Protein 9A6C (pdb70)

Structure (mmCIF, N/CA/C/O backbone):
data_9A6C
#
_entry.id   9A6C
#
loop_
_entity.id
_entity.type
_entity.pdbx_description
1 POLYMER YYDD_BACSU
2 POLYMER YYDB_BACSU
#
loop_
_atom_site.group_PDB
_atom_site.id
_atom_site.type_symbol
_atom_site.label_atom_id
_atom_site.label_alt_id
_atom_site.label_comp_id
_atom_site.label_asym_id
_atom_site.label_entity_id
_atom_site.label_seq_id
_atom_site.pdbx_PDB_ins_code
_atom_site.Cartn_x
_atom_site.Cartn_y
_atom_site.Cartn_z
_atom_site.occupancy
_atom_site.B_iso_or_equiv
_atom_site.auth_seq_id
_atom_site.auth_comp_id
_atom_site.auth_asym_id
_atom_site.auth_atom_id
_atom_site.pdbx_PDB_model_num
ATOM 1 N N . MET A 1 1 ? -21.008 34.514 33.927 1.000 0.430 1 MET A N 1
ATOM 2 C CA . MET A 1 1 ? -20.496 35.291 32.776 1.000 0.430 1 MET A CA 1
ATOM 3 C C . MET A 1 1 ? -19.030 34.930 32.631 1.000 0.430 1 MET A C 1
ATOM 4 O O . MET A 1 1 ? -18.307 35.147 33.589 1.000 0.430 1 MET A O 1
ATOM 20 N N . ILE A 1 2 ? -18.641 34.300 31.517 1.000 0.530 2 ILE A N 1
ATOM 21 C CA . ILE A 1 2 ? -17.329 33.646 31.346 1.000 0.530 2 ILE A CA 1
ATOM 22 C C . ILE A 1 2 ? -16.354 34.622 30.653 1.000 0.530 2 ILE A C 1
ATOM 23 O O . ILE A 1 2 ? -16.096 34.486 29.461 1.000 0.530 2 ILE A O 1
ATOM 39 N N . VAL A 1 3 ? -15.904 35.685 31.339 1.000 0.660 3 VAL A N 1
ATOM 40 C CA . VAL A 1 3 ? -15.173 36.810 30.702 1.000 0.660 3 VAL A CA 1
ATOM 41 C C . VAL A 1 3 ? -14.026 37.314 31.585 1.000 0.660 3 VAL A C 1
ATOM 42 O O . VAL A 1 3 ? -14.172 37.381 32.804 1.000 0.660 3 VAL A O 1
ATOM 55 N N . MET A 1 4 ? -12.899 37.681 30.961 1.000 0.830 4 MET A N 1
ATOM 56 C CA . MET A 1 4 ? -11.861 38.507 31.587 1.000 0.830 4 MET A CA 1
ATOM 57 C C . MET A 1 4 ? -12.152 39.986 31.305 1.000 0.830 4 MET A C 1
ATOM 58 O O . MET A 1 4 ? -12.224 40.379 30.142 1.000 0.830 4 MET A O 1
ATOM 72 N N . ILE A 1 5 ? -12.283 40.797 32.356 1.000 0.920 5 ILE A N 1
ATOM 73 C CA . ILE A 1 5 ? -12.511 42.249 32.272 1.000 0.920 5 ILE A CA 1
ATOM 74 C C . ILE A 1 5 ? -11.332 42.975 32.917 1.000 0.920 5 ILE A C 1
ATOM 75 O O . ILE A 1 5 ? -11.025 42.739 34.082 1.000 0.920 5 ILE A O 1
ATOM 91 N N . ILE A 1 6 ? -10.689 43.892 32.198 1.000 0.950 6 ILE A N 1
ATOM 92 C CA . ILE A 1 6 ? -9.631 44.759 32.727 1.000 0.950 6 ILE A CA 1
ATOM 93 C C . ILE A 1 6 ? -10.273 45.969 33.414 1.000 0.950 6 ILE A C 1
ATOM 94 O O . ILE A 1 6 ? -10.910 46.785 32.754 1.000 0.950 6 ILE A O 1
ATOM 110 N N . LYS A 1 7 ? -10.089 46.121 34.728 1.000 0.940 7 LYS A N 1
ATOM 111 C CA . LYS A 1 7 ? -10.687 47.222 35.501 1.000 0.940 7 LYS A CA 1
ATOM 112 C C . LYS A 1 7 ? -9.737 48.384 35.744 1.000 0.940 7 LYS A C 1
ATOM 113 O O . LYS A 1 7 ? -10.136 49.539 35.614 1.000 0.940 7 LYS A O 1
ATOM 132 N N . ASN A 1 8 ? -8.490 48.094 36.115 1.000 0.950 8 ASN A N 1
ATOM 133 C CA . ASN A 1 8 ? -7.530 49.131 36.486 1.000 0.950 8 ASN A CA 1
ATOM 134 C C . ASN A 1 8 ? -6.121 48.766 36.014 1.000 0.950 8 ASN A C 1
ATOM 135 O O . ASN A 1 8 ? -5.730 47.598 36.058 1.000 0.950 8 ASN A O 1
ATOM 146 N N . LEU A 1 9 ? -5.343 49.781 35.647 1.000 0.960 9 LEU A N 1
ATOM 147 C CA . LEU A 1 9 ? -3.892 49.701 35.497 1.000 0.960 9 LEU A CA 1
ATOM 148 C C . LEU A 1 9 ? -3.235 50.573 36.570 1.000 0.960 9 LEU A C 1
ATOM 149 O O . LEU A 1 9 ? -3.497 51.774 36.633 1.000 0.960 9 LEU A O 1
ATOM 165 N N . PHE A 1 10 ? -2.371 49.971 37.387 1.000 0.940 10 PHE A N 1
ATOM 166 C CA . PHE A 1 10 ? -1.589 50.662 38.408 1.000 0.940 10 PHE A CA 1
ATOM 167 C C . PHE A 1 10 ? -0.108 50.686 38.043 1.000 0.940 10 PHE A C 1
ATOM 168 O O . PHE A 1 10 ? 0.474 49.671 37.647 1.000 0.940 10 PHE A O 1
ATOM 185 N N . VAL A 1 11 ? 0.505 51.850 38.231 1.000 0.920 11 VAL A N 1
ATOM 186 C CA . VAL A 1 11 ? 1.955 52.025 38.280 1.000 0.920 11 VAL A CA 1
ATOM 187 C C . VAL A 1 11 ? 2.341 52.190 39.742 1.000 0.920 11 VAL A C 1
ATOM 188 O O . VAL A 1 11 ? 1.871 53.118 40.404 1.000 0.920 11 VAL A O 1
ATOM 201 N N . CYS A 1 12 ? 3.207 51.313 40.234 1.000 0.900 12 CYS A N 1
ATOM 202 C CA . CYS A 1 12 ? 3.558 51.224 41.646 1.000 0.900 12 CYS A CA 1
ATOM 203 C C . CYS A 1 12 ? 5.076 51.240 41.858 1.000 0.900 12 CYS A C 1
ATOM 204 O O . CYS A 1 12 ? 5.865 50.923 40.961 1.000 0.900 12 CYS A O 1
ATOM 212 N N . ASN A 1 13 ? 5.470 51.570 43.084 1.000 0.830 13 ASN A N 1
ATOM 213 C CA . ASN A 1 13 ? 6.792 51.296 43.639 1.000 0.830 13 ASN A CA 1
ATOM 214 C C . ASN A 1 13 ? 6.629 50.557 44.982 1.000 0.830 13 ASN A C 1
ATOM 215 O O . ASN A 1 13 ? 5.523 50.187 45.373 1.000 0.830 13 ASN A O 1
ATOM 226 N N . SER A 1 14 ? 7.725 50.355 45.707 1.000 0.730 14 SER A N 1
ATOM 227 C CA . SER A 1 14 ? 7.724 49.667 47.004 1.000 0.730 14 SER A CA 1
ATOM 228 C C . SER A 1 14 ? 7.024 50.414 48.156 1.000 0.730 14 SER A C 1
ATOM 229 O O . SER A 1 14 ? 7.033 49.908 49.272 1.000 0.730 14 SER A O 1
ATOM 237 N N . GLN A 1 15 ? 6.459 51.606 47.938 1.000 0.750 15 GLN A N 1
ATOM 238 C CA . GLN A 1 15 ? 5.865 52.452 48.985 1.000 0.750 15 GLN A CA 1
ATOM 239 C C . GLN A 1 15 ? 4.432 52.911 48.663 1.000 0.750 15 GLN A C 1
ATOM 240 O O . GLN A 1 15 ? 3.633 53.067 49.583 1.000 0.750 15 GLN A O 1
ATOM 254 N N . GLU A 1 16 ? 4.099 53.133 47.388 1.000 0.800 16 GLU A N 1
ATOM 255 C CA . GL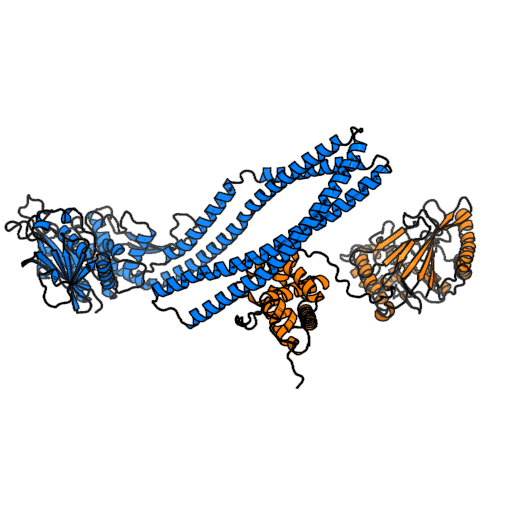U A 1 16 ? 2.859 53.793 46.970 1.000 0.800 16 GLU A CA 1
ATOM 256 C C . GLU A 1 16 ? 2.448 53.505 45.508 1.000 0.800 16 GLU A C 1
ATOM 257 O O . GLU A 1 16 ? 3.195 52.944 44.695 1.000 0.800 16 GLU A O 1
ATOM 269 N N . ILE A 1 17 ? 1.232 53.943 45.159 1.000 0.860 17 ILE A N 1
ATOM 270 C CA . ILE A 1 17 ? 0.719 54.002 43.785 1.000 0.860 17 ILE A CA 1
ATOM 271 C C . ILE A 1 17 ? 1.121 55.346 43.179 1.000 0.860 17 ILE A C 1
ATOM 272 O O . ILE A 1 17 ? 0.612 56.390 43.572 1.000 0.860 17 ILE A O 1
ATOM 288 N N . LEU A 1 18 ? 1.984 55.318 42.170 1.000 0.870 18 LEU A N 1
ATOM 289 C CA . LEU A 1 18 ? 2.383 56.514 41.428 1.000 0.870 18 LEU A CA 1
ATOM 290 C C . LEU A 1 18 ? 1.273 56.971 40.474 1.000 0.870 18 LEU A C 1
ATOM 291 O O . LEU A 1 18 ? 1.042 58.170 40.306 1.000 0.870 18 LEU A O 1
ATOM 307 N N . LYS A 1 19 ? 0.584 56.007 39.844 1.000 0.920 19 LYS A N 1
ATOM 308 C CA . LYS A 1 19 ? -0.569 56.245 38.967 1.000 0.920 19 LYS A CA 1
ATOM 309 C C . LYS A 1 19 ? -1.596 55.129 39.036 1.000 0.920 19 LYS A C 1
ATOM 310 O O . LYS A 1 19 ? -1.245 53.954 39.073 1.000 0.920 19 LYS A O 1
ATOM 329 N N . GLU A 1 20 ? -2.859 55.522 38.950 1.000 0.920 20 GLU A N 1
ATOM 330 C CA . GLU A 1 20 ? -4.002 54.639 38.745 1.000 0.920 20 GLU A CA 1
ATOM 331 C C . GLU A 1 20 ? -4.784 55.117 37.515 1.000 0.920 20 GLU A C 1
ATOM 332 O O . GLU A 1 20 ? -5.097 56.301 37.394 1.000 0.920 20 GLU A O 1
ATOM 344 N N . TYR A 1 21 ? -5.127 54.191 36.622 1.000 0.960 21 TYR A N 1
ATOM 345 C CA . TYR A 1 21 ? -6.034 54.416 35.498 1.000 0.960 21 TYR A CA 1
ATOM 346 C C . TYR A 1 21 ? -7.184 53.415 35.596 1.000 0.960 21 TYR A C 1
ATOM 347 O O . TYR A 1 21 ? -6.948 52.206 35.584 1.000 0.960 21 TYR A O 1
ATOM 365 N N . LYS A 1 22 ? -8.420 53.906 35.713 1.000 0.960 22 LYS A N 1
ATOM 366 C CA . LYS A 1 22 ? -9.637 53.083 35.748 1.000 0.960 22 LYS A CA 1
ATOM 367 C C . LYS A 1 22 ? -10.220 52.970 34.349 1.000 0.960 22 LYS A C 1
ATOM 368 O O . LYS A 1 22 ? -10.255 53.952 33.618 1.000 0.960 22 LYS A O 1
ATOM 387 N N . PHE A 1 23 ? -10.698 51.788 34.000 1.000 0.970 23 PHE A N 1
ATOM 388 C CA . PHE A 1 23 ? -11.244 51.499 32.683 1.000 0.970 23 PHE A CA 1
ATOM 389 C C . PHE A 1 23 ? -12.732 51.171 32.756 1.000 0.970 23 PHE A C 1
ATOM 390 O O . PHE A 1 23 ? -13.241 50.682 33.767 1.000 0.970 23 PHE A O 1
ATOM 407 N N . ASN A 1 24 ? -13.426 51.419 31.651 1.000 0.960 24 ASN A N 1
ATOM 408 C CA . ASN A 1 24 ? -14.810 51.030 31.446 1.000 0.960 24 ASN A CA 1
ATOM 409 C C . ASN A 1 24 ? -14.888 49.507 31.324 1.000 0.960 24 ASN A C 1
ATOM 410 O O . ASN A 1 24 ? -14.281 48.914 30.428 1.000 0.960 24 ASN A O 1
ATOM 421 N N . ALA A 1 25 ? -15.656 48.876 32.216 1.000 0.930 25 ALA A N 1
ATOM 422 C CA . ALA A 1 25 ? -15.845 47.423 32.242 1.000 0.930 25 ALA A CA 1
ATOM 423 C C . ALA A 1 25 ? -16.527 46.879 30.972 1.000 0.930 25 ALA A C 1
ATOM 424 O O . ALA A 1 25 ? -16.310 45.728 30.603 1.000 0.930 25 ALA A O 1
ATOM 431 N N . VAL A 1 26 ? -17.328 47.712 30.302 1.000 0.950 26 VAL A N 1
ATOM 432 C CA . VAL A 1 26 ? -17.943 47.449 28.998 1.000 0.950 26 VAL A CA 1
ATOM 433 C C . VAL A 1 26 ? -17.853 48.729 28.171 1.000 0.950 26 VAL A C 1
ATOM 434 O O . VAL A 1 26 ? -18.149 49.804 28.692 1.000 0.950 26 VAL A O 1
ATOM 447 N N . GLY A 1 27 ? -17.468 48.620 26.899 1.000 0.960 27 GLY A N 1
ATOM 448 C CA . GLY A 1 27 ? -17.438 49.750 25.968 1.000 0.960 27 GLY A CA 1
ATOM 449 C C . GLY A 1 27 ? -16.042 50.158 25.504 1.000 0.960 27 GLY A C 1
ATOM 450 O O . GLY A 1 27 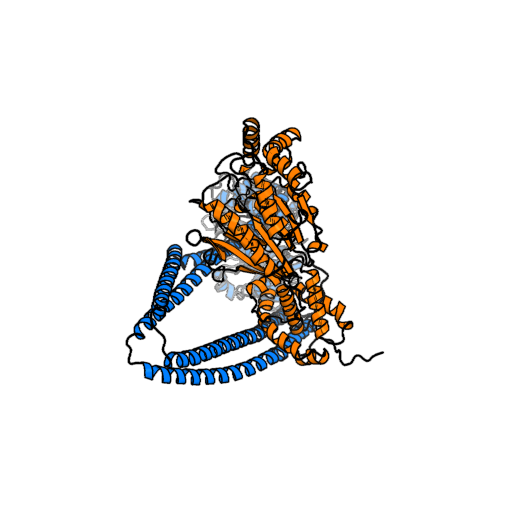? -15.076 49.389 25.567 1.000 0.960 27 GLY A O 1
ATOM 454 N N . VAL A 1 28 ? -15.951 51.383 24.986 1.000 0.980 28 VAL A N 1
ATOM 455 C CA . VAL A 1 28 ? -14.706 51.943 24.453 1.000 0.980 28 VAL A CA 1
ATOM 456 C C . VAL A 1 28 ? -13.917 52.635 25.562 1.000 0.980 28 VAL A C 1
ATOM 457 O O . VAL A 1 28 ? -14.455 53.367 26.394 1.000 0.980 28 VAL A O 1
ATOM 470 N N . ASN A 1 29 ? -12.612 52.398 25.537 1.000 0.980 29 ASN A N 1
ATOM 471 C CA . ASN A 1 29 ? -11.615 52.922 26.451 1.000 0.980 29 ASN A CA 1
ATOM 472 C C . ASN A 1 29 ? -10.578 53.738 25.654 1.000 0.980 29 ASN A C 1
ATOM 473 O O . ASN A 1 29 ? -9.659 53.174 25.057 1.000 0.980 29 ASN A O 1
ATOM 484 N N . ILE A 1 30 ? -10.725 55.067 25.625 1.000 0.970 30 ILE A N 1
ATOM 485 C CA . ILE A 1 30 ? -9.857 55.995 24.877 1.000 0.970 30 ILE A CA 1
ATOM 486 C C . ILE A 1 30 ? -8.734 56.522 25.779 1.000 0.970 30 ILE A C 1
ATOM 487 O O . ILE A 1 30 ? -8.990 57.140 26.816 1.000 0.970 30 ILE A O 1
ATOM 503 N N . ILE A 1 31 ? -7.484 56.327 25.353 1.000 0.960 31 ILE A N 1
ATOM 504 C CA . ILE A 1 31 ? -6.288 56.909 25.978 1.000 0.960 31 ILE A CA 1
ATOM 505 C C . ILE A 1 31 ? -5.878 58.128 25.151 1.000 0.960 31 ILE A C 1
ATOM 506 O O . ILE A 1 31 ? -5.309 58.001 24.061 1.000 0.960 31 ILE A O 1
ATOM 522 N N . LEU A 1 32 ? -6.185 59.311 25.675 1.000 0.920 32 LEU A N 1
ATOM 523 C CA . LEU A 1 32 ? -6.002 60.579 24.987 1.000 0.920 32 LEU A CA 1
ATOM 524 C C . LEU A 1 32 ? -4.618 61.170 25.275 1.000 0.920 32 LEU A C 1
ATOM 525 O O . LEU A 1 32 ? -4.213 61.306 26.429 1.000 0.920 32 LEU A O 1
ATOM 541 N N . GLY A 1 33 ? -3.902 61.551 24.219 1.000 0.890 33 GLY A N 1
ATOM 542 C CA . GLY A 1 33 ? -2.670 62.335 24.312 1.000 0.890 33 GLY A CA 1
ATOM 543 C C . GLY A 1 33 ? -2.933 63.815 24.048 1.000 0.890 33 GLY A C 1
ATOM 544 O O . GLY A 1 33 ? -3.534 64.147 23.026 1.000 0.890 33 GLY A O 1
ATOM 548 N N . GLU A 1 34 ? -2.460 64.699 24.923 1.000 0.810 34 GLU A N 1
ATOM 549 C CA . GLU A 1 34 ? -2.593 66.156 24.766 1.000 0.810 34 GLU A CA 1
ATOM 550 C C . GLU A 1 34 ? -1.233 66.864 24.572 1.000 0.810 34 GLU A C 1
ATOM 551 O O . GLU A 1 34 ? -0.184 66.351 24.974 1.000 0.810 34 GLU A O 1
ATOM 563 N N . LYS A 1 35 ? -1.262 68.048 23.931 1.000 0.650 35 LYS A N 1
ATOM 564 C CA . LYS A 1 35 ? -0.110 68.946 23.695 1.000 0.650 35 LYS A CA 1
ATOM 565 C C . LYS A 1 35 ? 0.085 69.944 24.847 1.000 0.650 35 LYS A C 1
ATOM 566 O O . LYS A 1 35 ? -0.857 70.221 25.584 1.000 0.650 35 LYS A O 1
ATOM 585 N N . ARG A 1 36 ? 1.292 70.524 24.945 1.000 0.550 36 ARG A N 1
ATOM 586 C CA . ARG A 1 36 ? 1.579 71.721 25.767 1.000 0.550 36 ARG A CA 1
ATOM 587 C C . ARG A 1 36 ? 1.168 73.018 25.061 1.000 0.550 36 ARG A C 1
ATOM 588 O O . ARG A 1 36 ? 0.282 73.717 25.533 1.000 0.550 36 ARG A O 1
ATOM 609 N N . GLU A 1 37 ? 1.815 73.308 23.933 1.000 0.500 37 GLU A N 1
ATOM 610 C CA . GLU A 1 37 ? 1.587 74.464 23.050 1.000 0.500 37 GLU A CA 1
ATOM 611 C C . GLU A 1 37 ? 1.453 73.975 21.592 1.000 0.500 37 GLU A C 1
ATOM 612 O O . GLU A 1 37 ? 1.868 72.856 21.268 1.000 0.500 37 GLU A O 1
ATOM 624 N N . ASP A 1 38 ? 0.887 74.791 20.692 1.000 0.460 38 ASP A N 1
ATOM 625 C CA . ASP A 1 38 ? 0.596 74.394 19.300 1.000 0.460 38 ASP A CA 1
ATOM 626 C C . ASP A 1 38 ? 1.837 73.930 18.518 1.000 0.460 38 ASP A C 1
ATOM 627 O O . ASP A 1 38 ? 1.757 72.974 17.733 1.000 0.460 38 ASP A O 1
ATOM 636 N N . HIS A 1 39 ? 2.983 74.575 18.770 1.000 0.480 39 HIS A N 1
ATOM 637 C CA . HIS A 1 39 ? 4.258 74.330 18.093 1.000 0.480 39 HIS A CA 1
ATOM 638 C C . HIS A 1 39 ? 5.039 73.097 18.609 1.000 0.480 39 HIS A C 1
ATOM 639 O O . HIS A 1 39 ? 6.110 72.825 18.071 1.000 0.480 39 HIS A O 1
ATOM 653 N N . GLU A 1 40 ? 4.554 72.343 19.613 1.000 0.480 40 GLU A N 1
ATOM 654 C CA . GLU A 1 40 ? 5.256 71.168 20.176 1.000 0.480 40 GLU A CA 1
ATOM 655 C C . GLU A 1 40 ? 4.765 69.810 19.627 1.000 0.480 40 GLU A C 1
ATOM 656 O O . GLU A 1 40 ? 3.602 69.613 19.250 1.000 0.480 40 GLU A O 1
ATOM 668 N N . GLU A 1 41 ? 5.668 68.825 19.640 1.000 0.480 41 GLU A N 1
ATOM 669 C CA . GLU A 1 41 ? 5.352 67.439 19.291 1.000 0.480 41 GLU A CA 1
ATOM 670 C C . GLU A 1 41 ? 4.566 66.730 20.408 1.000 0.480 41 GLU A C 1
ATOM 671 O O . GLU A 1 41 ? 5.043 66.558 21.531 1.000 0.480 41 GLU A O 1
ATOM 683 N N . THR A 1 42 ? 3.385 66.206 20.075 1.000 0.520 42 THR A N 1
ATOM 684 C CA . THR A 1 42 ? 2.540 65.385 20.967 1.000 0.520 42 THR A CA 1
ATOM 685 C C . THR A 1 42 ? 3.129 63.993 21.269 1.000 0.520 42 THR A C 1
ATOM 686 O O . THR A 1 42 ? 2.654 63.274 22.156 1.000 0.520 42 THR A O 1
ATOM 697 N N . ASN A 1 43 ? 4.156 63.569 20.527 1.000 0.570 43 ASN A N 1
ATOM 698 C CA . ASN A 1 43 ? 4.768 62.244 20.640 1.000 0.570 43 ASN A CA 1
ATOM 699 C C . ASN A 1 43 ? 5.514 62.090 21.972 1.000 0.570 43 ASN A C 1
ATOM 700 O O . ASN A 1 43 ? 6.189 63.003 22.418 1.000 0.570 43 ASN A O 1
ATOM 711 N N . GLY A 1 44 ? 5.423 60.941 22.646 1.000 0.720 44 GLY A N 1
ATOM 712 C CA . GLY A 1 44 ? 6.176 60.690 23.889 1.000 0.720 44 GLY A CA 1
ATOM 713 C C . GLY A 1 44 ? 5.496 61.102 25.208 1.000 0.720 44 GLY A C 1
ATOM 714 O O . GLY A 1 44 ? 6.188 61.315 26.203 1.000 0.720 44 GLY A O 1
ATOM 718 N N . VAL A 1 45 ? 4.158 61.200 25.244 1.000 0.800 45 VAL A N 1
ATOM 719 C CA . VAL A 1 45 ? 3.362 61.319 26.496 1.000 0.800 45 VAL A CA 1
ATOM 720 C C . VAL A 1 45 ? 3.176 59.984 27.243 1.000 0.800 45 VAL A C 1
ATOM 721 O O . VAL A 1 45 ? 2.874 59.975 28.435 1.000 0.800 45 VAL A O 1
ATOM 734 N N . GLY A 1 46 ? 3.378 58.848 26.562 1.000 0.880 46 GLY A N 1
ATOM 735 C CA . GLY A 1 46 ? 3.286 57.503 27.148 1.000 0.880 46 GLY A CA 1
ATOM 736 C C . GLY A 1 46 ? 2.088 56.651 26.707 1.000 0.880 46 GLY A C 1
ATOM 737 O O . GLY A 1 46 ? 1.861 55.620 27.327 1.000 0.880 46 GLY A O 1
ATOM 741 N N . LYS A 1 47 ? 1.347 57.026 25.646 1.000 0.900 47 LYS A N 1
ATOM 742 C CA . LYS A 1 47 ? 0.233 56.217 25.094 1.000 0.900 47 LYS A CA 1
ATOM 743 C C . LYS A 1 47 ? 0.681 54.806 24.684 1.000 0.900 47 LYS A C 1
ATOM 744 O O . LYS A 1 47 ? 0.251 53.838 25.295 1.000 0.900 47 LYS A O 1
ATOM 763 N N . SER A 1 48 ? 1.611 54.684 23.735 1.000 0.900 48 SER A N 1
ATOM 764 C CA . SER A 1 48 ? 2.127 53.378 23.292 1.000 0.900 48 SER A CA 1
ATOM 765 C C . SER A 1 48 ? 2.859 52.618 24.400 1.000 0.900 48 SER A C 1
ATOM 766 O O . SER A 1 48 ? 2.776 51.397 24.481 1.000 0.900 48 SER A O 1
ATOM 774 N N . THR A 1 49 ? 3.511 53.332 25.326 1.000 0.910 49 THR A N 1
ATOM 775 C CA . THR A 1 49 ? 4.111 52.734 26.532 1.000 0.910 49 THR A CA 1
ATOM 776 C C . THR A 1 49 ? 3.057 52.061 27.409 1.000 0.910 49 THR A C 1
ATOM 777 O O . THR A 1 49 ? 3.267 50.938 27.863 1.000 0.910 49 THR A O 1
ATOM 788 N N . MET A 1 50 ? 1.905 52.710 27.609 1.000 0.940 50 MET A N 1
ATOM 789 C CA . MET A 1 50 ? 0.774 52.129 28.331 1.000 0.940 50 MET A CA 1
ATOM 790 C C . MET A 1 50 ? 0.325 50.818 27.675 1.000 0.940 50 MET A C 1
ATOM 791 O O . MET A 1 50 ? 0.151 49.815 28.369 1.000 0.940 50 MET A O 1
ATOM 805 N N . ILE A 1 51 ? 0.218 50.789 26.341 1.000 0.940 51 ILE A N 1
ATOM 806 C CA . ILE A 1 51 ? -0.163 49.583 25.592 1.000 0.940 51 ILE A CA 1
ATOM 807 C C . ILE A 1 51 ? 0.897 48.473 25.690 1.000 0.940 51 ILE A C 1
ATOM 808 O O . ILE A 1 51 ? 0.553 47.309 25.918 1.000 0.940 51 ILE A O 1
ATOM 824 N N . GLU A 1 52 ? 2.189 48.789 25.581 1.000 0.920 52 GLU A N 1
ATOM 825 C CA . GLU A 1 52 ? 3.270 47.809 25.768 1.000 0.920 52 GLU A CA 1
ATOM 826 C C . GLU A 1 52 ? 3.293 47.224 27.188 1.000 0.920 52 GLU A C 1
ATOM 827 O O . GLU A 1 52 ? 3.530 46.023 27.363 1.000 0.920 52 GLU A O 1
ATOM 839 N N . CYS A 1 53 ? 2.994 48.042 28.201 1.000 0.940 53 CYS A N 1
ATOM 840 C CA . CYS A 1 53 ? 2.864 47.612 29.589 1.000 0.940 53 CYS A CA 1
ATOM 841 C C . CYS A 1 53 ? 1.682 46.657 29.791 1.000 0.940 53 CYS A C 1
ATOM 842 O O . CYS A 1 53 ? 1.866 45.602 30.401 1.000 0.940 53 CYS A O 1
ATOM 850 N N . ILE A 1 54 ? 0.503 46.959 29.231 1.000 0.960 54 ILE A N 1
ATOM 851 C CA . ILE A 1 54 ? -0.629 46.014 29.214 1.000 0.960 54 ILE A CA 1
ATOM 852 C C . ILE A 1 54 ? -0.202 44.718 28.521 1.000 0.960 54 ILE A C 1
ATOM 853 O O . ILE A 1 54 ? -0.402 43.634 29.060 1.000 0.960 54 ILE A O 1
ATOM 869 N N . SER A 1 55 ? 0.479 44.805 27.376 1.000 0.940 55 SER A N 1
ATOM 870 C CA . SER A 1 55 ? 1.018 43.625 26.690 1.000 0.940 55 SER A CA 1
ATOM 871 C C . SER A 1 55 ? 1.984 42.805 27.557 1.000 0.940 55 SER A C 1
ATOM 872 O O . SER A 1 55 ? 1.942 41.574 27.525 1.000 0.940 55 SER A O 1
ATOM 880 N N . PHE A 1 56 ? 2.863 43.441 28.335 1.000 0.940 56 PHE A N 1
ATOM 881 C CA . PHE A 1 56 ? 3.787 42.773 29.262 1.000 0.940 56 PHE A CA 1
ATOM 882 C C . PHE A 1 56 ? 3.047 42.079 30.407 1.000 0.940 56 PHE A C 1
ATOM 883 O O . PHE A 1 56 ? 3.351 40.922 30.723 1.000 0.940 56 PHE A O 1
ATOM 900 N N . LEU A 1 57 ? 2.038 42.749 30.968 1.000 0.960 57 LEU A N 1
ATOM 901 C CA . LEU A 1 57 ? 1.109 42.182 31.947 1.000 0.960 57 LEU A CA 1
ATOM 902 C C . LEU A 1 57 ? 0.338 40.995 31.356 1.000 0.960 57 LEU A C 1
ATOM 903 O O . LEU A 1 57 ? 0.183 39.983 32.021 1.000 0.960 57 LEU A O 1
ATOM 919 N N . LEU A 1 58 ? 0.010 41.022 30.064 1.000 0.940 58 LEU A N 1
ATOM 920 C CA . LEU A 1 58 ? -0.564 39.899 29.310 1.000 0.940 58 LEU A CA 1
ATOM 921 C C . LEU A 1 58 ? 0.501 38.904 28.788 1.000 0.940 58 LEU A C 1
ATOM 922 O O . LEU A 1 58 ? 0.322 38.178 27.807 1.000 0.940 58 LEU A O 1
ATOM 938 N N . GLY A 1 59 ? 1.671 38.865 29.427 1.000 0.910 59 GLY A N 1
ATOM 939 C CA . GLY A 1 59 ? 2.693 37.846 29.202 1.000 0.910 59 GLY A CA 1
ATOM 940 C C . GLY A 1 59 ? 3.636 38.087 28.019 1.000 0.910 59 GLY A C 1
ATOM 941 O O . GLY A 1 59 ? 4.376 37.166 27.659 1.000 0.910 59 GLY A O 1
ATOM 945 N N . LYS A 1 60 ? 3.646 39.262 27.370 1.000 0.910 60 LYS A N 1
ATOM 946 C CA . LYS A 1 60 ? 4.669 39.593 26.350 1.000 0.910 60 LYS A CA 1
ATOM 947 C C . LYS A 1 60 ? 6.040 39.703 27.028 1.000 0.910 60 LYS A C 1
ATOM 948 O O . LYS A 1 60 ? 6.134 39.878 28.243 1.000 0.910 60 LYS A O 1
ATOM 967 N N . THR A 1 61 ? 7.115 39.548 26.263 1.000 0.890 61 THR A N 1
ATOM 968 C CA . THR A 1 61 ? 8.452 39.944 26.724 1.000 0.890 61 THR A CA 1
ATOM 969 C C . THR A 1 61 ? 8.588 41.444 26.498 1.000 0.890 61 THR A C 1
ATOM 970 O O . THR A 1 61 ? 8.320 41.913 25.394 1.000 0.890 61 THR A O 1
ATOM 981 N N . ILE A 1 62 ? 8.959 42.191 27.535 1.000 0.870 62 ILE A N 1
ATOM 982 C CA . ILE A 1 62 ? 9.217 43.627 27.413 1.000 0.870 62 ILE A CA 1
ATOM 983 C C . ILE A 1 62 ? 10.609 43.850 26.806 1.000 0.870 62 ILE A C 1
ATOM 984 O O . ILE A 1 62 ? 11.502 43.022 26.990 1.000 0.870 62 ILE A O 1
ATOM 1000 N N . SER A 1 63 ? 10.795 44.937 26.059 1.000 0.840 63 SER A N 1
ATOM 1001 C CA . SER A 1 63 ? 12.080 45.244 25.426 1.000 0.840 63 SER A CA 1
ATOM 1002 C C . SER A 1 63 ? 13.156 45.632 26.441 1.000 0.840 63 SER A C 1
ATOM 1003 O O . SER A 1 63 ? 12.850 46.209 27.487 1.000 0.840 63 SER A O 1
ATOM 1011 N N . ASN A 1 64 ? 14.426 45.439 26.064 1.000 0.840 64 ASN A N 1
ATOM 1012 C CA . ASN A 1 64 ? 15.576 45.822 26.893 1.000 0.840 64 ASN A CA 1
ATOM 1013 C C . ASN A 1 64 ? 15.582 47.307 27.259 1.000 0.840 64 ASN A C 1
ATOM 1014 O O . ASN A 1 64 ? 16.034 47.654 28.341 1.000 0.840 64 ASN A O 1
ATOM 1025 N N . PHE A 1 65 ? 14.996 48.152 26.404 1.000 0.850 65 PHE A N 1
ATOM 1026 C CA . PHE A 1 65 ? 14.788 49.571 26.679 1.000 0.850 65 PHE A CA 1
ATOM 1027 C C . PHE A 1 65 ? 14.184 49.842 28.073 1.000 0.850 65 PHE A C 1
ATOM 1028 O O . PHE A 1 65 ? 14.584 50.804 28.716 1.000 0.850 65 PHE A O 1
ATOM 1045 N N . TYR A 1 66 ? 13.292 48.976 28.580 1.000 0.880 66 TYR A N 1
ATOM 1046 C CA . TYR A 1 66 ? 12.721 49.112 29.927 1.000 0.880 66 TYR A CA 1
ATOM 1047 C C . TYR A 1 66 ? 13.564 48.444 31.016 1.000 0.880 66 TYR A C 1
ATOM 1048 O O . TYR A 1 66 ? 13.641 48.948 32.131 1.000 0.880 66 TYR A O 1
ATOM 1066 N N . THR A 1 67 ? 14.188 47.302 30.721 1.000 0.830 67 THR A N 1
ATOM 1067 C CA . THR A 1 67 ? 14.948 46.527 31.718 1.000 0.830 67 THR A CA 1
ATOM 1068 C C . THR A 1 67 ? 16.367 47.053 31.938 1.000 0.830 67 THR A C 1
ATOM 1069 O O . THR A 1 67 ? 17.043 46.552 32.827 1.000 0.830 67 THR A O 1
ATOM 1080 N N . THR A 1 68 ? 16.837 48.013 31.130 1.000 0.860 68 THR A N 1
ATOM 1081 C CA . THR A 1 68 ? 18.123 48.718 31.305 1.000 0.860 68 THR A CA 1
ATOM 1082 C C . THR A 1 68 ? 17.952 50.193 31.676 1.000 0.860 68 THR A C 1
ATOM 1083 O O . THR A 1 68 ? 18.940 50.919 31.732 1.000 0.860 68 THR A O 1
ATOM 1094 N N . ASN A 1 69 ? 16.721 50.671 31.882 1.000 0.870 69 ASN A N 1
ATOM 1095 C CA . ASN A 1 69 ? 16.484 52.072 32.215 1.000 0.870 69 ASN A CA 1
ATOM 1096 C C . ASN A 1 69 ? 16.786 52.329 33.696 1.000 0.870 69 ASN A C 1
ATOM 1097 O O . ASN A 1 69 ? 16.089 51.819 34.575 1.000 0.870 69 ASN A O 1
ATOM 1108 N N . GLU A 1 70 ? 17.802 53.148 33.967 1.000 0.870 70 GLU A N 1
ATOM 1109 C CA . GLU A 1 70 ? 18.260 53.422 35.332 1.000 0.870 70 GLU A CA 1
ATOM 1110 C C . GLU A 1 70 ? 17.151 54.003 36.214 1.000 0.870 70 GLU A C 1
ATOM 1111 O O . GLU A 1 70 ? 17.022 53.604 37.366 1.000 0.870 70 GLU A O 1
ATOM 1123 N N . ILE A 1 71 ? 16.291 54.879 35.688 1.000 0.860 71 ILE A N 1
ATOM 1124 C CA . ILE A 1 71 ? 15.227 55.512 36.478 1.000 0.860 71 ILE A CA 1
ATOM 1125 C C . ILE A 1 71 ? 14.161 54.481 36.882 1.000 0.860 71 ILE A C 1
ATOM 1126 O O . ILE A 1 71 ? 13.757 54.460 38.046 1.000 0.860 71 ILE A O 1
ATOM 1142 N N . LEU A 1 72 ? 13.726 53.608 35.961 1.000 0.860 72 LEU A N 1
ATOM 1143 C CA . LEU A 1 72 ? 12.740 52.553 36.251 1.000 0.860 72 LEU A CA 1
ATOM 1144 C C . LEU A 1 72 ? 13.267 51.536 37.268 1.000 0.860 72 LEU A C 1
ATOM 1145 O O . LEU A 1 72 ? 12.545 51.163 38.196 1.000 0.860 72 LEU A O 1
ATOM 1161 N N . LEU A 1 73 ? 14.522 51.113 37.099 1.000 0.870 73 LEU A N 1
ATOM 1162 C CA . LEU A 1 73 ? 15.162 50.134 37.974 1.000 0.870 73 LEU A CA 1
ATOM 1163 C C . LEU A 1 73 ? 15.403 50.704 39.369 1.000 0.870 73 LEU A C 1
ATOM 1164 O O . LEU A 1 73 ? 15.053 50.068 40.365 1.000 0.870 73 LEU A O 1
ATOM 1180 N N . ASN A 1 74 ? 15.961 51.915 39.435 1.000 0.860 74 ASN A N 1
ATOM 1181 C CA . ASN A 1 74 ? 16.300 52.566 40.696 1.000 0.860 74 ASN A CA 1
ATOM 1182 C C . ASN A 1 74 ? 15.045 52.908 41.506 1.000 0.860 74 ASN A C 1
ATOM 1183 O O . ASN A 1 74 ? 15.060 52.796 42.727 1.000 0.860 74 ASN A O 1
ATOM 1194 N N . LYS A 1 75 ? 13.933 53.269 40.850 1.000 0.850 75 LYS A N 1
ATOM 1195 C CA . LYS A 1 75 ? 12.640 53.494 41.519 1.000 0.850 75 LYS A CA 1
ATOM 1196 C C . LYS A 1 75 ? 11.901 52.203 41.909 1.000 0.850 75 LYS A C 1
ATOM 1197 O O . LYS A 1 75 ? 10.787 52.301 42.418 1.000 0.850 75 LYS A O 1
ATOM 1216 N N . ASN A 1 76 ? 12.485 51.019 41.682 1.000 0.840 76 ASN A N 1
ATOM 1217 C CA . ASN A 1 76 ? 11.861 49.712 41.934 1.000 0.840 76 ASN A CA 1
ATOM 1218 C C . ASN A 1 76 ? 10.429 49.625 41.355 1.000 0.840 76 ASN A C 1
ATOM 1219 O O . ASN A 1 76 ? 9.498 49.153 42.011 1.000 0.840 76 ASN A O 1
ATOM 1230 N N . VAL A 1 77 ? 10.237 50.116 40.120 1.000 0.890 77 VAL A N 1
ATOM 1231 C CA . VAL A 1 77 ? 8.903 50.214 39.507 1.000 0.890 77 VAL A CA 1
ATOM 1232 C C . VAL A 1 77 ? 8.380 48.834 39.130 1.000 0.890 77 VAL A C 1
ATOM 1233 O O . VAL A 1 77 ? 9.038 48.039 38.448 1.000 0.890 77 VAL A O 1
ATOM 1246 N N . PHE A 1 78 ? 7.133 48.582 39.507 1.000 0.900 78 PHE A N 1
ATOM 1247 C CA . PHE A 1 78 ? 6.349 47.469 39.002 1.000 0.900 78 PHE A CA 1
ATOM 1248 C C . PHE A 1 78 ? 4.961 47.955 38.599 1.000 0.900 78 PHE A C 1
ATOM 1249 O O . PHE A 1 78 ? 4.470 48.985 39.060 1.000 0.900 78 PHE A O 1
ATOM 1266 N N . ILE A 1 79 ? 4.342 47.216 37.690 1.000 0.940 79 ILE A N 1
ATOM 1267 C CA . ILE A 1 79 ? 3.019 47.534 37.163 1.000 0.940 79 ILE A CA 1
ATOM 1268 C C . ILE A 1 79 ? 2.047 46.425 37.510 1.000 0.940 79 ILE A C 1
ATOM 1269 O O . ILE A 1 79 ? 2.438 45.257 37.610 1.000 0.940 79 ILE A O 1
ATOM 1285 N N . VAL A 1 80 ? 0.783 46.801 37.663 1.000 0.940 80 VAL A N 1
ATOM 1286 C CA . VAL A 1 80 ? -0.282 45.896 38.079 1.000 0.940 80 VAL A CA 1
ATOM 1287 C C . VAL A 1 80 ? -1.514 46.099 37.215 1.000 0.940 80 VAL A C 1
ATOM 1288 O O . VAL A 1 80 ? -1.963 47.223 37.010 1.000 0.940 80 VAL A O 1
ATOM 1301 N N . LEU A 1 81 ? -2.090 44.996 36.755 1.000 0.950 81 LEU A N 1
ATOM 1302 C CA . LEU A 1 81 ? -3.396 44.950 36.125 1.000 0.950 81 LEU A CA 1
ATOM 1303 C C . LEU A 1 81 ? -4.402 44.341 37.093 1.000 0.950 81 LEU A C 1
ATOM 1304 O O . LEU A 1 81 ? -4.223 43.204 37.527 1.000 0.950 81 LEU A O 1
ATOM 1320 N N . ASN A 1 82 ? -5.466 45.074 37.399 1.000 0.930 82 ASN A N 1
ATOM 1321 C CA . ASN A 1 82 ? -6.632 44.514 38.068 1.000 0.930 82 ASN A CA 1
ATOM 1322 C C . ASN A 1 82 ? -7.587 43.958 37.021 1.000 0.930 82 ASN A C 1
ATOM 1323 O O . ASN A 1 82 ? -8.093 44.718 36.187 1.000 0.930 82 ASN A O 1
ATOM 1334 N N . VAL A 1 83 ? -7.833 42.654 37.079 1.000 0.930 83 VAL A N 1
ATOM 1335 C CA . VAL A 1 83 ? -8.781 41.975 36.204 1.000 0.930 83 VAL A CA 1
ATOM 1336 C C . VAL A 1 83 ? -9.861 41.285 37.024 1.000 0.930 83 VAL A C 1
ATOM 1337 O O . VAL A 1 83 ? -9.621 40.789 38.120 1.000 0.930 83 VAL A O 1
ATOM 1350 N N . GLU A 1 84 ? -11.067 41.236 36.483 1.000 0.900 84 GLU A N 1
ATOM 1351 C CA . GLU A 1 84 ? -12.114 40.350 36.972 1.000 0.900 84 GLU A CA 1
ATOM 1352 C C . GLU A 1 84 ? -12.183 39.132 36.059 1.000 0.900 84 GLU A C 1
ATOM 1353 O O . GLU A 1 84 ? -12.214 39.268 34.837 1.000 0.900 84 GLU A O 1
ATOM 1365 N N . ILE A 1 85 ? -12.189 37.949 36.656 1.000 0.850 85 ILE A N 1
ATOM 1366 C CA . ILE A 1 85 ? -12.272 36.666 35.973 1.000 0.850 85 ILE A CA 1
ATOM 1367 C C . ILE A 1 85 ? -13.406 35.891 36.642 1.000 0.850 85 ILE A C 1
ATOM 1368 O O . ILE A 1 85 ? -13.322 35.562 37.823 1.000 0.850 85 ILE A O 1
ATOM 1384 N N . ASP A 1 86 ? -14.483 35.624 35.903 1.000 0.770 86 ASP A N 1
ATOM 1385 C CA . ASP A 1 86 ? -15.659 34.880 36.392 1.000 0.770 86 ASP A CA 1
ATOM 1386 C C . ASP A 1 86 ? -16.286 35.468 37.677 1.000 0.770 86 ASP A C 1
ATOM 1387 O O . ASP A 1 86 ? -16.741 34.739 38.557 1.000 0.770 86 ASP A O 1
ATOM 1396 N N . GLY A 1 87 ? -16.305 36.800 37.795 1.000 0.790 87 GLY A N 1
ATOM 1397 C CA . GLY A 1 87 ? -16.806 37.517 38.974 1.000 0.790 87 GLY A CA 1
ATOM 1398 C C . GLY A 1 87 ? -15.772 37.713 40.086 1.000 0.790 87 GLY A C 1
ATOM 1399 O O . GLY A 1 87 ? -16.003 38.511 40.991 1.000 0.790 87 GLY A O 1
ATOM 1403 N N . ASN A 1 88 ? -14.622 37.036 40.017 1.000 0.840 88 ASN A N 1
ATOM 1404 C CA . ASN A 1 88 ? -13.568 37.132 41.021 1.000 0.840 88 ASN A CA 1
ATOM 1405 C C . ASN A 1 88 ? -12.478 38.105 40.599 1.000 0.840 88 ASN A C 1
ATOM 1406 O O . ASN A 1 88 ? -12.026 38.115 39.454 1.000 0.840 88 ASN A O 1
ATOM 1417 N N . GLN A 1 89 ? -12.010 38.893 41.554 1.000 0.890 89 GLN A N 1
ATOM 1418 C CA . GLN A 1 89 ? -10.951 39.853 41.314 1.000 0.890 89 GLN A CA 1
ATOM 1419 C C . GLN A 1 89 ? -9.576 39.183 41.414 1.000 0.890 89 GLN A C 1
ATOM 1420 O O . GLN A 1 89 ? -9.293 38.456 42.366 1.000 0.890 89 GLN A O 1
ATOM 1434 N N . VAL A 1 90 ? -8.725 39.425 40.417 1.000 0.910 90 VAL A N 1
ATOM 1435 C CA . VAL A 1 90 ? -7.354 38.917 40.342 1.000 0.910 90 VAL A CA 1
ATOM 1436 C C . VAL A 1 90 ? -6.440 40.054 39.922 1.000 0.910 90 VAL A C 1
ATOM 1437 O O . VAL A 1 90 ? -6.664 40.710 38.905 1.000 0.910 90 VAL A O 1
ATOM 1450 N N . PHE A 1 91 ? -5.362 40.259 40.670 1.000 0.940 91 PHE A N 1
ATOM 1451 C CA . PHE A 1 91 ? -4.324 41.188 40.260 1.000 0.940 91 PHE A CA 1
ATOM 1452 C C . PHE A 1 91 ? -3.167 40.443 39.606 1.000 0.940 91 PHE A C 1
ATOM 1453 O O . PHE A 1 91 ? -2.669 39.434 40.111 1.000 0.940 91 PHE A O 1
ATOM 1470 N N . LEU A 1 92 ? -2.719 40.969 38.474 1.000 0.950 92 LEU A N 1
ATOM 1471 C CA . LEU A 1 92 ? -1.583 40.481 37.710 1.000 0.950 92 LEU A CA 1
ATOM 1472 C C . LEU A 1 92 ? -0.485 41.530 37.797 1.000 0.950 92 LEU A C 1
ATOM 1473 O O . LEU A 1 92 ? -0.722 42.670 37.421 1.000 0.950 92 LEU A O 1
ATOM 1489 N N . ALA A 1 93 ? 0.712 41.172 38.245 1.000 0.950 93 ALA A N 1
ATOM 1490 C CA . ALA A 1 93 ? 1.818 42.117 38.340 1.000 0.950 93 ALA A CA 1
ATOM 1491 C C . ALA A 1 93 ? 3.075 41.606 37.635 1.000 0.950 93 ALA A C 1
ATOM 1492 O O . ALA A 1 93 ? 3.354 40.402 37.554 1.000 0.950 93 ALA A O 1
ATOM 1499 N N . ARG A 1 94 ? 3.852 42.551 37.110 1.000 0.940 94 ARG A N 1
ATOM 1500 C CA . ARG A 1 94 ? 5.171 42.314 36.521 1.000 0.940 94 ARG A CA 1
ATOM 1501 C C . ARG A 1 94 ? 6.108 43.448 36.929 1.000 0.940 94 ARG A C 1
ATOM 1502 O O . ARG A 1 94 ? 5.699 44.603 36.996 1.000 0.940 94 ARG A O 1
ATOM 1523 N N . SER A 1 95 ? 7.373 43.120 37.164 1.000 0.910 95 SER A N 1
ATOM 1524 C CA . SER A 1 95 ? 8.416 44.078 37.545 1.000 0.910 95 SER A CA 1
ATOM 1525 C C . SER A 1 95 ? 9.480 44.168 36.452 1.000 0.910 95 SER A C 1
ATOM 1526 O O . SER A 1 95 ? 9.846 43.153 35.851 1.000 0.910 95 SER A O 1
ATOM 1534 N N . PHE A 1 96 ? 9.993 45.374 36.204 1.000 0.910 96 PHE A N 1
ATOM 1535 C CA . PHE A 1 96 ? 11.075 45.600 35.240 1.000 0.910 96 PHE A CA 1
ATOM 1536 C C . PHE A 1 96 ? 12.422 45.068 35.741 1.000 0.910 96 PHE A C 1
ATOM 1537 O O . PHE A 1 96 ? 13.201 44.551 34.944 1.000 0.910 96 PHE A O 1
ATOM 1554 N N . ASN A 1 97 ? 12.655 45.104 37.058 1.000 0.860 97 ASN A N 1
ATOM 1555 C CA . ASN A 1 97 ? 13.843 44.544 37.707 1.000 0.860 97 ASN A CA 1
ATOM 1556 C C . ASN A 1 97 ? 13.870 43.004 37.620 1.000 0.860 97 ASN A C 1
ATOM 1557 O O . ASN A 1 97 ? 14.931 42.391 37.712 1.000 0.860 97 ASN A O 1
ATOM 1568 N N . SER A 1 98 ? 12.714 42.350 37.436 1.000 0.840 98 SER A N 1
ATOM 1569 C CA . SER A 1 98 ? 12.600 40.882 37.432 1.000 0.840 98 SER A CA 1
ATOM 1570 C C . SER A 1 98 ? 11.708 40.330 36.303 1.000 0.840 98 SER A C 1
ATOM 1571 O O . SER A 1 98 ? 10.742 39.598 36.536 1.000 0.840 98 SER A O 1
ATOM 1579 N N . PRO A 1 99 ? 12.074 40.559 35.030 1.000 0.860 99 PRO A N 1
ATOM 1580 C CA . PRO A 1 99 ? 11.187 40.318 33.890 1.000 0.860 99 PRO A CA 1
ATOM 1581 C C . PRO A 1 99 ? 10.895 38.831 33.634 1.000 0.860 99 PRO A C 1
ATOM 1582 O O . PRO A 1 99 ? 9.911 38.498 32.968 1.000 0.860 99 PRO A O 1
ATOM 1593 N N . LYS A 1 100 ? 11.731 37.923 34.160 1.000 0.870 100 LYS A N 1
ATOM 1594 C CA . LYS A 1 100 ? 11.583 36.461 34.039 1.000 0.870 100 LYS A CA 1
ATOM 1595 C C . LYS A 1 100 ? 10.523 35.860 34.982 1.000 0.870 100 LYS A C 1
ATOM 1596 O O . LYS A 1 100 ? 10.289 34.654 34.916 1.000 0.870 100 LYS A O 1
ATOM 1615 N N . HIS A 1 101 ? 9.877 36.670 35.823 1.000 0.910 101 HIS A N 1
ATOM 1616 C CA . HIS A 1 101 ? 8.836 36.233 36.756 1.000 0.910 101 HIS A CA 1
ATOM 1617 C C . HIS A 1 101 ? 7.524 36.986 36.539 1.000 0.910 101 HIS A C 1
ATOM 1618 O O . HIS A 1 101 ? 7.500 38.084 35.977 1.000 0.910 101 HIS A O 1
ATOM 1632 N N . GLY A 1 102 ? 6.438 36.368 36.992 1.000 0.930 102 GLY A N 1
ATOM 1633 C CA . GLY A 1 102 ? 5.133 36.994 37.138 1.000 0.930 102 GLY A CA 1
ATOM 1634 C C . GLY A 1 102 ? 4.608 36.821 38.553 1.000 0.930 102 GLY A C 1
ATOM 1635 O O . GLY A 1 102 ? 5.027 35.913 39.274 1.000 0.930 102 GLY A O 1
ATOM 1639 N N . TYR A 1 103 ? 3.708 37.712 38.935 1.000 0.930 103 TYR A N 1
ATOM 1640 C CA . TYR A 1 103 ? 3.129 37.759 40.266 1.000 0.930 103 TYR A CA 1
ATOM 1641 C C . TYR A 1 103 ? 1.612 37.791 40.131 1.000 0.930 103 TYR A C 1
ATOM 1642 O O . TYR A 1 103 ? 1.074 38.508 39.285 1.000 0.930 103 TYR A O 1
ATOM 1660 N N . THR A 1 104 ? 0.932 36.999 40.948 1.000 0.930 104 THR A N 1
ATOM 1661 C CA . THR A 1 104 ? -0.532 36.949 40.996 1.000 0.930 104 THR A CA 1
ATOM 1662 C C . THR A 1 104 ? -1.001 37.110 42.429 1.000 0.930 104 THR A C 1
ATOM 1663 O O . THR A 1 104 ? -0.431 36.485 43.328 1.000 0.930 104 THR A O 1
ATOM 1674 N N . LEU A 1 105 ? -2.056 37.891 42.624 1.000 0.900 105 LEU A N 1
ATOM 1675 C CA . LEU A 1 105 ? -2.704 38.064 43.917 1.000 0.900 105 LEU A CA 1
ATOM 1676 C C . LEU A 1 105 ? -4.202 37.796 43.771 1.000 0.900 105 LEU A C 1
ATOM 1677 O O . LEU A 1 105 ? -4.874 38.403 42.935 1.000 0.900 105 LEU A O 1
ATOM 1693 N N . HIS A 1 106 ? -4.690 36.860 44.582 1.000 0.840 106 HIS A N 1
ATOM 1694 C CA . HIS A 1 106 ? -6.097 36.483 44.680 1.000 0.840 106 HIS A CA 1
ATOM 1695 C C . HIS A 1 106 ? -6.637 37.019 46.001 1.000 0.840 106 HIS A C 1
ATOM 1696 O O . HIS A 1 106 ? -6.775 36.271 46.965 1.000 0.840 106 HIS A O 1
ATOM 1710 N N . ASP A 1 107 ? -6.853 38.329 46.048 1.000 0.700 107 ASP A N 1
ATOM 1711 C CA . ASP A 1 107 ? -7.293 39.025 47.251 1.000 0.700 107 ASP A CA 1
ATOM 1712 C C . ASP A 1 107 ? -8.139 40.259 46.898 1.000 0.700 107 ASP A C 1
ATOM 1713 O O . ASP A 1 107 ? -8.195 40.683 45.741 1.000 0.700 107 ASP A O 1
ATOM 1722 N N . THR A 1 108 ? -8.811 40.839 47.891 1.000 0.680 108 THR A N 1
ATOM 1723 C CA . THR A 1 108 ? -9.723 41.985 47.720 1.000 0.680 108 THR A CA 1
ATOM 1724 C C . THR A 1 108 ? -9.018 43.340 47.717 1.000 0.680 108 THR A C 1
ATOM 1725 O O . THR A 1 108 ? -9.459 44.249 47.013 1.000 0.680 108 THR A O 1
ATOM 1736 N N . SER A 1 109 ? -7.914 43.489 48.454 1.000 0.750 109 SER A N 1
ATOM 1737 C CA . SER A 1 109 ? -7.118 44.722 48.510 1.000 0.750 109 SER A CA 1
ATOM 1738 C C . SER A 1 109 ? -5.723 44.525 47.917 1.000 0.750 109 SER A C 1
ATOM 1739 O O . SER A 1 109 ? -5.056 43.537 48.200 1.000 0.750 109 SER A O 1
ATOM 1747 N N . LEU A 1 110 ? -5.260 45.489 47.119 1.000 0.730 110 LEU A N 1
ATOM 1748 C CA . LEU A 1 110 ? -3.908 45.505 46.558 1.000 0.730 110 LEU A CA 1
ATOM 1749 C C . LEU A 1 110 ? -2.860 45.726 47.668 1.000 0.730 110 LEU A C 1
ATOM 1750 O O . LEU A 1 110 ? -2.937 46.735 48.367 1.000 0.730 110 LEU A O 1
ATOM 1766 N N . THR A 1 111 ? -1.859 44.847 47.792 1.000 0.720 111 THR A N 1
ATOM 1767 C CA . THR A 1 111 ? -0.699 45.045 48.687 1.000 0.720 111 THR A CA 1
ATOM 1768 C C . THR A 1 111 ? 0.552 45.460 47.901 1.000 0.720 111 THR A C 1
ATOM 1769 O O . THR A 1 111 ? 0.819 44.941 46.815 1.000 0.720 111 THR A O 1
ATOM 1780 N N . PHE A 1 112 ? 1.335 46.412 48.432 1.000 0.710 112 PHE A N 1
ATOM 1781 C CA . PHE A 1 112 ? 2.553 46.931 47.776 1.000 0.710 112 PHE A CA 1
ATOM 1782 C C . PHE A 1 112 ? 3.786 46.045 47.977 1.000 0.710 112 PHE A C 1
ATOM 1783 O O . PHE A 1 112 ? 4.799 46.232 47.300 1.000 0.710 112 PHE A O 1
ATOM 1800 N N . ASN A 1 113 ? 3.710 45.076 48.895 1.000 0.730 113 ASN A N 1
ATOM 1801 C CA . ASN A 1 113 ? 4.794 44.148 49.153 1.000 0.730 113 ASN A CA 1
ATOM 1802 C C . ASN A 1 113 ? 4.700 42.954 48.205 1.000 0.730 113 ASN A C 1
ATOM 1803 O O . ASN A 1 113 ? 3.967 42.001 48.455 1.000 0.730 113 ASN A O 1
ATOM 1814 N N . LEU A 1 114 ? 5.488 42.991 47.130 1.000 0.770 114 LEU A N 1
ATOM 1815 C CA . LEU A 1 114 ? 5.594 41.880 46.181 1.000 0.770 114 LEU A CA 1
ATOM 1816 C C . LEU A 1 114 ? 5.988 40.544 46.835 1.000 0.770 114 LEU A C 1
ATOM 1817 O O . LEU A 1 114 ? 5.789 39.504 46.211 1.000 0.770 114 LEU A O 1
ATOM 1833 N N . GLU A 1 115 ? 6.535 40.538 48.053 1.000 0.730 115 GLU A N 1
ATOM 1834 C CA . GLU A 1 115 ? 6.813 39.305 48.801 1.000 0.730 115 GLU A CA 1
ATOM 1835 C C . GLU A 1 115 ? 5.541 38.577 49.263 1.000 0.730 115 GLU A C 1
ATOM 1836 O O . GLU A 1 115 ? 5.562 37.358 49.411 1.000 0.730 115 GLU A O 1
ATOM 1848 N N . GLU A 1 116 ? 4.420 39.283 49.424 1.000 0.800 116 GLU A N 1
ATOM 1849 C CA . GLU A 1 116 ? 3.117 38.696 49.775 1.000 0.800 116 GLU A CA 1
ATOM 1850 C C . GLU A 1 116 ? 2.397 38.094 48.557 1.000 0.800 116 GLU A C 1
ATOM 1851 O O . GLU A 1 116 ? 1.373 37.423 48.684 1.000 0.800 116 GLU A O 1
ATOM 1863 N N . TRP A 1 117 ? 2.925 38.314 47.350 1.000 0.850 117 TRP A N 1
ATOM 1864 C CA . TRP A 1 117 ? 2.327 37.827 46.116 1.000 0.850 117 TRP A CA 1
ATOM 1865 C C . TRP A 1 117 ? 2.807 36.421 45.801 1.000 0.850 117 TRP A C 1
ATOM 1866 O O . TRP A 1 117 ? 3.965 36.047 46.005 1.000 0.850 117 TRP A O 1
ATOM 1887 N N . LYS A 1 118 ? 1.942 35.646 45.151 1.000 0.900 118 LYS A N 1
ATOM 1888 C CA . LYS A 1 118 ? 2.369 34.371 44.591 1.000 0.900 118 LYS A CA 1
ATOM 1889 C C . LYS A 1 118 ? 3.280 34.627 43.386 1.000 0.900 118 LYS A C 1
ATOM 1890 O O . LYS A 1 118 ? 2.812 34.943 42.290 1.000 0.900 118 LYS A O 1
ATOM 1909 N N . LYS A 1 119 ? 4.590 34.476 43.587 1.000 0.900 119 LYS A N 1
ATOM 1910 C CA . LYS A 1 119 ? 5.619 34.560 42.542 1.000 0.900 119 LYS A CA 1
ATOM 1911 C C . LYS A 1 119 ? 5.681 33.266 41.732 1.000 0.900 119 LYS A C 1
ATOM 1912 O O . LYS A 1 119 ? 5.804 32.179 42.289 1.000 0.900 119 LYS A O 1
ATOM 1931 N N . VAL A 1 120 ? 5.664 33.383 40.407 1.000 0.900 120 VAL A N 1
ATOM 1932 C CA . VAL A 1 120 ? 5.733 32.251 39.471 1.000 0.900 120 VAL A CA 1
ATOM 1933 C C . VAL A 1 120 ? 6.717 32.513 38.328 1.000 0.900 120 VAL A C 1
ATOM 1934 O O . VAL A 1 120 ? 7.029 33.658 37.988 1.000 0.900 120 VAL A O 1
ATOM 1947 N N . SER A 1 121 ? 7.220 31.441 37.708 1.000 0.900 121 SER A N 1
ATOM 1948 C CA . SER A 1 121 ? 8.061 31.553 36.512 1.000 0.900 121 SER A CA 1
ATOM 1949 C C . SER A 1 121 ? 7.254 32.076 35.319 1.000 0.900 121 SER A C 1
ATOM 1950 O O . SER A 1 121 ? 6.039 31.884 35.227 1.000 0.900 121 SER A O 1
ATOM 1958 N N . ILE A 1 122 ? 7.925 32.717 34.358 1.000 0.900 122 ILE A N 1
ATOM 1959 C CA . ILE A 1 122 ? 7.248 33.281 33.182 1.000 0.900 122 ILE A CA 1
ATOM 1960 C C . ILE A 1 122 ? 6.471 32.244 32.355 1.000 0.900 122 ILE A C 1
ATOM 1961 O O . ILE A 1 122 ? 5.446 32.583 31.768 1.000 0.900 122 ILE A O 1
ATOM 1977 N N . SER A 1 123 ? 6.921 30.986 32.298 1.000 0.890 123 SER A N 1
ATOM 1978 C CA . SER A 1 123 ? 6.192 29.922 31.597 1.000 0.890 123 SER A CA 1
ATOM 1979 C C . SER A 1 123 ? 4.872 29.590 32.299 1.000 0.890 123 SER A C 1
ATOM 1980 O O . SER A 1 123 ? 3.852 29.451 31.625 1.000 0.890 123 SER A O 1
ATOM 1988 N N . VAL A 1 124 ? 4.867 29.540 33.637 1.000 0.900 124 VAL A N 1
ATOM 1989 C CA . VAL A 1 124 ? 3.663 29.311 34.456 1.000 0.900 124 VAL A CA 1
ATOM 1990 C C . VAL A 1 124 ? 2.709 30.504 34.364 1.000 0.900 124 VAL A C 1
ATOM 1991 O O . VAL A 1 124 ? 1.515 30.310 34.157 1.000 0.900 124 VAL A O 1
ATOM 2004 N N . TYR A 1 125 ? 3.229 31.733 34.416 1.000 0.920 125 TYR A N 1
ATOM 2005 C CA . TYR A 1 125 ? 2.429 32.953 34.267 1.000 0.920 125 TYR A CA 1
ATOM 2006 C C . TYR A 1 125 ? 1.745 33.041 32.894 1.000 0.920 125 TYR A C 1
ATOM 2007 O O . TYR A 1 125 ? 0.554 33.320 32.805 1.000 0.920 125 TYR A O 1
ATOM 2025 N N . LYS A 1 126 ? 2.474 32.742 31.809 1.000 0.900 126 LYS A N 1
ATOM 2026 C CA . LYS A 1 126 ? 1.913 32.731 30.447 1.000 0.900 126 LYS A CA 1
ATOM 2027 C C . LYS A 1 126 ? 0.798 31.698 30.290 1.000 0.900 126 LYS A C 1
ATOM 2028 O O . LYS A 1 126 ? -0.238 32.035 29.729 1.000 0.900 126 LYS A O 1
ATOM 2047 N N . LYS A 1 127 ? 0.994 30.476 30.804 1.000 0.870 127 LYS A N 1
ATOM 2048 C CA . LYS A 1 127 ? -0.040 29.429 30.790 1.000 0.870 127 LYS A CA 1
ATOM 2049 C C . LYS A 1 127 ? -1.285 29.843 31.577 1.000 0.870 127 LYS A C 1
ATOM 2050 O O . LYS A 1 127 ? -2.389 29.563 31.126 1.000 0.870 127 LYS A O 1
ATOM 2069 N N . PHE A 1 128 ? -1.114 30.525 32.714 1.000 0.880 128 PHE A N 1
ATOM 2070 C CA . PHE A 1 128 ? -2.233 31.063 33.491 1.000 0.880 128 PHE A CA 1
ATOM 2071 C C . PHE A 1 128 ? -3.056 32.066 32.670 1.000 0.880 128 PHE A C 1
ATOM 2072 O O . PHE A 1 128 ? -4.261 31.903 32.537 1.000 0.880 128 PHE A O 1
ATOM 2089 N N . ILE A 1 129 ? -2.409 33.045 32.036 1.000 0.890 129 ILE A N 1
ATOM 2090 C CA . ILE A 1 129 ? -3.114 34.049 31.222 1.000 0.890 129 ILE A CA 1
ATOM 2091 C C . ILE A 1 129 ? -3.806 33.421 30.015 1.000 0.890 129 ILE A C 1
ATOM 2092 O O . ILE A 1 129 ? -4.966 33.718 29.745 1.000 0.890 129 ILE A O 1
ATOM 2108 N N . GLU A 1 130 ? -3.105 32.548 29.294 1.000 0.880 130 GLU A N 1
ATOM 2109 C CA . GLU A 1 130 ? -3.661 31.858 28.131 1.000 0.880 130 GLU A CA 1
ATOM 2110 C C . GLU A 1 130 ? -4.924 31.079 28.495 1.000 0.880 130 GLU A C 1
ATOM 2111 O O . GLU A 1 130 ? -5.940 31.202 27.813 1.000 0.880 130 GLU A O 1
ATOM 2123 N N . LYS A 1 131 ? -4.885 30.354 29.617 1.000 0.830 131 LYS A N 1
ATOM 2124 C CA . LYS A 1 131 ? -6.036 29.618 30.130 1.000 0.830 131 LYS A CA 1
ATOM 2125 C C . LYS A 1 131 ? -7.213 30.539 30.440 1.000 0.830 131 LYS A C 1
ATOM 2126 O O . LYS A 1 131 ? -8.339 30.199 30.100 1.000 0.830 131 LYS A O 1
ATOM 2145 N N . GLU A 1 132 ? -6.971 31.685 31.067 1.000 0.830 132 GLU A N 1
ATOM 2146 C CA . GLU A 1 132 ? -8.060 32.575 31.470 1.000 0.830 132 GLU A CA 1
ATOM 2147 C C . GLU A 1 132 ? -8.656 33.390 30.315 1.000 0.830 132 GLU A C 1
ATOM 2148 O O . GLU A 1 132 ? -9.842 33.712 30.363 1.000 0.830 132 GLU A O 1
ATOM 2160 N N . ILE A 1 133 ? -7.884 33.682 29.260 1.000 0.840 133 ILE A N 1
ATOM 2161 C CA . ILE A 1 133 ? -8.377 34.395 28.068 1.000 0.840 133 ILE A CA 1
ATOM 2162 C C . ILE A 1 133 ? -9.034 33.443 27.055 1.000 0.840 133 ILE A C 1
ATOM 2163 O O . ILE A 1 133 ? -10.098 33.768 26.530 1.000 0.840 133 ILE A O 1
ATOM 2179 N N . LEU A 1 134 ? -8.419 32.283 26.772 1.000 0.820 134 LEU A N 1
ATOM 2180 C CA . LEU A 1 134 ? -8.918 31.305 25.786 1.000 0.820 134 LEU A CA 1
ATOM 2181 C C . LEU A 1 134 ? -9.864 30.248 26.392 1.000 0.820 134 LEU A C 1
ATOM 2182 O O . LEU A 1 134 ? -10.433 29.444 25.663 1.000 0.820 134 LEU A O 1
ATOM 2198 N N . LYS A 1 135 ? -10.012 30.203 27.726 1.000 0.740 135 LYS A N 1
ATOM 2199 C CA . LYS A 1 135 ? -10.922 29.310 28.480 1.000 0.740 135 LYS A CA 1
ATOM 2200 C C . LYS A 1 135 ? -10.831 27.814 28.124 1.000 0.740 135 LYS A C 1
ATOM 2201 O O . LYS A 1 135 ? -11.791 27.067 28.277 1.000 0.740 135 LYS A O 1
ATOM 2220 N N . GLY A 1 136 ? -9.642 27.348 27.738 1.000 0.600 136 GLY A N 1
ATOM 2221 C CA . GLY A 1 136 ? -9.367 25.927 27.503 1.000 0.600 136 GLY A CA 1
ATOM 2222 C C . GLY A 1 136 ? -9.956 25.360 26.209 1.000 0.600 136 GLY A C 1
ATOM 2223 O O . GLY A 1 136 ? -10.028 24.136 26.085 1.000 0.600 136 GLY A O 1
ATOM 2227 N N . GLU A 1 137 ? -10.359 26.213 25.258 1.000 0.560 137 GLU A N 1
ATOM 2228 C CA . GLU A 1 137 ? -10.660 25.777 23.892 1.000 0.560 137 GLU A CA 1
ATOM 2229 C C . GLU A 1 137 ? -9.476 24.948 23.371 1.000 0.560 137 GLU A C 1
ATOM 2230 O O . GLU A 1 137 ? -8.335 25.409 23.340 1.000 0.560 137 GLU A O 1
ATOM 2242 N N . LYS A 1 138 ? -9.738 23.677 23.039 1.000 0.510 138 LYS A N 1
ATOM 2243 C CA . LYS A 1 138 ? -8.724 22.650 22.729 1.000 0.510 138 LYS A CA 1
ATOM 2244 C C . LYS A 1 138 ? -8.059 22.837 21.364 1.000 0.510 138 LYS A C 1
ATOM 2245 O O . LYS A 1 138 ? -7.599 21.873 20.753 1.000 0.510 138 LYS A O 1
ATOM 2264 N N . GLU A 1 139 ? -8.015 24.055 20.857 1.000 0.610 139 GLU A N 1
ATOM 2265 C CA . GLU A 1 139 ? -7.334 24.312 19.607 1.000 0.610 139 GLU A CA 1
ATOM 2266 C C . GLU A 1 139 ? -5.829 24.443 19.837 1.000 0.610 139 GLU A C 1
ATOM 2267 O O . GLU A 1 139 ? -5.373 24.996 20.833 1.000 0.610 139 GLU A O 1
ATOM 2279 N N . ASP A 1 140 ? -5.042 23.950 18.878 1.000 0.720 140 ASP A N 1
ATOM 2280 C CA . ASP A 1 140 ? -3.586 24.136 18.771 1.000 0.720 140 ASP A CA 1
ATOM 2281 C C . ASP A 1 140 ? -3.230 25.633 18.518 1.000 0.720 140 ASP A C 1
ATOM 2282 O O . ASP A 1 140 ? -2.558 25.989 17.538 1.000 0.720 140 ASP A O 1
ATOM 2291 N N . ILE A 1 141 ? -3.762 26.548 19.328 1.000 0.830 141 ILE A N 1
ATOM 2292 C CA . ILE A 1 141 ? -3.669 28.003 19.224 1.000 0.830 141 ILE A CA 1
ATOM 2293 C C . ILE A 1 141 ? -3.275 28.551 20.589 1.000 0.830 141 ILE A C 1
ATOM 2294 O O . ILE A 1 141 ? -3.894 28.277 21.607 1.000 0.830 141 ILE A O 1
ATOM 2310 N N . THR A 1 142 ? -2.219 29.357 20.596 1.000 0.850 142 THR A N 1
ATOM 2311 C CA . THR A 1 142 ? -1.695 29.973 21.815 1.000 0.850 142 THR A CA 1
ATOM 2312 C C . THR A 1 142 ? -2.039 31.455 21.850 1.000 0.850 142 THR A C 1
ATOM 2313 O O . THR A 1 142 ? -2.009 32.140 20.819 1.000 0.850 142 THR A O 1
ATOM 2324 N N . PHE A 1 143 ? -2.272 32.000 23.046 1.000 0.890 143 PHE A N 1
ATOM 2325 C CA . PHE A 1 143 ? -2.494 33.434 23.237 1.000 0.890 143 PHE A CA 1
ATOM 2326 C C . PHE A 1 143 ? -1.261 34.225 22.791 1.000 0.890 143 PHE A C 1
ATOM 2327 O O . PHE A 1 143 ? -1.374 35.288 22.190 1.000 0.890 143 PHE A O 1
ATOM 2344 N N . ALA A 1 144 ? -0.064 33.659 22.974 1.000 0.870 144 ALA A N 1
ATOM 2345 C CA . ALA A 1 144 ? 1.173 34.246 22.468 1.000 0.870 144 ALA A CA 1
ATOM 2346 C C . ALA A 1 144 ? 1.159 34.469 20.943 1.000 0.870 144 ALA A C 1
ATOM 2347 O O . ALA A 1 144 ? 1.759 35.438 20.476 1.000 0.870 144 ALA A O 1
ATOM 2354 N N . ALA A 1 145 ? 0.488 33.602 20.177 1.000 0.880 145 ALA A N 1
ATOM 2355 C CA . ALA A 1 145 ? 0.360 33.739 18.731 1.000 0.880 145 ALA A CA 1
ATOM 2356 C C . ALA A 1 145 ? -0.736 34.740 18.326 1.000 0.880 145 ALA A C 1
ATOM 2357 O O . ALA A 1 145 ? -0.526 35.487 17.367 1.000 0.880 145 ALA A O 1
ATOM 2364 N N . LEU A 1 146 ? -1.857 34.774 19.056 1.000 0.900 146 LEU A N 1
ATOM 2365 C CA . LEU A 1 146 ? -2.993 35.672 18.804 1.000 0.900 146 LEU A CA 1
ATOM 2366 C C . LEU A 1 146 ? -2.753 37.112 19.255 1.000 0.900 146 LEU A C 1
ATOM 2367 O O . LEU A 1 146 ? -3.299 38.034 18.661 1.000 0.900 146 LEU A O 1
ATOM 2383 N N . ARG A 1 147 ? -1.936 37.318 20.292 1.000 0.900 147 ARG A N 1
ATOM 2384 C CA . ARG A 1 147 ? -1.775 38.612 20.968 1.000 0.900 147 ARG A CA 1
ATOM 2385 C C . ARG A 1 147 ? -1.456 39.774 20.027 1.000 0.900 147 ARG A C 1
ATOM 2386 O O . ARG A 1 147 ? -1.917 40.868 20.296 1.000 0.900 147 ARG A O 1
ATOM 2407 N N . GLU A 1 148 ? -0.716 39.556 18.940 1.000 0.890 148 GLU A N 1
ATOM 2408 C CA . GLU A 1 148 ? -0.422 40.623 17.960 1.000 0.890 148 GLU A CA 1
ATOM 2409 C C . GLU A 1 148 ? -1.617 40.988 17.063 1.000 0.890 148 GLU A C 1
ATOM 2410 O O . GLU A 1 148 ? -1.675 42.106 16.568 1.000 0.890 148 GLU A O 1
ATOM 2422 N N . TYR A 1 149 ? -2.584 40.084 16.870 1.000 0.920 149 TYR A N 1
ATOM 2423 C CA . TYR A 1 149 ? -3.853 40.401 16.201 1.000 0.920 149 TYR A CA 1
ATOM 2424 C C . TYR A 1 149 ? -4.856 41.081 17.149 1.000 0.920 149 TYR A C 1
ATO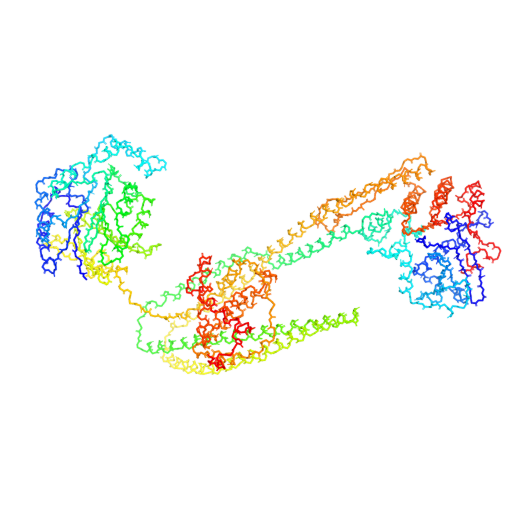M 2425 O O . TYR A 1 149 ? -5.731 41.806 16.696 1.000 0.920 149 TYR A O 1
ATOM 2443 N N . ILE A 1 150 ? -4.724 40.857 18.461 1.000 0.940 150 ILE A N 1
ATOM 2444 C CA . ILE A 1 150 ? -5.588 41.440 19.504 1.000 0.940 150 ILE A CA 1
ATOM 2445 C C . ILE A 1 150 ? -5.068 42.805 19.971 1.000 0.940 150 ILE A C 1
ATOM 2446 O O . ILE A 1 150 ? -5.841 43.680 20.346 1.000 0.940 150 ILE A O 1
ATOM 2462 N N . ILE A 1 151 ? -3.746 42.963 19.997 1.000 0.950 151 ILE A N 1
ATOM 2463 C CA . ILE A 1 151 ? -3.041 44.159 20.445 1.000 0.950 151 ILE A CA 1
ATOM 2464 C C . ILE A 1 151 ? -2.106 44.583 19.314 1.000 0.950 151 ILE A C 1
ATOM 2465 O O . ILE A 1 151 ? -0.943 44.169 19.279 1.000 0.950 151 ILE A O 1
ATOM 2481 N N . ARG A 1 152 ? -2.634 45.376 18.375 1.000 0.920 152 ARG A N 1
ATOM 2482 C CA . ARG A 1 152 ? -1.876 45.862 17.214 1.000 0.920 152 ARG A CA 1
ATOM 2483 C C . ARG A 1 152 ? -1.090 47.117 17.573 1.000 0.920 152 ARG A C 1
ATOM 2484 O O . ARG A 1 152 ? -1.647 48.068 18.122 1.000 0.920 152 ARG A O 1
ATOM 2505 N N . ASP A 1 153 ? 0.197 47.102 17.238 1.000 0.870 153 ASP A N 1
ATOM 2506 C CA . ASP A 1 153 ? 1.089 48.252 17.386 1.000 0.870 153 ASP A CA 1
ATOM 2507 C C . ASP A 1 153 ? 1.085 49.169 16.151 1.000 0.870 153 ASP A C 1
ATOM 2508 O O . ASP A 1 153 ? 0.913 48.708 15.023 1.000 0.870 153 ASP A O 1
ATOM 2517 N N . GLU A 1 154 ? 1.347 50.464 16.360 1.000 0.810 154 GLU A N 1
ATOM 2518 C CA . GLU A 1 154 ? 1.348 51.495 15.306 1.000 0.810 154 GLU A CA 1
ATOM 2519 C C . GLU A 1 154 ? 2.386 51.229 14.200 1.000 0.810 154 GLU A C 1
ATOM 2520 O O . GLU A 1 154 ? 2.162 51.563 13.040 1.000 0.810 154 GLU A O 1
ATOM 2532 N N . LYS A 1 155 ? 3.528 50.608 14.533 1.000 0.790 155 LYS A N 1
ATOM 2533 C CA . LYS A 1 155 ? 4.662 50.466 13.602 1.000 0.790 155 LYS A CA 1
ATOM 2534 C C . LYS A 1 155 ? 4.438 49.390 12.557 1.000 0.790 155 LYS A C 1
ATOM 2535 O O . LYS A 1 155 ? 4.892 49.514 11.422 1.000 0.790 155 LYS A O 1
ATOM 2554 N N . THR A 1 156 ? 3.838 48.285 12.972 1.000 0.810 156 THR A N 1
ATOM 2555 C CA . THR A 1 156 ? 3.791 47.073 12.156 1.000 0.810 156 THR A CA 1
ATOM 2556 C C . THR A 1 156 ? 2.412 46.443 12.097 1.000 0.810 156 THR A C 1
ATOM 2557 O O . THR A 1 156 ? 2.145 45.681 11.168 1.000 0.810 156 THR A O 1
ATOM 2568 N N . GLY A 1 157 ? 1.519 46.792 13.023 1.000 0.840 157 GLY A N 1
ATOM 2569 C CA . GLY A 1 157 ? 0.197 46.200 13.145 1.000 0.840 157 GLY A CA 1
ATOM 2570 C C . GLY A 1 157 ? -0.773 46.580 12.030 1.000 0.840 157 GLY A C 1
ATOM 2571 O O . GLY A 1 157 ? -1.731 45.847 11.835 1.000 0.840 157 GLY A O 1
ATOM 2575 N N . PHE A 1 158 ? -0.549 47.659 11.275 1.000 0.870 158 PHE A N 1
ATOM 2576 C CA . PHE A 1 158 ? -1.554 48.215 10.351 1.000 0.870 158 PHE A CA 1
ATOM 2577 C C . PHE A 1 158 ? -1.099 48.329 8.887 1.000 0.870 158 PHE A C 1
ATOM 2578 O O . PHE A 1 158 ? -1.682 49.079 8.113 1.000 0.870 158 PHE A O 1
ATOM 2595 N N . ASN A 1 159 ? -0.077 47.575 8.477 1.000 0.850 159 ASN A N 1
ATOM 2596 C CA . ASN A 1 159 ? 0.345 47.550 7.068 1.000 0.850 159 ASN A CA 1
ATOM 2597 C C . ASN A 1 159 ? -0.586 46.704 6.186 1.000 0.850 159 ASN A C 1
ATOM 2598 O O . ASN A 1 159 ? -0.726 46.968 4.996 1.000 0.850 159 ASN A O 1
ATOM 2609 N N . ASP A 1 160 ? -1.199 45.673 6.766 1.000 0.870 160 ASP A N 1
ATOM 2610 C CA . ASP A 1 160 ? -2.119 44.768 6.085 1.000 0.870 160 ASP A CA 1
ATOM 2611 C C . ASP A 1 160 ? -3.002 44.056 7.130 1.000 0.870 160 ASP A C 1
ATOM 2612 O O . ASP A 1 160 ? -2.713 44.060 8.335 1.000 0.870 160 ASP A O 1
ATOM 2621 N N . ILE A 1 161 ? -4.078 43.409 6.680 1.000 0.880 161 ILE A N 1
ATOM 2622 C CA . ILE A 1 161 ? -4.904 42.539 7.526 1.000 0.880 161 ILE A CA 1
ATOM 2623 C C . ILE A 1 161 ? -4.071 41.385 8.105 1.000 0.880 161 ILE A C 1
ATOM 2624 O O . ILE A 1 161 ? -4.254 41.014 9.269 1.000 0.880 161 ILE A O 1
ATOM 2640 N N . VAL A 1 162 ? -3.118 40.870 7.319 1.000 0.880 162 VAL A N 1
ATOM 2641 C CA . VAL A 1 162 ? -2.176 39.813 7.693 1.000 0.880 162 VAL A CA 1
ATOM 2642 C C . VAL A 1 162 ? -0.888 40.413 8.272 1.000 0.880 162 VAL A C 1
ATOM 2643 O O . VAL A 1 162 ? -0.319 41.346 7.717 1.000 0.880 162 VAL A O 1
ATOM 2656 N N . LEU A 1 163 ? -0.370 39.843 9.366 1.000 0.830 163 LEU A N 1
ATOM 2657 C CA . LEU A 1 163 ? 0.864 40.335 9.996 1.000 0.830 163 LEU A CA 1
ATOM 2658 C C . LEU A 1 163 ? 2.141 39.792 9.325 1.000 0.830 163 LEU A C 1
ATOM 2659 O O . LEU A 1 163 ? 2.190 38.597 9.021 1.000 0.830 163 LEU A O 1
ATOM 2675 N N . PRO A 1 164 ? 3.201 40.609 9.150 1.000 0.720 164 PRO A N 1
ATOM 2676 C CA . PRO A 1 164 ? 4.426 40.217 8.445 1.000 0.720 164 PRO A CA 1
ATOM 2677 C C . PRO A 1 164 ? 5.251 39.155 9.197 1.000 0.720 164 PRO A C 1
ATOM 2678 O O . PRO A 1 164 ? 5.002 38.850 10.362 1.000 0.720 164 PRO A O 1
ATOM 2689 N N . ASN A 1 165 ? 6.275 38.599 8.533 1.000 0.690 165 ASN A N 1
ATOM 2690 C CA . ASN A 1 165 ? 7.255 37.651 9.102 1.000 0.690 165 ASN A CA 1
ATOM 2691 C C . ASN A 1 165 ? 6.666 36.346 9.670 1.000 0.690 165 ASN A C 1
ATOM 2692 O O . ASN A 1 165 ? 7.280 35.681 10.508 1.000 0.690 165 ASN A O 1
ATOM 2703 N N . ARG A 1 166 ? 5.476 35.949 9.215 1.000 0.730 166 ARG A N 1
ATOM 2704 C CA . ARG A 1 166 ? 4.824 34.695 9.609 1.000 0.730 166 ARG A CA 1
ATOM 2705 C C . ARG A 1 166 ? 4.515 33.853 8.372 1.000 0.730 166 ARG A C 1
ATOM 2706 O O . ARG A 1 166 ? 4.246 34.379 7.300 1.000 0.730 166 ARG A O 1
ATOM 2727 N N . GLY A 1 167 ? 4.565 32.528 8.522 1.000 0.820 167 GLY A N 1
ATOM 2728 C CA . GLY A 1 167 ? 4.185 31.605 7.451 1.000 0.820 167 GLY A CA 1
ATOM 2729 C C . GLY A 1 167 ? 2.674 31.618 7.206 1.000 0.820 167 GLY A C 1
ATOM 2730 O O . GLY A 1 167 ? 1.902 31.640 8.169 1.000 0.820 167 GLY A O 1
ATOM 2734 N N . GLY A 1 168 ? 2.265 31.535 5.935 1.000 0.850 168 GLY A N 1
ATOM 2735 C CA . GLY A 1 168 ? 0.859 31.637 5.512 1.000 0.850 168 GLY A CA 1
ATOM 2736 C C . GLY A 1 168 ? -0.089 30.708 6.270 1.000 0.850 168 GLY A C 1
ATOM 2737 O O . GLY A 1 168 ? -1.106 31.161 6.785 1.000 0.850 168 GLY A O 1
ATOM 2741 N N . LEU A 1 169 ? 0.303 29.443 6.448 1.000 0.880 169 LEU A N 1
ATOM 2742 C CA . LEU A 1 169 ? -0.467 28.449 7.206 1.000 0.880 169 LEU A CA 1
ATOM 2743 C C . LEU A 1 169 ? -0.846 28.955 8.610 1.000 0.880 169 LEU A C 1
ATOM 2744 O O . LEU A 1 169 ? -1.972 28.787 9.063 1.000 0.880 169 LEU A O 1
ATOM 2760 N N . LYS A 1 170 ? 0.095 29.598 9.314 1.000 0.870 170 LYS A N 1
ATOM 2761 C CA . LYS A 1 170 ? -0.125 30.075 10.686 1.000 0.870 170 LYS A CA 1
ATOM 2762 C C . LYS A 1 170 ? -0.972 31.348 10.722 1.000 0.870 170 LYS A C 1
ATOM 2763 O O . LYS A 1 170 ? -1.746 31.518 11.654 1.000 0.870 170 LYS A O 1
ATOM 2782 N N . GLN A 1 171 ? -0.814 32.247 9.752 1.000 0.900 171 GLN A N 1
ATOM 2783 C CA . GLN A 1 171 ? -1.572 33.501 9.684 1.000 0.900 171 GLN A CA 1
ATOM 2784 C C . GLN A 1 171 ? -3.067 33.244 9.501 1.000 0.900 171 GLN A C 1
ATOM 2785 O O . GLN A 1 171 ? -3.859 33.667 10.338 1.000 0.900 171 GLN A O 1
ATOM 2799 N N . TYR A 1 172 ? -3.430 32.497 8.457 1.000 0.920 172 TYR A N 1
ATOM 2800 C CA . TYR A 1 172 ? -4.827 32.185 8.161 1.000 0.920 172 TYR A CA 1
ATOM 2801 C C . TYR A 1 172 ? -5.462 31.334 9.257 1.000 0.920 172 TYR A C 1
ATOM 2802 O O . TYR A 1 172 ? -6.596 31.599 9.632 1.000 0.920 172 TYR A O 1
ATOM 2820 N N . LYS A 1 173 ? -4.709 30.410 9.871 1.000 0.910 173 LYS A N 1
ATOM 2821 C CA . LYS A 1 173 ? -5.181 29.681 11.055 1.000 0.910 173 LYS A CA 1
ATOM 2822 C C . LYS A 1 173 ? -5.640 30.620 12.179 1.000 0.910 173 LYS A C 1
ATOM 2823 O O . LYS A 1 173 ? -6.717 30.434 12.733 1.000 0.910 173 LYS A O 1
ATOM 2842 N N . LEU A 1 174 ? -4.813 31.610 12.527 1.000 0.920 174 LEU A N 1
ATOM 2843 C CA . LEU A 1 174 ? -5.123 32.567 13.595 1.000 0.920 174 LEU A CA 1
ATOM 2844 C C . LEU A 1 174 ? -6.302 33.472 13.223 1.000 0.920 174 LEU A C 1
ATOM 2845 O O . LEU A 1 174 ? -7.137 33.743 14.075 1.000 0.920 174 LEU A O 1
ATOM 2861 N N . LEU A 1 175 ? -6.388 33.919 11.968 1.000 0.950 175 LEU A N 1
ATOM 2862 C CA . LEU A 1 175 ? -7.510 34.736 11.503 1.000 0.950 175 LEU A CA 1
ATOM 2863 C C . LEU A 1 175 ? -8.826 33.947 11.502 1.000 0.950 175 LEU A C 1
ATOM 2864 O O . LEU A 1 175 ? -9.810 34.435 12.046 1.000 0.950 175 LEU A O 1
ATOM 2880 N N . ASN A 1 176 ? -8.836 32.721 10.972 1.000 0.940 176 ASN A N 1
ATOM 2881 C CA . ASN A 1 176 ? -10.021 31.856 10.979 1.000 0.940 176 ASN A CA 1
ATOM 2882 C C . ASN A 1 176 ? -10.531 31.636 12.401 1.000 0.940 176 ASN A C 1
ATOM 2883 O O . ASN A 1 176 ? -11.725 31.774 12.641 1.000 0.940 176 ASN A O 1
ATOM 2894 N N . TYR A 1 177 ? -9.620 31.407 13.352 1.000 0.930 177 TYR A N 1
ATOM 2895 C CA . TYR A 1 177 ? -9.978 31.336 14.763 1.000 0.930 177 TYR A CA 1
ATOM 2896 C C . TYR A 1 177 ? -10.698 32.600 15.228 1.000 0.930 177 TYR A C 1
ATOM 2897 O O . TYR A 1 177 ? -11.787 32.509 15.785 1.000 0.930 177 TYR A O 1
ATOM 2915 N N . LEU A 1 178 ? -10.138 33.790 14.980 1.000 0.940 178 LEU A N 1
ATOM 2916 C CA . LEU A 1 178 ? -10.766 35.055 15.378 1.000 0.940 178 LEU A CA 1
ATOM 2917 C C . LEU A 1 178 ? -12.174 35.202 14.784 1.000 0.940 178 LEU A C 1
ATOM 2918 O O . LEU A 1 178 ? -13.091 35.577 15.512 1.000 0.940 178 LEU A O 1
ATOM 2934 N N . PHE A 1 179 ? -12.364 34.802 13.523 1.000 0.960 179 PHE A N 1
ATOM 2935 C CA . PHE A 1 179 ? -13.661 34.768 12.836 1.000 0.960 179 PHE A CA 1
ATOM 2936 C C . PHE A 1 179 ? -14.569 33.581 13.217 1.000 0.960 179 PHE A C 1
ATOM 2937 O O . PHE A 1 179 ? -15.663 33.467 12.676 1.000 0.960 179 PHE A O 1
ATOM 2954 N N . THR A 1 180 ? -14.182 32.735 14.178 1.000 0.920 180 THR A N 1
ATOM 2955 C CA . THR A 1 180 ? -14.963 31.559 14.625 1.000 0.920 180 THR A CA 1
ATOM 2956 C C . THR A 1 180 ? -15.208 30.552 13.487 1.000 0.920 180 THR A C 1
ATOM 2957 O O . THR A 1 180 ? -16.275 29.952 13.368 1.000 0.920 180 THR A O 1
ATOM 2968 N N . LEU A 1 181 ? -14.204 30.393 12.621 1.000 0.940 181 LEU A N 1
ATOM 2969 C CA . LEU A 1 181 ? -14.182 29.481 11.477 1.000 0.940 181 LEU A CA 1
ATOM 2970 C C . LEU A 1 181 ? -13.187 28.327 11.705 1.000 0.940 181 LEU A C 1
ATOM 2971 O O . LEU A 1 181 ? -12.261 28.479 12.506 1.000 0.940 181 LEU A O 1
ATOM 2987 N N . PRO A 1 182 ? -13.315 27.204 10.968 1.000 0.910 182 PRO A N 1
ATOM 2988 C CA . PRO A 1 182 ? -12.426 26.049 11.107 1.000 0.910 182 PRO A CA 1
ATOM 2989 C C . PRO A 1 182 ? -10.932 26.387 10.960 1.000 0.910 182 PRO A C 1
ATOM 2990 O O . PRO A 1 182 ? -10.522 27.146 10.073 1.000 0.910 182 PRO A O 1
ATOM 3001 N N . THR A 1 183 ? -10.090 25.784 11.810 1.000 0.910 183 THR A N 1
ATOM 3002 C CA . THR A 1 183 ? -8.653 26.124 11.914 1.000 0.910 183 THR A CA 1
ATOM 3003 C C . THR A 1 183 ? -7.705 24.965 11.584 1.000 0.910 183 THR A C 1
ATOM 3004 O O . THR A 1 183 ? -6.493 25.166 11.434 1.000 0.910 183 THR A O 1
ATOM 3015 N N . HIS A 1 184 ? -8.225 23.744 11.446 1.000 0.880 184 HIS A N 1
ATOM 3016 C CA . HIS A 1 184 ? -7.452 22.510 11.246 1.000 0.880 184 HIS A CA 1
ATOM 3017 C C . HIS A 1 184 ? -7.287 22.082 9.784 1.000 0.880 184 HIS A C 1
ATOM 3018 O O . HIS A 1 184 ? -6.337 21.361 9.479 1.000 0.880 184 HIS A O 1
ATOM 3032 N N . THR A 1 185 ? -8.158 22.533 8.881 1.000 0.910 185 THR A N 1
ATOM 3033 C CA . THR A 1 185 ? -8.302 22.022 7.503 1.000 0.910 185 THR A CA 1
ATOM 3034 C C . THR A 1 185 ? -6.987 22.012 6.704 1.000 0.910 185 THR A C 1
ATOM 3035 O O . THR A 1 185 ? -6.510 20.946 6.312 1.000 0.910 185 THR A O 1
ATOM 3046 N N . GLU A 1 186 ? -6.334 23.170 6.526 1.000 0.890 186 GLU A N 1
ATOM 3047 C CA . GLU A 1 186 ? -5.067 23.290 5.775 1.000 0.890 186 GLU A CA 1
ATOM 3048 C C . GLU A 1 186 ? -3.922 22.509 6.449 1.000 0.890 186 GLU A C 1
ATOM 3049 O O . GLU A 1 186 ? -3.140 21.831 5.779 1.000 0.890 186 GLU A O 1
ATOM 3061 N N . LYS A 1 187 ? -3.819 22.577 7.788 1.000 0.870 187 LYS A N 1
ATOM 3062 C CA . LYS A 1 187 ? -2.753 21.900 8.551 1.000 0.870 187 LYS A CA 1
ATOM 3063 C C . LYS A 1 187 ? -2.833 20.389 8.352 1.000 0.870 187 LYS A C 1
ATOM 3064 O O . LYS A 1 187 ? -1.803 19.758 8.132 1.000 0.870 187 LYS A O 1
ATOM 3083 N N . ASN A 1 188 ? -4.036 19.828 8.410 1.000 0.850 188 ASN A N 1
ATOM 3084 C CA . ASN A 1 188 ? -4.242 18.391 8.295 1.000 0.850 188 ASN A CA 1
ATOM 3085 C C . ASN A 1 188 ? -3.930 17.894 6.878 1.000 0.850 188 ASN A C 1
ATOM 3086 O O . ASN A 1 188 ? -3.206 16.912 6.735 1.000 0.850 188 ASN A O 1
ATOM 3097 N N . ILE A 1 189 ? -4.355 18.612 5.832 1.000 0.890 189 ILE A N 1
ATOM 3098 C CA . ILE A 1 189 ? -3.997 18.273 4.441 1.000 0.890 189 ILE A CA 1
ATOM 3099 C C . ILE A 1 189 ? -2.480 18.364 4.220 1.000 0.890 189 ILE A C 1
ATOM 3100 O O . ILE A 1 189 ? -1.890 17.518 3.540 1.000 0.890 189 ILE A O 1
ATOM 3116 N N . LYS A 1 190 ? -1.814 19.353 4.830 1.000 0.900 190 LYS A N 1
ATOM 3117 C CA . LYS A 1 190 ? -0.358 19.497 4.729 1.000 0.900 190 LYS A CA 1
ATOM 3118 C C . LYS A 1 190 ? 0.397 18.269 5.251 1.000 0.900 190 LYS A C 1
ATOM 3119 O O . LYS A 1 190 ? 1.381 17.880 4.630 1.000 0.900 190 LYS A O 1
ATOM 3138 N N . VAL A 1 191 ? -0.071 17.625 6.324 1.000 0.850 191 VAL A N 1
ATOM 3139 C CA . VAL A 1 191 ? 0.573 16.410 6.864 1.000 0.850 191 VAL A CA 1
ATOM 3140 C C . VAL A 1 191 ? 0.673 15.308 5.804 1.000 0.850 191 VAL A C 1
ATOM 3141 O O . VAL A 1 191 ? 1.713 14.659 5.697 1.000 0.850 191 VAL A O 1
ATOM 3154 N N . PHE A 1 192 ? -0.369 15.108 4.993 1.000 0.840 192 PHE A N 1
ATOM 3155 C CA . PHE A 1 192 ? -0.342 14.124 3.905 1.000 0.840 192 PHE A CA 1
ATOM 3156 C C . PHE A 1 192 ? 0.638 14.520 2.797 1.000 0.840 192 PHE A C 1
ATOM 3157 O O . PHE A 1 192 ? 1.413 13.692 2.322 1.000 0.840 192 PHE A O 1
ATOM 3174 N N . ARG A 1 193 ? 0.663 15.801 2.422 1.000 0.850 193 ARG A N 1
ATOM 3175 C CA . ARG A 1 193 ? 1.589 16.310 1.402 1.000 0.850 193 ARG A CA 1
ATOM 3176 C C . ARG A 1 193 ? 3.056 16.212 1.810 1.000 0.850 193 ARG A C 1
ATOM 3177 O O . ARG A 1 193 ? 3.875 15.828 0.981 1.000 0.850 193 ARG A O 1
ATOM 3198 N N . ASP A 1 194 ? 3.384 16.522 3.063 1.000 0.860 194 ASP A N 1
ATOM 3199 C CA . ASP A 1 194 ? 4.760 16.435 3.566 1.000 0.860 194 ASP A CA 1
ATOM 3200 C C . ASP A 1 194 ? 5.270 14.973 3.496 1.000 0.860 194 ASP A C 1
ATOM 3201 O O . ASP A 1 194 ? 6.439 14.737 3.179 1.000 0.860 194 ASP A O 1
ATOM 3210 N N . LYS A 1 195 ? 4.387 13.973 3.689 1.000 0.820 195 LYS A N 1
ATOM 3211 C CA . LYS A 1 195 ? 4.709 12.547 3.464 1.000 0.820 195 LYS A CA 1
ATOM 3212 C C . LYS A 1 195 ? 5.014 12.249 1.989 1.000 0.820 195 LYS A C 1
ATOM 3213 O O . LYS A 1 195 ? 6.027 11.615 1.704 1.000 0.820 195 LYS A O 1
ATOM 3232 N N . ILE A 1 196 ? 4.190 12.738 1.057 1.000 0.830 196 ILE A N 1
ATOM 3233 C CA . ILE A 1 196 ? 4.414 12.580 -0.394 1.000 0.830 196 ILE A CA 1
ATOM 3234 C C . ILE A 1 196 ? 5.735 13.236 -0.829 1.000 0.830 196 ILE A C 1
ATOM 3235 O O . ILE A 1 196 ? 6.455 12.689 -1.666 1.000 0.830 196 ILE A O 1
ATOM 3251 N N . GLU A 1 197 ? 6.087 14.402 -0.278 1.000 0.820 197 GLU A N 1
ATOM 3252 C CA . GLU A 1 197 ? 7.342 15.089 -0.617 1.000 0.820 197 GLU A CA 1
ATOM 3253 C C . GLU A 1 197 ? 8.567 14.272 -0.183 1.000 0.820 197 GLU A C 1
ATOM 3254 O O . GLU A 1 197 ? 9.528 14.152 -0.947 1.000 0.820 197 GLU A O 1
ATOM 3266 N N . LYS A 1 198 ? 8.508 13.646 0.999 1.000 0.800 198 LYS A N 1
ATOM 3267 C CA . LYS A 1 198 ? 9.566 12.749 1.474 1.000 0.800 198 LYS A CA 1
ATOM 3268 C C . LYS A 1 198 ? 9.754 11.553 0.530 1.000 0.800 198 LYS A C 1
ATOM 3269 O O . LYS A 1 198 ? 10.880 11.293 0.116 1.000 0.800 198 LYS A O 1
ATOM 3288 N N . LEU A 1 199 ? 8.668 10.912 0.099 1.000 0.800 199 LEU A N 1
ATOM 3289 C CA . LEU A 1 199 ? 8.722 9.789 -0.850 1.000 0.800 199 LEU A CA 1
ATOM 3290 C C . LEU A 1 199 ? 9.302 10.200 -2.217 1.000 0.800 199 LEU A C 1
ATOM 3291 O O . LEU A 1 199 ? 10.142 9.503 -2.777 1.000 0.800 199 LEU A O 1
ATOM 3307 N N . ASN A 1 200 ? 8.947 11.382 -2.730 1.000 0.800 200 ASN A N 1
ATOM 3308 C CA . ASN A 1 200 ? 9.540 11.902 -3.969 1.000 0.800 200 ASN A CA 1
ATOM 3309 C C . ASN A 1 200 ? 11.044 12.194 -3.843 1.000 0.800 200 ASN A C 1
ATOM 3310 O O . ASN A 1 200 ? 11.780 12.102 -4.827 1.000 0.800 200 ASN A O 1
ATOM 3321 N N . SER A 1 201 ? 11.515 12.565 -2.649 1.000 0.780 201 SER A N 1
ATOM 3322 C CA . SER A 1 201 ? 12.948 12.758 -2.411 1.000 0.780 201 SER A CA 1
ATOM 3323 C C . SER A 1 201 ? 13.725 11.438 -2.455 1.000 0.780 201 SER A C 1
ATOM 3324 O O . SER A 1 201 ? 14.830 11.407 -2.995 1.000 0.780 201 SER A O 1
ATOM 3332 N N . GLU A 1 202 ? 13.122 10.347 -1.975 1.000 0.730 202 GLU A N 1
ATOM 3333 C CA . GLU A 1 202 ? 13.696 8.999 -2.051 1.000 0.730 202 GLU A CA 1
ATOM 3334 C C . GLU A 1 202 ? 13.799 8.524 -3.508 1.000 0.730 202 GLU A C 1
ATOM 3335 O O . GLU A 1 202 ? 14.851 8.035 -3.917 1.000 0.730 202 GLU A O 1
ATOM 3347 N N . ILE A 1 203 ? 12.773 8.778 -4.330 1.000 0.760 203 ILE A N 1
ATOM 3348 C CA . ILE A 1 203 ? 12.809 8.474 -5.773 1.000 0.760 203 ILE A CA 1
ATOM 3349 C C . ILE A 1 203 ? 13.981 9.185 -6.470 1.000 0.760 203 ILE A C 1
ATOM 3350 O O . ILE A 1 203 ? 14.718 8.555 -7.227 1.000 0.760 203 ILE A O 1
ATOM 3366 N N . LYS A 1 204 ? 14.204 10.477 -6.193 1.000 0.720 204 LYS A N 1
ATOM 3367 C CA . LYS A 1 204 ? 15.309 11.237 -6.809 1.000 0.720 204 LYS A CA 1
ATOM 3368 C C . LYS A 1 204 ? 16.694 10.703 -6.447 1.000 0.720 204 LYS A C 1
ATOM 3369 O O . LYS A 1 204 ? 17.604 10.768 -7.272 1.000 0.720 204 LYS A O 1
ATOM 3388 N N . LEU A 1 205 ? 16.874 10.200 -5.225 1.000 0.640 205 LEU A N 1
ATOM 3389 C CA . LEU A 1 205 ? 18.132 9.579 -4.805 1.000 0.640 205 LEU A CA 1
ATOM 3390 C C . LEU A 1 205 ? 18.430 8.339 -5.654 1.000 0.640 205 LEU A C 1
ATOM 3391 O O . LEU A 1 205 ? 19.530 8.240 -6.196 1.000 0.640 205 LEU A O 1
ATOM 3407 N N . ILE A 1 206 ? 17.434 7.467 -5.837 1.000 0.650 206 ILE A N 1
ATOM 3408 C CA . ILE A 1 206 ? 17.553 6.250 -6.655 1.000 0.650 206 ILE A CA 1
ATOM 3409 C C . ILE A 1 206 ? 17.919 6.602 -8.107 1.000 0.650 206 ILE A C 1
ATOM 3410 O O . ILE A 1 206 ? 18.821 5.997 -8.683 1.000 0.650 206 ILE A O 1
ATOM 3426 N N . GLU A 1 207 ? 17.287 7.628 -8.683 1.000 0.670 207 GLU A N 1
ATOM 3427 C CA . GLU A 1 207 ? 17.579 8.081 -10.053 1.000 0.670 207 GLU A CA 1
ATOM 3428 C C . GLU A 1 207 ? 19.005 8.625 -10.222 1.000 0.670 207 GLU A C 1
ATOM 3429 O O . GLU A 1 207 ? 19.631 8.399 -11.254 1.000 0.670 207 GLU A O 1
ATOM 3441 N N . SER A 1 208 ? 19.544 9.324 -9.219 1.000 0.600 208 SER A N 1
ATOM 3442 C CA . SER A 1 208 ? 20.885 9.921 -9.307 1.000 0.600 208 SER A CA 1
ATOM 3443 C C . SER A 1 208 ? 22.026 8.901 -9.275 1.000 0.600 208 SER A C 1
ATOM 3444 O O . SER A 1 208 ? 23.095 9.154 -9.830 1.000 0.600 208 SER A O 1
ATOM 3452 N N . MET A 1 209 ? 21.808 7.756 -8.622 1.000 0.530 209 MET A N 1
ATOM 3453 C CA . MET A 1 209 ? 22.835 6.725 -8.465 1.000 0.530 209 MET A CA 1
ATOM 3454 C C . MET A 1 209 ? 23.022 5.879 -9.731 1.000 0.530 209 MET A C 1
ATOM 3455 O O . MET A 1 209 ? 24.113 5.361 -9.954 1.000 0.530 209 MET A O 1
ATOM 3469 N N . ASN A 1 210 ? 21.995 5.763 -10.578 1.000 0.540 210 ASN A N 1
ATOM 3470 C CA . ASN A 1 210 ? 21.951 4.800 -11.681 1.000 0.540 210 ASN A CA 1
ATOM 3471 C C . ASN A 1 210 ? 21.702 5.484 -13.037 1.000 0.540 210 ASN A C 1
ATOM 3472 O O . ASN A 1 210 ? 20.677 5.270 -13.682 1.000 0.540 210 ASN A O 1
ATOM 3483 N N . ILE A 1 211 ? 22.664 6.309 -13.473 1.000 0.530 211 ILE A N 1
ATOM 3484 C CA . ILE A 1 211 ? 22.534 7.187 -14.653 1.000 0.530 211 ILE A CA 1
ATOM 3485 C C . ILE A 1 211 ? 22.237 6.411 -15.953 1.000 0.530 211 ILE A C 1
ATOM 3486 O O . ILE A 1 211 ? 21.403 6.861 -16.732 1.000 0.530 211 ILE A O 1
ATOM 3502 N N . ASN A 1 212 ? 22.852 5.243 -16.180 1.000 0.620 212 ASN A N 1
ATOM 3503 C CA . ASN A 1 212 ? 22.717 4.496 -17.441 1.000 0.620 212 ASN A CA 1
ATOM 3504 C C . ASN A 1 212 ? 22.153 3.081 -17.245 1.000 0.620 212 ASN A C 1
ATOM 3505 O O . ASN A 1 212 ? 22.851 2.083 -17.413 1.000 0.620 212 ASN A O 1
ATOM 3516 N N . ILE A 1 213 ? 20.855 2.991 -16.930 1.000 0.630 213 ILE A N 1
ATOM 3517 C CA . ILE A 1 213 ? 20.142 1.703 -16.837 1.000 0.630 213 ILE A CA 1
ATOM 3518 C C . ILE A 1 213 ? 20.180 0.922 -18.161 1.000 0.630 213 ILE A C 1
ATOM 3519 O O . ILE A 1 213 ? 20.256 -0.302 -18.148 1.000 0.630 213 ILE A O 1
ATOM 3535 N N . GLY A 1 214 ? 20.133 1.627 -19.298 1.000 0.670 214 GLY A N 1
ATOM 3536 C CA . GLY A 1 214 ? 20.203 1.014 -20.625 1.000 0.670 214 GLY A CA 1
ATOM 3537 C C . GLY A 1 214 ? 21.522 0.274 -20.822 1.000 0.670 214 GLY A C 1
ATOM 3538 O O . GLY A 1 214 ? 21.511 -0.916 -21.115 1.000 0.670 214 GLY A O 1
ATOM 3542 N N . ASP A 1 215 ? 22.643 0.945 -20.555 1.000 0.760 215 ASP A N 1
ATOM 3543 C CA . ASP A 1 215 ? 23.977 0.344 -20.664 1.000 0.760 215 ASP A CA 1
ATOM 3544 C C . ASP A 1 215 ? 24.161 -0.826 -19.695 1.000 0.760 215 ASP A C 1
ATOM 3545 O O . ASP A 1 215 ? 24.813 -1.802 -20.044 1.000 0.760 215 ASP A O 1
ATOM 3554 N N . LEU A 1 216 ? 23.584 -0.757 -18.487 1.000 0.740 216 LEU A N 1
ATOM 3555 C CA . LEU A 1 216 ? 23.634 -1.872 -17.536 1.000 0.740 216 LEU A CA 1
ATOM 3556 C C . LEU A 1 216 ? 22.902 -3.107 -18.066 1.000 0.740 216 LEU A C 1
ATOM 3557 O O . LEU A 1 216 ? 23.424 -4.207 -17.923 1.000 0.740 216 LEU A O 1
ATOM 3573 N N . LYS A 1 217 ? 21.737 -2.930 -18.701 1.000 0.760 217 LYS A N 1
ATOM 3574 C CA . LYS A 1 217 ? 21.013 -4.039 -19.339 1.000 0.760 217 LYS A CA 1
ATOM 3575 C C . LYS A 1 217 ? 21.774 -4.605 -20.541 1.000 0.760 217 LYS A C 1
ATOM 3576 O O . LYS A 1 217 ? 21.871 -5.814 -20.672 1.000 0.760 217 LYS A O 1
ATOM 3595 N N . VAL A 1 218 ? 22.392 -3.753 -21.363 1.000 0.820 218 VAL A N 1
ATOM 3596 C CA . VAL A 1 218 ? 23.255 -4.209 -22.471 1.000 0.820 218 VAL A CA 1
ATOM 3597 C C . VAL A 1 218 ? 24.474 -4.969 -21.945 1.000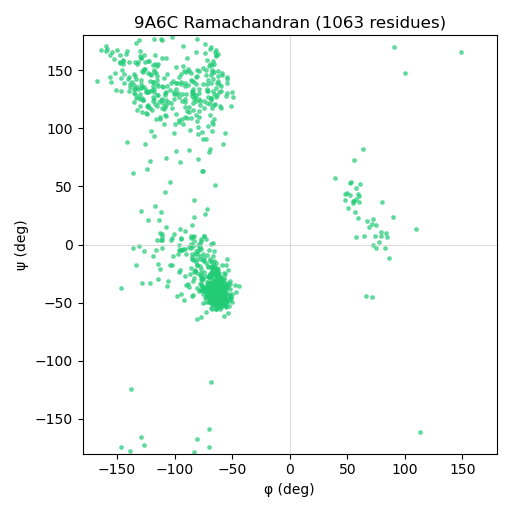 0.820 218 VAL A C 1
ATOM 3598 O O . VAL A 1 218 ? 24.831 -6.014 -22.478 1.000 0.820 218 VAL A O 1
ATOM 3611 N N . LYS A 1 219 ? 25.095 -4.478 -20.869 1.000 0.820 219 LYS A N 1
ATOM 3612 C CA . LYS A 1 219 ? 26.251 -5.130 -20.253 1.000 0.820 219 LYS A CA 1
ATOM 3613 C C . LYS A 1 219 ? 25.880 -6.472 -19.621 1.000 0.820 219 LYS A C 1
ATOM 3614 O O . LYS A 1 219 ? 26.689 -7.391 -19.660 1.000 0.820 219 LYS A O 1
ATOM 3633 N N . GLU A 1 220 ? 24.678 -6.596 -19.056 1.000 0.800 220 GLU A N 1
ATOM 3634 C CA . GLU A 1 220 ? 24.146 -7.887 -18.607 1.000 0.800 220 GLU A CA 1
ATOM 3635 C C . GLU A 1 220 ? 24.118 -8.895 -19.767 1.000 0.800 220 GLU A C 1
ATOM 3636 O O . GLU A 1 220 ? 24.676 -9.984 -19.634 1.000 0.800 220 GLU A O 1
ATOM 3648 N N . ASP A 1 221 ? 23.565 -8.502 -20.919 1.000 0.830 221 ASP A N 1
ATOM 3649 C CA . ASP A 1 221 ? 23.489 -9.354 -22.113 1.000 0.830 221 ASP A CA 1
ATOM 3650 C C . ASP A 1 221 ? 24.879 -9.710 -22.686 1.000 0.830 221 ASP A C 1
ATOM 3651 O O . ASP A 1 221 ? 25.129 -10.861 -23.051 1.000 0.830 221 ASP A O 1
ATOM 3660 N N . GLU A 1 222 ? 25.822 -8.761 -22.748 1.000 0.890 222 GLU A N 1
ATOM 3661 C CA . GLU A 1 222 ? 27.204 -9.016 -23.198 1.000 0.890 222 GLU A CA 1
ATOM 3662 C C . GLU A 1 222 ? 27.925 -10.020 -22.295 1.000 0.890 222 GLU A C 1
ATOM 3663 O O . GLU A 1 222 ? 28.568 -10.955 -22.778 1.000 0.890 222 GLU A O 1
ATOM 3675 N N . LEU A 1 223 ? 27.786 -9.851 -20.978 1.000 0.850 223 LEU A N 1
ATOM 3676 C CA . LEU A 1 223 ? 28.415 -10.735 -20.002 1.000 0.850 223 LEU A CA 1
ATOM 3677 C C . LEU A 1 223 ? 27.866 -12.157 -20.100 1.000 0.850 223 LEU A C 1
ATOM 3678 O O . LEU A 1 223 ? 28.638 -13.111 -20.023 1.000 0.850 223 LEU A O 1
ATOM 3694 N N . ILE A 1 224 ? 26.559 -12.307 -20.312 1.000 0.840 224 ILE A N 1
ATOM 3695 C CA . ILE A 1 224 ? 25.937 -13.617 -20.526 1.000 0.840 224 ILE A CA 1
ATOM 3696 C C . ILE A 1 224 ? 26.543 -14.310 -21.757 1.000 0.840 224 ILE A C 1
ATOM 3697 O O . ILE A 1 224 ? 26.922 -15.479 -21.669 1.000 0.840 224 ILE A O 1
ATOM 3713 N N . ASN A 1 225 ? 26.712 -13.589 -22.868 1.000 0.840 225 ASN A N 1
ATOM 3714 C CA . ASN A 1 225 ? 27.272 -14.151 -24.101 1.000 0.840 225 ASN A CA 1
ATOM 3715 C C . ASN A 1 225 ? 28.744 -14.575 -23.962 1.000 0.840 225 ASN A C 1
ATOM 3716 O O . ASN A 1 225 ? 29.108 -15.672 -24.383 1.000 0.840 225 ASN A O 1
ATOM 3727 N N . GLU A 1 226 ? 29.599 -13.757 -23.341 1.000 0.870 226 GLU A N 1
ATOM 3728 C CA . GLU A 1 226 ? 31.008 -14.131 -23.132 1.000 0.870 226 GLU A CA 1
ATOM 3729 C C . GLU A 1 226 ? 31.131 -15.396 -22.269 1.000 0.870 226 GLU A C 1
ATOM 3730 O O . GLU A 1 226 ? 31.947 -16.279 -22.545 1.000 0.870 226 GLU A O 1
ATOM 3742 N N . ILE A 1 227 ? 30.287 -15.514 -21.238 1.000 0.820 227 ILE A N 1
ATOM 3743 C CA . ILE A 1 227 ? 30.238 -16.706 -20.385 1.000 0.820 227 ILE A CA 1
ATOM 3744 C C . ILE A 1 227 ? 29.831 -17.945 -21.201 1.000 0.820 227 ILE A C 1
ATOM 3745 O O . ILE A 1 227 ? 30.404 -19.024 -21.005 1.000 0.820 227 ILE A O 1
ATOM 3761 N N . GLU A 1 228 ? 28.889 -17.818 -22.138 1.000 0.750 228 GLU A N 1
ATOM 3762 C CA . GLU A 1 228 ? 28.514 -18.912 -23.043 1.000 0.750 228 GLU A CA 1
ATOM 3763 C C . GLU A 1 228 ? 29.643 -19.324 -23.994 1.000 0.750 228 GLU A C 1
ATOM 3764 O O . GLU A 1 228 ? 29.852 -20.521 -24.229 1.000 0.750 228 GLU A O 1
ATOM 3776 N N . ASP A 1 229 ? 30.403 -18.364 -24.511 1.000 0.800 229 ASP A N 1
ATOM 3777 C CA . ASP A 1 229 ? 31.533 -18.647 -25.391 1.000 0.800 229 ASP A CA 1
ATOM 3778 C C . ASP A 1 229 ? 32.620 -19.447 -24.660 1.000 0.800 229 ASP A C 1
ATOM 3779 O O . ASP A 1 229 ? 33.110 -20.459 -25.180 1.000 0.800 229 ASP A O 1
ATOM 3788 N N . TYR A 1 230 ? 32.928 -19.089 -23.410 1.000 0.770 230 TYR A N 1
ATOM 3789 C CA . TYR A 1 230 ? 33.858 -19.862 -22.584 1.000 0.770 230 TYR A CA 1
ATOM 3790 C C . TYR A 1 230 ? 33.371 -21.289 -22.329 1.000 0.770 230 TYR A C 1
ATOM 3791 O O . TYR A 1 230 ? 34.153 -22.243 -22.429 1.000 0.770 230 TYR A O 1
ATOM 3809 N N . ASN A 1 231 ? 32.071 -21.463 -22.087 1.000 0.630 231 ASN A N 1
ATOM 3810 C CA . ASN A 1 231 ? 31.477 -22.788 -21.928 1.000 0.630 231 ASN A CA 1
ATOM 3811 C C . ASN A 1 231 ? 31.672 -23.666 -23.179 1.000 0.630 231 ASN A C 1
ATOM 3812 O O . ASN A 1 231 ? 31.962 -24.862 -23.056 1.000 0.630 231 ASN A O 1
ATOM 3823 N N . ARG A 1 232 ? 31.590 -23.093 -24.386 1.000 0.640 232 ARG A N 1
ATOM 3824 C CA . ARG A 1 232 ? 31.785 -23.826 -25.651 1.000 0.640 232 ARG A CA 1
ATOM 3825 C C . ARG A 1 232 ? 33.214 -24.341 -25.830 1.000 0.640 232 ARG A C 1
ATOM 3826 O O . ARG A 1 232 ? 33.407 -25.499 -26.215 1.000 0.640 232 ARG A O 1
ATOM 3847 N N . VAL A 1 233 ? 34.207 -23.508 -25.519 1.000 0.690 233 VAL A N 1
ATOM 3848 C CA . VAL A 1 233 ? 35.638 -23.841 -25.662 1.000 0.690 233 VAL A CA 1
ATOM 3849 C C . VAL A 1 233 ? 36.045 -24.982 -24.726 1.000 0.690 233 VAL A C 1
ATOM 3850 O O . VAL A 1 233 ? 36.737 -25.925 -25.128 1.000 0.690 233 VAL A O 1
ATOM 3863 N N . ILE A 1 234 ? 35.568 -24.941 -23.481 1.000 0.620 234 ILE A N 1
ATOM 3864 C CA . ILE A 1 234 ? 35.856 -25.980 -22.483 1.000 0.620 234 ILE A CA 1
ATOM 3865 C C . ILE A 1 234 ? 35.290 -27.333 -22.929 1.000 0.620 234 ILE A C 1
ATOM 3866 O O . ILE A 1 234 ? 35.912 -28.379 -22.719 1.000 0.620 234 ILE A O 1
ATOM 3882 N N . TYR A 1 235 ? 34.115 -27.323 -23.557 1.000 0.540 235 TYR A N 1
ATOM 3883 C CA . TYR A 1 235 ? 33.425 -28.544 -23.945 1.000 0.540 235 TYR A CA 1
ATOM 3884 C C . TYR A 1 235 ? 34.121 -29.287 -25.097 1.000 0.540 235 TYR A C 1
ATOM 3885 O O . TYR A 1 235 ? 34.389 -30.482 -24.976 1.000 0.540 235 TYR A O 1
ATOM 3903 N N . GLN A 1 236 ? 34.473 -28.597 -26.189 1.000 0.560 236 GLN A N 1
ATOM 3904 C CA . GLN A 1 236 ? 35.068 -29.224 -27.385 1.000 0.560 236 GLN A CA 1
ATOM 3905 C C . GLN A 1 236 ? 36.413 -29.905 -27.110 1.000 0.560 236 GLN A C 1
ATOM 3906 O O . GLN A 1 236 ? 36.730 -30.948 -27.681 1.000 0.560 236 GLN A O 1
ATOM 3920 N N . THR A 1 237 ? 37.193 -29.340 -26.195 1.000 0.530 237 THR A N 1
ATOM 3921 C CA . THR A 1 237 ? 38.532 -29.837 -25.874 1.000 0.530 237 THR A CA 1
ATOM 3922 C C . THR A 1 237 ? 38.495 -31.199 -25.159 1.000 0.530 237 THR A C 1
ATOM 3923 O O . THR A 1 237 ? 39.417 -32.003 -25.304 1.000 0.530 237 THR A O 1
ATOM 3934 N N . LYS A 1 238 ? 37.416 -31.513 -24.420 1.000 0.480 238 LYS A N 1
ATOM 3935 C CA . LYS A 1 238 ? 37.297 -32.764 -23.644 1.000 0.480 238 LYS A CA 1
ATOM 3936 C C . LYS A 1 238 ? 37.130 -34.029 -24.495 1.000 0.480 238 LYS A C 1
ATOM 3937 O O . LYS A 1 238 ? 37.495 -35.107 -24.038 1.000 0.480 238 LYS A O 1
ATOM 3956 N N . THR A 1 239 ? 36.559 -33.945 -25.694 1.000 0.410 239 THR A N 1
ATOM 3957 C CA . THR A 1 239 ? 36.037 -35.127 -26.410 1.000 0.410 239 THR A CA 1
ATOM 3958 C C . THR A 1 239 ? 37.081 -35.895 -27.239 1.000 0.410 239 THR A C 1
ATOM 3959 O O . THR A 1 239 ? 36.795 -37.001 -27.687 1.000 0.410 239 THR A O 1
ATOM 3970 N N . ALA A 1 240 ? 38.279 -35.348 -27.471 1.000 0.390 240 ALA A N 1
ATOM 3971 C CA . ALA A 1 240 ? 39.187 -35.848 -28.513 1.000 0.390 240 ALA A CA 1
ATOM 3972 C C . ALA A 1 240 ? 40.216 -36.946 -28.115 1.000 0.390 240 ALA A C 1
ATOM 3973 O O . ALA A 1 240 ? 40.626 -37.700 -28.995 1.000 0.390 240 ALA A O 1
ATOM 3980 N N . ASN A 1 241 ? 40.678 -37.074 -26.855 1.000 0.410 241 ASN A N 1
ATOM 3981 C CA . ASN A 1 241 ? 41.856 -37.912 -26.498 1.000 0.410 241 ASN A CA 1
ATOM 3982 C C . ASN A 1 241 ? 41.530 -39.208 -25.694 1.000 0.410 241 ASN A C 1
ATOM 3983 O O . ASN A 1 241 ? 40.776 -39.169 -24.726 1.000 0.410 241 ASN A O 1
ATOM 3994 N N . LYS A 1 242 ? 42.142 -40.363 -26.058 1.000 0.370 242 LYS A N 1
ATOM 3995 C CA . LYS A 1 242 ? 42.011 -41.696 -25.396 1.000 0.370 242 LYS A CA 1
ATOM 3996 C C . LYS A 1 242 ? 42.589 -41.703 -23.958 1.000 0.370 242 LYS A C 1
ATOM 3997 O O . LYS A 1 242 ? 43.783 -41.486 -23.783 1.000 0.370 242 LYS A O 1
ATOM 4016 N N . TYR A 1 243 ? 41.758 -42.007 -22.954 1.000 0.390 243 TYR A N 1
ATOM 4017 C CA . TYR A 1 243 ? 42.084 -42.087 -21.511 1.000 0.390 243 TYR A CA 1
ATOM 4018 C C . TYR A 1 243 ? 42.869 -43.379 -21.128 1.000 0.390 243 TYR A C 1
ATOM 4019 O O . TYR A 1 243 ? 42.518 -44.455 -21.605 1.000 0.390 243 TYR A O 1
ATOM 4037 N N . ASN A 1 244 ? 43.898 -43.301 -20.259 1.000 0.430 244 ASN A N 1
ATOM 4038 C CA . ASN A 1 244 ? 44.807 -44.411 -19.859 1.000 0.430 244 ASN A CA 1
ATOM 4039 C C . ASN A 1 244 ? 44.633 -44.842 -18.369 1.000 0.430 244 ASN A C 1
ATOM 4040 O O . ASN A 1 244 ? 43.866 -44.245 -17.626 1.000 0.430 244 ASN A O 1
ATOM 4051 N N . ASN A 1 245 ? 45.347 -45.876 -17.889 1.000 0.450 245 ASN A N 1
ATOM 4052 C CA . ASN A 1 245 ? 45.144 -46.482 -16.547 1.000 0.450 245 ASN A CA 1
ATOM 4053 C C . ASN A 1 245 ? 45.415 -45.563 -15.335 1.000 0.450 245 ASN A C 1
ATOM 4054 O O . ASN A 1 245 ? 44.578 -45.494 -14.434 1.000 0.450 245 ASN A O 1
ATOM 4065 N N . ASP A 1 246 ? 46.541 -44.832 -15.306 1.000 0.490 246 ASP A N 1
ATOM 4066 C CA . ASP A 1 246 ? 46.825 -43.844 -14.240 1.000 0.490 246 ASP A CA 1
ATOM 4067 C C . ASP A 1 246 ? 45.733 -42.759 -14.163 1.000 0.490 246 ASP A C 1
ATOM 4068 O O . ASP A 1 246 ? 45.556 -42.100 -13.137 1.000 0.490 246 ASP A O 1
ATOM 4077 N N . THR A 1 247 ? 44.933 -42.626 -15.228 1.000 0.500 247 THR A N 1
ATOM 4078 C CA . THR A 1 247 ? 43.789 -41.723 -15.304 1.000 0.500 247 THR A CA 1
ATOM 4079 C C . THR A 1 247 ? 42.574 -42.222 -14.515 1.000 0.500 247 THR A C 1
ATOM 4080 O O . THR A 1 247 ? 41.844 -41.398 -13.968 1.000 0.500 247 THR A O 1
ATOM 4091 N N . ASN A 1 248 ? 42.375 -43.535 -14.356 1.000 0.520 248 ASN A N 1
ATOM 4092 C CA . ASN A 1 248 ? 41.273 -44.064 -13.543 1.000 0.520 248 ASN A CA 1
ATOM 4093 C C . ASN A 1 248 ? 41.484 -43.799 -12.053 1.000 0.520 248 ASN A C 1
ATOM 4094 O O . ASN A 1 248 ? 40.562 -43.332 -11.388 1.000 0.520 248 ASN A O 1
ATOM 4105 N N . ARG A 1 249 ? 42.699 -44.020 -11.535 1.000 0.600 249 ARG A N 1
ATOM 4106 C CA . ARG A 1 249 ? 43.008 -43.787 -10.112 1.000 0.600 249 ARG A CA 1
ATOM 4107 C C . ARG A 1 249 ? 42.868 -42.305 -9.751 1.000 0.600 249 ARG A C 1
ATOM 4108 O O . ARG A 1 249 ? 42.288 -41.965 -8.725 1.000 0.600 249 ARG A O 1
ATOM 4129 N N . TYR A 1 250 ? 43.314 -41.419 -10.645 1.000 0.610 250 TYR A N 1
ATOM 4130 C CA . TYR A 1 250 ? 43.058 -39.982 -10.535 1.000 0.610 250 TYR A CA 1
ATOM 4131 C C . TYR A 1 250 ? 41.551 -39.669 -10.546 1.000 0.610 250 TYR A C 1
ATOM 4132 O O . TYR A 1 250 ? 41.091 -38.825 -9.777 1.000 0.610 250 TYR A O 1
ATOM 4150 N N . SER A 1 251 ? 40.770 -40.372 -11.376 1.000 0.570 251 SER A N 1
ATOM 4151 C CA . SER A 1 251 ? 39.313 -40.199 -11.431 1.000 0.570 251 SER A CA 1
ATOM 4152 C C . SER A 1 251 ? 38.598 -40.655 -10.149 1.000 0.570 251 SER A C 1
ATOM 4153 O O . SER A 1 251 ? 37.707 -39.947 -9.681 1.000 0.570 251 SER A O 1
ATOM 4161 N N . GLU A 1 252 ? 39.015 -41.769 -9.535 1.000 0.630 252 GLU A N 1
ATOM 4162 C CA . GLU A 1 252 ? 38.420 -42.287 -8.293 1.000 0.630 252 GLU A CA 1
ATOM 4163 C C . GLU A 1 252 ? 38.638 -41.318 -7.129 1.000 0.630 252 GLU A C 1
ATOM 4164 O O . GLU A 1 252 ? 37.673 -40.886 -6.496 1.000 0.630 252 GLU A O 1
ATOM 4176 N N . ILE A 1 253 ? 39.889 -40.895 -6.906 1.000 0.700 253 ILE A N 1
ATOM 4177 C CA . ILE A 1 253 ? 40.231 -39.952 -5.828 1.000 0.700 253 ILE A CA 1
ATOM 4178 C C . ILE A 1 253 ? 39.466 -38.632 -6.018 1.000 0.700 253 ILE A C 1
ATOM 4179 O O . ILE A 1 253 ? 38.984 -38.042 -5.051 1.000 0.700 253 ILE A O 1
ATOM 4195 N N . LYS A 1 254 ? 39.282 -38.176 -7.266 1.000 0.630 254 LYS A N 1
ATOM 4196 C CA . LYS A 1 254 ? 38.513 -36.960 -7.573 1.000 0.630 254 LYS A CA 1
ATOM 4197 C C . LYS A 1 254 ? 37.016 -37.117 -7.285 1.000 0.630 254 LYS A C 1
ATOM 4198 O O . LYS A 1 254 ? 36.401 -36.182 -6.774 1.000 0.630 254 LYS A O 1
ATOM 4217 N N . SER A 1 255 ? 36.430 -38.279 -7.580 1.000 0.660 255 SER A N 1
ATOM 4218 C CA . SER A 1 255 ? 35.024 -38.555 -7.261 1.000 0.660 255 SER A CA 1
ATOM 4219 C C . SER A 1 255 ? 34.773 -38.608 -5.751 1.000 0.660 255 SER A C 1
ATOM 4220 O O . SER A 1 255 ? 33.736 -38.122 -5.300 1.000 0.660 255 SER A O 1
ATOM 4228 N N . GLU A 1 256 ? 35.691 -39.182 -4.967 1.000 0.760 256 GLU A N 1
ATOM 4229 C CA . GLU A 1 256 ? 35.612 -39.147 -3.500 1.000 0.760 256 GLU A CA 1
ATOM 4230 C C . GLU A 1 256 ? 35.786 -37.723 -2.949 1.000 0.760 256 GLU A C 1
ATOM 4231 O O . GLU A 1 256 ? 34.995 -37.303 -2.103 1.000 0.760 256 GLU A O 1
ATOM 4243 N N . LEU A 1 257 ? 36.759 -36.949 -3.461 1.000 0.750 257 LEU A N 1
ATOM 4244 C CA . LEU A 1 257 ? 36.965 -35.547 -3.066 1.000 0.750 257 LEU A CA 1
ATOM 4245 C C . LEU A 1 257 ? 35.687 -34.718 -3.293 1.000 0.750 257 LEU A C 1
ATOM 4246 O O . LEU A 1 257 ? 35.302 -33.937 -2.422 1.000 0.750 257 LEU A O 1
ATOM 4262 N N . ASN A 1 258 ? 34.997 -34.951 -4.417 1.000 0.660 258 ASN A N 1
ATOM 4263 C CA . ASN A 1 258 ? 33.735 -34.283 -4.741 1.000 0.660 258 ASN A CA 1
ATOM 4264 C C . ASN A 1 258 ? 32.611 -34.624 -3.752 1.000 0.660 258 ASN A C 1
ATOM 4265 O O . ASN A 1 258 ? 31.919 -33.718 -3.293 1.000 0.660 258 ASN A O 1
ATOM 4276 N N . LYS A 1 259 ? 32.434 -35.900 -3.380 1.000 0.750 259 LYS A N 1
ATOM 4277 C CA . LYS A 1 259 ? 31.422 -36.286 -2.378 1.000 0.750 259 LYS A CA 1
ATOM 4278 C C . LYS A 1 259 ? 31.669 -35.606 -1.029 1.000 0.750 259 LYS A C 1
ATOM 4279 O O . LYS A 1 259 ? 30.745 -35.020 -0.472 1.000 0.750 259 LYS A O 1
ATOM 4298 N N . ILE A 1 260 ? 32.916 -35.613 -0.545 1.000 0.790 260 ILE A N 1
ATOM 4299 C CA . ILE A 1 260 ? 33.274 -34.975 0.735 1.000 0.790 260 ILE A CA 1
ATOM 4300 C C . ILE A 1 260 ? 33.028 -33.464 0.697 1.000 0.790 260 ILE A C 1
ATOM 4301 O O . ILE A 1 260 ? 32.593 -32.887 1.691 1.000 0.790 260 ILE A O 1
ATOM 4317 N N . GLN A 1 261 ? 33.288 -32.800 -0.430 1.000 0.740 261 GLN A N 1
ATOM 4318 C CA . GLN A 1 261 ? 33.000 -31.371 -0.555 1.000 0.740 261 GLN A CA 1
ATOM 4319 C C . GLN A 1 261 ? 31.506 -31.060 -0.500 1.000 0.740 261 GLN A C 1
ATOM 4320 O O . GLN A 1 261 ? 31.134 -30.096 0.169 1.000 0.740 261 GLN A O 1
ATOM 4334 N N . ASN A 1 262 ? 30.666 -31.873 -1.144 1.000 0.700 262 ASN A N 1
ATOM 4335 C CA . ASN A 1 262 ? 29.216 -31.713 -1.049 1.000 0.700 262 ASN A CA 1
ATOM 4336 C C . ASN A 1 262 ? 28.733 -31.874 0.398 1.000 0.700 262 ASN A C 1
ATOM 4337 O O . ASN A 1 262 ? 27.992 -31.025 0.882 1.000 0.700 262 ASN A O 1
ATOM 4348 N N . GLU A 1 263 ? 29.218 -32.888 1.122 1.000 0.780 263 GLU A N 1
ATOM 4349 C CA . GLU A 1 263 ? 28.885 -33.074 2.543 1.000 0.780 263 GLU A CA 1
ATOM 4350 C C . GLU A 1 263 ? 29.345 -31.901 3.424 1.000 0.780 263 GLU A C 1
ATOM 4351 O O . GLU A 1 263 ? 28.625 -31.501 4.341 1.000 0.780 263 GLU A O 1
ATOM 4363 N N . ILE A 1 264 ? 30.533 -31.331 3.167 1.000 0.800 264 ILE A N 1
ATOM 4364 C CA . ILE A 1 264 ? 31.013 -30.133 3.879 1.000 0.800 264 ILE A CA 1
ATOM 4365 C C . ILE A 1 264 ? 30.050 -28.966 3.642 1.000 0.800 264 ILE A C 1
ATOM 4366 O O . ILE A 1 264 ? 29.640 -28.318 4.602 1.000 0.800 264 ILE A O 1
ATOM 4382 N N . PHE A 1 265 ? 29.650 -28.736 2.389 1.000 0.740 265 PHE A N 1
ATOM 4383 C CA . PHE A 1 265 ? 28.737 -27.651 2.033 1.000 0.740 265 PHE A CA 1
ATOM 4384 C C . PHE A 1 265 ? 27.365 -27.811 2.705 1.000 0.740 265 PHE A C 1
ATOM 4385 O O . PHE A 1 265 ? 26.799 -26.844 3.217 1.000 0.740 265 PHE A O 1
ATOM 4402 N N . GLU A 1 266 ? 26.847 -29.039 2.763 1.000 0.730 266 GLU A N 1
ATOM 4403 C CA . GLU A 1 266 ? 25.574 -29.342 3.420 1.000 0.730 266 GLU A CA 1
ATOM 4404 C C . GLU A 1 266 ? 25.610 -29.084 4.927 1.000 0.730 266 GLU A C 1
ATOM 4405 O O . GLU A 1 266 ? 24.750 -28.386 5.466 1.000 0.730 266 GLU A O 1
ATOM 4417 N N . ASN A 1 267 ? 26.644 -29.573 5.610 1.000 0.800 267 ASN A N 1
ATOM 4418 C CA . ASN A 1 267 ? 26.800 -29.368 7.049 1.000 0.800 267 ASN A CA 1
ATOM 4419 C C . ASN A 1 267 ? 27.032 -27.889 7.411 1.000 0.800 267 ASN A C 1
ATOM 4420 O O . ASN A 1 267 ? 26.577 -27.422 8.459 1.000 0.800 267 ASN A O 1
ATOM 4431 N N . GLU A 1 268 ? 27.705 -27.125 6.546 1.000 0.790 268 GLU A N 1
ATOM 4432 C CA . GLU A 1 268 ? 27.852 -25.674 6.704 1.000 0.790 268 GLU A CA 1
ATOM 4433 C C . GLU A 1 268 ? 26.518 -24.935 6.537 1.000 0.790 268 GLU A C 1
ATOM 4434 O O . GLU A 1 268 ? 26.246 -23.987 7.283 1.000 0.790 268 GLU A O 1
ATOM 4446 N N . HIS A 1 269 ? 25.669 -25.375 5.602 1.000 0.740 269 HIS A N 1
ATOM 4447 C CA . HIS A 1 269 ? 24.333 -24.815 5.412 1.000 0.740 269 HIS A CA 1
ATOM 4448 C C . HIS A 1 269 ? 23.453 -25.030 6.649 1.000 0.740 269 HIS A C 1
ATOM 4449 O O . HIS A 1 269 ? 22.911 -24.066 7.190 1.000 0.740 269 HIS A O 1
ATOM 4463 N N . ILE A 1 270 ? 23.379 -26.264 7.153 1.000 0.800 270 ILE A N 1
ATOM 4464 C CA . ILE A 1 270 ? 22.588 -26.599 8.347 1.000 0.800 270 ILE A CA 1
ATOM 4465 C C . ILE A 1 270 ? 23.055 -25.771 9.554 1.000 0.800 270 ILE A C 1
ATOM 4466 O O . ILE A 1 270 ? 22.239 -25.161 10.247 1.000 0.800 270 ILE A O 1
ATOM 4482 N N . CYS A 1 271 ? 24.376 -25.664 9.764 1.000 0.830 271 CYS A N 1
ATOM 4483 C CA . CYS A 1 271 ? 24.943 -24.810 10.814 1.000 0.830 271 CYS A CA 1
ATOM 4484 C C . CYS A 1 271 ? 24.434 -23.361 10.741 1.000 0.830 271 CYS A C 1
ATOM 4485 O O . CYS A 1 271 ? 24.108 -22.773 11.774 1.000 0.830 271 CYS A O 1
ATOM 4493 N N . LYS A 1 272 ? 24.347 -22.775 9.538 1.000 0.790 272 LYS A N 1
ATOM 4494 C CA . LYS A 1 272 ? 23.829 -21.408 9.359 1.000 0.790 272 LYS A CA 1
ATOM 4495 C C . LYS A 1 272 ? 22.345 -21.297 9.704 1.000 0.790 272 LYS A C 1
ATOM 4496 O O . LYS A 1 272 ? 21.959 -20.311 10.328 1.000 0.790 272 LYS A O 1
ATOM 4515 N N . GLN A 1 273 ? 21.528 -22.281 9.332 1.000 0.800 273 GLN A N 1
ATOM 4516 C CA . GLN A 1 273 ? 20.093 -22.256 9.637 1.000 0.800 273 GLN A CA 1
ATOM 4517 C C . GLN A 1 273 ? 19.834 -22.379 11.145 1.000 0.800 273 GLN A C 1
ATOM 4518 O O . GLN A 1 273 ? 19.042 -21.626 11.707 1.000 0.800 273 GLN A O 1
ATOM 4532 N N . TYR A 1 274 ? 20.581 -23.232 11.850 1.000 0.840 274 TYR A N 1
ATOM 4533 C CA . TYR A 1 274 ? 20.496 -23.305 13.312 1.000 0.840 274 TYR A CA 1
ATOM 4534 C C . TYR A 1 274 ? 20.946 -22.016 13.998 1.000 0.840 274 TYR A C 1
ATOM 4535 O O . TYR A 1 274 ? 20.326 -21.598 14.976 1.000 0.840 274 TYR A O 1
ATOM 4553 N N . GLN A 1 275 ? 21.977 -21.351 13.471 1.000 0.850 275 GLN A N 1
ATOM 4554 C CA . GLN A 1 275 ? 22.377 -20.044 13.983 1.000 0.850 275 GLN A CA 1
ATOM 4555 C C . GLN A 1 275 ? 21.273 -18.995 13.771 1.000 0.850 275 GLN A C 1
ATOM 4556 O O . GLN A 1 275 ? 20.978 -18.247 14.701 1.000 0.850 275 GLN A O 1
ATOM 4570 N N . ARG A 1 276 ? 20.588 -18.998 12.615 1.000 0.810 276 ARG A N 1
ATOM 4571 C CA . ARG A 1 276 ? 19.418 -18.131 12.373 1.000 0.810 276 ARG A CA 1
ATOM 4572 C C . ARG A 1 276 ? 18.307 -18.348 13.397 1.000 0.810 276 ARG A C 1
ATOM 4573 O O . ARG A 1 276 ? 17.825 -17.372 13.962 1.000 0.810 276 ARG A O 1
ATOM 4594 N N . ASN A 1 277 ? 17.958 -19.600 13.695 1.000 0.810 277 ASN A N 1
ATOM 4595 C CA . ASN A 1 277 ? 16.931 -19.908 14.696 1.000 0.810 277 ASN A CA 1
ATOM 4596 C C . ASN A 1 277 ? 17.285 -19.332 16.083 1.000 0.810 277 ASN A C 1
ATOM 4597 O O . ASN A 1 277 ? 16.414 -18.821 16.787 1.000 0.810 277 ASN A O 1
ATOM 4608 N N . ILE A 1 278 ? 18.566 -19.369 16.470 1.000 0.840 278 ILE A N 1
ATOM 4609 C CA . ILE A 1 278 ? 19.053 -18.753 17.716 1.000 0.840 278 ILE A CA 1
ATOM 4610 C C . ILE A 1 278 ? 18.948 -17.223 17.650 1.000 0.840 278 ILE A C 1
ATOM 4611 O O . ILE A 1 278 ? 18.527 -16.580 18.615 1.000 0.840 278 ILE A O 1
ATOM 4627 N N . ASP A 1 279 ? 19.343 -16.625 16.530 1.000 0.850 279 ASP A N 1
ATOM 4628 C CA . ASP A 1 279 ? 19.364 -15.173 16.359 1.000 0.850 279 ASP A CA 1
ATOM 4629 C C . ASP A 1 279 ? 17.953 -14.576 16.368 1.000 0.850 279 ASP A C 1
ATOM 4630 O O . ASP A 1 279 ? 17.726 -13.528 16.978 1.000 0.850 279 ASP A O 1
ATOM 4639 N N . ASP A 1 280 ? 16.989 -15.255 15.749 1.000 0.810 280 ASP A N 1
ATOM 4640 C CA . ASP A 1 280 ? 15.595 -14.817 15.717 1.000 0.810 280 ASP A CA 1
ATOM 4641 C C . ASP A 1 280 ? 14.954 -14.853 17.111 1.000 0.810 280 ASP A C 1
ATOM 4642 O O . ASP A 1 280 ? 14.260 -13.908 17.495 1.000 0.810 280 ASP A O 1
ATOM 4651 N N . LEU A 1 281 ? 15.277 -15.856 17.935 1.000 0.780 281 LEU A N 1
ATOM 4652 C CA . LEU A 1 281 ? 14.884 -15.863 19.348 1.000 0.780 281 LEU A CA 1
ATOM 4653 C C . LEU A 1 281 ? 15.463 -14.665 20.117 1.000 0.780 281 LEU A C 1
ATOM 4654 O O . LEU A 1 281 ? 14.738 -13.977 20.840 1.000 0.780 281 LEU A O 1
ATOM 4670 N N . ASN A 1 282 ? 16.757 -14.376 19.942 1.000 0.800 282 ASN A N 1
ATOM 4671 C CA . ASN A 1 282 ? 17.399 -13.236 20.605 1.000 0.800 282 ASN A CA 1
ATOM 4672 C C . ASN A 1 282 ? 16.770 -11.899 20.177 1.000 0.800 282 ASN A C 1
ATOM 4673 O O . ASN A 1 282 ? 16.606 -10.999 21.007 1.000 0.800 282 ASN A O 1
ATOM 4684 N N . LYS A 1 283 ? 16.357 -11.764 18.908 1.000 0.780 283 LYS A N 1
ATOM 4685 C CA . LYS A 1 283 ? 15.630 -10.577 18.428 1.000 0.780 283 LYS A CA 1
ATOM 4686 C C . LYS A 1 283 ? 14.284 -10.410 19.125 1.000 0.780 283 LYS A C 1
ATOM 4687 O O . LYS A 1 283 ? 13.971 -9.288 19.520 1.000 0.780 283 LYS A O 1
ATOM 4706 N N . LYS A 1 284 ? 13.508 -11.488 19.307 1.000 0.750 284 LYS A N 1
ATOM 4707 C CA . LYS A 1 284 ? 12.219 -11.429 20.022 1.000 0.750 284 LYS A CA 1
ATOM 4708 C C . LYS A 1 284 ? 12.411 -10.926 21.462 1.000 0.750 284 LYS A C 1
ATOM 4709 O O . LYS A 1 284 ? 11.752 -9.966 21.857 1.000 0.750 284 LYS A O 1
ATOM 4728 N N . VAL A 1 285 ? 13.395 -11.457 22.198 1.000 0.760 285 VAL A N 1
ATOM 4729 C CA . VAL A 1 285 ? 13.759 -10.952 23.543 1.000 0.760 285 VAL A CA 1
ATOM 4730 C C . VAL A 1 285 ? 14.167 -9.478 23.510 1.000 0.760 285 VAL A C 1
ATOM 4731 O O . VAL A 1 285 ? 13.765 -8.702 24.375 1.000 0.760 285 VAL A O 1
ATOM 4744 N N . THR A 1 286 ? 14.948 -9.067 22.510 1.000 0.730 286 THR A N 1
ATOM 4745 C CA . THR A 1 286 ? 15.390 -7.669 22.386 1.000 0.730 286 THR A CA 1
ATOM 4746 C C . THR A 1 286 ? 14.216 -6.720 22.142 1.000 0.730 286 THR A C 1
ATOM 4747 O O . THR A 1 286 ? 14.107 -5.717 22.840 1.000 0.730 286 THR A O 1
ATOM 4758 N N . LYS A 1 287 ? 13.290 -7.060 21.231 1.000 0.670 287 LYS A N 1
ATOM 4759 C CA . LYS A 1 287 ? 12.056 -6.286 20.997 1.000 0.670 287 LYS A CA 1
ATOM 4760 C C . LYS A 1 287 ? 11.206 -6.153 22.262 1.000 0.670 287 LYS A C 1
ATOM 4761 O O . LYS A 1 287 ? 10.648 -5.092 22.509 1.000 0.670 287 LYS A O 1
ATOM 4780 N N . ILE A 1 288 ? 11.119 -7.207 23.074 1.000 0.660 288 ILE A N 1
ATOM 4781 C CA . ILE A 1 288 ? 10.373 -7.162 24.340 1.000 0.660 288 ILE A CA 1
ATOM 4782 C C . ILE A 1 288 ? 11.068 -6.243 25.344 1.000 0.660 288 ILE A C 1
ATOM 4783 O O . ILE A 1 288 ? 10.409 -5.422 25.965 1.000 0.660 288 ILE A O 1
ATOM 4799 N N . LYS A 1 289 ? 12.400 -6.282 25.440 1.000 0.640 289 LYS A N 1
ATOM 4800 C CA . LYS A 1 289 ? 13.156 -5.326 26.266 1.000 0.640 289 LYS A CA 1
ATOM 4801 C C . LYS A 1 289 ? 13.035 -3.882 25.784 1.000 0.640 289 LYS A C 1
ATOM 4802 O O . LYS A 1 289 ? 13.161 -2.962 26.576 1.000 0.640 289 LYS A O 1
ATOM 4821 N N . GLU A 1 290 ? 12.774 -3.633 24.507 1.000 0.590 290 GLU A N 1
ATOM 4822 C CA . GLU A 1 290 ? 12.468 -2.267 24.070 1.000 0.590 290 GLU A CA 1
ATOM 4823 C C . GLU A 1 290 ? 11.128 -1.769 24.637 1.000 0.590 290 GLU A C 1
ATOM 4824 O O . GLU A 1 290 ? 10.983 -0.565 24.863 1.000 0.590 290 GLU A O 1
ATOM 4836 N N . LEU A 1 291 ? 10.188 -2.671 24.950 1.000 0.570 291 LEU A N 1
ATOM 4837 C CA . LEU A 1 291 ? 8.923 -2.331 25.611 1.000 0.570 291 LEU A CA 1
ATOM 4838 C C . LEU A 1 291 ? 9.107 -1.935 27.087 1.000 0.570 291 LEU A C 1
ATOM 4839 O O . LEU A 1 291 ? 8.255 -1.223 27.610 1.000 0.570 291 LEU A O 1
ATOM 4855 N N . GLU A 1 292 ? 10.225 -2.271 27.741 1.000 0.560 292 GLU A N 1
ATOM 4856 C CA . GLU A 1 292 ? 10.570 -1.746 29.081 1.000 0.560 292 GLU A CA 1
ATOM 4857 C C . GLU A 1 292 ? 10.624 -0.206 29.082 1.000 0.560 292 GLU A C 1
ATOM 4858 O O . GLU A 1 292 ? 10.271 0.444 30.067 1.000 0.560 292 GLU A O 1
ATOM 4870 N N . ASN A 1 293 ? 10.992 0.413 27.951 1.000 0.550 293 ASN A N 1
ATOM 4871 C CA . ASN A 1 293 ? 10.964 1.872 27.829 1.000 0.550 293 ASN A CA 1
ATOM 4872 C C . ASN A 1 293 ? 9.539 2.440 27.881 1.000 0.550 293 ASN A C 1
ATOM 4873 O O . ASN A 1 293 ? 9.375 3.612 28.215 1.000 0.550 293 ASN A O 1
ATOM 4884 N N . ILE A 1 294 ? 8.516 1.636 27.576 1.000 0.530 294 ILE A N 1
ATOM 4885 C CA . ILE A 1 294 ? 7.112 2.048 27.670 1.000 0.530 294 ILE A CA 1
ATOM 4886 C C . ILE A 1 294 ? 6.650 2.066 29.130 1.000 0.530 294 ILE A C 1
ATOM 4887 O O . ILE A 1 294 ? 5.899 2.970 29.484 1.000 0.530 294 ILE A O 1
ATOM 4903 N N . GLU A 1 295 ? 7.117 1.145 29.983 1.000 0.580 295 GLU A N 1
ATOM 4904 C CA . GLU A 1 295 ? 6.749 1.106 31.411 1.000 0.580 295 GLU A CA 1
ATOM 4905 C C . GLU A 1 295 ? 7.181 2.394 32.120 1.000 0.580 295 GLU A C 1
ATOM 4906 O O . GLU A 1 295 ? 6.339 3.123 32.647 1.000 0.580 295 GLU A O 1
ATOM 4918 N N . LYS A 1 296 ? 8.472 2.741 32.032 1.000 0.560 296 LYS A N 1
ATOM 4919 C CA . LYS A 1 296 ? 8.994 4.007 32.577 1.000 0.560 296 LYS A CA 1
ATOM 4920 C C . LYS A 1 296 ? 8.260 5.217 32.023 1.000 0.560 296 LYS A C 1
ATOM 4921 O O . LYS A 1 296 ? 7.926 6.132 32.764 1.000 0.560 296 LYS A O 1
ATOM 4940 N N . PHE A 1 297 ? 7.992 5.215 30.720 1.000 0.500 297 PHE A N 1
ATOM 4941 C CA . PHE A 1 297 ? 7.297 6.320 30.075 1.000 0.500 297 PHE A CA 1
ATOM 4942 C C . PHE A 1 297 ? 5.869 6.491 30.605 1.000 0.500 297 PHE A C 1
ATOM 4943 O O . PHE A 1 297 ? 5.409 7.614 30.808 1.000 0.500 297 PHE A O 1
ATOM 4960 N N . TYR A 1 298 ? 5.167 5.387 30.855 1.000 0.510 298 TYR A N 1
ATOM 4961 C CA . TYR A 1 298 ? 3.837 5.420 31.446 1.000 0.510 298 TYR A CA 1
ATOM 4962 C C . TYR A 1 298 ? 3.868 5.864 32.910 1.000 0.510 298 TYR A C 1
ATOM 4963 O O . TYR A 1 298 ? 3.041 6.693 33.291 1.000 0.510 298 TYR A O 1
ATOM 4981 N N . GLU A 1 299 ? 4.805 5.354 33.718 1.000 0.540 299 GLU A N 1
ATOM 4982 C CA . GLU A 1 299 ? 4.992 5.799 35.105 1.000 0.540 299 GLU A CA 1
ATOM 4983 C C . GLU A 1 299 ? 5.292 7.302 35.164 1.000 0.540 299 GLU A C 1
ATOM 4984 O O . GLU A 1 299 ? 4.663 8.016 35.942 1.000 0.540 299 GLU A O 1
ATOM 4996 N N . ASP A 1 300 ? 6.155 7.811 34.284 1.000 0.500 300 ASP A N 1
ATOM 4997 C CA . ASP A 1 300 ? 6.514 9.231 34.233 1.000 0.500 300 ASP A CA 1
ATOM 4998 C C . ASP A 1 300 ? 5.324 10.140 33.853 1.000 0.500 300 ASP A C 1
ATOM 4999 O O . ASP A 1 300 ? 5.258 11.291 34.296 1.000 0.500 300 ASP A O 1
ATOM 5008 N N . ILE A 1 301 ? 4.378 9.655 33.034 1.000 0.430 301 ILE A N 1
ATOM 5009 C CA . ILE A 1 301 ? 3.223 10.445 32.563 1.000 0.430 301 ILE A CA 1
ATOM 5010 C C . ILE A 1 301 ? 2.000 10.301 33.474 1.000 0.430 301 ILE A C 1
ATOM 5011 O O . ILE A 1 301 ? 1.351 11.299 33.796 1.000 0.430 301 ILE A O 1
ATOM 5027 N N . VAL A 1 302 ? 1.641 9.072 33.844 1.000 0.460 302 VAL A N 1
ATOM 5028 C CA . VAL A 1 302 ? 0.374 8.747 34.525 1.000 0.460 302 VAL A CA 1
ATOM 5029 C C . VAL A 1 302 ? 0.582 8.524 36.026 1.000 0.460 302 VAL A C 1
ATOM 5030 O O . VAL A 1 302 ? -0.372 8.610 36.798 1.000 0.460 302 VAL A O 1
ATOM 5043 N N . GLY A 1 303 ? 1.819 8.278 36.470 1.000 0.500 303 GLY A N 1
ATOM 5044 C CA . GLY A 1 303 ? 2.160 8.038 37.875 1.000 0.500 303 GLY A CA 1
ATOM 5045 C C . GLY A 1 303 ? 1.714 6.677 38.422 1.000 0.500 303 GLY A C 1
ATOM 5046 O O . GLY A 1 303 ? 1.939 6.399 39.596 1.000 0.500 303 GLY A O 1
ATOM 5050 N N . PHE A 1 304 ? 1.067 5.840 37.607 1.000 0.550 304 PHE A N 1
ATOM 5051 C CA . PHE A 1 304 ? 0.618 4.497 37.970 1.000 0.550 304 PHE A CA 1
ATOM 5052 C C . PHE A 1 304 ? 0.588 3.597 36.728 1.000 0.550 304 PHE A C 1
ATOM 5053 O O . PHE A 1 304 ? 0.042 3.989 35.693 1.000 0.550 304 PHE A O 1
ATOM 5070 N N . PHE A 1 305 ? 1.146 2.390 36.837 1.000 0.550 305 PHE A N 1
ATOM 5071 C CA . PHE A 1 305 ? 1.104 1.357 35.803 1.000 0.550 305 PHE A CA 1
ATOM 5072 C C . PHE A 1 305 ? 0.162 0.226 36.253 1.000 0.550 305 PHE A C 1
ATOM 5073 O O . PHE A 1 305 ? 0.303 -0.235 37.383 1.000 0.550 305 PHE A O 1
ATOM 5090 N N . PRO A 1 306 ? -0.819 -0.217 35.441 1.000 0.630 306 PRO A N 1
ATOM 5091 C CA . PRO A 1 306 ? -1.785 -1.226 35.874 1.000 0.630 306 PRO A CA 1
ATOM 5092 C C . PRO A 1 306 ? -1.124 -2.570 36.204 1.000 0.630 306 PRO A C 1
ATOM 5093 O O . PRO A 1 306 ? -0.419 -3.149 35.377 1.000 0.630 306 PRO A O 1
ATOM 5104 N N . GLU A 1 307 ? -1.427 -3.108 37.383 1.000 0.610 307 GLU A N 1
ATOM 5105 C CA . GLU A 1 307 ? -0.742 -4.296 37.907 1.000 0.610 307 GLU A CA 1
ATOM 5106 C C . GLU A 1 307 ? -0.996 -5.572 37.085 1.000 0.610 307 GLU A C 1
ATOM 5107 O O . GLU A 1 307 ? -0.090 -6.385 36.910 1.000 0.610 307 GLU A O 1
ATOM 5119 N N . GLU A 1 308 ? -2.188 -5.723 36.494 1.000 0.620 308 GLU A N 1
ATOM 5120 C CA . GLU A 1 308 ? -2.493 -6.822 35.559 1.000 0.620 308 GLU A CA 1
ATOM 5121 C C . GLU A 1 308 ? -1.610 -6.777 34.309 1.000 0.620 308 GLU A C 1
ATOM 5122 O O . GLU A 1 308 ? -1.125 -7.806 33.841 1.000 0.620 308 GLU A O 1
ATOM 5134 N N . VAL A 1 309 ? -1.355 -5.577 33.784 1.000 0.620 309 VAL A N 1
ATOM 5135 C CA . VAL A 1 309 ? -0.514 -5.391 32.596 1.000 0.620 309 VAL A CA 1
ATOM 5136 C C . VAL A 1 309 ? 0.933 -5.723 32.929 1.000 0.620 309 VAL A C 1
ATOM 5137 O O . VAL A 1 309 ? 1.600 -6.417 32.163 1.000 0.620 309 VAL A O 1
ATOM 5150 N N . LYS A 1 310 ? 1.398 -5.291 34.102 1.000 0.650 310 LYS A N 1
ATOM 5151 C CA . LYS A 1 310 ? 2.730 -5.610 34.617 1.000 0.650 310 LYS A CA 1
ATOM 5152 C C . LYS A 1 310 ? 2.930 -7.114 34.805 1.000 0.650 310 LYS A C 1
ATOM 5153 O O . LYS A 1 310 ? 3.950 -7.656 34.387 1.000 0.650 310 LYS A O 1
ATOM 5172 N N . GLN A 1 311 ? 1.947 -7.807 35.386 1.000 0.710 311 GLN A N 1
ATOM 5173 C CA . GLN A 1 311 ? 1.992 -9.265 35.528 1.000 0.710 311 GLN A CA 1
ATOM 5174 C C . GLN A 1 311 ? 2.050 -9.971 34.174 1.000 0.710 311 GLN A C 1
ATOM 5175 O O . GLN A 1 311 ? 2.862 -10.877 33.999 1.000 0.710 311 GLN A O 1
ATOM 5189 N N . ASN A 1 312 ? 1.219 -9.553 33.217 1.000 0.660 312 ASN A N 1
ATOM 5190 C CA . ASN A 1 312 ? 1.176 -10.176 31.898 1.000 0.660 312 ASN A CA 1
ATOM 5191 C C . ASN A 1 312 ? 2.484 -9.946 31.122 1.000 0.660 312 ASN A C 1
ATOM 5192 O O . ASN A 1 312 ? 3.021 -10.862 30.507 1.000 0.660 312 ASN A O 1
ATOM 5203 N N . TYR A 1 313 ? 3.057 -8.747 31.232 1.000 0.680 313 TYR A N 1
ATOM 5204 C CA . TYR A 1 313 ? 4.368 -8.433 30.670 1.000 0.680 313 TYR A CA 1
ATOM 5205 C C . TYR A 1 313 ? 5.477 -9.322 31.247 1.000 0.680 313 TYR A C 1
ATOM 5206 O O . TYR A 1 313 ? 6.215 -9.950 30.487 1.000 0.680 313 TYR A O 1
ATOM 5224 N N . ASN A 1 314 ? 5.555 -9.434 32.578 1.000 0.730 314 ASN A N 1
ATOM 5225 C CA . ASN A 1 314 ? 6.554 -10.275 33.238 1.000 0.730 314 ASN A CA 1
ATOM 5226 C C . ASN A 1 314 ? 6.449 -11.737 32.782 1.000 0.730 314 ASN A C 1
ATOM 5227 O O . ASN A 1 314 ? 7.473 -12.360 32.510 1.000 0.730 314 ASN A O 1
ATOM 5238 N N . LYS A 1 315 ? 5.224 -12.259 32.617 1.000 0.760 315 LYS A N 1
ATOM 5239 C CA . LYS A 1 315 ? 4.992 -13.609 32.079 1.000 0.760 315 LYS A CA 1
ATOM 5240 C C . LYS A 1 315 ? 5.543 -13.776 30.666 1.000 0.760 315 LYS A C 1
ATOM 5241 O O . LYS A 1 315 ? 6.230 -14.755 30.385 1.000 0.760 315 LYS A O 1
ATOM 5260 N N . VAL A 1 316 ? 5.272 -12.817 29.781 1.000 0.730 316 VAL A N 1
ATOM 5261 C CA . VAL A 1 316 ? 5.783 -12.846 28.404 1.000 0.730 316 VAL A CA 1
ATOM 5262 C C . VAL A 1 316 ? 7.314 -12.787 28.402 1.000 0.730 316 VAL A C 1
ATOM 5263 O O . VAL A 1 316 ? 7.964 -13.559 27.700 1.000 0.730 316 VAL A O 1
ATOM 5276 N N . GLN A 1 317 ? 7.916 -11.926 29.222 1.000 0.740 317 GLN A N 1
ATOM 5277 C CA . GLN A 1 317 ? 9.371 -11.810 29.316 1.000 0.740 317 GLN A CA 1
ATOM 5278 C C . GLN A 1 317 ? 10.026 -13.092 29.863 1.000 0.740 317 GLN A C 1
ATOM 5279 O O . GLN A 1 317 ? 11.011 -13.560 29.287 1.000 0.740 317 GLN A O 1
ATOM 5293 N N . GLU A 1 318 ? 9.478 -13.691 30.926 1.000 0.770 318 GLU A N 1
ATOM 5294 C CA . GLU A 1 318 ? 9.932 -14.988 31.449 1.000 0.770 318 GLU A CA 1
ATOM 5295 C C . GLU A 1 318 ? 9.831 -16.088 30.390 1.000 0.770 318 GLU A C 1
ATOM 5296 O O . GLU A 1 318 ? 10.792 -16.833 30.192 1.000 0.770 318 GLU A O 1
ATOM 5308 N N . PHE A 1 319 ? 8.716 -16.147 29.656 1.000 0.810 319 PHE A N 1
ATOM 5309 C CA . PHE A 1 319 ? 8.515 -17.130 28.594 1.000 0.810 319 PHE A CA 1
ATOM 5310 C C . PHE A 1 319 ? 9.587 -17.024 27.502 1.000 0.810 319 PHE A C 1
ATOM 5311 O O . PHE A 1 319 ? 10.209 -18.021 27.136 1.000 0.810 319 PHE A O 1
ATOM 5328 N N . TYR A 1 320 ? 9.868 -15.819 27.006 1.000 0.750 320 TYR A N 1
ATOM 5329 C CA . TYR A 1 320 ? 10.868 -15.642 25.952 1.000 0.750 320 TYR A CA 1
ATOM 5330 C C . TYR A 1 320 ? 12.309 -15.849 26.433 1.000 0.750 320 TYR A C 1
ATOM 5331 O O . TYR A 1 320 ? 13.135 -16.374 25.681 1.000 0.750 320 TYR A O 1
ATOM 5349 N N . ASN A 1 321 ? 12.616 -15.509 27.686 1.000 0.790 321 ASN A N 1
ATOM 5350 C CA . ASN A 1 321 ? 13.904 -15.854 28.288 1.000 0.790 321 ASN A CA 1
ATOM 5351 C C . ASN A 1 321 ? 14.076 -17.378 28.384 1.000 0.790 321 ASN A C 1
ATOM 5352 O O . ASN A 1 321 ? 15.117 -17.902 27.982 1.000 0.790 321 ASN A O 1
ATOM 5363 N N . PHE A 1 322 ? 13.035 -18.097 28.815 1.000 0.790 322 PHE A N 1
ATOM 5364 C CA . PHE A 1 322 ? 13.013 -19.560 28.805 1.000 0.790 322 PHE A CA 1
ATOM 5365 C C . PHE A 1 322 ? 13.202 -20.126 27.390 1.000 0.790 322 PHE A C 1
ATOM 5366 O O . PHE A 1 322 ? 13.958 -21.082 27.205 1.000 0.790 322 PHE A O 1
ATOM 5383 N N . MET A 1 323 ? 12.559 -19.537 26.377 1.000 0.790 323 MET A N 1
ATOM 5384 C CA . MET A 1 323 ? 12.713 -19.966 24.985 1.000 0.790 323 MET A CA 1
ATOM 5385 C C . MET A 1 323 ? 14.168 -19.836 24.516 1.000 0.790 323 MET A C 1
ATOM 5386 O O . MET A 1 323 ? 14.701 -20.788 23.948 1.000 0.790 323 MET A O 1
ATOM 5400 N N . VAL A 1 324 ? 14.850 -18.721 24.804 1.000 0.810 324 VAL A N 1
ATOM 5401 C CA . VAL A 1 324 ? 16.278 -18.553 24.471 1.000 0.810 324 VAL A CA 1
ATOM 5402 C C . VAL A 1 324 ? 17.163 -19.548 25.223 1.000 0.810 324 VAL A C 1
ATOM 5403 O O . VAL A 1 324 ? 18.035 -20.154 24.604 1.000 0.810 324 VAL A O 1
ATOM 5416 N N . GLU A 1 325 ? 16.960 -19.759 26.526 1.000 0.810 325 GLU A N 1
ATOM 5417 C CA . GLU A 1 325 ? 17.767 -20.724 27.286 1.000 0.810 325 GLU A CA 1
ATOM 5418 C C . GLU A 1 325 ? 17.541 -22.158 26.798 1.000 0.810 325 GLU A C 1
ATOM 5419 O O . GLU A 1 325 ? 18.494 -22.874 26.501 1.000 0.810 325 GLU A O 1
ATOM 5431 N N . SER A 1 326 ? 16.282 -22.570 26.650 1.000 0.820 326 SER A N 1
ATOM 5432 C CA . SER A 1 326 ? 15.919 -23.935 26.280 1.000 0.820 326 SER A CA 1
ATOM 5433 C C . SER A 1 326 ? 16.214 -24.237 24.807 1.000 0.820 326 SER A C 1
ATOM 5434 O O . SER A 1 326 ? 16.975 -25.157 24.502 1.000 0.820 326 SER A O 1
ATOM 5442 N N . ARG A 1 327 ? 15.638 -23.471 23.871 1.000 0.830 327 ARG A N 1
ATOM 5443 C CA . ARG A 1 327 ? 15.786 -23.716 22.424 1.000 0.830 327 ARG A CA 1
ATOM 5444 C C . ARG A 1 327 ? 17.134 -23.227 21.908 1.000 0.830 327 ARG A C 1
ATOM 5445 O O . ARG A 1 327 ? 17.725 -23.862 21.037 1.000 0.830 327 ARG A O 1
ATOM 5466 N N . GLY A 1 328 ? 17.664 -22.142 22.471 1.000 0.810 328 GLY A N 1
ATOM 5467 C CA . GLY A 1 328 ? 19.006 -21.681 22.128 1.000 0.810 328 GLY A CA 1
ATOM 5468 C C . GLY A 1 328 ? 20.084 -22.680 22.551 1.000 0.810 328 GLY A C 1
ATOM 5469 O O . GLY A 1 328 ? 21.014 -22.921 21.782 1.000 0.810 328 GLY A O 1
ATOM 5473 N N . SER A 1 329 ? 19.943 -23.319 23.722 1.000 0.810 329 SER A N 1
ATOM 5474 C CA . SER A 1 329 ? 20.798 -24.452 24.115 1.000 0.810 329 SER A CA 1
ATOM 5475 C C . SER A 1 329 ? 20.657 -25.617 23.141 1.000 0.810 329 SER A C 1
ATOM 5476 O O . SER A 1 329 ? 21.666 -26.149 22.681 1.000 0.810 329 SER A O 1
ATOM 5484 N N . TYR A 1 330 ? 19.418 -25.975 22.788 1.000 0.820 330 TYR A N 1
ATOM 5485 C CA . TYR A 1 330 ? 19.135 -27.080 21.874 1.000 0.820 330 TYR A CA 1
ATOM 5486 C C . TYR A 1 330 ? 19.903 -26.950 20.549 1.000 0.820 330 TYR A C 1
ATOM 5487 O O . TYR A 1 330 ? 20.638 -27.859 20.161 1.000 0.820 330 TYR A O 1
ATOM 5505 N N . PHE A 1 331 ? 19.802 -25.801 19.874 1.000 0.840 331 PHE A N 1
ATOM 5506 C CA . PHE A 1 331 ? 20.501 -25.583 18.605 1.000 0.840 331 PHE A CA 1
ATOM 5507 C C . PHE A 1 331 ? 22.020 -25.432 18.766 1.000 0.840 331 PHE A C 1
ATOM 5508 O O . PHE A 1 331 ? 22.766 -25.918 17.914 1.000 0.840 331 PHE A O 1
ATOM 5525 N N . LYS A 1 332 ? 22.508 -24.830 19.861 1.000 0.860 332 LYS A N 1
ATOM 5526 C CA . LYS A 1 332 ? 23.956 -24.734 20.131 1.000 0.860 332 LYS A CA 1
ATOM 5527 C C . LYS A 1 332 ? 24.611 -26.106 20.232 1.000 0.860 332 LYS A C 1
ATOM 5528 O O . LYS A 1 332 ? 25.647 -26.328 19.606 1.000 0.860 332 LYS A O 1
ATOM 5547 N N . ASP A 1 333 ? 23.998 -27.037 20.956 1.000 0.830 333 ASP A N 1
ATOM 5548 C CA . ASP A 1 333 ? 24.534 -28.392 21.098 1.000 0.830 333 ASP A CA 1
ATOM 5549 C C . ASP A 1 333 ? 24.589 -29.130 19.753 1.000 0.830 333 ASP A C 1
ATOM 5550 O O . ASP A 1 333 ? 25.542 -29.869 19.475 1.000 0.830 333 ASP A O 1
ATOM 5559 N N . LYS A 1 334 ? 23.600 -28.900 18.878 1.000 0.840 334 LYS A N 1
ATOM 5560 C CA . LYS A 1 334 ? 23.590 -29.442 17.510 1.000 0.840 334 LYS A CA 1
ATOM 5561 C C . LYS A 1 334 ? 24.713 -28.840 16.662 1.000 0.840 334 LYS A C 1
ATOM 5562 O O . LYS A 1 334 ? 25.453 -29.594 16.033 1.000 0.840 334 LYS A O 1
ATOM 5581 N N . ILE A 1 335 ? 24.907 -27.519 16.702 1.000 0.870 335 ILE A N 1
ATOM 5582 C CA . ILE A 1 335 ? 26.002 -26.832 15.993 1.000 0.870 335 ILE A CA 1
ATOM 5583 C C . ILE A 1 335 ? 27.367 -27.383 16.428 1.000 0.870 335 ILE A C 1
ATOM 5584 O O . ILE A 1 335 ? 28.206 -27.665 15.577 1.000 0.870 335 ILE A O 1
ATOM 5600 N N . VAL A 1 336 ? 27.592 -27.599 17.731 1.000 0.870 336 VAL A N 1
ATOM 5601 C CA . VAL A 1 336 ? 28.864 -28.147 18.240 1.000 0.870 336 VAL A CA 1
ATOM 5602 C C . VAL A 1 336 ? 29.139 -29.550 17.683 1.000 0.870 336 VAL A C 1
ATOM 5603 O O . VAL A 1 336 ? 30.273 -29.837 17.287 1.000 0.870 336 VAL A O 1
ATOM 5616 N N . LYS A 1 337 ? 28.119 -30.419 17.597 1.000 0.850 337 LYS A N 1
ATOM 5617 C CA . LYS A 1 337 ? 28.256 -31.752 16.979 1.000 0.850 337 LYS A CA 1
ATOM 5618 C C . LYS A 1 337 ? 28.590 -31.658 15.489 1.000 0.850 337 LYS A C 1
ATOM 5619 O O . LYS A 1 337 ? 29.544 -32.295 15.049 1.000 0.850 337 LYS A O 1
ATOM 5638 N N . ILE A 1 338 ? 27.881 -30.810 14.744 1.000 0.850 338 ILE A N 1
ATOM 5639 C CA . ILE A 1 338 ? 28.106 -30.631 13.301 1.000 0.850 338 ILE A CA 1
ATOM 5640 C C . ILE A 1 338 ? 29.500 -30.049 13.029 1.000 0.850 338 ILE A C 1
ATOM 5641 O O . ILE A 1 338 ? 30.214 -30.518 12.146 1.000 0.850 338 ILE A O 1
ATOM 5657 N N . GLN A 1 339 ? 29.956 -29.081 13.825 1.000 0.860 339 GLN A N 1
ATOM 5658 C CA . GLN A 1 339 ? 31.308 -28.528 13.707 1.000 0.860 339 GLN A CA 1
ATOM 5659 C C . GLN A 1 339 ? 32.400 -29.571 13.970 1.000 0.860 339 GLN A C 1
ATOM 5660 O O . GLN A 1 339 ? 33.461 -29.539 13.337 1.000 0.860 339 GLN A O 1
ATOM 5674 N N . ALA A 1 340 ? 32.163 -30.505 14.895 1.000 0.860 340 ALA A N 1
ATOM 5675 C CA . ALA A 1 340 ? 33.086 -31.607 15.136 1.000 0.860 340 ALA A CA 1
ATOM 5676 C C . ALA A 1 340 ? 33.186 -32.541 13.917 1.000 0.860 340 ALA A C 1
ATOM 5677 O O . ALA A 1 340 ? 34.286 -32.987 13.577 1.000 0.860 340 ALA A O 1
ATOM 5684 N N . ASP A 1 341 ? 32.078 -32.798 13.225 1.000 0.850 341 ASP A N 1
ATOM 5685 C CA . ASP A 1 341 ? 32.075 -33.611 12.007 1.000 0.850 341 ASP A CA 1
ATOM 5686 C C . ASP A 1 341 ? 32.689 -32.867 10.815 1.000 0.850 341 ASP A C 1
ATOM 5687 O O . ASP A 1 341 ? 33.529 -33.435 10.112 1.000 0.850 341 ASP A O 1
ATOM 5696 N N . LEU A 1 342 ? 32.426 -31.564 10.675 1.000 0.860 342 LEU A N 1
ATOM 5697 C CA . LEU A 1 342 ? 33.097 -30.697 9.700 1.000 0.860 342 LEU A CA 1
ATOM 5698 C C . LEU A 1 342 ? 34.630 -30.720 9.845 1.000 0.860 342 LEU A C 1
ATOM 5699 O O . LEU A 1 342 ? 35.338 -30.698 8.837 1.000 0.860 342 LEU A O 1
ATOM 5715 N N . LYS A 1 343 ? 35.186 -30.826 11.064 1.000 0.860 343 LYS A N 1
ATOM 5716 C CA . LYS A 1 343 ? 36.642 -31.011 11.263 1.000 0.860 343 LYS A CA 1
ATOM 5717 C C . LYS A 1 343 ? 37.141 -32.354 10.724 1.000 0.860 343 LYS A C 1
ATOM 5718 O O . LYS A 1 343 ? 38.179 -32.385 10.066 1.000 0.860 343 LYS A O 1
ATOM 5737 N N . LYS A 1 344 ? 36.415 -33.453 10.972 1.000 0.870 344 LYS A N 1
ATOM 5738 C CA . LYS A 1 344 ? 36.772 -34.784 10.440 1.000 0.870 344 LYS A CA 1
ATOM 5739 C C . LYS A 1 344 ? 36.724 -34.795 8.911 1.000 0.870 344 LYS A C 1
ATOM 5740 O O . LYS A 1 344 ? 37.638 -35.325 8.279 1.000 0.870 344 LYS A O 1
ATOM 5759 N N . LEU A 1 345 ? 35.686 -34.189 8.328 1.000 0.840 345 LEU A N 1
ATOM 5760 C CA . LEU A 1 345 ? 35.515 -34.080 6.879 1.000 0.840 345 LEU A CA 1
ATOM 5761 C C . LEU A 1 345 ? 36.633 -33.253 6.239 1.000 0.840 345 LEU A C 1
ATOM 5762 O O . LEU A 1 345 ? 37.213 -33.675 5.240 1.000 0.840 345 LEU A O 1
ATOM 5778 N N . ASN A 1 346 ? 37.020 -32.137 6.860 1.000 0.840 346 ASN A N 1
ATOM 5779 C CA . ASN A 1 346 ? 38.139 -31.328 6.381 1.000 0.840 346 ASN A CA 1
ATOM 5780 C C . ASN A 1 346 ? 39.496 -32.060 6.440 1.000 0.840 346 ASN A C 1
ATOM 5781 O O . ASN A 1 346 ? 40.290 -31.911 5.514 1.000 0.840 346 ASN A O 1
ATOM 5792 N N . ILE A 1 347 ? 39.760 -32.902 7.451 1.000 0.870 347 ILE A N 1
ATOM 5793 C CA . ILE A 1 347 ? 40.985 -33.732 7.494 1.000 0.870 347 ILE A CA 1
ATOM 5794 C C . ILE A 1 347 ? 40.997 -34.746 6.343 1.000 0.870 347 ILE A C 1
ATOM 5795 O O . ILE A 1 347 ? 42.009 -34.890 5.656 1.000 0.870 347 ILE A O 1
ATOM 5811 N N . LYS A 1 348 ? 39.867 -35.424 6.090 1.000 0.840 348 LYS A N 1
ATOM 5812 C CA . LYS A 1 348 ? 39.753 -36.340 4.943 1.000 0.840 348 LYS A CA 1
ATOM 5813 C C . LYS A 1 348 ? 39.993 -35.614 3.616 1.000 0.840 348 LYS A C 1
ATOM 5814 O O . LYS A 1 348 ? 40.711 -36.133 2.765 1.000 0.840 348 LYS A O 1
ATOM 5833 N N . LYS A 1 349 ? 39.458 -34.397 3.460 1.000 0.820 349 LYS A N 1
ATOM 5834 C CA . LYS A 1 349 ? 39.694 -33.552 2.281 1.000 0.820 349 LYS A CA 1
ATOM 5835 C C . LYS A 1 349 ? 41.186 -33.277 2.065 1.000 0.820 349 LYS A C 1
ATOM 5836 O O . LYS A 1 349 ? 41.647 -33.359 0.929 1.000 0.820 349 LYS A O 1
ATOM 5855 N N . GLN A 1 350 ? 41.950 -32.996 3.120 1.000 0.810 350 GLN A N 1
ATOM 5856 C CA . GLN A 1 350 ? 43.387 -32.729 3.008 1.000 0.810 350 GLN A CA 1
ATOM 5857 C C . GLN A 1 350 ? 44.170 -33.973 2.554 1.000 0.810 350 GLN A C 1
ATOM 5858 O O . GLN A 1 350 ? 44.927 -33.888 1.589 1.000 0.810 350 GLN A O 1
ATOM 5872 N N . GLY A 1 351 ? 43.891 -35.144 3.140 1.000 0.810 351 GLY A N 1
ATOM 5873 C CA . GLY A 1 351 ? 44.511 -36.407 2.719 1.000 0.810 351 GLY A CA 1
ATOM 5874 C C . GLY A 1 351 ? 44.200 -36.788 1.265 1.000 0.810 351 GLY A C 1
ATOM 5875 O O . GLY A 1 351 ? 45.097 -37.208 0.536 1.000 0.810 351 GLY A O 1
ATOM 5879 N N . LEU A 1 352 ? 42.955 -36.588 0.807 1.000 0.760 352 LEU A N 1
ATOM 5880 C CA . LEU A 1 352 ? 42.587 -36.815 -0.600 1.000 0.760 352 LEU A CA 1
ATOM 5881 C C . LEU A 1 352 ? 43.253 -35.802 -1.545 1.000 0.760 352 LEU A C 1
ATOM 5882 O O . LEU A 1 352 ? 43.688 -36.175 -2.632 1.000 0.760 352 LEU A O 1
ATOM 5898 N N . THR A 1 353 ? 43.378 -34.537 -1.130 1.000 0.750 353 THR A N 1
ATOM 5899 C CA . THR A 1 353 ? 44.044 -33.489 -1.927 1.000 0.750 353 THR A CA 1
ATOM 5900 C C . THR A 1 353 ? 45.534 -33.806 -2.123 1.000 0.750 353 THR A C 1
ATOM 5901 O O . THR A 1 353 ? 46.044 -33.706 -3.238 1.000 0.750 353 THR A O 1
ATOM 5912 N N . GLU A 1 354 ? 46.218 -34.281 -1.080 1.000 0.750 354 GLU A N 1
ATOM 5913 C CA . GLU A 1 354 ? 47.633 -34.684 -1.140 1.000 0.750 354 GLU A CA 1
ATOM 5914 C C . GLU A 1 354 ? 47.868 -35.898 -2.051 1.000 0.750 354 GLU A C 1
ATOM 5915 O O . GLU A 1 354 ? 48.807 -35.922 -2.854 1.000 0.750 354 GLU A O 1
ATOM 5927 N N . GLN A 1 355 ? 46.991 -36.905 -1.986 1.000 0.740 355 GLN A N 1
ATOM 5928 C CA . GLN A 1 355 ? 47.069 -38.053 -2.895 1.000 0.740 355 GLN A CA 1
ATOM 5929 C C . GLN A 1 355 ? 46.917 -37.622 -4.362 1.000 0.740 355 GLN A C 1
ATOM 5930 O O . GLN A 1 355 ? 47.593 -38.159 -5.249 1.000 0.740 355 GLN A O 1
ATOM 5944 N N . LEU A 1 356 ? 46.098 -36.601 -4.615 1.000 0.670 356 LEU A N 1
ATOM 5945 C CA . LEU A 1 356 ? 45.859 -36.052 -5.946 1.000 0.670 356 LEU A CA 1
ATOM 5946 C C . LEU A 1 356 ? 47.092 -35.316 -6.494 1.000 0.670 356 LEU A C 1
ATOM 5947 O O . LEU A 1 356 ? 47.461 -35.510 -7.653 1.000 0.670 356 LEU A O 1
ATOM 5963 N N . GLU A 1 357 ? 47.789 -34.545 -5.657 1.000 0.620 357 GLU A N 1
ATOM 5964 C CA . GLU A 1 357 ? 49.053 -33.897 -6.035 1.000 0.620 357 GLU A CA 1
ATOM 5965 C C . GLU A 1 357 ? 50.175 -34.902 -6.315 1.000 0.620 357 GLU A C 1
ATOM 5966 O O . GLU A 1 357 ? 50.936 -34.738 -7.278 1.000 0.620 357 GLU A O 1
ATOM 5978 N N . SER A 1 358 ? 50.269 -35.961 -5.503 1.000 0.640 358 SER A N 1
ATOM 5979 C CA . SER A 1 358 ? 51.271 -37.016 -5.700 1.000 0.640 358 SER A CA 1
ATOM 5980 C C . SER A 1 358 ? 51.090 -37.717 -7.050 1.000 0.640 358 SER A C 1
ATOM 5981 O O . SER A 1 358 ? 52.064 -37.963 -7.761 1.000 0.640 358 SER A O 1
ATOM 5989 N N . SER A 1 359 ? 49.834 -37.925 -7.450 1.000 0.580 359 SER A N 1
ATOM 5990 C CA . SER A 1 359 ? 49.478 -38.510 -8.741 1.000 0.580 359 SER A CA 1
ATOM 5991 C C . SER A 1 359 ? 49.732 -37.528 -9.896 1.000 0.580 359 SER A C 1
ATOM 5992 O O . SER A 1 359 ? 50.195 -37.925 -10.962 1.000 0.580 359 SER A O 1
ATOM 6000 N N . ALA A 1 360 ? 49.502 -36.225 -9.689 1.000 0.560 360 ALA A N 1
ATOM 6001 C CA . ALA A 1 360 ? 49.666 -35.200 -10.723 1.000 0.560 360 ALA A CA 1
ATOM 6002 C C . ALA A 1 360 ? 51.132 -34.904 -11.088 1.000 0.560 360 ALA A C 1
ATOM 6003 O O . ALA A 1 360 ? 51.437 -34.674 -12.258 1.000 0.560 360 ALA A O 1
ATOM 6010 N N . ARG A 1 361 ? 52.071 -34.921 -10.130 1.000 0.540 361 ARG A N 1
ATOM 6011 C CA . ARG A 1 361 ? 53.503 -34.701 -10.440 1.000 0.540 361 ARG A CA 1
ATOM 6012 C C . ARG A 1 361 ? 54.059 -35.724 -11.413 1.000 0.540 361 ARG A C 1
ATOM 6013 O O . ARG A 1 361 ? 54.874 -35.368 -12.259 1.000 0.540 361 ARG A O 1
ATOM 6034 N N . ILE A 1 362 ? 53.605 -36.965 -11.291 1.000 0.500 362 ILE A N 1
ATOM 6035 C CA . ILE A 1 362 ? 54.015 -38.064 -12.164 1.000 0.500 362 ILE A CA 1
ATOM 6036 C C . ILE A 1 362 ? 53.590 -37.780 -13.621 1.000 0.500 362 ILE A C 1
ATOM 6037 O O . ILE A 1 362 ? 54.252 -38.227 -14.551 1.000 0.500 362 ILE A O 1
ATOM 6053 N N . LEU A 1 363 ? 52.561 -36.949 -13.832 1.000 0.460 363 LEU A N 1
ATOM 6054 C CA . LEU A 1 363 ? 51.990 -36.598 -15.139 1.000 0.460 363 LEU A CA 1
ATOM 6055 C C . LEU A 1 363 ? 52.524 -35.285 -15.778 1.000 0.460 363 LEU A C 1
ATOM 6056 O O . LEU A 1 363 ? 52.150 -34.982 -16.909 1.000 0.460 363 LEU A O 1
ATOM 6072 N N . LYS A 1 364 ? 53.378 -34.484 -15.113 1.000 0.450 364 LYS A N 1
ATOM 6073 C CA . LYS A 1 364 ? 53.727 -33.086 -15.499 1.000 0.450 364 LYS A CA 1
ATOM 6074 C C . LYS A 1 364 ? 54.632 -32.895 -16.737 1.000 0.450 364 LYS A C 1
ATOM 6075 O O . LYS A 1 364 ? 55.033 -31.772 -17.021 1.000 0.450 364 LYS A O 1
ATOM 6094 N N . SER A 1 365 ? 54.997 -33.940 -17.473 1.000 0.380 365 SER A N 1
ATOM 6095 C CA . SER A 1 365 ? 55.794 -33.789 -18.703 1.000 0.380 365 SER A CA 1
ATOM 6096 C C . SER A 1 365 ? 54.990 -33.294 -19.921 1.000 0.380 365 SER A C 1
ATOM 6097 O O . SER A 1 365 ? 55.592 -33.053 -20.963 1.000 0.380 365 SER A O 1
ATOM 6105 N N . ASN A 1 366 ? 53.661 -33.120 -19.823 1.000 0.360 366 ASN A N 1
ATOM 6106 C CA . ASN A 1 366 ? 52.799 -32.742 -20.956 1.000 0.360 366 ASN A CA 1
ATOM 6107 C C . ASN A 1 366 ? 52.284 -31.277 -20.880 1.000 0.360 366 ASN A C 1
ATOM 6108 O O . ASN A 1 366 ? 51.531 -30.950 -19.968 1.000 0.360 366 ASN A O 1
ATOM 6119 N N . ASN A 1 367 ? 52.608 -30.437 -21.888 1.000 0.420 367 ASN A N 1
ATOM 6120 C CA . ASN A 1 367 ? 52.276 -28.990 -22.064 1.000 0.420 367 ASN A CA 1
ATOM 6121 C C . ASN A 1 367 ? 50.781 -28.595 -21.988 1.000 0.420 367 ASN A C 1
ATOM 6122 O O . ASN A 1 367 ? 50.445 -27.420 -21.976 1.000 0.420 367 ASN A O 1
ATOM 6133 N N . PHE A 1 368 ? 49.870 -29.559 -22.032 1.000 0.460 368 PHE A N 1
ATOM 6134 C CA . PHE A 1 368 ? 48.482 -29.343 -22.458 1.000 0.460 368 PHE A CA 1
ATOM 6135 C C . PHE A 1 368 ? 47.551 -28.769 -21.370 1.000 0.460 368 PHE A C 1
ATOM 6136 O O . PHE A 1 368 ? 46.438 -28.347 -21.656 1.000 0.460 368 PHE A O 1
ATOM 6153 N N . ILE A 1 369 ? 47.958 -28.811 -20.100 1.000 0.460 369 ILE A N 1
ATOM 6154 C CA . ILE A 1 369 ? 47.069 -28.544 -18.953 1.000 0.460 369 ILE A CA 1
ATOM 6155 C C . ILE A 1 369 ? 46.979 -27.051 -18.602 1.000 0.460 369 ILE A C 1
ATOM 6156 O O . ILE A 1 369 ? 45.976 -26.616 -18.038 1.000 0.460 369 ILE A O 1
ATOM 6172 N N . GLU A 1 370 ? 48.003 -26.267 -18.932 1.000 0.470 370 GLU A N 1
ATOM 6173 C CA . GLU A 1 370 ? 48.066 -24.841 -18.588 1.000 0.470 370 GLU A CA 1
ATOM 6174 C C . GLU A 1 370 ? 46.975 -24.026 -19.295 1.000 0.470 370 GLU A C 1
ATOM 6175 O O . GLU A 1 370 ? 46.280 -23.242 -18.647 1.000 0.470 370 GLU A O 1
ATOM 6187 N N . ASP A 1 371 ? 46.752 -24.286 -20.584 1.000 0.560 371 ASP A N 1
ATOM 6188 C CA . ASP A 1 371 ? 45.837 -23.497 -21.416 1.000 0.560 371 ASP A CA 1
ATOM 6189 C C . ASP A 1 371 ? 44.382 -23.508 -20.901 1.000 0.560 371 ASP A C 1
ATOM 6190 O O . ASP A 1 371 ? 43.720 -22.470 -20.874 1.000 0.560 371 ASP A O 1
ATOM 6199 N N . ILE A 1 372 ? 43.869 -24.655 -20.432 1.000 0.560 372 ILE A N 1
ATOM 6200 C CA . ILE A 1 372 ? 42.473 -24.773 -19.953 1.000 0.560 372 ILE A CA 1
ATOM 6201 C C . ILE A 1 372 ? 42.245 -23.981 -18.661 1.000 0.560 372 ILE A C 1
ATOM 6202 O O . ILE A 1 372 ? 41.161 -23.434 -18.447 1.000 0.560 372 ILE A O 1
ATOM 6218 N N . SER A 1 373 ? 43.251 -23.911 -17.789 1.000 0.530 373 SER A N 1
ATOM 6219 C CA . SER A 1 373 ? 43.104 -23.237 -16.499 1.000 0.530 373 SER A CA 1
ATOM 6220 C C . SER A 1 373 ? 42.886 -21.731 -16.673 1.000 0.530 373 SER A C 1
ATOM 6221 O O . SER A 1 373 ? 42.079 -21.155 -15.947 1.000 0.530 373 SER A O 1
ATOM 6229 N N . ILE A 1 374 ? 43.541 -21.122 -17.670 1.000 0.630 374 ILE A N 1
ATOM 6230 C CA . ILE A 1 374 ? 43.421 -19.692 -17.994 1.000 0.630 374 ILE A CA 1
ATOM 6231 C C . ILE A 1 374 ? 41.985 -19.346 -18.426 1.000 0.630 374 ILE A C 1
ATOM 6232 O O . ILE A 1 374 ? 41.408 -18.371 -17.947 1.000 0.630 374 ILE A O 1
ATOM 6248 N N . VAL A 1 375 ? 41.366 -20.172 -19.278 1.000 0.640 375 VAL A N 1
ATOM 6249 C CA . VAL A 1 375 ? 39.986 -19.950 -19.757 1.000 0.640 375 VAL A CA 1
ATOM 6250 C C . VAL A 1 375 ? 38.970 -20.019 -18.612 1.000 0.640 375 VAL A C 1
ATOM 6251 O O . VAL A 1 375 ? 38.075 -19.180 -18.520 1.000 0.640 375 VAL A O 1
ATOM 6264 N N . MET A 1 376 ? 39.121 -20.992 -17.708 1.000 0.580 376 MET A N 1
ATOM 6265 C CA . MET A 1 376 ? 38.226 -21.138 -16.552 1.000 0.580 376 MET A CA 1
ATOM 6266 C C . MET A 1 376 ? 38.343 -19.970 -15.554 1.000 0.580 376 MET A C 1
ATOM 6267 O O . MET A 1 376 ? 37.407 -19.715 -14.795 1.000 0.580 376 MET A O 1
ATOM 6281 N N . GLU A 1 377 ? 39.480 -19.269 -15.524 1.000 0.600 377 GLU A N 1
ATOM 6282 C CA . GLU A 1 377 ? 39.703 -18.113 -14.651 1.000 0.600 377 GLU A CA 1
ATOM 6283 C C . GLU A 1 377 ? 39.039 -16.835 -15.200 1.000 0.600 377 GLU A C 1
ATOM 6284 O O . GLU A 1 377 ? 38.384 -16.114 -14.442 1.000 0.600 377 GLU A O 1
ATOM 6296 N N . GLU A 1 378 ? 39.099 -16.605 -16.518 1.000 0.750 378 GLU A N 1
ATOM 6297 C CA . GLU A 1 378 ? 38.395 -15.490 -17.176 1.000 0.750 378 GLU A CA 1
ATOM 6298 C C . GLU A 1 378 ? 36.872 -15.641 -17.104 1.000 0.750 378 GLU A C 1
ATOM 6299 O O . GLU A 1 378 ? 36.179 -14.683 -16.758 1.000 0.750 378 GLU A O 1
ATOM 6311 N N . GLN A 1 379 ? 36.349 -16.854 -17.301 1.000 0.720 379 GLN A N 1
ATOM 6312 C CA . GLN A 1 379 ? 34.922 -17.134 -17.117 1.000 0.720 379 GLN A CA 1
ATOM 6313 C C . GLN A 1 379 ? 34.426 -16.682 -15.735 1.000 0.720 379 GLN A C 1
ATOM 6314 O O . GLN A 1 379 ? 33.398 -16.017 -15.609 1.000 0.720 379 GLN A O 1
ATOM 6328 N N . ARG A 1 380 ? 35.186 -16.999 -14.684 1.000 0.590 380 ARG A N 1
ATOM 6329 C CA . ARG A 1 380 ? 34.789 -16.691 -13.308 1.000 0.590 380 ARG A CA 1
ATOM 6330 C C . ARG A 1 380 ? 34.790 -15.188 -13.024 1.000 0.590 380 ARG A C 1
ATOM 6331 O O . ARG A 1 380 ? 33.940 -14.707 -12.278 1.000 0.590 380 ARG A O 1
ATOM 6352 N N . ARG A 1 381 ? 35.718 -14.426 -13.621 1.000 0.730 381 ARG A N 1
ATOM 6353 C CA . ARG A 1 381 ? 35.697 -12.953 -13.531 1.000 0.730 381 ARG A CA 1
ATOM 6354 C C . ARG A 1 381 ? 34.394 -12.379 -14.081 1.000 0.730 381 ARG A C 1
ATOM 6355 O O . ARG A 1 381 ? 33.865 -11.445 -13.483 1.000 0.730 381 ARG A O 1
ATOM 6376 N N . LYS A 1 382 ? 33.865 -12.950 -15.165 1.000 0.780 382 LYS A N 1
ATOM 6377 C CA . LYS A 1 382 ? 32.623 -12.490 -15.801 1.000 0.780 382 LYS A CA 1
ATOM 6378 C C . LYS A 1 382 ? 31.378 -12.811 -14.986 1.000 0.780 382 LYS A C 1
ATOM 6379 O O . LYS A 1 382 ? 30.509 -11.956 -14.864 1.000 0.780 382 LYS A O 1
ATOM 6398 N N . GLU A 1 383 ? 31.317 -13.980 -14.352 1.000 0.750 383 GLU A N 1
ATOM 6399 C CA . GLU A 1 383 ? 30.217 -14.320 -13.436 1.000 0.750 383 GLU A CA 1
ATOM 6400 C C . GLU A 1 383 ? 30.143 -13.368 -12.230 1.000 0.750 383 GLU A C 1
ATOM 6401 O O . GLU A 1 383 ? 29.052 -12.955 -11.832 1.000 0.750 383 GLU A O 1
ATOM 6413 N N . ILE A 1 384 ? 31.297 -12.974 -11.670 1.000 0.730 384 ILE A N 1
ATOM 6414 C CA . ILE A 1 384 ? 31.356 -11.974 -10.591 1.000 0.730 384 ILE A CA 1
ATOM 6415 C C . ILE A 1 384 ? 30.857 -10.615 -11.095 1.000 0.730 384 ILE A C 1
ATOM 6416 O O . ILE A 1 384 ? 30.028 -9.985 -10.439 1.000 0.730 384 ILE A O 1
ATOM 6432 N N . GLU A 1 385 ? 31.332 -10.177 -12.264 1.000 0.780 385 GLU A N 1
ATOM 6433 C CA . GLU A 1 385 ? 30.918 -8.905 -12.866 1.000 0.780 385 GLU A CA 1
ATOM 6434 C C . GLU A 1 385 ? 29.400 -8.874 -13.147 1.000 0.780 385 GLU A C 1
ATOM 6435 O O . GLU A 1 385 ? 28.742 -7.866 -12.889 1.000 0.780 385 GLU A O 1
ATOM 6447 N N . LEU A 1 386 ? 28.810 -9.996 -13.576 1.000 0.780 386 LEU A N 1
ATOM 6448 C CA . LEU A 1 386 ? 27.369 -10.142 -13.809 1.000 0.780 386 LEU A CA 1
ATOM 6449 C C . LEU A 1 386 ? 26.543 -10.016 -12.517 1.000 0.780 386 LEU A C 1
ATOM 6450 O O . LEU A 1 386 ? 25.511 -9.339 -12.498 1.000 0.780 386 LEU A O 1
ATOM 6466 N N . ALA A 1 387 ? 26.993 -10.643 -11.426 1.000 0.630 387 ALA A N 1
ATOM 6467 C CA . ALA A 1 387 ? 26.315 -10.554 -10.134 1.000 0.630 387 ALA A CA 1
ATOM 6468 C C . ALA A 1 387 ? 26.245 -9.102 -9.625 1.000 0.630 387 ALA A C 1
ATOM 6469 O O . ALA A 1 387 ? 25.202 -8.674 -9.123 1.000 0.630 387 ALA A O 1
ATOM 6476 N N . GLU A 1 388 ? 27.318 -8.322 -9.813 1.000 0.670 388 GLU A N 1
ATOM 6477 C CA . GLU A 1 388 ? 27.325 -6.891 -9.489 1.000 0.670 388 GLU A CA 1
ATOM 6478 C C . GLU A 1 388 ? 26.323 -6.089 -10.336 1.000 0.670 388 GLU A C 1
ATOM 6479 O O . GLU A 1 388 ? 25.653 -5.200 -9.804 1.000 0.670 388 GLU A O 1
ATOM 6491 N N . VAL A 1 389 ? 26.182 -6.400 -11.632 1.000 0.780 389 VAL A N 1
ATOM 6492 C CA . VAL A 1 389 ? 25.223 -5.728 -12.532 1.000 0.780 389 VAL A CA 1
ATOM 6493 C C . VAL A 1 389 ? 23.775 -5.988 -12.099 1.000 0.780 389 VAL A C 1
ATOM 6494 O O . VAL A 1 389 ? 23.000 -5.039 -11.961 1.000 0.780 389 VAL A O 1
ATOM 6507 N N . ARG A 1 390 ? 23.412 -7.241 -11.794 1.000 0.680 390 ARG A N 1
ATOM 6508 C CA . ARG A 1 390 ? 22.051 -7.599 -11.346 1.000 0.680 390 ARG A CA 1
ATOM 6509 C C . ARG A 1 390 ? 21.659 -6.946 -10.028 1.000 0.680 390 ARG A C 1
ATOM 6510 O O . ARG A 1 390 ? 20.517 -6.509 -9.879 1.000 0.680 390 ARG A O 1
ATOM 6531 N N . LEU A 1 391 ? 22.604 -6.833 -9.092 1.000 0.610 391 LEU A N 1
ATOM 6532 C CA . LEU A 1 391 ? 22.355 -6.169 -7.812 1.000 0.610 391 LEU A CA 1
ATOM 6533 C C . LEU A 1 391 ? 21.915 -4.709 -8.024 1.000 0.610 391 LEU A C 1
ATOM 6534 O O . LEU A 1 391 ? 20.962 -4.244 -7.400 1.000 0.610 391 LEU A O 1
ATOM 6550 N N . ARG A 1 392 ? 22.553 -4.006 -8.971 1.000 0.650 392 ARG A N 1
ATOM 6551 C CA . ARG A 1 392 ? 22.227 -2.609 -9.305 1.000 0.650 392 ARG A CA 1
ATOM 6552 C C . ARG A 1 392 ? 20.883 -2.453 -10.011 1.000 0.650 392 ARG A C 1
ATOM 6553 O O . ARG A 1 392 ? 20.209 -1.448 -9.787 1.000 0.650 392 ARG A O 1
ATOM 6574 N N . ILE A 1 393 ? 20.495 -3.419 -10.847 1.000 0.720 393 ILE A N 1
ATOM 6575 C CA . ILE A 1 393 ? 19.181 -3.428 -11.507 1.000 0.720 393 ILE A CA 1
ATOM 6576 C C . ILE A 1 393 ? 18.069 -3.594 -10.460 1.000 0.720 393 ILE A C 1
ATOM 6577 O O . ILE A 1 393 ? 17.124 -2.810 -10.452 1.000 0.720 393 ILE A O 1
ATOM 6593 N N . SER A 1 394 ? 18.218 -4.529 -9.516 1.000 0.620 394 SER A N 1
ATOM 6594 C CA . SER A 1 394 ? 17.218 -4.768 -8.462 1.000 0.620 394 SER A CA 1
ATOM 6595 C C . SER A 1 394 ? 16.976 -3.546 -7.568 1.000 0.620 394 SER A C 1
ATOM 6596 O O . SER A 1 394 ? 15.834 -3.222 -7.234 1.000 0.620 394 SER A O 1
ATOM 6604 N N . ASP A 1 395 ? 18.036 -2.819 -7.208 1.000 0.620 395 ASP A N 1
ATOM 6605 C CA . ASP A 1 395 ? 17.903 -1.590 -6.424 1.000 0.620 395 ASP A CA 1
ATOM 6606 C C . ASP A 1 395 ? 17.091 -0.501 -7.150 1.000 0.620 395 ASP A C 1
ATOM 6607 O O . ASP A 1 395 ? 16.432 0.309 -6.493 1.000 0.620 395 ASP A O 1
ATOM 6616 N N . TYR A 1 396 ? 17.083 -0.497 -8.487 1.000 0.660 396 TYR A N 1
ATOM 6617 C CA . TYR A 1 396 ? 16.306 0.452 -9.287 1.000 0.660 396 TYR A CA 1
ATOM 6618 C C . TYR A 1 396 ? 14.796 0.160 -9.256 1.000 0.660 396 TYR A C 1
ATOM 6619 O O . TYR A 1 396 ? 13.990 1.089 -9.147 1.000 0.660 396 TYR A O 1
ATOM 6637 N N . ASP A 1 397 ? 14.394 -1.114 -9.268 1.000 0.640 397 ASP A N 1
ATOM 6638 C CA . ASP A 1 397 ? 12.978 -1.520 -9.305 1.000 0.640 397 ASP A CA 1
ATOM 6639 C C . ASP A 1 397 ? 12.205 -1.178 -8.014 1.000 0.640 397 ASP A C 1
ATOM 6640 O O . ASP A 1 397 ? 10.980 -1.018 -8.040 1.000 0.640 397 ASP A O 1
ATOM 6649 N N . LYS A 1 398 ? 12.910 -0.926 -6.897 1.000 0.620 398 LYS A N 1
ATOM 6650 C CA . LYS A 1 398 ? 12.326 -0.412 -5.636 1.000 0.620 398 LYS A CA 1
ATOM 6651 C C . LYS A 1 398 ? 11.506 0.873 -5.822 1.000 0.620 398 LYS A C 1
ATOM 6652 O O . LYS A 1 398 ? 10.640 1.171 -4.999 1.000 0.620 398 LYS A O 1
ATOM 6671 N N . LYS A 1 399 ? 11.744 1.630 -6.898 1.000 0.730 399 LYS A N 1
ATOM 6672 C CA . LYS A 1 399 ? 11.020 2.862 -7.243 1.000 0.730 399 LYS A CA 1
ATOM 6673 C C . LYS A 1 399 ? 9.511 2.646 -7.446 1.000 0.730 399 LYS A C 1
ATOM 6674 O O . LYS A 1 399 ? 8.734 3.523 -7.071 1.000 0.730 399 LYS A O 1
ATOM 6693 N N . ASN A 1 400 ? 9.083 1.497 -7.974 1.000 0.670 400 ASN A N 1
ATOM 6694 C CA . ASN A 1 400 ? 7.663 1.239 -8.256 1.000 0.670 400 ASN A CA 1
ATOM 6695 C C . ASN A 1 400 ? 6.819 1.175 -6.973 1.000 0.670 400 ASN A C 1
ATOM 6696 O O . ASN A 1 400 ? 5.801 1.853 -6.875 1.000 0.670 400 ASN A O 1
ATOM 6707 N N . HIS A 1 401 ? 7.316 0.505 -5.931 1.000 0.670 401 HIS A N 1
ATOM 6708 C CA . HIS A 1 401 ? 6.640 0.464 -4.629 1.000 0.670 401 HIS A CA 1
ATOM 6709 C C . HIS A 1 401 ? 6.469 1.842 -3.976 1.000 0.670 401 HIS A C 1
ATOM 6710 O O . HIS A 1 401 ? 5.538 2.060 -3.198 1.000 0.670 401 HIS A O 1
ATOM 6724 N N . ILE A 1 402 ? 7.377 2.783 -4.249 1.000 0.770 402 ILE A N 1
ATOM 6725 C CA . ILE A 1 402 ? 7.260 4.145 -3.719 1.000 0.770 402 ILE A CA 1
ATOM 6726 C C . ILE A 1 402 ? 6.122 4.896 -4.425 1.000 0.770 402 ILE A C 1
ATOM 6727 O O . ILE A 1 402 ? 5.412 5.666 -3.773 1.000 0.770 402 ILE A O 1
ATOM 6743 N N . PHE A 1 403 ? 5.899 4.654 -5.720 1.000 0.740 403 PHE A N 1
ATOM 6744 C CA . PHE A 1 403 ? 4.782 5.260 -6.448 1.000 0.740 403 PHE A CA 1
ATOM 6745 C C . PHE A 1 403 ? 3.418 4.801 -5.940 1.000 0.740 403 PHE A C 1
ATOM 6746 O O . PHE A 1 403 ? 2.529 5.639 -5.784 1.000 0.740 403 PHE A O 1
ATOM 6763 N N . ASP A 1 404 ? 3.266 3.523 -5.603 1.000 0.760 404 ASP A N 1
ATOM 6764 C CA . ASP A 1 404 ? 1.999 3.001 -5.080 1.000 0.760 404 ASP A CA 1
ATOM 6765 C C . ASP A 1 404 ? 1.597 3.710 -3.778 1.000 0.760 404 ASP A C 1
ATOM 6766 O O . ASP A 1 404 ? 0.485 4.229 -3.654 1.000 0.760 404 ASP A O 1
ATOM 6775 N N . LYS A 1 405 ? 2.552 3.879 -2.851 1.000 0.710 405 LYS A N 1
ATOM 6776 C CA . LYS A 1 405 ? 2.337 4.642 -1.607 1.000 0.710 405 LYS A CA 1
ATOM 6777 C C . LYS A 1 405 ? 1.969 6.107 -1.858 1.000 0.710 405 LYS A C 1
ATOM 6778 O O . LYS A 1 405 ? 1.217 6.697 -1.081 1.000 0.710 405 LYS A O 1
ATOM 6797 N N . ILE A 1 406 ? 2.509 6.729 -2.909 1.000 0.790 406 ILE A N 1
ATOM 6798 C CA . ILE A 1 406 ? 2.152 8.108 -3.276 1.000 0.790 406 ILE A CA 1
ATOM 6799 C C . ILE A 1 406 ? 0.692 8.177 -3.747 1.000 0.790 406 ILE A C 1
ATOM 6800 O O . ILE A 1 406 ? -0.021 9.096 -3.335 1.000 0.790 406 ILE A O 1
ATOM 6816 N N . ASN A 1 407 ? 0.234 7.210 -4.546 1.000 0.760 407 ASN A N 1
ATOM 6817 C CA . ASN A 1 407 ? -1.141 7.164 -5.051 1.000 0.760 407 ASN A CA 1
ATOM 6818 C C . ASN A 1 407 ? -2.167 6.976 -3.920 1.000 0.760 407 ASN A C 1
ATOM 6819 O O . ASN A 1 407 ? -3.178 7.682 -3.887 1.000 0.760 407 ASN A O 1
ATOM 6830 N N . GLU A 1 408 ? -1.888 6.102 -2.948 1.000 0.750 408 GLU A N 1
ATOM 6831 C CA . GLU A 1 408 ? -2.736 5.937 -1.756 1.000 0.750 408 GLU A CA 1
ATOM 6832 C C . GLU A 1 408 ? -2.900 7.255 -0.982 1.000 0.750 408 GLU A C 1
ATOM 6833 O O . GLU A 1 408 ? -4.014 7.671 -0.652 1.000 0.750 408 GLU A O 1
ATOM 6845 N N . LEU A 1 409 ? -1.794 7.970 -0.744 1.000 0.790 409 LEU A N 1
ATOM 6846 C CA . LEU A 1 409 ? -1.820 9.256 -0.042 1.000 0.790 409 LEU A CA 1
ATOM 6847 C C . LEU A 1 409 ? -2.588 10.336 -0.822 1.000 0.790 409 LEU A C 1
ATOM 6848 O O . LEU A 1 409 ? -3.236 11.184 -0.207 1.000 0.790 409 LEU A O 1
ATOM 6864 N N . GLN A 1 410 ? -2.544 10.321 -2.158 1.000 0.810 410 GLN A N 1
ATOM 6865 C CA . GLN A 1 410 ? -3.338 11.235 -2.989 1.000 0.810 410 GLN A CA 1
ATOM 6866 C C . GLN A 1 410 ? -4.841 10.958 -2.882 1.000 0.810 410 GLN A C 1
ATOM 6867 O O . GLN A 1 410 ? -5.632 11.905 -2.835 1.000 0.810 410 GLN A O 1
ATOM 6881 N N . HIS A 1 411 ? -5.234 9.687 -2.795 1.000 0.760 411 HIS A N 1
ATOM 6882 C CA . HIS A 1 411 ? -6.625 9.297 -2.575 1.000 0.760 411 HIS A CA 1
ATOM 6883 C C . HIS A 1 411 ? -7.152 9.772 -1.219 1.000 0.760 411 HIS A C 1
ATOM 6884 O O . HIS A 1 411 ? -8.247 10.336 -1.142 1.000 0.760 411 HIS A O 1
ATOM 6898 N N . GLU A 1 412 ? -6.356 9.623 -0.159 1.000 0.740 412 GLU A N 1
ATOM 6899 C CA . GLU A 1 412 ? -6.732 10.133 1.162 1.000 0.740 412 GLU A CA 1
ATOM 6900 C C . GLU A 1 412 ? -6.854 11.665 1.185 1.000 0.740 412 GLU A C 1
ATOM 6901 O O . GLU A 1 412 ? -7.796 12.201 1.769 1.000 0.740 412 GLU A O 1
ATOM 6913 N N . ILE A 1 413 ? -5.990 12.397 0.468 1.000 0.830 413 ILE A N 1
ATOM 6914 C CA . ILE A 1 413 ? -6.123 13.859 0.329 1.000 0.830 413 ILE A CA 1
ATOM 6915 C C . ILE A 1 413 ? -7.461 14.242 -0.317 1.000 0.830 413 ILE A C 1
ATOM 6916 O O . ILE A 1 413 ? -8.128 15.148 0.184 1.000 0.830 413 ILE A O 1
ATOM 6932 N N . LEU A 1 414 ? -7.866 13.571 -1.402 1.000 0.800 414 LEU A N 1
ATOM 6933 C CA . LEU A 1 414 ? -9.147 13.818 -2.079 1.000 0.800 414 LEU A CA 1
ATOM 6934 C C . LEU A 1 414 ? -10.329 13.656 -1.118 1.000 0.800 414 LEU A C 1
ATOM 6935 O O . LEU A 1 414 ? -11.193 14.533 -1.036 1.000 0.800 414 LEU A O 1
ATOM 6951 N N . ARG A 1 415 ? -10.329 12.559 -0.357 1.000 0.780 415 ARG A N 1
ATOM 6952 C CA . ARG A 1 415 ? -11.383 12.238 0.606 1.000 0.780 415 ARG A CA 1
ATOM 6953 C C . ARG A 1 415 ? -11.467 13.276 1.726 1.000 0.780 415 ARG A C 1
ATOM 6954 O O . ARG A 1 415 ? -12.529 13.856 1.949 1.000 0.780 415 ARG A O 1
ATOM 6975 N N . VAL A 1 416 ? -10.351 13.533 2.410 1.000 0.810 416 VAL A N 1
ATOM 6976 C CA . VAL A 1 416 ? -10.287 14.464 3.549 1.000 0.810 416 VAL A CA 1
ATOM 6977 C C . VAL A 1 416 ? -10.631 15.896 3.121 1.000 0.810 416 VAL A C 1
ATOM 6978 O O . VAL A 1 416 ? -11.339 16.604 3.836 1.000 0.810 416 VAL A O 1
ATOM 6991 N N . ASN A 1 417 ? -10.186 16.322 1.936 1.000 0.840 417 ASN A N 1
ATOM 6992 C CA . ASN A 1 417 ? -10.495 17.646 1.399 1.000 0.840 417 ASN A CA 1
ATOM 6993 C C . ASN A 1 417 ? -11.998 17.826 1.116 1.000 0.840 417 ASN A C 1
ATOM 6994 O O . ASN A 1 417 ? -12.550 18.871 1.449 1.000 0.840 417 ASN A O 1
ATOM 7005 N N . SER A 1 418 ? -12.678 16.803 0.580 1.000 0.800 418 SER A N 1
ATOM 7006 C CA . SER A 1 418 ? -14.136 16.851 0.387 1.000 0.800 418 SER A CA 1
ATOM 7007 C C . SER A 1 418 ? -14.880 17.013 1.715 1.000 0.800 418 SER A C 1
ATOM 7008 O O . SER A 1 418 ? -15.757 17.863 1.822 1.000 0.800 418 SER A O 1
ATOM 7016 N N . MET A 1 419 ? -14.485 16.265 2.752 1.000 0.830 419 MET A N 1
ATOM 7017 C CA . MET A 1 419 ? -15.107 16.373 4.079 1.000 0.830 419 MET A CA 1
ATOM 7018 C C . MET A 1 419 ? -14.963 17.778 4.679 1.000 0.830 419 MET A C 1
ATOM 7019 O O . MET A 1 419 ? -15.910 18.310 5.252 1.000 0.830 419 MET A O 1
ATOM 7033 N N . TYR A 1 420 ? -13.793 18.404 4.539 1.000 0.880 420 TYR A N 1
ATOM 7034 C CA . TYR A 1 420 ? -13.563 19.763 5.038 1.000 0.880 420 TYR A CA 1
ATOM 7035 C C . TYR A 1 420 ? -14.247 20.847 4.211 1.000 0.880 420 TYR A C 1
ATOM 7036 O O . TYR A 1 420 ? -14.573 21.909 4.744 1.000 0.880 420 TYR A O 1
ATOM 7054 N N . TYR A 1 421 ? -14.472 20.596 2.923 1.000 0.850 421 TYR A N 1
ATOM 7055 C CA . TYR A 1 421 ? -15.293 21.476 2.107 1.000 0.850 421 TYR A CA 1
ATOM 7056 C C . TYR A 1 421 ? -16.742 21.494 2.614 1.000 0.850 421 TYR A C 1
ATOM 7057 O O . TYR A 1 421 ? -17.293 22.573 2.833 1.000 0.850 421 TYR A O 1
ATOM 7075 N N . ASP A 1 422 ? -17.318 20.324 2.898 1.000 0.860 422 ASP A N 1
ATOM 7076 C CA . ASP A 1 422 ? -18.664 20.208 3.473 1.000 0.860 422 ASP A CA 1
ATOM 7077 C C . ASP A 1 422 ? -18.741 20.830 4.877 1.000 0.860 422 ASP A C 1
ATOM 7078 O O . ASP A 1 422 ? -19.705 21.532 5.197 1.000 0.860 422 ASP A O 1
ATOM 7087 N N . GLU A 1 423 ? -17.692 20.650 5.692 1.000 0.860 423 GLU A N 1
ATOM 7088 C CA . GLU A 1 423 ? -17.556 21.326 6.985 1.000 0.860 423 GLU A CA 1
ATOM 7089 C C . GLU A 1 423 ? -17.662 22.843 6.804 1.000 0.860 423 GLU A C 1
ATOM 7090 O O . GLU A 1 423 ? -18.527 23.453 7.421 1.000 0.860 423 GLU A O 1
ATOM 7102 N N . PHE A 1 424 ? -16.877 23.464 5.918 1.000 0.920 424 PHE A N 1
ATOM 7103 C CA . PHE A 1 424 ? -16.929 24.912 5.683 1.000 0.920 424 PHE A CA 1
ATOM 7104 C C . PHE A 1 424 ? -18.307 25.402 5.206 1.000 0.920 424 PHE A C 1
ATOM 7105 O O . PHE A 1 424 ? -18.769 26.453 5.656 1.000 0.920 424 PHE A O 1
ATOM 7122 N N . GLN A 1 425 ? -18.999 24.642 4.350 1.000 0.870 425 GLN A N 1
ATOM 7123 C CA . GLN A 1 425 ? -20.344 25.007 3.882 1.000 0.870 425 GLN A CA 1
ATOM 7124 C C . GLN A 1 425 ? -21.356 25.113 5.034 1.000 0.870 425 GLN A C 1
ATOM 7125 O O . GLN A 1 425 ? -22.245 25.973 5.010 1.000 0.870 425 GLN A O 1
ATOM 7139 N N . SER A 1 426 ? -21.187 24.309 6.089 1.000 0.880 426 SER A N 1
ATOM 7140 C CA . SER A 1 426 ? -22.034 24.392 7.286 1.000 0.880 426 SER A CA 1
ATOM 7141 C C . SER A 1 426 ? -21.898 25.723 8.047 1.000 0.880 426 SER A C 1
ATOM 7142 O O . SER A 1 426 ? -22.834 26.136 8.729 1.000 0.880 426 SER A O 1
ATOM 7150 N N . TYR A 1 427 ? -20.794 26.457 7.857 1.000 0.930 427 TYR A N 1
ATOM 7151 C CA . TYR A 1 427 ? -20.547 27.777 8.459 1.000 0.930 427 TYR A CA 1
ATOM 7152 C C . TYR A 1 427 ? -21.141 28.943 7.643 1.000 0.930 427 TYR A C 1
ATOM 7153 O O . TYR A 1 427 ? -20.914 30.110 7.974 1.000 0.930 427 TYR A O 1
ATOM 7171 N N . SER A 1 428 ? -21.928 28.673 6.594 1.000 0.910 428 SER A N 1
ATOM 7172 C CA . SER A 1 428 ? -22.538 29.698 5.725 1.000 0.910 428 SER A CA 1
ATOM 7173 C C . SER A 1 428 ? -23.354 30.755 6.483 1.000 0.910 428 SER A C 1
ATOM 7174 O O . SER A 1 428 ? -23.294 31.937 6.135 1.000 0.910 428 SER A O 1
ATOM 7182 N N . ALA A 1 429 ? -24.057 30.367 7.553 1.000 0.920 429 ALA A N 1
ATOM 7183 C CA . ALA A 1 429 ? -24.791 31.299 8.409 1.000 0.920 429 ALA A CA 1
ATOM 7184 C C . ALA A 1 429 ? -23.860 32.313 9.110 1.000 0.920 429 ALA A C 1
ATOM 7185 O O . ALA A 1 429 ? -24.125 33.514 9.059 1.000 0.920 429 ALA A O 1
ATOM 7192 N N . ILE A 1 430 ? -22.733 31.852 9.671 1.000 0.940 430 ILE A N 1
ATOM 7193 C CA . ILE A 1 430 ? -21.722 32.685 10.353 1.000 0.940 430 ILE A CA 1
ATOM 7194 C C . ILE A 1 430 ? -21.059 33.641 9.362 1.000 0.940 430 ILE A C 1
ATOM 7195 O O . ILE A 1 430 ? -20.984 34.845 9.604 1.000 0.940 430 ILE A O 1
ATOM 7211 N N . VAL A 1 431 ? -20.635 33.128 8.202 1.000 0.960 431 VAL A N 1
ATOM 7212 C CA . VAL A 1 431 ? -20.065 33.953 7.124 1.000 0.960 431 VAL A CA 1
ATOM 7213 C C . VAL A 1 431 ? -21.055 35.032 6.694 1.000 0.960 431 VAL A C 1
ATOM 7214 O O . VAL A 1 431 ? -20.679 36.194 6.518 1.000 0.960 431 VAL A O 1
ATOM 7227 N N . SER A 1 432 ? -22.332 34.669 6.550 1.000 0.960 432 SER A N 1
ATOM 7228 C CA . SER A 1 432 ? -23.376 35.630 6.213 1.000 0.960 432 SER A CA 1
ATOM 7229 C C . SER A 1 432 ? -23.551 36.702 7.292 1.000 0.960 432 SER A C 1
ATOM 7230 O O . SER A 1 432 ? -23.807 37.854 6.942 1.000 0.960 432 SER A O 1
ATOM 7238 N N . GLU A 1 433 ? -23.445 36.361 8.573 1.000 0.960 433 GLU A N 1
ATOM 7239 C CA . GLU A 1 433 ? -23.555 37.314 9.681 1.000 0.960 433 GLU A CA 1
ATOM 7240 C C . GLU A 1 433 ? -22.338 38.251 9.757 1.000 0.960 433 GLU A C 1
ATOM 7241 O O . GLU A 1 433 ? -22.505 39.470 9.824 1.000 0.960 433 GLU A O 1
ATOM 7253 N N . LEU A 1 434 ? -21.120 37.717 9.615 1.000 0.970 434 LEU A N 1
ATOM 7254 C CA . LEU A 1 434 ? -19.872 38.489 9.541 1.000 0.970 434 LEU A CA 1
ATOM 7255 C C . LEU A 1 434 ? -19.895 39.521 8.407 1.000 0.970 434 LEU A C 1
ATOM 7256 O O . LEU A 1 434 ? -19.502 40.673 8.596 1.000 0.970 434 LEU A O 1
ATOM 7272 N N . LYS A 1 435 ? -20.416 39.137 7.237 1.000 0.970 435 LYS A N 1
ATOM 7273 C CA . LYS A 1 435 ? -20.594 40.043 6.091 1.000 0.970 435 LYS A CA 1
ATOM 7274 C C . LYS A 1 435 ? -21.566 41.188 6.386 1.000 0.970 435 LYS A C 1
ATOM 7275 O O . LYS A 1 435 ? -21.329 42.315 5.946 1.000 0.970 435 LYS A O 1
ATOM 7294 N N . LYS A 1 436 ? -22.654 40.924 7.121 1.000 0.960 436 LYS A N 1
ATOM 7295 C CA . LYS A 1 436 ? -23.605 41.962 7.557 1.000 0.960 436 LYS A CA 1
ATOM 7296 C C . LYS A 1 436 ? -22.968 42.896 8.585 1.000 0.960 436 LYS A C 1
ATOM 7297 O O . LYS A 1 436 ? -23.120 44.106 8.451 1.000 0.960 436 LYS A O 1
ATOM 7316 N N . LEU A 1 437 ? -22.223 42.352 9.553 1.000 0.970 437 LEU A N 1
ATOM 7317 C CA . LEU A 1 437 ? -21.499 43.143 10.555 1.000 0.970 437 LEU A CA 1
ATOM 7318 C C . LEU A 1 437 ? -20.478 44.083 9.903 1.000 0.970 437 LEU A C 1
ATOM 7319 O O . LEU A 1 437 ? -20.487 45.277 10.188 1.000 0.970 437 LEU A O 1
ATOM 7335 N N . PHE A 1 438 ? -19.668 43.587 8.967 1.000 0.980 438 PHE A N 1
ATOM 7336 C CA . PHE A 1 438 ? -18.695 44.407 8.240 1.000 0.980 438 PHE A CA 1
ATOM 7337 C C . PHE A 1 438 ? -19.360 45.524 7.427 1.000 0.980 438 PHE A C 1
ATOM 7338 O O . PHE A 1 438 ? -18.929 46.674 7.479 1.000 0.980 438 PHE A O 1
ATOM 7355 N N . ASN A 1 439 ? -20.438 45.205 6.700 1.000 0.970 439 ASN A N 1
ATOM 7356 C CA . ASN A 1 439 ? -21.163 46.205 5.917 1.000 0.970 439 ASN A CA 1
ATOM 7357 C C . ASN A 1 439 ? -21.860 47.250 6.789 1.000 0.970 439 ASN A C 1
ATOM 7358 O O . ASN A 1 439 ? -21.892 48.409 6.400 1.000 0.970 439 ASN A O 1
ATOM 7369 N N . ASN A 1 440 ? -22.363 46.870 7.964 1.000 0.970 440 ASN A N 1
ATOM 7370 C CA . ASN A 1 440 ? -22.912 47.827 8.923 1.000 0.970 440 ASN A CA 1
ATOM 7371 C C . ASN A 1 440 ? -21.823 48.801 9.398 1.000 0.970 440 ASN A C 1
ATOM 7372 O O . ASN A 1 440 ? -21.990 50.014 9.323 1.000 0.970 440 ASN A O 1
ATOM 7383 N N . LEU A 1 441 ? -20.656 48.278 9.784 1.000 0.970 441 LEU A N 1
ATOM 7384 C CA . LEU A 1 441 ? -19.519 49.124 10.152 1.000 0.970 441 LEU A CA 1
ATOM 7385 C C . LEU A 1 441 ? -19.074 50.037 8.999 1.000 0.970 441 LEU A C 1
ATOM 7386 O O . LEU A 1 441 ? -18.723 51.194 9.233 1.000 0.970 441 LEU A O 1
ATOM 7402 N N . MET A 1 442 ? -19.115 49.548 7.761 1.000 0.950 442 MET A N 1
ATOM 7403 C CA . MET A 1 442 ? -18.817 50.341 6.568 1.000 0.950 442 MET A CA 1
ATOM 7404 C C . MET A 1 442 ? -19.845 51.451 6.297 1.000 0.950 442 MET A C 1
ATOM 7405 O O . MET A 1 442 ? -19.439 52.572 5.985 1.000 0.950 442 MET A O 1
ATOM 7419 N N . ASP A 1 443 ? -21.140 51.183 6.472 1.000 0.960 443 ASP A N 1
ATOM 7420 C CA . ASP A 1 443 ? -22.219 52.163 6.300 1.000 0.960 443 ASP A CA 1
ATOM 7421 C C . ASP A 1 443 ? -22.134 53.270 7.359 1.000 0.960 443 ASP A C 1
ATOM 7422 O O . ASP A 1 443 ? -22.086 54.459 7.046 1.000 0.960 443 ASP A O 1
ATOM 7431 N N . VAL A 1 444 ? -21.946 52.875 8.619 1.000 0.950 444 VAL A N 1
ATOM 7432 C CA . VAL A 1 444 ? -21.759 53.807 9.736 1.000 0.950 444 VAL A CA 1
ATOM 7433 C C . VAL A 1 444 ? -20.527 54.696 9.541 1.000 0.950 444 VAL A C 1
ATOM 7434 O O . VAL A 1 444 ? -20.555 55.874 9.888 1.000 0.950 444 VAL A O 1
ATOM 7447 N N . THR A 1 445 ? -19.432 54.153 9.003 1.000 0.930 445 THR A N 1
ATOM 7448 C CA . THR A 1 445 ? -18.165 54.895 8.894 1.000 0.930 445 THR A CA 1
ATOM 7449 C C . THR A 1 445 ? -18.110 55.787 7.656 1.000 0.930 445 THR A C 1
ATOM 7450 O O . THR A 1 445 ? -17.642 56.918 7.743 1.000 0.930 445 THR A O 1
ATOM 7461 N N . TYR A 1 446 ? -18.548 55.289 6.497 1.000 0.920 446 TYR A N 1
ATOM 7462 C CA . TYR A 1 446 ? -18.366 55.964 5.207 1.000 0.920 446 TYR A CA 1
ATOM 7463 C C . TYR A 1 446 ? -19.638 56.069 4.363 1.000 0.920 446 TYR A C 1
ATOM 7464 O O . TYR A 1 446 ? -19.567 56.636 3.273 1.000 0.920 446 TYR A O 1
ATOM 7482 N N . ASN A 1 447 ? -20.771 55.536 4.830 1.000 0.930 447 ASN A N 1
ATOM 7483 C CA . ASN A 1 447 ? -22.016 55.422 4.065 1.000 0.930 447 ASN A CA 1
ATOM 7484 C C . ASN A 1 447 ? -21.783 54.738 2.705 1.000 0.930 447 ASN A C 1
ATOM 7485 O O . ASN A 1 447 ? -22.193 55.207 1.641 1.000 0.930 447 ASN A O 1
ATOM 7496 N N . GLN A 1 448 ? -20.977 53.677 2.739 1.000 0.940 448 GLN A N 1
ATOM 7497 C CA . GLN A 1 448 ? -20.501 52.948 1.576 1.000 0.940 448 GLN A CA 1
ATOM 7498 C C . GLN A 1 448 ? -20.515 51.464 1.877 1.000 0.940 448 GLN A C 1
ATOM 7499 O O . GLN A 1 448 ? -20.377 51.034 3.018 1.000 0.940 448 GLN A O 1
ATOM 7513 N N . HIS A 1 449 ? -20.578 50.677 0.816 1.000 0.910 449 HIS A N 1
ATOM 7514 C CA . HIS A 1 449 ? -20.356 49.252 0.931 1.000 0.910 449 HIS A CA 1
ATOM 7515 C C . HIS A 1 449 ? -18.874 48.918 0.839 1.000 0.910 449 HIS A C 1
ATOM 7516 O O . HIS A 1 449 ? -18.126 49.499 0.049 1.000 0.910 449 HIS A O 1
ATOM 7530 N N . GLY A 1 450 ? -18.469 47.947 1.650 1.000 0.920 450 GLY A N 1
ATOM 7531 C CA . GLY A 1 450 ? -17.186 47.280 1.520 1.000 0.920 450 GLY A CA 1
ATOM 7532 C C . GLY A 1 450 ? -17.370 45.832 1.074 1.000 0.920 450 GLY A C 1
ATOM 7533 O O . GLY A 1 450 ? -18.484 45.321 0.952 1.000 0.920 450 GLY A O 1
ATOM 7537 N N . PHE A 1 451 ? -16.254 45.157 0.848 1.000 0.940 451 PHE A N 1
ATOM 7538 C CA . PHE A 1 451 ? -16.216 43.751 0.487 1.000 0.940 451 PHE A CA 1
ATOM 7539 C C . PHE A 1 451 ? -15.460 42.977 1.562 1.000 0.940 451 PHE A C 1
ATOM 7540 O O . PHE A 1 451 ? -14.307 43.288 1.853 1.000 0.940 451 PHE A O 1
ATOM 7557 N N . LEU A 1 452 ? -16.123 41.977 2.135 1.000 0.960 452 LEU A N 1
ATOM 7558 C CA . LEU A 1 452 ? -15.532 40.970 3.006 1.000 0.960 452 LEU A CA 1
ATOM 7559 C C . LEU A 1 452 ? -16.042 39.606 2.542 1.000 0.960 452 LEU A C 1
ATOM 7560 O O . LEU A 1 452 ? -17.253 39.403 2.442 1.000 0.960 452 LEU A O 1
ATOM 7576 N N . ASP A 1 453 ? -15.139 38.676 2.259 1.000 0.950 453 ASP A N 1
ATOM 7577 C CA . ASP A 1 453 ? -15.496 37.332 1.822 1.000 0.950 453 ASP A CA 1
ATOM 7578 C C . ASP A 1 453 ? -14.528 36.276 2.347 1.000 0.950 453 ASP A C 1
ATOM 7579 O O . ASP A 1 453 ? -13.370 36.564 2.659 1.000 0.950 453 ASP A O 1
ATOM 7588 N N . PHE A 1 454 ? -15.033 35.050 2.435 1.000 0.960 454 PHE A N 1
ATOM 7589 C CA . PHE A 1 454 ? -14.318 33.886 2.930 1.000 0.960 454 PHE A CA 1
ATOM 7590 C C . PHE A 1 454 ? -14.437 32.774 1.890 1.000 0.960 454 PHE A C 1
ATOM 7591 O O . PHE A 1 454 ? -15.548 32.390 1.530 1.000 0.960 454 PHE A O 1
ATOM 7608 N N . GLU A 1 455 ? -13.309 32.245 1.420 1.000 0.940 455 GLU A N 1
ATOM 7609 C CA . GLU A 1 455 ? -13.269 31.245 0.348 1.000 0.940 455 GLU A CA 1
ATOM 7610 C C . GLU A 1 455 ? -12.404 30.050 0.756 1.000 0.940 455 GLU A C 1
ATOM 7611 O O . GLU A 1 455 ? -11.230 30.209 1.088 1.000 0.940 455 GLU A O 1
ATOM 7623 N N . TYR A 1 456 ? -12.958 28.840 0.698 1.000 0.940 456 TYR A N 1
ATOM 7624 C CA . TYR A 1 456 ? -12.194 27.609 0.888 1.000 0.940 456 TYR A CA 1
ATOM 7625 C C . TYR A 1 456 ? -11.410 27.257 -0.386 1.000 0.940 456 TYR A C 1
ATOM 7626 O O . TYR A 1 456 ? -12.004 27.015 -1.437 1.000 0.940 456 TYR A O 1
ATOM 7644 N N . ASP A 1 457 ? -10.076 27.185 -0.307 1.000 0.930 457 ASP A N 1
ATOM 7645 C CA . ASP A 1 457 ? -9.235 26.778 -1.439 1.000 0.930 457 ASP A CA 1
ATOM 7646 C C . ASP A 1 457 ? -9.366 25.275 -1.709 1.000 0.930 457 ASP A C 1
ATOM 7647 O O . ASP A 1 457 ? -8.625 24.452 -1.165 1.000 0.930 457 ASP A O 1
ATOM 7656 N N . ASN A 1 458 ? -10.312 24.933 -2.581 1.000 0.850 458 ASN A N 1
ATOM 7657 C CA . ASN A 1 458 ? -10.652 23.554 -2.922 1.000 0.850 458 ASN A CA 1
ATOM 7658 C C . ASN A 1 458 ? -9.745 22.938 -4.010 1.000 0.850 458 ASN A C 1
ATOM 7659 O O . ASN A 1 458 ? -10.018 21.852 -4.518 1.000 0.850 458 ASN A O 1
ATOM 7670 N N . ARG A 1 459 ? -8.675 23.629 -4.435 1.000 0.800 459 ARG A N 1
ATOM 7671 C CA . ARG A 1 459 ? -7.789 23.135 -5.502 1.000 0.800 459 ARG A CA 1
ATOM 7672 C C . ARG A 1 459 ? -6.749 22.181 -4.941 1.000 0.800 459 ARG A C 1
ATOM 7673 O O . ARG A 1 459 ? -5.931 22.569 -4.109 1.000 0.800 459 ARG A O 1
ATOM 7694 N N . ILE A 1 460 ? -6.724 20.960 -5.460 1.000 0.770 460 ILE A N 1
ATOM 7695 C CA . ILE A 1 460 ? -5.748 19.942 -5.072 1.000 0.770 460 ILE A CA 1
ATOM 7696 C C . ILE A 1 460 ? -4.466 20.124 -5.883 1.000 0.770 460 ILE A C 1
ATOM 7697 O O . ILE A 1 460 ? -4.485 20.203 -7.110 1.000 0.770 460 ILE A O 1
ATOM 7713 N N . SER A 1 461 ? -3.331 20.204 -5.191 1.000 0.720 461 SER A N 1
ATOM 7714 C CA . SER A 1 461 ? -2.015 20.297 -5.819 1.000 0.720 461 SER A CA 1
ATOM 7715 C C . SER A 1 461 ? -0.926 19.784 -4.886 1.000 0.720 461 SER A C 1
ATOM 7716 O O . SER A 1 461 ? -0.903 20.116 -3.698 1.000 0.720 461 SER A O 1
ATOM 7724 N N . ASN A 1 462 ? 0.025 19.052 -5.466 1.000 0.650 462 ASN A N 1
ATOM 7725 C CA . ASN A 1 462 ? 1.222 18.560 -4.784 1.000 0.650 462 ASN A CA 1
ATOM 7726 C C . ASN A 1 462 ? 2.372 19.581 -4.775 1.000 0.650 462 ASN A C 1
ATOM 7727 O O . ASN A 1 462 ? 3.446 19.297 -4.248 1.000 0.650 462 ASN A O 1
ATOM 7738 N N . ALA A 1 463 ? 2.184 20.772 -5.353 1.000 0.670 463 ALA A N 1
ATOM 7739 C CA . ALA A 1 463 ? 3.227 21.791 -5.388 1.000 0.670 463 ALA A CA 1
ATOM 7740 C C . ALA A 1 463 ? 3.617 22.244 -3.971 1.000 0.670 463 ALA A C 1
ATOM 7741 O O . ALA A 1 463 ? 2.768 22.394 -3.093 1.000 0.670 463 ALA A O 1
ATOM 7748 N N . LYS A 1 464 ? 4.903 22.551 -3.755 1.000 0.670 464 LYS A N 1
ATOM 7749 C CA . LYS A 1 464 ? 5.450 22.937 -2.439 1.000 0.670 464 LYS A CA 1
ATOM 7750 C C . LYS A 1 464 ? 4.716 24.128 -1.802 1.000 0.670 464 LYS A C 1
ATOM 7751 O O . LYS A 1 464 ? 4.513 24.159 -0.592 1.000 0.670 464 LYS A O 1
ATOM 7770 N N . GLN A 1 465 ? 4.247 25.068 -2.627 1.000 0.740 465 GLN A N 1
ATOM 7771 C CA . GLN A 1 465 ? 3.501 26.262 -2.205 1.000 0.740 465 GLN A CA 1
ATOM 7772 C C . GLN A 1 465 ? 1.968 26.105 -2.261 1.000 0.740 465 GLN A C 1
ATOM 7773 O O . GLN A 1 465 ? 1.256 27.102 -2.188 1.000 0.740 465 GLN A O 1
ATOM 7787 N N . SER A 1 466 ? 1.442 24.882 -2.401 1.000 0.830 466 SER A N 1
ATOM 7788 C CA . SER A 1 466 ? -0.008 24.653 -2.447 1.000 0.830 466 SER A CA 1
ATOM 7789 C C . SER A 1 466 ? -0.693 25.085 -1.137 1.000 0.830 466 SER A C 1
ATOM 7790 O O . SER A 1 466 ? -0.155 24.877 -0.044 1.000 0.830 466 SER A O 1
ATOM 7798 N N . THR A 1 467 ? -1.875 25.693 -1.263 1.000 0.890 467 THR A N 1
ATOM 7799 C CA . THR A 1 467 ? -2.708 26.230 -0.172 1.000 0.890 467 THR A CA 1
ATOM 7800 C C . THR A 1 467 ? -4.031 25.478 -0.011 1.000 0.890 467 THR A C 1
ATOM 7801 O O . THR A 1 467 ? -4.975 26.027 0.549 1.000 0.890 467 THR A O 1
ATOM 7812 N N . THR A 1 468 ? -4.115 24.240 -0.510 1.000 0.900 468 THR A N 1
ATOM 7813 C CA . THR A 1 468 ? -5.314 23.393 -0.417 1.000 0.900 468 THR A CA 1
ATOM 7814 C C . THR A 1 468 ? -5.848 23.318 1.014 1.000 0.900 468 THR A C 1
ATOM 7815 O O . THR A 1 468 ? -5.094 23.071 1.957 1.000 0.900 468 THR A O 1
ATOM 7826 N N . GLY A 1 469 ? -7.150 23.540 1.170 1.000 0.920 469 GLY A N 1
ATOM 7827 C CA . GLY A 1 469 ? -7.836 23.546 2.457 1.000 0.920 469 GLY A CA 1
ATOM 7828 C C . GLY A 1 469 ? -7.757 24.851 3.245 1.000 0.920 469 GLY A C 1
ATOM 7829 O O . GLY A 1 469 ? -8.374 24.948 4.307 1.000 0.920 469 GLY A O 1
ATOM 7833 N N . ARG A 1 470 ? -7.027 25.867 2.764 1.000 0.930 470 ARG A N 1
ATOM 7834 C CA . ARG A 1 470 ? -7.004 27.196 3.389 1.000 0.930 470 ARG A CA 1
ATOM 7835 C C . ARG A 1 470 ? -8.335 27.902 3.173 1.000 0.930 470 ARG A C 1
ATOM 7836 O O . ARG A 1 470 ? -8.733 28.118 2.033 1.000 0.930 470 ARG A O 1
ATOM 7857 N N . ILE A 1 471 ? -8.944 28.377 4.253 1.000 0.960 471 ILE A N 1
ATOM 7858 C CA . ILE A 1 471 ? -10.004 29.386 4.168 1.000 0.960 471 ILE A CA 1
ATOM 7859 C C . ILE A 1 471 ? -9.318 30.748 4.003 1.000 0.960 471 ILE A C 1
ATOM 7860 O O . ILE A 1 471 ? -8.666 31.239 4.925 1.000 0.960 471 ILE A O 1
ATOM 7876 N N . LYS A 1 472 ? -9.375 31.310 2.796 1.000 0.940 472 LYS A N 1
ATOM 7877 C CA . LYS A 1 472 ? -8.853 32.635 2.454 1.000 0.940 472 LYS A CA 1
ATOM 7878 C C . LYS A 1 472 ? -9.846 33.700 2.880 1.000 0.940 472 LYS A C 1
ATOM 7879 O O . LYS A 1 472 ? -11.049 33.466 2.868 1.000 0.940 472 LYS A O 1
ATOM 7898 N N . ILE A 1 473 ? -9.322 34.872 3.208 1.000 0.960 473 ILE A N 1
ATOM 7899 C CA . ILE A 1 473 ? -10.106 36.027 3.624 1.000 0.960 473 ILE A CA 1
ATOM 7900 C C . ILE A 1 473 ? -9.766 37.159 2.672 1.000 0.960 473 ILE A C 1
ATOM 7901 O O . ILE A 1 473 ? -8.615 37.593 2.601 1.000 0.960 473 ILE A O 1
ATOM 7917 N N . SER A 1 474 ? -10.773 37.622 1.947 1.000 0.940 474 SER A N 1
ATOM 7918 C CA . SER A 1 474 ? -10.664 38.748 1.031 1.000 0.940 474 SER A CA 1
ATOM 7919 C C . SER A 1 474 ? -11.380 39.934 1.656 1.000 0.940 474 SER A C 1
ATOM 7920 O O . SER A 1 474 ? -12.550 39.836 2.008 1.000 0.940 474 SER A O 1
ATOM 7928 N N . CYS A 1 475 ? -10.682 41.054 1.816 1.000 0.950 475 CYS A N 1
ATOM 7929 C CA . CYS A 1 475 ? -11.244 42.280 2.373 1.000 0.950 475 CYS A CA 1
ATOM 7930 C C . CYS A 1 475 ? -10.795 43.469 1.522 1.000 0.950 475 CYS A C 1
ATOM 7931 O O . CYS A 1 475 ? -9.598 43.615 1.265 1.000 0.950 475 CYS A O 1
ATOM 7939 N N . SER A 1 476 ? -11.724 44.330 1.111 1.000 0.940 476 SER A N 1
ATOM 7940 C CA . SER A 1 476 ? -11.428 45.580 0.401 1.000 0.940 476 SER A CA 1
ATOM 7941 C C . SER A 1 476 ? -12.494 46.637 0.665 1.000 0.940 476 SER A C 1
ATOM 7942 O O . SER A 1 476 ? -13.674 46.315 0.806 1.000 0.940 476 SER A O 1
ATOM 7950 N N . ILE A 1 477 ? -12.088 47.905 0.681 1.000 0.930 477 ILE A N 1
ATOM 7951 C CA . ILE A 1 477 ? -12.990 49.057 0.827 1.000 0.930 477 ILE A CA 1
ATOM 7952 C C . ILE A 1 477 ? -12.714 50.097 -0.275 1.000 0.930 477 ILE A C 1
ATOM 7953 O O . ILE A 1 477 ? -11.623 50.085 -0.853 1.000 0.930 477 ILE A O 1
ATOM 7969 N N . PRO A 1 478 ? -13.651 51.017 -0.568 1.000 0.910 478 PRO A N 1
ATOM 7970 C CA . PRO A 1 478 ? -13.405 52.108 -1.511 1.000 0.910 478 PRO A CA 1
ATOM 7971 C C . PRO A 1 478 ? -12.226 53.008 -1.096 1.000 0.910 478 PRO A C 1
ATOM 7972 O O . PRO A 1 478 ? -12.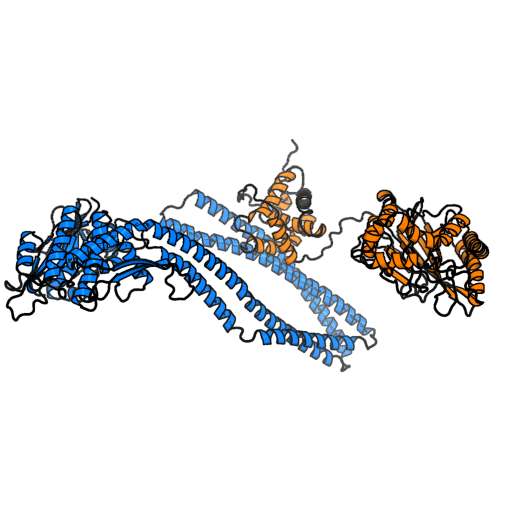001 53.247 0.092 1.000 0.910 478 PRO A O 1
ATOM 7983 N N . ASP A 1 479 ? -11.491 53.521 -2.089 1.000 0.860 479 ASP A N 1
ATOM 7984 C CA . ASP A 1 479 ? -10.352 54.443 -1.932 1.000 0.860 479 ASP A CA 1
ATOM 7985 C C . ASP A 1 479 ? -9.196 53.933 -1.036 1.000 0.860 479 ASP A C 1
ATOM 7986 O O . ASP A 1 479 ? -8.441 54.723 -0.462 1.000 0.860 479 ASP A O 1
ATOM 7995 N N . GLU A 1 480 ? -8.989 52.610 -0.946 1.000 0.820 480 GLU A N 1
ATOM 7996 C CA . GLU A 1 480 ? -7.995 51.991 -0.042 1.000 0.820 480 GLU A CA 1
ATOM 7997 C C . GLU A 1 480 ? -6.514 52.296 -0.350 1.000 0.820 480 GLU A C 1
ATOM 7998 O O . GLU A 1 480 ? -5.643 51.942 0.440 1.000 0.820 480 GLU A O 1
ATOM 8010 N N . ARG A 1 481 ? -6.197 52.994 -1.454 1.000 0.790 481 ARG A N 1
ATOM 8011 C CA . ARG A 1 481 ? -4.829 53.491 -1.724 1.000 0.790 481 ARG A CA 1
ATOM 8012 C C . ARG A 1 481 ? -4.392 54.586 -0.741 1.000 0.790 481 ARG A C 1
ATOM 8013 O O . ARG A 1 481 ? -3.199 54.830 -0.585 1.000 0.790 481 ARG A O 1
ATOM 8034 N N . SER A 1 482 ? -5.347 55.261 -0.102 1.000 0.810 482 SER A N 1
ATOM 8035 C CA . SER A 1 482 ? -5.096 56.230 0.967 1.000 0.810 482 SER A CA 1
ATOM 8036 C C . SER A 1 482 ? -4.638 55.518 2.245 1.000 0.810 482 SER A C 1
ATOM 8037 O O . SER A 1 482 ? -5.293 54.580 2.695 1.000 0.810 482 SER A O 1
ATOM 8045 N N . HIS A 1 483 ? -3.562 55.995 2.887 1.000 0.810 483 HIS A N 1
ATOM 8046 C CA . HIS A 1 483 ? -3.117 55.471 4.190 1.000 0.810 483 HIS A CA 1
ATOM 8047 C C . HIS A 1 483 ? -4.217 55.564 5.262 1.000 0.810 483 HIS A C 1
ATOM 8048 O O . HIS A 1 483 ? -4.433 54.609 6.005 1.000 0.810 483 HIS A O 1
ATOM 8062 N N . GLY A 1 484 ? -4.954 56.683 5.313 1.000 0.850 484 GLY A N 1
ATOM 8063 C CA . GLY A 1 484 ? -6.059 56.864 6.259 1.000 0.850 484 GLY A CA 1
ATOM 8064 C C . GLY A 1 484 ? -7.205 55.869 6.042 1.000 0.850 484 GLY A C 1
ATOM 8065 O O . GLY A 1 484 ? -7.767 55.361 7.009 1.000 0.850 484 GLY A O 1
ATOM 8069 N N . ARG A 1 485 ? -7.518 55.527 4.783 1.000 0.870 485 ARG A N 1
ATOM 8070 C CA . ARG A 1 485 ? -8.517 54.495 4.442 1.000 0.870 485 ARG A CA 1
ATOM 8071 C C . ARG A 1 485 ? -7.990 53.085 4.729 1.000 0.870 485 ARG A C 1
ATOM 8072 O O . ARG A 1 485 ? -8.727 52.280 5.288 1.000 0.870 485 ARG A O 1
ATOM 8093 N N . LEU A 1 486 ? -6.722 52.792 4.430 1.000 0.890 486 LEU A N 1
ATOM 8094 C CA . LEU A 1 486 ? -6.093 51.501 4.735 1.000 0.890 486 LEU A CA 1
ATOM 8095 C C . LEU A 1 486 ? -6.109 51.197 6.241 1.000 0.890 486 LEU A C 1
ATOM 8096 O O . LEU A 1 486 ? -6.501 50.106 6.646 1.000 0.890 486 LEU A O 1
ATOM 8112 N N . HIS A 1 487 ? -5.762 52.175 7.081 1.000 0.910 487 HIS A N 1
ATOM 8113 C CA . HIS A 1 487 ? -5.860 52.027 8.535 1.000 0.910 487 HIS A CA 1
ATOM 8114 C C . HIS A 1 487 ? -7.301 51.743 8.971 1.000 0.910 487 HIS A C 1
ATOM 8115 O O . HIS A 1 487 ? -7.546 50.833 9.763 1.000 0.910 487 HIS A O 1
ATOM 8129 N N . MET A 1 488 ? -8.272 52.472 8.411 1.000 0.920 488 MET A N 1
ATOM 8130 C CA . MET A 1 488 ? -9.675 52.264 8.754 1.000 0.920 488 MET A CA 1
ATOM 8131 C C . MET A 1 488 ? -10.208 50.903 8.284 1.000 0.920 488 MET A C 1
ATOM 8132 O O . MET A 1 488 ? -10.972 50.279 9.013 1.000 0.920 488 MET A O 1
ATOM 8146 N N . LYS A 1 489 ? -9.759 50.392 7.128 1.000 0.940 489 LYS A N 1
ATOM 8147 C CA . LYS A 1 489 ? -10.047 49.023 6.664 1.000 0.940 489 LYS A CA 1
ATOM 8148 C C . LYS A 1 489 ? -9.640 47.999 7.714 1.000 0.940 489 LYS A C 1
ATOM 8149 O O . LYS A 1 489 ? -10.431 47.122 8.040 1.000 0.940 489 LYS A O 1
ATOM 8168 N N . ILE A 1 490 ? -8.422 48.117 8.242 1.000 0.940 490 ILE A N 1
ATOM 8169 C CA . ILE A 1 490 ? -7.895 47.182 9.242 1.000 0.940 490 ILE A CA 1
ATOM 8170 C C . ILE A 1 490 ? -8.654 47.327 10.566 1.000 0.940 490 ILE A C 1
ATOM 8171 O O . ILE A 1 490 ? -9.017 46.316 11.165 1.000 0.940 490 ILE A O 1
ATOM 8187 N N . ASN A 1 491 ? -8.986 48.556 10.979 1.000 0.950 491 ASN A N 1
ATOM 8188 C CA . ASN A 1 491 ? -9.819 48.792 12.160 1.000 0.950 491 ASN A CA 1
ATOM 8189 C C . ASN A 1 491 ? -11.192 48.118 12.029 1.000 0.950 491 ASN A C 1
ATOM 8190 O O . ASN A 1 491 ? -11.577 47.347 12.903 1.000 0.950 491 ASN A O 1
ATOM 8201 N N . ILE A 1 492 ? -11.914 48.369 10.932 1.000 0.970 492 ILE A N 1
ATOM 8202 C CA . ILE A 1 492 ? -13.239 47.784 10.665 1.000 0.970 492 ILE A CA 1
ATOM 8203 C C . ILE A 1 492 ? -13.151 46.259 10.570 1.000 0.970 492 ILE A C 1
ATOM 8204 O O . ILE A 1 492 ? -14.003 45.548 11.106 1.000 0.970 492 ILE A O 1
ATOM 8220 N N . PHE A 1 493 ? -12.110 45.752 9.913 1.000 0.980 493 PHE A N 1
ATOM 8221 C CA . PHE A 1 493 ? -11.852 44.324 9.804 1.000 0.980 493 PHE A CA 1
ATOM 8222 C C . PHE A 1 493 ? -11.723 43.666 11.181 1.000 0.980 493 PHE A C 1
ATOM 8223 O O . PHE A 1 493 ? -12.412 42.682 11.456 1.000 0.980 493 PHE A O 1
ATOM 8240 N N . ASP A 1 494 ? -10.900 44.232 12.067 1.000 0.970 494 ASP A N 1
ATOM 8241 C CA . ASP A 1 494 ? -10.727 43.690 13.413 1.000 0.970 494 ASP A CA 1
ATOM 8242 C C . ASP A 1 494 ? -11.988 43.848 14.271 1.000 0.970 494 ASP A C 1
ATOM 8243 O O . ASP A 1 494 ? -12.387 42.932 14.989 1.000 0.970 494 ASP A O 1
ATOM 8252 N N . LEU A 1 495 ? -12.658 44.996 14.163 1.000 0.980 495 LEU A N 1
ATOM 8253 C CA . LEU A 1 495 ? -13.913 45.255 14.862 1.000 0.980 495 LEU A CA 1
ATOM 8254 C C . LEU A 1 495 ? -15.025 44.283 14.439 1.000 0.980 495 LEU A C 1
ATOM 8255 O O . LEU A 1 495 ? -15.901 43.996 15.248 1.000 0.980 495 LEU A O 1
ATOM 8271 N N . THR A 1 496 ? -14.982 43.729 13.223 1.000 0.980 496 THR A N 1
ATOM 8272 C CA . THR A 1 496 ? -15.985 42.770 12.730 1.000 0.980 496 THR A CA 1
ATOM 8273 C C . THR A 1 496 ? -15.931 41.444 13.487 1.000 0.980 496 THR A C 1
ATOM 8274 O O . THR A 1 496 ? -16.946 41.026 14.045 1.000 0.980 496 THR A O 1
ATOM 8285 N N . TRP A 1 497 ? -14.765 40.781 13.540 1.000 0.970 497 TRP A N 1
ATOM 8286 C CA . TRP A 1 497 ? -14.640 39.521 14.287 1.000 0.970 497 TRP A CA 1
ATOM 8287 C C . TRP A 1 497 ? -14.846 39.749 15.785 1.000 0.970 497 TRP A C 1
ATOM 8288 O O . TRP A 1 497 ? -15.450 38.923 16.470 1.000 0.970 497 TRP A O 1
ATOM 8309 N N . PHE A 1 498 ? -14.388 40.898 16.284 1.000 0.970 498 PHE A N 1
ATOM 8310 C CA . PHE A 1 498 ? -14.514 41.270 17.682 1.000 0.970 498 PHE A CA 1
ATOM 8311 C C . PHE A 1 498 ? -15.978 41.458 18.096 1.000 0.970 498 PHE A C 1
ATOM 8312 O O . PHE A 1 498 ? -16.429 40.817 19.046 1.000 0.970 498 PHE A O 1
ATOM 8329 N N . LEU A 1 499 ? -16.746 42.276 17.363 1.000 0.970 499 LEU A N 1
ATOM 8330 C CA . LEU A 1 499 ? -18.176 42.459 17.621 1.000 0.970 499 LEU A CA 1
ATOM 8331 C C . LEU A 1 499 ? -18.943 41.145 17.489 1.000 0.970 499 LEU A C 1
ATOM 8332 O O . LEU A 1 499 ? -19.793 40.875 18.332 1.000 0.970 499 LEU A O 1
ATOM 8348 N N . TYR A 1 500 ? -18.630 40.312 16.490 1.000 0.960 500 TYR A N 1
ATOM 8349 C CA . TYR A 1 500 ? -19.270 39.004 16.329 1.000 0.960 500 TYR A CA 1
ATOM 8350 C C . TYR A 1 500 ? -19.085 38.122 17.570 1.000 0.960 500 TYR A C 1
ATOM 8351 O O . TYR A 1 500 ? -20.061 37.579 18.088 1.000 0.960 500 TYR A O 1
ATOM 8369 N N . ARG A 1 501 ? -17.851 38.022 18.084 1.000 0.910 501 ARG A N 1
ATOM 8370 C CA . ARG A 1 501 ? -17.544 37.267 19.309 1.000 0.910 501 ARG A CA 1
ATOM 8371 C C . ARG A 1 501 ? -18.270 37.824 20.528 1.000 0.910 501 ARG A C 1
ATOM 8372 O O . ARG A 1 501 ? -18.827 37.048 21.300 1.000 0.910 501 ARG A O 1
ATOM 8393 N N . CYS A 1 502 ? -18.313 39.147 20.676 1.000 0.920 502 CYS A N 1
ATOM 8394 C CA . CYS A 1 502 ? -19.054 39.811 21.747 1.000 0.920 502 CYS A CA 1
ATOM 8395 C C . CYS A 1 502 ? -20.562 39.495 21.679 1.000 0.920 502 CYS A C 1
ATOM 8396 O O . CYS A 1 502 ? -21.123 39.029 22.671 1.000 0.920 502 CYS A O 1
ATOM 8404 N N . ILE A 1 503 ? -21.203 39.676 20.516 1.000 0.910 503 ILE A N 1
ATOM 8405 C CA . ILE A 1 503 ? -22.642 39.418 20.302 1.000 0.910 503 ILE A CA 1
ATOM 8406 C C . ILE A 1 503 ? -22.981 37.935 20.552 1.000 0.910 503 ILE A C 1
ATOM 8407 O O . ILE A 1 503 ? -23.939 37.633 21.266 1.000 0.910 503 ILE A O 1
ATOM 8423 N N . ASN A 1 504 ? -22.159 37.007 20.048 1.000 0.880 504 ASN A N 1
ATOM 8424 C CA . ASN A 1 504 ? -22.350 35.558 20.205 1.000 0.880 504 ASN A CA 1
ATOM 8425 C C . ASN A 1 504 ? -21.764 34.983 21.512 1.000 0.880 504 ASN A C 1
ATOM 8426 O O . ASN A 1 504 ? -21.809 33.773 21.732 1.000 0.880 504 ASN A O 1
ATOM 8437 N N . LYS A 1 505 ? -21.255 35.840 22.413 1.000 0.850 505 LYS A N 1
ATOM 8438 C CA . LYS A 1 505 ? -20.685 35.478 23.727 1.000 0.850 505 LYS A CA 1
ATOM 8439 C C . LYS A 1 505 ? -19.564 34.433 23.652 1.000 0.850 505 LYS A C 1
ATOM 8440 O O . LYS A 1 505 ? -19.432 33.594 24.546 1.000 0.850 505 LYS A O 1
ATOM 8459 N N . CYS A 1 506 ? -18.755 34.493 22.603 1.000 0.830 506 CYS A N 1
ATOM 8460 C CA . CYS A 1 506 ? -17.544 33.693 22.492 1.000 0.830 506 CYS A CA 1
ATOM 8461 C C . CYS A 1 506 ? -16.490 34.168 23.510 1.000 0.830 506 CYS A C 1
ATOM 8462 O O . CYS A 1 506 ? -16.618 35.224 24.134 1.000 0.830 506 CYS A O 1
ATOM 8470 N N . SER A 1 507 ? -15.436 33.374 23.683 1.000 0.810 507 SER A N 1
ATOM 8471 C CA . SER A 1 507 ? -14.229 33.791 24.395 1.000 0.810 507 SER A CA 1
ATOM 8472 C C . SER A 1 507 ? -13.527 34.946 23.658 1.000 0.810 507 SER A C 1
ATOM 8473 O O . SER A 1 507 ? -13.804 35.202 22.482 1.000 0.810 507 SER A O 1
ATOM 8481 N N . LEU A 1 508 ? -12.560 35.591 24.326 1.000 0.870 508 LEU A N 1
ATOM 8482 C CA . LEU A 1 508 ? -11.747 36.695 23.795 1.000 0.870 508 LEU A CA 1
ATOM 8483 C C . LEU A 1 508 ? -12.542 37.973 23.443 1.000 0.870 508 LEU A C 1
ATOM 8484 O O . LEU A 1 508 ? -12.819 38.264 22.282 1.000 0.870 508 LEU A O 1
ATOM 8500 N N . ASN A 1 509 ? -12.806 38.794 24.466 1.000 0.890 509 ASN A N 1
ATOM 8501 C CA . ASN A 1 509 ? -13.652 39.994 24.358 1.000 0.890 509 ASN A CA 1
ATOM 8502 C C . ASN A 1 509 ? -12.875 41.289 24.644 1.000 0.890 509 ASN A C 1
ATOM 8503 O O . ASN A 1 509 ? -13.424 42.256 25.175 1.000 0.890 509 ASN A O 1
ATOM 8514 N N . ILE A 1 510 ? -11.588 41.315 24.289 1.000 0.940 510 ILE A N 1
ATOM 8515 C CA . ILE A 1 510 ? -10.711 42.489 24.399 1.000 0.940 510 ILE A CA 1
ATOM 8516 C C . ILE A 1 510 ? -10.072 42.739 23.029 1.000 0.940 510 ILE A C 1
ATOM 8517 O O . ILE A 1 510 ? -9.590 41.792 22.410 1.000 0.940 510 ILE A O 1
ATOM 8533 N N . LEU A 1 511 ? -10.036 43.995 22.581 1.000 0.970 511 LEU A N 1
ATOM 8534 C CA . LEU A 1 511 ? -9.325 44.442 21.376 1.000 0.970 511 LEU A CA 1
ATOM 8535 C C . LEU A 1 511 ? -8.599 45.760 21.673 1.000 0.970 511 LEU A C 1
ATOM 8536 O O . LEU A 1 511 ? -9.149 46.616 22.365 1.000 0.970 511 LEU A O 1
ATOM 8552 N N . ILE A 1 512 ? -7.373 45.930 21.174 1.000 0.970 512 ILE A N 1
ATOM 8553 C CA . ILE A 1 512 ? -6.552 47.120 21.412 1.000 0.970 512 ILE A CA 1
ATOM 8554 C C . ILE A 1 512 ? -5.899 47.582 20.109 1.000 0.970 512 ILE A C 1
ATOM 8555 O O . ILE A 1 512 ? -5.124 46.845 19.496 1.000 0.970 512 ILE A O 1
ATOM 8571 N N . HIS A 1 513 ? -6.154 48.833 19.733 1.000 0.970 513 HIS A N 1
ATOM 8572 C CA . HIS A 1 513 ? -5.515 49.478 18.589 1.000 0.970 513 HIS A CA 1
ATOM 8573 C C . HIS A 1 513 ? -4.668 50.665 19.034 1.000 0.970 513 HIS A C 1
ATOM 8574 O O . HIS A 1 513 ? -5.192 51.710 19.426 1.000 0.970 513 HIS A O 1
ATOM 8588 N N . ASP A 1 514 ? -3.347 50.498 18.964 1.000 0.930 514 ASP A N 1
ATOM 8589 C CA . ASP A 1 514 ? -2.401 51.572 19.252 1.000 0.930 514 ASP A CA 1
ATOM 8590 C C . ASP A 1 514 ? -2.058 52.343 17.971 1.000 0.930 514 ASP A C 1
ATOM 8591 O O . ASP A 1 514 ? -1.535 51.772 17.017 1.000 0.930 514 ASP A O 1
ATOM 8600 N N . GLY A 1 515 ? -2.376 53.636 17.937 1.000 0.890 515 GLY A N 1
ATOM 8601 C CA . GLY A 1 515 ? -1.977 54.566 16.880 1.000 0.890 515 GLY A CA 1
ATOM 8602 C C . GLY A 1 515 ? -2.737 54.443 15.555 1.000 0.890 515 GLY A C 1
ATOM 8603 O O . GLY A 1 515 ? -2.526 55.262 14.665 1.000 0.890 515 GLY A O 1
ATOM 8607 N N . SER A 1 516 ? -3.665 53.490 15.391 1.000 0.880 516 SER A N 1
ATOM 8608 C CA . SER A 1 516 ? -4.356 53.284 14.104 1.000 0.880 516 SER A CA 1
ATOM 8609 C C . SER A 1 516 ? -5.269 54.438 13.667 1.000 0.880 516 SER A C 1
ATOM 8610 O O . SER A 1 516 ? -5.592 54.543 12.484 1.000 0.880 516 SER A O 1
ATOM 8618 N N . TYR A 1 517 ? -5.649 55.333 14.586 1.000 0.890 517 TYR A N 1
ATOM 8619 C CA . TYR A 1 517 ? -6.548 56.472 14.352 1.000 0.890 517 TYR A CA 1
ATOM 8620 C C . TYR A 1 517 ? -5.827 57.788 14.022 1.000 0.890 517 TYR A C 1
ATOM 8621 O O . TYR A 1 517 ? -6.495 58.808 13.862 1.000 0.890 517 TYR A O 1
ATOM 8639 N N . SER A 1 518 ? -4.503 57.799 13.861 1.000 0.810 518 SER A N 1
ATOM 8640 C CA . SER A 1 518 ? -3.756 59.012 13.498 1.000 0.810 518 SER A CA 1
ATOM 8641 C C . SER A 1 518 ? -4.071 59.496 12.072 1.000 0.810 518 SER A C 1
ATOM 8642 O O . SER A 1 518 ? -4.490 60.637 11.877 1.000 0.810 518 SER A O 1
ATOM 8650 N N . ASN A 1 519 ? -3.965 58.601 11.087 1.000 0.830 519 ASN A N 1
ATOM 8651 C CA . ASN A 1 519 ? -4.115 58.889 9.651 1.000 0.830 519 ASN A CA 1
ATOM 8652 C C . ASN A 1 519 ? -5.552 59.063 9.108 1.000 0.830 519 ASN A C 1
ATOM 8653 O O . ASN A 1 519 ? -5.708 59.802 8.132 1.000 0.830 519 ASN A O 1
ATOM 8664 N N . PRO A 1 520 ? -6.596 58.370 9.617 1.000 0.870 520 PRO A N 1
ATOM 8665 C CA . PRO A 1 520 ? -7.948 58.508 9.074 1.000 0.870 520 PRO A CA 1
ATOM 8666 C C . PRO A 1 520 ? -8.519 59.927 9.201 1.000 0.870 520 PRO A C 1
ATOM 8667 O O . PRO A 1 520 ? -8.044 60.739 9.997 1.000 0.870 520 PRO A O 1
ATOM 8678 N N . ASP A 1 521 ? -9.580 60.213 8.447 1.000 0.850 521 ASP A N 1
ATOM 8679 C CA . ASP A 1 521 ? -10.283 61.497 8.521 1.000 0.850 521 ASP A CA 1
ATOM 8680 C C . ASP A 1 521 ? -10.932 61.691 9.909 1.000 0.850 521 ASP A C 1
ATOM 8681 O O . ASP A 1 521 ? -11.538 60.746 10.419 1.000 0.850 521 ASP A O 1
ATOM 8690 N N . PRO A 1 522 ? -10.821 62.867 10.553 1.000 0.850 522 PRO A N 1
ATOM 8691 C CA . PRO A 1 522 ? -11.384 63.099 11.885 1.000 0.850 522 PRO A CA 1
ATOM 8692 C C . PRO A 1 522 ? -12.870 62.736 12.030 1.000 0.850 522 PRO A C 1
ATOM 8693 O O . PRO A 1 522 ? -13.245 62.162 13.053 1.000 0.850 522 PRO A O 1
ATOM 8704 N N . HIS A 1 523 ? -13.703 62.994 11.013 1.000 0.840 523 HIS A N 1
ATOM 8705 C CA . HIS A 1 523 ? -15.157 62.795 11.102 1.000 0.840 523 HIS A CA 1
ATOM 8706 C C . HIS A 1 523 ? -15.540 61.314 11.258 1.000 0.840 523 HIS A C 1
ATOM 8707 O O . HIS A 1 523 ? -16.488 60.946 11.962 1.000 0.840 523 HIS A O 1
ATOM 8721 N N . VAL A 1 524 ? -14.798 60.424 10.602 1.000 0.910 524 VAL A N 1
ATOM 8722 C CA . VAL A 1 524 ? -15.117 58.991 10.632 1.000 0.910 524 VAL A CA 1
ATOM 8723 C C . VAL A 1 524 ? -14.685 58.326 11.938 1.000 0.910 524 VAL A C 1
ATOM 8724 O O . VAL A 1 524 ? -15.253 57.307 12.330 1.000 0.910 524 VAL A O 1
ATOM 8737 N N . LYS A 1 525 ? -13.733 58.933 12.661 1.000 0.930 525 LYS A N 1
ATOM 8738 C CA . LYS A 1 525 ? -13.234 58.426 13.949 1.000 0.930 525 LYS A CA 1
ATOM 8739 C C . LYS A 1 525 ? -14.303 58.519 15.030 1.000 0.930 525 LYS A C 1
ATOM 8740 O O . LYS A 1 525 ? -14.628 57.507 15.650 1.000 0.930 525 LYS A O 1
ATOM 8759 N N . GLY A 1 526 ? -14.858 59.718 15.239 1.000 0.920 526 GLY A N 1
ATOM 8760 C CA . GLY A 1 526 ? -15.894 59.952 16.246 1.000 0.920 526 GLY A CA 1
ATOM 8761 C C . GLY A 1 526 ? -17.128 59.084 16.010 1.000 0.920 526 GLY A C 1
ATOM 8762 O O . GLY A 1 526 ? -17.641 58.472 16.946 1.000 0.920 526 GLY A O 1
ATOM 8766 N N . THR A 1 527 ? -17.537 58.948 14.747 1.000 0.930 527 THR A N 1
ATOM 8767 C CA . THR A 1 527 ? -18.704 58.153 14.336 1.000 0.930 527 THR A CA 1
ATOM 8768 C C . THR A 1 527 ? -18.523 56.666 14.639 1.000 0.930 527 THR A C 1
ATOM 8769 O O . THR A 1 527 ? -19.353 56.063 15.328 1.000 0.930 527 THR A O 1
ATOM 8780 N N . LEU A 1 528 ? -17.403 56.083 14.199 1.000 0.950 528 LEU A N 1
ATOM 8781 C CA . LEU A 1 528 ? -17.120 54.668 14.415 1.000 0.950 528 LEU A CA 1
ATOM 8782 C C . LEU A 1 528 ? -17.026 54.341 15.909 1.000 0.950 528 LEU A C 1
ATOM 8783 O O . LEU A 1 528 ? -17.701 53.432 16.387 1.000 0.950 528 LEU A O 1
ATOM 8799 N N . LEU A 1 529 ? -16.241 55.105 16.673 1.000 0.960 529 LEU A N 1
ATOM 8800 C CA . LEU A 1 529 ? -16.043 54.845 18.102 1.000 0.960 529 LEU A CA 1
ATOM 8801 C C . LEU A 1 529 ? -17.355 54.928 18.897 1.000 0.960 529 LEU A C 1
ATOM 8802 O O . LEU A 1 529 ? -17.596 54.080 19.759 1.000 0.960 529 LEU A O 1
ATOM 8818 N N . LYS A 1 530 ? -18.230 55.899 18.593 1.000 0.960 530 LYS A N 1
ATOM 8819 C CA . LYS A 1 530 ? -19.560 56.018 19.219 1.000 0.960 530 LYS A CA 1
ATOM 8820 C C . LYS A 1 530 ? -20.453 54.809 18.905 1.000 0.960 530 LYS A C 1
ATOM 8821 O O . LYS A 1 530 ? -21.159 54.342 19.804 1.000 0.960 530 LYS A O 1
ATOM 8840 N N . HIS A 1 531 ? -20.406 54.279 17.679 1.000 0.960 531 HIS A N 1
ATOM 8841 C CA . HIS A 1 531 ? -21.179 53.096 17.282 1.000 0.960 531 HIS A CA 1
ATOM 8842 C C . HIS A 1 531 ? -20.702 51.829 17.996 1.000 0.960 531 HIS A C 1
ATOM 8843 O O . HIS A 1 531 ? -21.512 51.109 18.581 1.000 0.960 531 HIS A O 1
ATOM 8857 N N . ILE A 1 532 ? -19.385 51.605 18.039 1.000 0.970 532 ILE A N 1
ATOM 8858 C CA . ILE A 1 532 ? -18.803 50.487 18.790 1.000 0.970 532 ILE A CA 1
ATOM 8859 C C . ILE A 1 532 ? -19.183 50.583 20.269 1.000 0.970 532 ILE A C 1
ATOM 8860 O O . ILE A 1 532 ? -19.632 49.597 20.845 1.000 0.970 532 ILE A O 1
ATOM 8876 N N . ASN A 1 533 ? -19.081 51.770 20.878 1.000 0.970 533 ASN A N 1
ATOM 8877 C CA . ASN A 1 533 ? -19.455 51.955 22.281 1.000 0.970 533 ASN A CA 1
ATOM 8878 C C . ASN A 1 533 ? -20.918 51.617 22.546 1.000 0.970 533 ASN A C 1
ATOM 8879 O O . ASN A 1 533 ? -21.224 50.930 23.515 1.000 0.970 533 ASN A O 1
ATOM 8890 N N . SER A 1 534 ? -21.810 52.079 21.673 1.000 0.960 534 SER A N 1
ATOM 8891 C CA . SER A 1 534 ? -23.239 51.802 21.802 1.000 0.960 534 SER A CA 1
ATOM 8892 C C . SER A 1 534 ? -23.519 50.294 21.670 1.000 0.960 534 SER A C 1
ATOM 8893 O O . SER A 1 534 ? -24.166 49.736 22.549 1.000 0.960 534 SER A O 1
ATOM 8901 N N . SER A 1 535 ? -22.927 49.599 20.684 1.000 0.950 535 SER A N 1
ATOM 8902 C CA . SER A 1 535 ? -23.085 48.142 20.485 1.000 0.950 535 SER A CA 1
ATOM 8903 C C . SER A 1 535 ? -22.535 47.309 21.650 1.000 0.950 535 SER A C 1
ATOM 8904 O O . SER A 1 535 ? -23.191 46.374 22.117 1.000 0.950 535 SER A O 1
ATOM 8912 N N . LEU A 1 536 ? -21.359 47.668 22.178 1.000 0.950 536 LEU A N 1
ATOM 8913 C CA . LEU A 1 536 ? -20.782 46.997 23.346 1.000 0.950 536 LEU A CA 1
ATOM 8914 C C . LEU A 1 536 ? -21.655 47.198 24.599 1.000 0.950 536 LEU A C 1
ATOM 8915 O O . LEU A 1 536 ? -21.863 46.244 25.348 1.000 0.950 536 LEU A O 1
ATOM 8931 N N . LEU A 1 537 ? -22.208 48.401 24.821 1.000 0.950 537 LEU A N 1
ATOM 8932 C CA . LEU A 1 537 ? -23.104 48.694 25.952 1.000 0.950 537 LEU A CA 1
ATOM 8933 C C . LEU A 1 537 ? -24.461 47.984 25.840 1.000 0.950 537 LEU A C 1
ATOM 8934 O O . LEU A 1 537 ? -24.949 47.458 26.841 1.000 0.950 537 LEU A O 1
ATOM 8950 N N . GLU A 1 538 ? -25.053 47.932 24.645 1.000 0.940 538 GLU A N 1
ATOM 8951 C CA . GLU A 1 538 ? -26.315 47.225 24.384 1.000 0.940 538 GLU A CA 1
ATOM 8952 C C . GLU A 1 538 ? -26.186 45.720 24.636 1.000 0.940 538 GLU A C 1
ATOM 8953 O O . GLU A 1 538 ? -27.001 45.133 25.351 1.000 0.940 538 GLU A O 1
ATOM 8965 N N . ASN A 1 539 ? -25.119 45.106 24.117 1.000 0.910 539 ASN A N 1
ATOM 8966 C CA . ASN A 1 539 ? -24.822 43.688 24.328 1.000 0.910 539 ASN A CA 1
ATOM 8967 C C . ASN A 1 539 ? -24.217 43.403 25.716 1.000 0.910 539 ASN A C 1
ATOM 8968 O O . ASN A 1 539 ? -24.116 42.245 26.125 1.000 0.910 539 ASN A O 1
ATOM 8979 N N . ARG A 1 540 ? -23.854 44.456 26.463 1.000 0.910 540 ARG A N 1
ATOM 8980 C CA . ARG A 1 540 ? -23.274 44.419 27.817 1.000 0.910 540 ARG A CA 1
ATOM 8981 C C . ARG A 1 540 ? -22.001 43.575 27.923 1.000 0.910 540 ARG A C 1
ATOM 8982 O O . ARG A 1 540 ? -21.802 42.877 28.918 1.000 0.910 540 ARG A O 1
ATOM 9003 N N . ILE A 1 541 ? -21.145 43.602 26.906 1.000 0.910 541 ILE A N 1
ATOM 9004 C CA . ILE A 1 541 ? -19.933 42.779 26.873 1.000 0.910 541 ILE A CA 1
ATOM 9005 C C . ILE A 1 541 ? -18.873 43.383 25.955 1.000 0.910 541 ILE A C 1
ATOM 9006 O O . ILE A 1 541 ? -19.189 43.931 24.905 1.000 0.910 541 ILE A O 1
ATOM 9022 N N . GLY A 1 542 ? -17.611 43.239 26.355 1.000 0.940 542 GLY A N 1
ATOM 9023 C CA . GLY A 1 542 ? -16.448 43.596 25.550 1.000 0.940 542 GLY A CA 1
ATOM 9024 C C . GLY A 1 542 ? -15.818 44.937 25.912 1.000 0.940 542 GLY A C 1
ATOM 9025 O O . GLY A 1 542 ? -16.485 45.880 26.342 1.000 0.940 542 GLY A O 1
ATOM 9029 N N . GLN A 1 543 ? -14.500 45.004 25.738 1.000 0.960 543 GLN A N 1
ATOM 9030 C CA . GLN A 1 543 ? -13.696 46.194 25.992 1.000 0.960 543 GLN A CA 1
ATOM 9031 C C . GLN A 1 543 ? -12.809 46.476 24.783 1.000 0.960 543 GLN A C 1
ATOM 9032 O O . GLN A 1 543 ? -11.960 45.662 24.417 1.000 0.960 543 GLN A O 1
ATOM 9046 N N . TYR A 1 544 ? -12.993 47.641 24.173 1.000 0.980 544 TYR A N 1
ATOM 9047 C CA . TYR A 1 544 ? -12.167 48.092 23.058 1.000 0.980 544 TYR A CA 1
ATOM 9048 C C . TYR A 1 544 ? -11.290 49.260 23.506 1.000 0.980 544 TYR A C 1
ATOM 9049 O O . TYR A 1 544 ? -11.815 50.272 23.964 1.000 0.980 544 TYR A O 1
ATOM 9067 N N . PHE A 1 545 ? -9.969 49.133 23.396 1.000 0.980 545 PHE A N 1
ATOM 9068 C CA . PHE A 1 545 ? -9.017 50.180 23.764 1.000 0.980 545 PHE A CA 1
ATOM 9069 C C . PHE A 1 545 ? -8.412 50.820 22.525 1.000 0.980 545 PHE A C 1
ATOM 9070 O O . PHE A 1 545 ? -7.983 50.128 21.602 1.000 0.980 545 PHE A O 1
ATOM 9087 N N . VAL A 1 546 ? -8.318 52.144 22.530 1.000 0.960 546 VAL A N 1
ATOM 9088 C CA . VAL A 1 546 ? -7.735 52.893 21.415 1.000 0.960 546 VAL A CA 1
ATOM 9089 C C . VAL A 1 546 ? -6.866 54.024 21.941 1.000 0.960 546 VAL A C 1
ATOM 9090 O O . VAL A 1 546 ? -7.246 54.722 22.885 1.000 0.960 546 VAL A O 1
ATOM 9103 N N . THR A 1 547 ? -5.707 54.230 21.318 1.000 0.940 547 THR A N 1
ATOM 9104 C CA . THR A 1 547 ? -4.868 55.409 21.570 1.000 0.940 547 THR A CA 1
ATOM 9105 C C . THR A 1 547 ? -5.063 56.457 20.470 1.000 0.940 547 THR A C 1
ATOM 9106 O O . THR A 1 547 ? -5.015 56.138 19.282 1.000 0.940 547 THR A O 1
ATOM 9117 N N . ILE A 1 548 ? -5.322 57.712 20.868 1.000 0.910 548 ILE A N 1
ATOM 9118 C CA . ILE A 1 548 ? -5.633 58.839 19.959 1.000 0.910 548 ILE A CA 1
ATOM 9119 C C . ILE A 1 548 ? -5.049 60.145 20.533 1.000 0.910 548 ILE A C 1
ATOM 9120 O O . ILE A 1 548 ? -4.927 60.290 21.752 1.000 0.910 548 ILE A O 1
ATOM 9136 N N . ASN A 1 549 ? -4.669 61.112 19.693 1.000 0.870 549 ASN A N 1
ATOM 9137 C CA . ASN A 1 549 ? -4.319 62.471 20.131 1.000 0.870 549 ASN A CA 1
ATOM 9138 C C . ASN A 1 549 ? -5.523 63.432 20.101 1.000 0.870 549 ASN A C 1
ATOM 9139 O O . ASN A 1 549 ? -6.386 63.344 19.236 1.000 0.870 549 ASN A O 1
ATOM 9150 N N . LYS A 1 550 ? -5.552 64.430 20.992 1.000 0.850 550 LYS A N 1
ATOM 9151 C CA . LYS A 1 550 ? -6.636 65.432 21.067 1.000 0.850 550 LYS A CA 1
ATOM 9152 C C . LYS A 1 550 ? -6.891 66.163 19.749 1.000 0.850 550 LYS A C 1
ATOM 9153 O O . LYS A 1 550 ? -8.034 66.434 19.414 1.000 0.850 550 LYS A O 1
ATOM 9172 N N . ASN A 1 551 ? -5.834 66.432 18.991 1.000 0.810 551 ASN A N 1
ATOM 9173 C CA . ASN A 1 551 ? -5.887 67.106 17.695 1.000 0.810 551 ASN A CA 1
ATOM 9174 C C . ASN A 1 551 ? -6.326 66.201 16.529 1.000 0.810 551 ASN A C 1
ATOM 9175 O O . ASN A 1 551 ? -6.440 66.679 15.407 1.000 0.810 551 ASN A O 1
ATOM 9186 N N . GLU A 1 552 ? -6.538 64.906 16.759 1.000 0.850 552 GLU A N 1
ATOM 9187 C CA . GLU A 1 552 ? -7.008 63.967 15.733 1.000 0.850 552 GLU A CA 1
ATOM 9188 C C . GLU A 1 552 ? -8.534 63.812 15.730 1.000 0.850 552 GLU A C 1
ATOM 9189 O O . GLU A 1 552 ? -9.055 63.115 14.856 1.000 0.850 552 GLU A O 1
ATOM 9201 N N . LEU A 1 553 ? -9.225 64.451 16.686 1.000 0.880 553 LEU A N 1
ATOM 9202 C CA . LEU A 1 553 ? -10.674 64.431 16.887 1.000 0.880 553 LEU A CA 1
ATOM 9203 C C . LEU A 1 553 ? -11.279 65.826 16.682 1.000 0.880 553 LEU A C 1
ATOM 9204 O O . LEU A 1 553 ? -10.660 66.843 17.005 1.000 0.880 553 LEU A O 1
ATOM 9220 N N . LEU A 1 554 ? -12.515 65.866 16.182 1.000 0.900 554 LEU A N 1
ATOM 9221 C CA . LEU A 1 554 ? -13.310 67.094 16.131 1.000 0.900 554 LEU A CA 1
ATOM 9222 C C . LEU A 1 554 ? -13.674 67.554 17.554 1.000 0.900 554 LEU A C 1
ATOM 9223 O O . LEU A 1 554 ? -13.836 66.725 18.451 1.000 0.900 554 LEU A O 1
ATOM 9239 N N . LEU A 1 555 ? -13.827 68.870 17.764 1.000 0.890 555 LEU A N 1
ATOM 9240 C CA . LEU A 1 555 ? -14.133 69.442 19.087 1.000 0.890 555 LEU A CA 1
ATOM 9241 C C . LEU A 1 555 ? -15.451 68.874 19.660 1.000 0.890 555 LEU A C 1
ATOM 9242 O O . LEU A 1 555 ? -15.507 68.561 20.849 1.000 0.890 555 LEU A O 1
ATOM 9258 N N . ASP A 1 556 ? -16.456 68.665 18.799 1.000 0.910 556 ASP A N 1
ATOM 9259 C CA . ASP A 1 556 ? -17.768 68.096 19.155 1.000 0.910 556 ASP A CA 1
ATOM 9260 C C . ASP A 1 556 ? -17.673 66.614 19.527 1.000 0.910 556 ASP A C 1
ATOM 9261 O O . ASP A 1 556 ? -18.270 66.164 20.506 1.000 0.910 556 ASP A O 1
ATOM 9270 N N . ASP A 1 557 ? -16.867 65.854 18.781 1.000 0.910 557 ASP A N 1
ATOM 9271 C CA . ASP A 1 557 ? -16.606 64.457 19.105 1.000 0.910 557 ASP A CA 1
ATOM 9272 C C . ASP A 1 557 ? -15.884 64.347 20.443 1.000 0.910 557 ASP A C 1
ATOM 9273 O O . ASP A 1 557 ? -16.296 63.564 21.289 1.000 0.910 557 ASP A O 1
ATOM 9282 N N . LEU A 1 558 ? -14.853 65.158 20.681 1.000 0.910 558 LEU A N 1
ATOM 9283 C CA . LEU A 1 558 ? -14.110 65.143 21.937 1.000 0.910 558 LEU A CA 1
ATOM 9284 C C . LEU A 1 558 ? -15.021 65.423 23.150 1.000 0.910 558 LEU A C 1
ATOM 9285 O O . LEU A 1 558 ? -15.008 64.634 24.098 1.000 0.910 558 LEU A O 1
ATOM 9301 N N . GLN A 1 559 ? -15.819 66.505 23.106 1.000 0.930 559 GLN A N 1
ATOM 9302 C CA . GLN A 1 559 ? -16.762 66.868 24.177 1.000 0.930 559 GLN A CA 1
ATOM 9303 C C . GLN A 1 559 ? -17.798 65.754 24.423 1.000 0.930 559 GLN A C 1
ATOM 9304 O O . GLN A 1 559 ? -18.082 65.427 25.578 1.000 0.930 559 GLN A O 1
ATOM 9318 N N . GLU A 1 560 ? -18.325 65.121 23.365 1.000 0.920 560 GLU A N 1
ATOM 9319 C CA . GLU A 1 560 ? -19.294 64.025 23.493 1.000 0.920 560 GLU A CA 1
ATOM 9320 C C . GLU A 1 560 ? -18.655 62.741 24.051 1.000 0.920 560 GLU A C 1
ATOM 9321 O O . GLU A 1 560 ? -19.210 62.119 24.960 1.000 0.920 560 GLU A O 1
ATOM 9333 N N . LEU A 1 561 ? -17.479 62.353 23.548 1.000 0.930 561 LEU A N 1
ATOM 9334 C CA . LEU A 1 561 ? -16.724 61.183 24.014 1.000 0.930 561 LEU A CA 1
ATOM 9335 C C . LEU A 1 561 ? -16.350 61.313 25.498 1.000 0.930 561 LEU A C 1
ATOM 9336 O O . LEU A 1 561 ? -16.421 60.335 26.245 1.000 0.930 561 LEU A O 1
ATOM 9352 N N . GLU A 1 562 ? -15.993 62.517 25.947 1.000 0.920 562 GLU A N 1
ATOM 9353 C CA . GLU A 1 562 ? -15.718 62.793 27.356 1.000 0.920 562 GLU A CA 1
ATOM 9354 C C . GLU A 1 562 ? -16.987 62.678 28.217 1.000 0.920 562 GLU A C 1
ATOM 9355 O O . GLU A 1 562 ? -16.965 62.018 29.256 1.000 0.920 562 GLU A O 1
ATOM 9367 N N . SER A 1 563 ? -18.119 63.221 27.747 1.000 0.940 563 SER A N 1
ATOM 9368 C CA . SER A 1 563 ? -19.416 63.155 28.448 1.000 0.940 563 SER A CA 1
ATOM 9369 C C . SER A 1 563 ? -19.927 61.724 28.642 1.000 0.940 563 SER A C 1
ATOM 9370 O O . SER A 1 563 ? -20.513 61.396 29.673 1.000 0.940 563 SER A O 1
ATOM 9378 N N . LYS A 1 564 ? -19.652 60.847 27.669 1.000 0.920 564 LYS A N 1
ATOM 9379 C CA . LYS A 1 564 ? -19.989 59.421 27.729 1.000 0.920 564 LYS A CA 1
ATOM 9380 C C . LYS A 1 564 ? -19.010 58.624 28.600 1.000 0.920 564 LYS A C 1
ATOM 9381 O O . LYS A 1 564 ? -19.154 57.410 28.701 1.000 0.920 564 LYS A O 1
ATOM 9400 N N . GLY A 1 565 ? -18.011 59.277 29.204 1.000 0.940 565 GLY A N 1
ATOM 9401 C CA . GLY A 1 565 ? -16.997 58.635 30.043 1.000 0.940 565 GLY A CA 1
ATOM 9402 C C . GLY A 1 565 ? -16.060 57.706 29.267 1.000 0.940 565 GLY A C 1
ATOM 9403 O O . GLY A 1 565 ? -15.443 56.823 29.852 1.000 0.940 565 GLY A O 1
ATOM 9407 N N . MET A 1 566 ? -15.958 57.861 27.943 1.000 0.950 566 MET A N 1
ATOM 9408 C CA . MET A 1 566 ? -15.159 56.964 27.096 1.000 0.950 566 MET A CA 1
ATOM 9409 C C . MET A 1 566 ? -13.661 57.260 27.197 1.000 0.950 566 MET A C 1
ATOM 9410 O O . MET A 1 566 ? -12.832 56.389 26.937 1.000 0.950 566 MET A O 1
ATOM 9424 N N . ILE A 1 567 ? -13.302 58.492 27.558 1.000 0.960 567 ILE A N 1
ATOM 9425 C CA . ILE A 1 567 ? -11.917 58.899 27.789 1.000 0.960 567 ILE A CA 1
ATOM 9426 C C . ILE A 1 567 ? -11.516 58.475 29.197 1.000 0.960 567 ILE A C 1
ATOM 9427 O O . ILE A 1 567 ? -11.987 59.028 30.185 1.000 0.960 567 ILE A O 1
ATOM 9443 N N . VAL A 1 568 ? -10.613 57.506 29.278 1.000 0.950 568 VAL A N 1
ATOM 9444 C CA . VAL A 1 568 ? -10.217 56.863 30.541 1.000 0.950 568 VAL A CA 1
ATOM 9445 C C . VAL A 1 568 ? -8.857 57.328 31.049 1.000 0.950 568 VAL A C 1
ATOM 9446 O O . VAL A 1 568 ? -8.525 57.168 32.221 1.000 0.950 568 VAL A O 1
ATOM 9459 N N . ALA A 1 569 ? -8.056 57.927 30.171 1.000 0.930 569 ALA A N 1
ATOM 9460 C CA . ALA A 1 569 ? -6.764 58.490 30.520 1.000 0.930 569 ALA A CA 1
ATOM 9461 C C . ALA A 1 569 ? -6.488 59.733 29.673 1.000 0.930 569 ALA A C 1
ATOM 9462 O O . ALA A 1 569 ? -6.621 59.694 28.450 1.000 0.930 569 ALA A O 1
ATOM 9469 N N . LYS A 1 570 ? -6.064 60.815 30.331 1.000 0.900 570 LYS A N 1
ATOM 9470 C CA . LYS A 1 570 ? -5.533 62.026 29.698 1.000 0.900 570 LYS A CA 1
ATOM 9471 C C . LYS A 1 570 ? -4.053 62.129 30.039 1.000 0.900 570 LYS A C 1
ATOM 9472 O O . LYS A 1 570 ? -3.700 62.336 31.199 1.000 0.900 570 LYS A O 1
ATOM 9491 N N . LEU A 1 571 ? -3.205 61.891 29.044 1.000 0.910 571 LEU A N 1
ATOM 9492 C CA . LEU A 1 571 ? -1.754 61.909 29.182 1.000 0.910 571 LEU A CA 1
ATOM 9493 C C . LEU A 1 571 ? -1.190 63.142 28.497 1.000 0.910 571 LEU A C 1
ATOM 9494 O O . LEU A 1 571 ? -1.459 63.405 27.325 1.000 0.910 571 LEU A O 1
ATOM 9510 N N . ASP A 1 572 ? -0.341 63.853 29.216 1.000 0.840 572 ASP A N 1
ATOM 9511 C CA . ASP A 1 572 ? 0.339 65.037 28.721 1.000 0.840 572 ASP A CA 1
ATOM 9512 C C . ASP A 1 572 ? 1.738 65.132 29.360 1.000 0.840 572 ASP A C 1
ATOM 9513 O O . ASP A 1 572 ? 2.200 64.208 30.040 1.000 0.840 572 ASP A O 1
ATOM 9522 N N . ARG A 1 573 ? 2.454 66.227 29.095 1.000 0.780 573 ARG A N 1
ATOM 9523 C CA . ARG A 1 573 ? 3.774 66.520 29.684 1.000 0.780 573 ARG A CA 1
ATOM 9524 C C . ARG A 1 573 ? 3.711 67.647 30.716 1.000 0.780 573 ARG A C 1
ATOM 9525 O O . ARG A 1 573 ? 4.734 68.254 31.031 1.000 0.780 573 ARG A O 1
ATOM 9546 N N . ASN A 1 574 ? 2.521 67.995 31.171 1.000 0.720 574 ASN A N 1
ATOM 9547 C CA . ASN A 1 574 ? 2.274 69.105 32.077 1.000 0.720 574 ASN A CA 1
ATOM 9548 C C . ASN A 1 574 ? 2.589 68.692 33.521 1.000 0.720 574 ASN A C 1
ATOM 9549 O O . ASN A 1 574 ? 2.946 67.541 33.797 1.000 0.720 574 ASN A O 1
ATOM 9560 N N . ASN A 1 575 ? 2.467 69.654 34.443 1.000 0.700 575 ASN A N 1
ATOM 9561 C CA . ASN A 1 575 ? 2.657 69.465 35.885 1.000 0.700 575 ASN A CA 1
ATOM 9562 C C . ASN A 1 575 ? 4.004 68.822 36.254 1.000 0.700 575 ASN A C 1
ATOM 9563 O O . ASN A 1 575 ? 4.014 67.801 36.935 1.000 0.700 575 ASN A O 1
ATOM 9574 N N . GLU A 1 576 ? 5.132 69.386 35.798 1.000 0.700 576 GLU A N 1
ATOM 9575 C CA . GLU A 1 576 ? 6.474 68.812 36.037 1.000 0.700 576 GLU A CA 1
ATOM 9576 C C . GLU A 1 576 ? 6.543 67.305 35.674 1.000 0.700 576 GLU A C 1
ATOM 9577 O O . GLU A 1 576 ? 7.047 66.486 36.436 1.000 0.700 576 GLU A O 1
ATOM 9589 N N . ASP A 1 577 ? 5.975 66.922 34.518 1.000 0.780 577 ASP A N 1
ATOM 9590 C CA . ASP A 1 577 ? 5.870 65.541 34.005 1.000 0.780 577 ASP A CA 1
ATOM 9591 C C . ASP A 1 577 ? 5.003 64.562 34.842 1.000 0.780 577 ASP A C 1
ATOM 9592 O O . ASP A 1 577 ? 4.917 63.376 34.500 1.000 0.780 577 ASP A O 1
ATOM 9601 N N . LYS A 1 578 ? 4.281 65.021 35.878 1.000 0.810 578 LYS A N 1
ATOM 9602 C CA . LYS A 1 578 ? 3.407 64.166 36.711 1.000 0.810 578 LYS A CA 1
ATOM 9603 C C . LYS A 1 578 ? 2.241 63.545 35.949 1.000 0.810 578 LYS A C 1
ATOM 9604 O O . LYS A 1 578 ? 1.681 62.566 36.423 1.000 0.810 578 LYS A O 1
ATOM 9623 N N . ASN A 1 579 ? 1.842 64.086 34.801 1.000 0.830 579 ASN A N 1
ATOM 9624 C CA . ASN A 1 579 ? 0.725 63.577 33.993 1.000 0.830 579 ASN A CA 1
ATOM 9625 C C . ASN A 1 579 ? 1.135 62.546 32.930 1.000 0.830 579 ASN A C 1
ATOM 9626 O O . ASN A 1 579 ? 0.269 61.968 32.271 1.000 0.830 579 ASN A O 1
ATOM 9637 N N . ARG A 1 580 ? 2.435 62.266 32.784 1.000 0.870 580 ARG A N 1
ATOM 9638 C CA . ARG A 1 580 ? 2.906 61.158 31.943 1.000 0.870 580 ARG A CA 1
ATOM 9639 C C . ARG A 1 580 ? 2.428 59.816 32.490 1.000 0.870 580 ARG A C 1
ATOM 9640 O O . ARG A 1 580 ? 2.112 59.703 33.673 1.000 0.870 580 ARG A O 1
ATOM 9661 N N . PHE A 1 581 ? 2.471 58.781 31.648 1.000 0.910 581 PHE A N 1
ATOM 9662 C CA . PHE A 1 581 ? 2.021 57.426 31.997 1.000 0.910 581 PHE A CA 1
ATOM 9663 C C . PHE A 1 581 ? 2.602 56.878 33.319 1.000 0.910 581 PHE A C 1
ATOM 9664 O O . PHE A 1 581 ? 1.850 56.425 34.174 1.000 0.910 581 PHE A O 1
ATOM 9681 N N . PHE A 1 582 ? 3.923 56.946 33.523 1.000 0.900 582 PHE A N 1
ATOM 9682 C CA . PHE A 1 582 ? 4.552 56.485 34.774 1.000 0.900 582 PHE A CA 1
ATOM 9683 C C . PHE A 1 582 ? 4.448 57.498 35.933 1.000 0.900 582 PHE A C 1
ATOM 9684 O O . PHE A 1 582 ? 4.875 57.207 37.047 1.000 0.900 582 PHE A O 1
ATOM 9701 N N . GLY A 1 583 ? 3.917 58.698 35.682 1.000 0.880 583 GLY A N 1
ATOM 9702 C CA . GLY A 1 583 ? 3.919 59.820 36.627 1.000 0.880 583 GLY A CA 1
ATOM 9703 C C . GLY A 1 583 ? 5.243 60.591 36.705 1.000 0.880 583 GLY A C 1
ATOM 9704 O O . GLY A 1 583 ? 5.406 61.437 37.577 1.000 0.880 583 GLY A O 1
ATOM 9708 N N . PHE A 1 584 ? 6.203 60.294 35.830 1.000 0.840 584 PHE A N 1
ATOM 9709 C CA . PHE A 1 584 ? 7.481 60.995 35.701 1.000 0.840 584 PHE A CA 1
ATOM 9710 C C . PHE A 1 584 ? 8.079 60.735 34.309 1.000 0.840 584 PHE A C 1
ATOM 9711 O O . PHE A 1 584 ? 7.612 59.858 33.576 1.000 0.840 584 PHE A O 1
ATOM 9728 N N . ARG A 1 585 ? 9.125 61.481 33.933 1.000 0.820 585 ARG A N 1
ATOM 9729 C CA . ARG A 1 585 ? 9.937 61.211 32.735 1.000 0.820 585 ARG A CA 1
ATOM 9730 C C . ARG A 1 585 ? 11.009 60.160 33.051 1.000 0.820 585 ARG A C 1
ATOM 9731 O O . ARG A 1 585 ? 11.719 60.313 34.044 1.000 0.820 585 ARG A O 1
ATOM 9752 N N . PHE A 1 586 ? 11.100 59.120 32.222 1.000 0.770 586 PHE A N 1
ATOM 9753 C CA . PHE A 1 586 ? 12.088 58.038 32.314 1.000 0.770 586 PHE A CA 1
ATOM 9754 C C . PHE A 1 586 ? 12.980 57.997 31.073 1.000 0.770 586 PHE A C 1
ATOM 9755 O O . PHE A 1 586 ? 12.584 58.606 30.048 1.000 0.770 586 PHE A O 1
ATOM 9773 N N . MET B 2 1 ? -1.265 -63.873 -18.734 1.000 0.710 1 MET B N 1
ATOM 9774 C CA . MET B 2 1 ? -2.091 -64.386 -19.838 1.000 0.710 1 MET B CA 1
ATOM 9775 C C . MET B 2 1 ? -1.584 -63.692 -21.087 1.000 0.710 1 MET B C 1
ATOM 9776 O O . MET B 2 1 ? -1.428 -62.479 -21.035 1.000 0.710 1 MET B O 1
ATOM 9792 N N . LYS B 2 2 ? -1.237 -64.425 -22.150 1.000 0.850 2 LYS B N 1
ATOM 9793 C CA . LYS B 2 2 ? -0.703 -63.815 -23.376 1.000 0.850 2 LYS B CA 1
ATOM 9794 C C . LYS B 2 2 ? -1.801 -63.611 -24.408 1.000 0.850 2 LYS B C 1
ATOM 9795 O O . LYS B 2 2 ? -2.718 -64.429 -24.498 1.000 0.850 2 LYS B O 1
ATOM 9814 N N . VAL B 2 3 ? -1.681 -62.513 -25.135 1.000 0.940 3 VAL B N 1
ATOM 9815 C CA . VAL B 2 3 ? -2.477 -62.186 -26.311 1.000 0.940 3 VAL B CA 1
ATOM 9816 C C . VAL B 2 3 ? -1.510 -61.907 -27.449 1.000 0.940 3 VAL B C 1
ATOM 9817 O O . VAL B 2 3 ? -0.568 -61.142 -27.255 1.000 0.940 3 VAL B O 1
ATOM 9830 N N . ARG B 2 4 ? -1.730 -62.506 -28.615 1.000 0.950 4 ARG B N 1
ATOM 9831 C CA . ARG B 2 4 ? -0.895 -62.318 -29.804 1.000 0.950 4 ARG B CA 1
ATOM 9832 C C . ARG B 2 4 ? -1.761 -62.003 -31.012 1.000 0.950 4 ARG B C 1
ATOM 9833 O O . ARG B 2 4 ? -2.701 -62.739 -31.294 1.000 0.950 4 ARG B O 1
ATOM 9854 N N . PHE B 2 5 ? -1.449 -60.950 -31.756 1.000 0.960 5 PHE B N 1
ATOM 9855 C CA . PHE B 2 5 ? -2.205 -60.601 -32.960 1.000 0.960 5 PHE B CA 1
ATOM 9856 C C . PHE B 2 5 ? -1.315 -60.081 -34.078 1.000 0.960 5 PHE B C 1
ATOM 9857 O O . PHE B 2 5 ? -0.159 -59.720 -33.858 1.000 0.960 5 PHE B O 1
ATOM 9874 N N . LEU B 2 6 ? -1.880 -60.071 -35.281 1.000 0.950 6 LEU B N 1
ATOM 9875 C CA . LEU B 2 6 ? -1.220 -59.634 -36.505 1.000 0.950 6 LEU B CA 1
ATOM 9876 C C . LEU B 2 6 ? -2.025 -58.478 -37.124 1.000 0.950 6 LEU B C 1
ATOM 9877 O O . LEU B 2 6 ? -3.257 -58.512 -37.087 1.000 0.950 6 LEU B O 1
ATOM 9893 N N . GLN B 2 7 ? -1.349 -57.460 -37.664 1.000 0.950 7 GLN B N 1
ATOM 9894 C CA . GLN B 2 7 ? -1.953 -56.373 -38.445 1.000 0.950 7 GLN B CA 1
ATOM 9895 C C . GLN B 2 7 ? -1.453 -56.434 -39.888 1.000 0.950 7 GLN B C 1
ATOM 9896 O O . GLN B 2 7 ? -0.244 -56.450 -40.124 1.000 0.950 7 GLN B O 1
ATOM 9910 N N . ILE B 2 8 ? -2.386 -56.426 -40.837 1.000 0.940 8 ILE B N 1
ATOM 9911 C CA . ILE B 2 8 ? -2.112 -56.219 -42.261 1.000 0.940 8 ILE B CA 1
ATOM 9912 C C . ILE B 2 8 ? -2.898 -54.990 -42.722 1.000 0.940 8 ILE B C 1
ATOM 9913 O O . ILE B 2 8 ? -4.092 -54.870 -42.448 1.000 0.940 8 ILE B O 1
ATOM 9929 N N . SER B 2 9 ? -2.233 -54.089 -43.438 1.000 0.920 9 SER B N 1
ATOM 9930 C CA . SER B 2 9 ? -2.845 -52.903 -44.038 1.000 0.920 9 SER B CA 1
ATOM 9931 C C . SER B 2 9 ? -2.540 -52.827 -45.525 1.000 0.920 9 SER B C 1
ATOM 9932 O O . SER B 2 9 ? -1.609 -53.484 -45.996 1.000 0.920 9 SER B O 1
ATOM 9940 N N . ASP B 2 10 ? -3.310 -52.010 -46.247 1.000 0.890 10 ASP B N 1
ATOM 9941 C CA . ASP B 2 10 ? -2.960 -51.544 -47.589 1.000 0.890 10 ASP B CA 1
ATOM 9942 C C . ASP B 2 10 ? -2.605 -52.712 -48.531 1.000 0.890 10 ASP B C 1
ATOM 9943 O O . ASP B 2 10 ? -1.534 -52.774 -49.142 1.000 0.890 10 ASP B O 1
ATOM 9952 N N . LEU B 2 11 ? -3.504 -53.701 -48.611 1.000 0.870 11 LEU B N 1
ATOM 9953 C CA . LEU B 2 11 ? -3.287 -54.908 -49.408 1.000 0.870 11 LEU B CA 1
ATOM 9954 C C . LEU B 2 11 ? -3.281 -54.596 -50.908 1.000 0.870 11 LEU B C 1
ATOM 9955 O O . LEU B 2 11 ? -2.474 -55.184 -51.622 1.000 0.870 11 LEU B O 1
ATOM 9971 N N . HIS B 2 12 ? -4.184 -53.724 -51.382 1.000 0.850 12 HIS B N 1
ATOM 9972 C CA . HIS B 2 12 ? -4.390 -53.379 -52.802 1.000 0.850 12 HIS B CA 1
ATOM 9973 C C . HIS B 2 12 ? -4.282 -54.598 -53.736 1.000 0.850 12 HIS B C 1
ATOM 9974 O O . HIS B 2 12 ? -3.442 -54.663 -54.639 1.000 0.850 12 HIS B O 1
ATOM 9988 N N . PHE B 2 13 ? -5.095 -55.621 -53.496 1.000 0.850 13 PHE B N 1
ATOM 9989 C CA . PHE B 2 13 ? -4.890 -56.949 -54.076 1.000 0.850 13 PHE B CA 1
ATOM 9990 C C . PHE B 2 13 ? -4.816 -56.973 -55.618 1.000 0.850 13 PHE B C 1
ATOM 9991 O O . PHE B 2 13 ? -3.994 -57.699 -56.180 1.000 0.850 13 PHE B O 1
ATOM 10008 N N . GLN B 2 14 ? -5.618 -56.152 -56.310 1.000 0.780 14 GLN B N 1
ATOM 10009 C CA . GLN B 2 14 ? -5.644 -56.070 -57.780 1.000 0.780 14 GLN B CA 1
ATOM 10010 C C . GLN B 2 14 ? -4.374 -55.442 -58.374 1.000 0.780 14 GLN B C 1
ATOM 10011 O O . GLN B 2 14 ? -4.130 -55.571 -59.576 1.000 0.780 14 GLN B O 1
ATOM 10025 N N . PHE B 2 15 ? -3.540 -54.790 -57.559 1.000 0.810 15 PHE B N 1
ATOM 10026 C CA . PHE B 2 15 ? -2.201 -54.421 -57.988 1.000 0.810 15 PHE B CA 1
ATOM 10027 C C . PHE B 2 15 ? -1.355 -55.688 -58.134 1.000 0.810 15 PHE B C 1
ATOM 10028 O O . PHE B 2 15 ? -1.039 -56.366 -57.153 1.000 0.810 15 PHE B O 1
ATOM 10045 N N . GLN B 2 16 ? -1.004 -56.011 -59.378 1.000 0.780 16 GLN B N 1
ATOM 10046 C CA . GLN B 2 16 ? -0.246 -57.209 -59.711 1.000 0.780 16 GLN B CA 1
ATOM 10047 C C . GLN B 2 16 ? 1.018 -56.855 -60.492 1.000 0.780 16 GLN B C 1
ATOM 10048 O O . GLN B 2 16 ? 0.976 -56.417 -61.640 1.000 0.780 16 GLN B O 1
ATOM 10062 N N . ASN B 2 17 ? 2.161 -57.095 -59.859 1.000 0.830 17 ASN B N 1
ATOM 10063 C CA . ASN B 2 17 ? 3.456 -57.249 -60.507 1.000 0.830 17 ASN B CA 1
ATOM 10064 C C . ASN B 2 17 ? 4.106 -58.543 -59.983 1.000 0.830 17 ASN B C 1
ATOM 10065 O O . ASN B 2 17 ? 3.640 -59.126 -59.001 1.000 0.830 17 ASN B O 1
ATOM 10076 N N . TYR B 2 18 ? 5.163 -59.016 -60.646 1.000 0.870 18 TYR B N 1
ATOM 10077 C CA . TYR B 2 18 ? 5.820 -60.275 -60.273 1.000 0.870 18 TYR B CA 1
ATOM 10078 C C . TYR B 2 18 ? 6.270 -60.280 -58.806 1.000 0.870 18 TYR B C 1
ATOM 10079 O O . TYR B 2 18 ? 5.983 -61.229 -58.076 1.000 0.870 18 TYR B O 1
ATOM 10097 N N . ASP B 2 19 ? 6.927 -59.203 -58.370 1.000 0.860 19 ASP B N 1
ATOM 10098 C CA . ASP B 2 19 ? 7.487 -59.120 -57.022 1.000 0.860 19 ASP B CA 1
ATOM 10099 C C . ASP B 2 19 ? 6.403 -59.157 -55.935 1.000 0.860 19 ASP B C 1
ATOM 10100 O O . ASP B 2 19 ? 6.582 -59.825 -54.919 1.000 0.860 19 ASP B O 1
ATOM 10109 N N . THR B 2 20 ? 5.247 -58.530 -56.168 1.000 0.900 20 THR B N 1
ATOM 10110 C CA . THR B 2 20 ? 4.107 -58.521 -55.240 1.000 0.900 20 THR B CA 1
ATOM 10111 C C . THR B 2 20 ? 3.438 -59.892 -55.136 1.000 0.900 20 THR B C 1
ATOM 10112 O O . THR B 2 20 ? 3.107 -60.308 -54.027 1.000 0.900 20 THR B O 1
ATOM 10123 N N . ILE B 2 21 ? 3.263 -60.616 -56.253 1.000 0.910 21 ILE B N 1
ATOM 10124 C CA . ILE B 2 21 ? 2.667 -61.967 -56.251 1.000 0.910 21 ILE B CA 1
ATOM 10125 C C . ILE B 2 21 ? 3.557 -62.928 -55.455 1.000 0.910 21 ILE B C 1
ATOM 10126 O O . ILE B 2 21 ? 3.093 -63.557 -54.508 1.000 0.910 21 ILE B O 1
ATOM 10142 N N . VAL B 2 22 ? 4.858 -62.970 -55.775 1.000 0.920 22 VAL B N 1
ATOM 10143 C CA . VAL B 2 22 ? 5.823 -63.841 -55.081 1.000 0.920 22 VAL B CA 1
ATOM 10144 C C . VAL B 2 22 ? 5.830 -63.562 -53.585 1.000 0.920 22 VAL B C 1
ATOM 10145 O O . VAL B 2 22 ? 5.815 -64.486 -52.776 1.000 0.920 22 VAL B O 1
ATOM 10158 N N . MET B 2 23 ? 5.863 -62.286 -53.218 1.000 0.920 23 MET B N 1
ATOM 10159 C CA . MET B 2 23 ? 5.849 -61.855 -51.830 1.000 0.920 23 MET B CA 1
ATOM 10160 C C . MET B 2 23 ? 4.585 -62.306 -51.087 1.000 0.920 23 MET B C 1
ATOM 10161 O O . MET B 2 23 ? 4.695 -62.818 -49.973 1.000 0.920 23 MET B O 1
ATOM 10175 N N . ARG B 2 24 ? 3.397 -62.103 -51.671 1.000 0.930 24 ARG B N 1
ATOM 10176 C CA . ARG B 2 24 ? 2.099 -62.453 -51.068 1.000 0.930 24 ARG B CA 1
ATOM 10177 C C . ARG B 2 24 ? 1.945 -63.954 -50.860 1.000 0.930 24 ARG B C 1
ATOM 10178 O O . ARG B 2 24 ? 1.536 -64.392 -49.791 1.000 0.930 24 ARG B O 1
ATOM 10199 N N . ASP B 2 25 ? 2.376 -64.751 -51.825 1.000 0.920 25 ASP B N 1
ATOM 10200 C CA . ASP B 2 25 ? 2.409 -66.204 -51.662 1.000 0.920 25 ASP B CA 1
ATOM 10201 C C . ASP B 2 25 ? 3.344 -66.588 -50.510 1.000 0.920 25 ASP B C 1
ATOM 10202 O O . ASP B 2 25 ? 3.002 -67.365 -49.615 1.000 0.920 25 ASP B O 1
ATOM 10211 N N . LYS B 2 26 ? 4.521 -65.954 -50.486 1.000 0.930 26 LYS B N 1
ATOM 10212 C CA . LYS B 2 26 ? 5.529 -66.158 -49.444 1.000 0.930 26 LYS B CA 1
ATOM 10213 C C . LYS B 2 26 ? 5.082 -65.659 -48.079 1.000 0.930 26 LYS B C 1
ATOM 10214 O O . LYS B 2 26 ? 5.643 -66.094 -47.076 1.000 0.930 26 LYS B O 1
ATOM 10233 N N . LEU B 2 27 ? 4.091 -64.779 -48.023 1.000 0.940 27 LEU B N 1
ATOM 10234 C CA . LEU B 2 27 ? 3.523 -64.300 -46.774 1.000 0.940 27 LEU B CA 1
ATOM 10235 C C . LEU B 2 27 ? 2.715 -65.397 -46.087 1.000 0.940 27 LEU B C 1
ATOM 10236 O O . LEU B 2 27 ? 2.873 -65.598 -44.886 1.000 0.940 27 LEU B O 1
ATOM 10252 N N . LEU B 2 28 ? 1.889 -66.128 -46.835 1.000 0.940 28 LEU B N 1
ATOM 10253 C CA . LEU B 2 28 ? 1.076 -67.209 -46.279 1.000 0.940 28 LEU B CA 1
ATOM 10254 C C . LEU B 2 28 ? 1.945 -68.278 -45.593 1.000 0.940 28 LEU B C 1
ATOM 10255 O O . LEU B 2 28 ? 1.637 -68.675 -44.466 1.000 0.940 28 LEU B O 1
ATOM 10271 N N . ASP B 2 29 ? 3.056 -68.672 -46.233 1.000 0.940 29 ASP B N 1
ATOM 10272 C CA . ASP B 2 29 ? 4.066 -69.588 -45.674 1.000 0.940 29 ASP B CA 1
ATOM 10273 C C . ASP B 2 29 ? 4.684 -69.020 -44.389 1.000 0.940 29 ASP B C 1
ATOM 10274 O O . ASP B 2 29 ? 4.857 -69.717 -43.385 1.000 0.940 29 ASP B O 1
ATOM 10283 N N . PHE B 2 30 ? 5.044 -67.736 -44.432 1.000 0.950 30 PHE B N 1
ATOM 10284 C CA . PHE B 2 30 ? 5.717 -67.070 -43.329 1.000 0.950 30 PHE B CA 1
ATOM 10285 C C . PHE B 2 30 ? 4.815 -66.955 -42.092 1.000 0.950 30 PHE B C 1
ATOM 10286 O O . PHE B 2 30 ? 5.264 -67.219 -40.977 1.000 0.950 30 PHE B O 1
ATOM 10303 N N . ILE B 2 31 ? 3.525 -66.668 -42.280 1.000 0.950 31 ILE B N 1
ATOM 10304 C CA . ILE B 2 31 ? 2.528 -66.624 -41.202 1.000 0.950 31 ILE B CA 1
ATOM 10305 C C . ILE B 2 31 ? 2.364 -68.001 -40.522 1.000 0.950 31 ILE B C 1
ATOM 10306 O O . ILE B 2 31 ? 2.274 -68.062 -39.293 1.000 0.950 31 ILE B O 1
ATOM 10322 N N . GLU B 2 32 ? 2.386 -69.119 -41.261 1.000 0.940 32 GLU B N 1
ATOM 10323 C CA . GLU B 2 32 ? 2.354 -70.463 -40.653 1.000 0.940 32 GLU B CA 1
ATOM 10324 C C . GLU B 2 32 ? 3.586 -70.748 -39.788 1.000 0.940 32 GLU B C 1
ATOM 10325 O O . GLU B 2 32 ? 3.466 -71.357 -38.721 1.000 0.940 32 GLU B O 1
ATOM 10337 N N . VAL B 2 33 ? 4.775 -70.339 -40.250 1.000 0.930 33 VAL B N 1
ATOM 10338 C CA . VAL B 2 33 ? 6.017 -70.486 -39.477 1.000 0.930 33 VAL B CA 1
ATOM 10339 C C . VAL B 2 33 ? 5.883 -69.751 -38.148 1.000 0.930 33 VAL B C 1
ATOM 10340 O O . VAL B 2 33 ? 6.149 -70.347 -37.107 1.000 0.930 33 VAL B O 1
ATOM 10353 N N . LEU B 2 34 ? 5.385 -68.513 -38.168 1.000 0.930 34 LEU B N 1
ATOM 10354 C CA . LEU B 2 34 ? 5.166 -67.716 -36.959 1.000 0.930 34 LEU B CA 1
ATOM 10355 C C . LEU B 2 34 ? 4.133 -68.334 -36.019 1.000 0.930 34 LEU B C 1
ATOM 10356 O O . LEU B 2 34 ? 4.328 -68.344 -34.803 1.000 0.930 34 LEU B O 1
ATOM 10372 N N . ARG B 2 35 ? 3.036 -68.860 -36.565 1.000 0.920 35 ARG B N 1
ATOM 10373 C CA . ARG B 2 35 ? 2.005 -69.535 -35.775 1.000 0.920 35 ARG B CA 1
ATOM 10374 C C . ARG B 2 35 ? 2.571 -70.748 -35.034 1.000 0.920 35 ARG B C 1
ATOM 10375 O O . ARG B 2 35 ? 2.176 -71.007 -33.905 1.000 0.920 35 ARG B O 1
ATOM 10396 N N . ARG B 2 36 ? 3.517 -71.479 -35.639 1.000 0.900 36 ARG B N 1
ATOM 10397 C CA . ARG B 2 36 ? 4.192 -72.612 -34.976 1.000 0.900 36 ARG B CA 1
ATOM 10398 C C . ARG B 2 36 ? 5.030 -72.179 -33.777 1.000 0.900 36 ARG B C 1
ATOM 10399 O O . ARG B 2 36 ? 5.236 -72.988 -32.879 1.000 0.900 36 ARG B O 1
ATOM 10420 N N . GLU B 2 37 ? 5.516 -70.940 -33.755 1.000 0.870 37 GLU B N 1
ATOM 10421 C CA . GLU B 2 37 ? 6.207 -70.395 -32.582 1.000 0.870 37 GLU B CA 1
ATOM 10422 C C . GLU B 2 37 ? 5.231 -70.148 -31.420 1.000 0.870 37 GLU B C 1
ATOM 10423 O O . GLU B 2 37 ? 5.570 -70.406 -30.268 1.000 0.870 37 GLU B O 1
ATOM 10435 N N . SER B 2 38 ? 4.025 -69.653 -31.714 1.000 0.890 38 SER B N 1
ATOM 10436 C CA . SER B 2 38 ? 2.924 -69.474 -30.761 1.000 0.890 38 SER B CA 1
ATOM 10437 C C . SER B 2 38 ? 1.622 -69.179 -31.510 1.000 0.890 38 SER B C 1
ATOM 10438 O O . SER B 2 38 ? 1.621 -68.386 -32.455 1.000 0.890 38 SER B O 1
ATOM 10446 N N . ASP B 2 39 ? 0.504 -69.741 -31.048 1.000 0.920 39 ASP B N 1
ATOM 10447 C CA . ASP B 2 39 ? -0.818 -69.478 -31.630 1.000 0.920 39 ASP B CA 1
ATOM 10448 C C . ASP B 2 39 ? -1.186 -67.973 -31.570 1.000 0.920 39 ASP B C 1
ATOM 10449 O O . ASP B 2 39 ? -0.789 -67.265 -30.639 1.000 0.920 39 ASP B O 1
ATOM 10458 N N . PHE B 2 40 ? -1.937 -67.489 -32.571 1.000 0.940 40 PHE B N 1
ATOM 10459 C CA . PHE B 2 40 ? -2.487 -66.125 -32.645 1.000 0.940 40 PHE B CA 1
ATOM 10460 C C . PHE B 2 40 ? -3.921 -66.077 -32.092 1.000 0.940 40 PHE B C 1
ATOM 10461 O O . PHE B 2 40 ? -4.691 -67.016 -32.289 1.000 0.940 40 PHE B O 1
ATOM 10478 N N . ASP B 2 41 ? -4.312 -64.966 -31.463 1.000 0.950 41 ASP B N 1
ATOM 10479 C CA . ASP B 2 41 ? -5.664 -64.743 -30.939 1.000 0.950 41 ASP B CA 1
ATOM 10480 C C . ASP B 2 41 ? -6.601 -64.079 -31.964 1.000 0.950 41 ASP B C 1
ATOM 10481 O O . ASP B 2 41 ? -7.792 -64.395 -31.981 1.000 0.950 41 ASP B O 1
ATOM 10490 N N . PHE B 2 42 ? -6.099 -63.174 -32.815 1.000 0.960 42 PHE B N 1
ATOM 10491 C CA . PHE B 2 42 ? -6.908 -62.467 -33.823 1.000 0.960 42 PHE B CA 1
ATOM 10492 C C . PHE B 2 42 ? -6.072 -61.788 -34.927 1.000 0.960 42 PHE B C 1
ATOM 10493 O O . PHE B 2 42 ? -4.850 -61.658 -34.810 1.000 0.960 42 PHE B O 1
ATOM 10510 N N . LEU B 2 43 ? -6.749 -61.356 -36.000 1.000 0.970 43 LEU B N 1
ATOM 10511 C CA . LEU B 2 43 ? -6.203 -60.614 -37.145 1.000 0.970 43 LEU B CA 1
ATOM 10512 C C . LEU B 2 43 ? -6.884 -59.247 -37.272 1.000 0.970 43 LEU B C 1
ATOM 10513 O O . LEU B 2 43 ? -8.112 -59.149 -37.257 1.000 0.970 43 LEU B O 1
ATOM 10529 N N . LEU B 2 44 ? -6.079 -58.207 -37.455 1.000 0.970 44 LEU B N 1
ATOM 10530 C CA . LEU B 2 44 ? -6.530 -56.850 -37.739 1.000 0.970 44 LEU B CA 1
ATOM 10531 C C . LEU B 2 44 ? -6.236 -56.495 -39.199 1.000 0.970 44 LEU B C 1
ATOM 10532 O O . LEU B 2 44 ? -5.113 -56.672 -39.673 1.000 0.970 44 LEU B O 1
ATOM 10548 N N . LEU B 2 45 ? -7.240 -55.966 -39.895 1.000 0.950 45 LEU B N 1
ATOM 10549 C CA . LEU B 2 45 ? -7.147 -55.536 -41.285 1.000 0.950 45 LEU B CA 1
ATOM 10550 C C . LEU B 2 45 ? -7.568 -54.071 -41.416 1.000 0.950 45 LEU B C 1
ATOM 10551 O O . LEU B 2 45 ? -8.733 -53.719 -41.210 1.000 0.950 45 LEU B O 1
ATOM 10567 N N . THR B 2 46 ? -6.605 -53.214 -41.743 1.000 0.930 46 THR B N 1
ATOM 10568 C CA . THR B 2 46 ? -6.710 -51.763 -41.512 1.000 0.930 46 THR B CA 1
ATOM 10569 C C . THR B 2 46 ? -6.890 -50.925 -42.779 1.000 0.930 46 THR B C 1
ATOM 10570 O O . THR B 2 46 ? -6.287 -49.866 -42.929 1.000 0.930 46 THR B O 1
ATOM 10581 N N . GLY B 2 47 ? -7.783 -51.358 -43.667 1.000 0.890 47 GLY B N 1
ATOM 10582 C CA . GLY B 2 47 ? -8.211 -50.589 -44.840 1.000 0.890 47 GLY B CA 1
ATOM 10583 C C . GLY B 2 47 ? -7.394 -50.831 -46.109 1.000 0.890 47 GLY B C 1
ATOM 10584 O O . GLY B 2 47 ? -6.363 -51.507 -46.090 1.000 0.890 47 GLY B O 1
ATOM 10588 N N . ASP B 2 48 ? -7.905 -50.293 -47.220 1.000 0.870 48 ASP B N 1
ATOM 10589 C CA . ASP B 2 48 ? -7.271 -50.300 -48.545 1.000 0.870 48 ASP B CA 1
ATOM 10590 C C . ASP B 2 48 ? -6.962 -51.723 -49.069 1.000 0.870 48 ASP B C 1
ATOM 10591 O O . ASP B 2 48 ? -5.871 -52.062 -49.535 1.000 0.870 48 ASP B O 1
ATOM 10600 N N . ILE B 2 49 ? -7.963 -52.607 -48.985 1.000 0.860 49 ILE B N 1
ATOM 10601 C CA . ILE B 2 49 ? -7.851 -54.007 -49.435 1.000 0.860 49 ILE B CA 1
ATOM 10602 C C . ILE B 2 49 ? -7.865 -54.097 -50.955 1.000 0.860 49 ILE B C 1
ATOM 10603 O O . ILE B 2 49 ? -7.083 -54.837 -51.558 1.000 0.860 49 ILE B O 1
ATOM 10619 N N . ALA B 2 50 ? -8.799 -53.375 -51.564 1.000 0.790 50 ALA B N 1
ATOM 10620 C CA . ALA B 2 50 ? -8.935 -53.299 -53.003 1.000 0.790 50 ALA B CA 1
ATOM 10621 C C . ALA B 2 50 ? -8.157 -52.092 -53.546 1.000 0.790 50 ALA B C 1
ATOM 10622 O O . ALA B 2 50 ? -7.957 -51.095 -52.857 1.000 0.790 50 ALA B O 1
ATOM 10629 N N . HIS B 2 51 ? -7.734 -52.165 -54.808 1.000 0.710 51 HIS B N 1
ATOM 10630 C CA . HIS B 2 51 ? -7.023 -51.084 -55.487 1.000 0.710 51 HIS B CA 1
ATOM 10631 C C . HIS B 2 51 ? -7.989 -50.173 -56.268 1.000 0.710 51 HIS B C 1
ATOM 10632 O O . HIS B 2 51 ? -8.776 -50.656 -57.072 1.000 0.710 51 HIS B O 1
ATOM 10646 N N . LYS B 2 52 ? -7.913 -48.842 -56.084 1.000 0.600 52 LYS B N 1
ATOM 10647 C CA . LYS B 2 52 ? -8.655 -47.813 -56.871 1.000 0.600 52 LYS B CA 1
ATOM 10648 C C . LYS B 2 52 ? -10.169 -48.072 -57.065 1.000 0.600 52 LYS B C 1
ATOM 10649 O O . LYS B 2 52 ? -10.724 -47.750 -58.117 1.000 0.600 52 LYS B O 1
ATOM 10668 N N . GLY B 2 53 ? -10.852 -48.599 -56.050 1.000 0.570 53 GLY B N 1
ATOM 10669 C CA . GLY B 2 53 ? -12.294 -48.863 -56.092 1.000 0.570 53 GLY B CA 1
ATOM 10670 C C . GLY B 2 53 ? -12.701 -50.037 -56.991 1.000 0.570 53 GLY B C 1
ATOM 10671 O O . GLY B 2 53 ? -13.877 -50.110 -57.383 1.000 0.570 53 GLY B O 1
ATOM 10675 N N . ASP B 2 54 ? -11.753 -50.919 -57.341 1.000 0.580 54 ASP B N 1
ATOM 10676 C CA . ASP B 2 54 ? -12.027 -52.145 -58.091 1.000 0.580 54 ASP B CA 1
ATOM 10677 C C . ASP B 2 54 ? -12.922 -53.113 -57.320 1.000 0.580 54 ASP B C 1
ATOM 10678 O O . ASP B 2 54 ? -13.141 -53.015 -56.112 1.000 0.580 54 ASP B O 1
ATOM 10687 N N . VAL B 2 55 ? -13.481 -54.055 -58.071 1.000 0.650 55 VAL B N 1
ATOM 10688 C CA . VAL B 2 55 ? -14.425 -55.038 -57.550 1.000 0.650 55 VAL B CA 1
ATOM 10689 C C . VAL B 2 55 ? -13.718 -55.966 -56.561 1.000 0.650 55 VAL B C 1
ATOM 10690 O O . VAL B 2 55 ? -12.664 -56.528 -56.867 1.000 0.650 55 VAL B O 1
ATOM 10703 N N . TYR B 2 56 ? -14.338 -56.173 -55.398 1.000 0.780 56 TYR B N 1
ATOM 10704 C CA . TYR B 2 56 ? -13.976 -57.229 -54.453 1.000 0.780 56 TYR B CA 1
ATOM 10705 C C . TYR B 2 56 ? -14.350 -58.592 -55.029 1.000 0.780 56 TYR B C 1
ATOM 10706 O O . TYR B 2 56 ? -15.412 -59.152 -54.749 1.000 0.780 56 TYR B O 1
ATOM 10724 N N . ASN B 2 57 ? -13.493 -59.083 -55.913 1.000 0.780 57 ASN B N 1
ATOM 10725 C CA . ASN B 2 57 ? -13.674 -60.363 -56.565 1.000 0.780 57 ASN B CA 1
ATOM 10726 C C . ASN B 2 57 ? -13.403 -61.526 -55.592 1.000 0.780 57 ASN B C 1
ATOM 10727 O O . ASN B 2 57 ? -12.956 -61.341 -54.459 1.000 0.780 57 ASN B O 1
ATOM 10738 N N . GLU B 2 58 ? -13.686 -62.745 -56.042 1.000 0.830 58 GLU B N 1
ATOM 10739 C CA . GLU B 2 58 ? -13.434 -63.947 -55.241 1.000 0.830 58 GLU B CA 1
ATOM 10740 C C . GLU B 2 58 ? -11.952 -64.129 -54.890 1.000 0.830 58 GLU B C 1
ATOM 10741 O O . GLU B 2 58 ? -11.662 -64.566 -53.781 1.000 0.830 58 GLU B O 1
ATOM 10753 N N . ASP B 2 59 ? -11.016 -63.717 -55.754 1.000 0.850 59 ASP B N 1
ATOM 10754 C CA . ASP B 2 59 ? -9.575 -63.857 -55.495 1.000 0.850 59 ASP B CA 1
ATOM 10755 C C . ASP B 2 59 ? -9.144 -63.115 -54.214 1.000 0.850 59 ASP B C 1
ATOM 10756 O O . ASP B 2 59 ? -8.325 -63.615 -53.441 1.000 0.850 59 ASP B O 1
ATOM 10765 N N . VAL B 2 60 ? -9.739 -61.945 -53.937 1.000 0.870 60 VAL B N 1
ATOM 10766 C CA . VAL B 2 60 ? -9.515 -61.208 -52.680 1.000 0.870 60 VAL B CA 1
ATOM 10767 C C . VAL B 2 60 ? -9.989 -62.028 -51.478 1.000 0.870 60 VAL B C 1
ATOM 10768 O O . VAL B 2 60 ? -9.281 -62.125 -50.474 1.000 0.870 60 VAL B O 1
ATOM 10781 N N . LYS B 2 61 ? -11.177 -62.641 -51.561 1.000 0.900 61 LYS B N 1
ATOM 10782 C CA . LYS B 2 61 ? -11.742 -63.457 -50.472 1.000 0.900 61 LYS B CA 1
ATOM 10783 C C . LYS B 2 61 ? -10.951 -64.740 -50.266 1.000 0.900 61 LYS B C 1
ATOM 10784 O O . LYS B 2 61 ? -10.788 -65.182 -49.129 1.000 0.900 61 LYS B O 1
ATOM 10803 N N . GLU B 2 62 ? -10.459 -65.342 -51.342 1.000 0.920 62 GLU B N 1
ATOM 10804 C CA . GLU B 2 62 ? -9.600 -66.515 -51.282 1.000 0.920 62 GLU B CA 1
ATOM 10805 C C . GLU B 2 62 ? -8.268 -66.170 -50.605 1.000 0.920 62 GLU B C 1
ATOM 10806 O O . GLU B 2 62 ? -7.878 -66.864 -49.668 1.000 0.920 62 GLU B O 1
ATOM 10818 N N . TYR B 2 63 ? -7.634 -65.044 -50.959 1.000 0.910 63 TYR B N 1
ATOM 10819 C CA . TYR B 2 63 ? -6.385 -64.608 -50.326 1.000 0.910 63 TYR B CA 1
ATOM 10820 C C . TYR B 2 63 ? -6.562 -64.246 -48.846 1.000 0.910 63 TYR B C 1
ATOM 10821 O O . TYR B 2 63 ? -5.779 -64.678 -47.997 1.000 0.910 63 TYR B O 1
ATOM 10839 N N . LEU B 2 64 ? -7.630 -63.519 -48.503 1.000 0.930 64 LEU B N 1
ATOM 10840 C CA . LEU B 2 64 ? -7.950 -63.236 -47.105 1.000 0.930 64 LEU B CA 1
ATOM 10841 C C . LEU B 2 64 ? -8.294 -64.530 -46.326 1.000 0.930 64 LEU B C 1
ATOM 10842 O O . LEU B 2 64 ? -7.806 -64.700 -45.211 1.000 0.930 64 LEU B O 1
ATOM 10858 N N . ASN B 2 65 ? -9.036 -65.500 -46.892 1.000 0.940 65 ASN B N 1
ATOM 10859 C CA . ASN B 2 65 ? -9.254 -66.828 -46.273 1.000 0.940 65 ASN B CA 1
ATOM 10860 C C . ASN B 2 65 ? -7.952 -67.638 -46.144 1.000 0.940 65 ASN B C 1
ATOM 10861 O O . ASN B 2 65 ? -7.807 -68.417 -45.198 1.000 0.940 65 ASN B O 1
ATOM 10872 N N . GLY B 2 66 ? -7.013 -67.447 -47.075 1.000 0.940 66 GLY B N 1
ATOM 10873 C CA . GLY B 2 66 ? -5.656 -67.978 -47.025 1.000 0.940 66 GLY B CA 1
ATOM 10874 C C . GLY B 2 66 ? -4.919 -67.469 -45.793 1.000 0.940 66 GLY B C 1
ATOM 10875 O O . GLY B 2 66 ? -4.490 -68.281 -44.978 1.000 0.940 66 GLY B O 1
ATOM 10879 N N . ILE B 2 67 ? -4.876 -66.145 -45.591 1.000 0.940 67 ILE B N 1
ATOM 10880 C CA . ILE B 2 67 ? -4.273 -65.527 -44.396 1.000 0.940 67 ILE B CA 1
ATOM 10881 C C . ILE B 2 67 ? -4.938 -66.066 -43.120 1.000 0.940 67 ILE B C 1
ATOM 10882 O O . ILE B 2 67 ? -4.245 -66.495 -42.197 1.000 0.940 67 ILE B O 1
ATOM 10898 N N . ILE B 2 68 ? -6.276 -66.108 -43.077 1.000 0.950 68 ILE B N 1
ATOM 10899 C CA . ILE B 2 68 ? -7.036 -66.608 -41.917 1.000 0.950 68 ILE B CA 1
ATOM 10900 C C . ILE B 2 68 ? -6.691 -68.076 -41.613 1.000 0.950 68 ILE B C 1
ATOM 10901 O O . ILE B 2 68 ? -6.449 -68.425 -40.454 1.000 0.950 68 ILE B O 1
ATOM 10917 N N . LYS B 2 69 ? -6.623 -68.942 -42.636 1.000 0.940 69 LYS B N 1
ATOM 10918 C CA . LYS B 2 69 ? -6.246 -70.358 -42.494 1.000 0.940 69 LYS B CA 1
ATOM 10919 C C . LYS B 2 69 ? -4.785 -70.505 -42.050 1.000 0.940 69 LYS B C 1
ATOM 10920 O O . LYS B 2 69 ? -4.530 -71.316 -41.157 1.000 0.940 69 LYS B O 1
ATOM 10939 N N . SER B 2 70 ? -3.867 -69.687 -42.582 1.000 0.940 70 SER B N 1
ATOM 10940 C CA . SER B 2 70 ? -2.451 -69.635 -42.175 1.000 0.940 70 SER B CA 1
ATOM 10941 C C . SER B 2 70 ? -2.290 -69.246 -40.701 1.000 0.940 70 SER B C 1
ATOM 10942 O O . SER B 2 70 ? -1.483 -69.843 -39.989 1.000 0.940 70 SER B O 1
ATOM 10950 N N . MET B 2 71 ? -3.111 -68.322 -40.192 1.000 0.940 71 MET B N 1
ATOM 10951 C CA . MET B 2 71 ? -3.141 -67.962 -38.766 1.000 0.940 71 MET B CA 1
ATOM 10952 C C . MET B 2 71 ? -3.898 -68.972 -37.888 1.000 0.940 71 MET B C 1
ATOM 10953 O O . MET B 2 71 ? -3.778 -68.927 -36.666 1.000 0.940 71 MET B O 1
ATOM 10967 N N . GLY B 2 72 ? -4.648 -69.910 -38.482 1.000 0.940 72 GLY B N 1
ATOM 10968 C CA . GLY B 2 72 ? -5.466 -70.879 -37.744 1.000 0.940 72 GLY B CA 1
ATOM 10969 C C . GLY B 2 72 ? -6.706 -70.299 -37.090 1.000 0.940 72 GLY B C 1
ATOM 10970 O O . GLY B 2 72 ? -7.203 -70.872 -36.121 1.000 0.940 72 GLY B O 1
ATOM 10974 N N . LEU B 2 73 ? -7.165 -69.156 -37.587 1.000 0.930 73 LEU B N 1
ATOM 10975 C CA . LEU B 2 73 ? -8.238 -68.388 -36.985 1.000 0.930 73 LEU B CA 1
ATOM 10976 C C . LEU B 2 73 ? -9.599 -68.754 -37.576 1.000 0.930 73 LEU B C 1
ATOM 10977 O O . LEU B 2 73 ? -9.728 -69.461 -38.579 1.000 0.930 73 LEU B O 1
ATOM 10993 N N . SER B 2 74 ? -10.632 -68.225 -36.924 1.000 0.900 74 SER B N 1
ATOM 10994 C CA . SER B 2 74 ? -11.984 -68.165 -37.465 1.000 0.900 74 SER B CA 1
ATOM 10995 C C . SER B 2 74 ? -12.320 -66.731 -37.851 1.000 0.900 74 SER B C 1
ATOM 10996 O O . SER B 2 74 ? -11.731 -65.787 -37.321 1.000 0.900 74 SER B O 1
ATOM 11004 N N . LYS B 2 75 ? -13.330 -66.568 -38.708 1.000 0.890 75 LYS B N 1
ATOM 11005 C CA . LYS B 2 75 ? -13.854 -65.242 -39.064 1.000 0.890 75 LYS B CA 1
ATOM 11006 C C . LYS B 2 75 ? -14.327 -64.430 -37.847 1.000 0.890 75 LYS B C 1
ATOM 11007 O O . LYS B 2 75 ? -14.263 -63.209 -37.891 1.000 0.890 75 LYS B O 1
ATOM 11026 N N . ASN B 2 76 ? -14.696 -65.080 -36.738 1.000 0.880 76 ASN B N 1
ATOM 11027 C CA . ASN B 2 76 ? -15.066 -64.394 -35.491 1.000 0.880 76 ASN B CA 1
ATOM 11028 C C . ASN B 2 76 ? -13.884 -63.670 -34.818 1.000 0.880 76 ASN B C 1
ATOM 11029 O O . ASN B 2 76 ? -14.105 -62.848 -33.936 1.000 0.880 76 ASN B O 1
ATOM 11040 N N . ASN B 2 77 ? -12.649 -63.976 -35.230 1.000 0.930 77 ASN B N 1
ATOM 11041 C CA . ASN B 2 77 ? -11.414 -63.396 -34.702 1.000 0.930 77 ASN B CA 1
ATOM 11042 C C . ASN B 2 77 ? -10.711 -62.504 -35.752 1.000 0.930 77 ASN B C 1
ATOM 11043 O O . ASN B 2 77 ? -9.483 -62.404 -35.758 1.000 0.930 77 ASN B O 1
ATOM 11054 N N . VAL B 2 78 ? -11.466 -61.901 -36.678 1.000 0.960 78 VAL B N 1
ATOM 11055 C CA . VAL B 2 78 ? -10.958 -60.971 -37.702 1.000 0.960 78 VAL B CA 1
ATOM 11056 C C . VAL B 2 78 ? -11.692 -59.640 -37.573 1.000 0.960 78 VAL B C 1
ATOM 11057 O O . VAL B 2 78 ? -12.920 -59.614 -37.529 1.000 0.960 78 VAL B O 1
ATOM 11070 N N . HIS B 2 79 ? -10.956 -58.530 -37.544 1.000 0.960 79 HIS B N 1
ATOM 11071 C CA . HIS B 2 79 ? -11.519 -57.179 -37.493 1.000 0.960 79 HIS B CA 1
ATOM 11072 C C . HIS B 2 79 ? -11.107 -56.378 -38.725 1.000 0.960 79 HIS B C 1
ATOM 11073 O O . HIS B 2 79 ? -9.948 -56.427 -39.131 1.000 0.960 79 HIS B O 1
ATOM 11087 N N . LEU B 2 80 ? -12.060 -55.647 -39.306 1.000 0.920 80 LEU B N 1
ATOM 11088 C CA . LEU B 2 80 ? -11.921 -54.979 -40.599 1.000 0.920 80 LEU B CA 1
ATOM 11089 C C . LEU B 2 80 ? -12.442 -53.538 -40.521 1.000 0.920 80 LEU B C 1
ATOM 11090 O O . LEU B 2 80 ? -13.556 -53.316 -40.042 1.000 0.920 80 LEU B O 1
ATOM 11106 N N . VAL B 2 81 ? -11.674 -52.587 -41.052 1.000 0.930 81 VAL B N 1
ATOM 11107 C CA . VAL B 2 81 ? -12.104 -51.198 -41.304 1.000 0.930 81 VAL B CA 1
ATOM 11108 C C . VAL B 2 81 ? -11.864 -50.821 -42.776 1.000 0.930 81 VAL B C 1
ATOM 11109 O O . VAL B 2 81 ? -10.964 -51.393 -43.391 1.000 0.930 81 VAL B O 1
ATOM 11122 N N . PRO B 2 82 ? -12.656 -49.905 -43.367 1.000 0.900 82 PRO B N 1
ATOM 11123 C CA . PRO B 2 82 ? -12.472 -49.463 -44.753 1.000 0.900 82 PRO B CA 1
ATOM 11124 C C . PRO B 2 82 ? -11.279 -48.515 -44.902 1.000 0.900 82 PRO B C 1
ATOM 11125 O O . PRO B 2 82 ? -10.968 -47.765 -43.977 1.000 0.900 82 PRO B O 1
ATOM 11136 N N . GLY B 2 83 ? -10.663 -48.491 -46.083 1.000 0.860 83 GLY B N 1
ATOM 11137 C CA . GLY B 2 83 ? -9.709 -47.459 -46.491 1.000 0.860 83 GLY B CA 1
ATOM 11138 C C . GLY B 2 83 ? -10.321 -46.437 -47.451 1.000 0.860 83 GLY B C 1
ATOM 11139 O O . GLY B 2 83 ? -11.504 -46.489 -47.796 1.000 0.860 83 GLY B O 1
ATOM 11143 N N . ASN B 2 84 ? -9.537 -45.443 -47.855 1.000 0.800 84 ASN B N 1
ATOM 11144 C CA . ASN B 2 84 ? -10.013 -44.338 -48.690 1.000 0.800 84 ASN B CA 1
ATOM 11145 C C . ASN B 2 84 ? -10.054 -44.683 -50.185 1.000 0.800 84 ASN B C 1
ATOM 11146 O O . ASN B 2 84 ? -10.797 -44.052 -50.944 1.000 0.800 84 ASN B O 1
ATOM 11157 N N . HIS B 2 85 ? -9.290 -45.679 -50.634 1.000 0.740 85 HIS B N 1
ATOM 11158 C CA . HIS B 2 85 ? -9.390 -46.162 -52.010 1.000 0.740 85 HIS B CA 1
ATOM 11159 C C . HIS B 2 85 ? -10.678 -46.955 -52.277 1.000 0.740 85 HIS B C 1
ATOM 11160 O O . HIS B 2 85 ? -11.002 -47.201 -53.441 1.000 0.740 85 HIS B O 1
ATOM 11174 N N . ASP B 2 86 ? -11.447 -47.274 -51.233 1.000 0.660 86 ASP B N 1
ATOM 11175 C CA . ASP B 2 86 ? -12.689 -48.051 -51.302 1.000 0.660 86 ASP B CA 1
ATOM 11176 C C . ASP B 2 86 ? -13.930 -47.210 -51.678 1.000 0.660 86 ASP B C 1
ATOM 11177 O O . ASP B 2 86 ? -15.053 -47.719 -51.729 1.000 0.660 86 ASP B O 1
ATOM 11186 N N . ILE B 2 87 ? -13.746 -45.916 -51.962 1.000 0.700 87 ILE B N 1
ATOM 11187 C CA . ILE B 2 87 ? -14.839 -44.948 -52.102 1.000 0.700 87 ILE B CA 1
ATOM 11188 C C . ILE B 2 87 ? -15.128 -44.582 -53.556 1.000 0.700 87 ILE B C 1
ATOM 11189 O O . ILE B 2 87 ? -14.241 -44.199 -54.324 1.000 0.700 87 ILE B O 1
ATOM 11205 N N . SER B 2 88 ? -16.411 -44.588 -53.922 1.000 0.650 88 SER B N 1
ATOM 11206 C CA . SER B 2 88 ? -16.876 -44.012 -55.183 1.000 0.650 88 SER B CA 1
ATOM 11207 C C . SER B 2 88 ? -16.992 -42.486 -55.104 1.000 0.650 88 SER B C 1
ATOM 11208 O O . SER B 2 88 ? -17.715 -41.956 -54.258 1.000 0.650 88 SER B O 1
ATOM 11216 N N . ARG B 2 89 ? -16.329 -41.788 -56.036 1.000 0.630 89 ARG B N 1
ATOM 11217 C CA . ARG B 2 89 ? -16.351 -40.323 -56.159 1.000 0.630 89 ARG B CA 1
ATOM 11218 C C . ARG B 2 89 ? -17.433 -39.891 -57.140 1.000 0.630 89 ARG B C 1
ATOM 11219 O O . ARG B 2 89 ? -17.295 -40.088 -58.349 1.000 0.630 89 ARG B O 1
ATOM 11240 N N . ASP B 2 90 ? -18.503 -39.309 -56.621 1.000 0.690 90 ASP B N 1
ATOM 11241 C CA . ASP B 2 90 ? -19.547 -38.677 -57.419 1.000 0.690 90 ASP B CA 1
ATOM 11242 C C . ASP B 2 90 ? -19.632 -37.176 -57.108 1.000 0.690 90 ASP B C 1
ATOM 11243 O O . ASP B 2 90 ? -19.268 -36.713 -56.028 1.000 0.690 90 ASP B O 1
ATOM 11252 N N . MET B 2 91 ? -20.133 -36.403 -58.069 1.000 0.720 91 MET B N 1
ATOM 11253 C CA . MET B 2 91 ? -20.161 -34.942 -57.984 1.000 0.720 91 MET B CA 1
ATOM 11254 C C . MET B 2 91 ? -21.074 -34.409 -56.861 1.000 0.720 91 MET B C 1
ATOM 11255 O O . MET B 2 91 ? -20.789 -33.358 -56.288 1.000 0.720 91 MET B O 1
ATOM 11269 N N . THR B 2 92 ? -22.157 -35.121 -56.533 1.000 0.770 92 THR B N 1
ATOM 11270 C CA . THR B 2 92 ? -23.101 -34.751 -55.464 1.000 0.770 92 THR B CA 1
ATOM 11271 C C . THR B 2 92 ? -22.427 -34.875 -54.104 1.000 0.770 92 THR B C 1
ATOM 11272 O O . THR B 2 92 ? -22.501 -33.947 -53.298 1.000 0.770 92 THR B O 1
ATOM 11283 N N . ARG B 2 93 ? -21.727 -35.995 -53.878 1.000 0.830 93 ARG B N 1
ATOM 11284 C CA . ARG B 2 93 ? -20.933 -36.253 -52.675 1.000 0.830 93 ARG B CA 1
ATOM 11285 C C . ARG B 2 93 ? -19.828 -35.212 -52.508 1.000 0.830 93 ARG B C 1
ATOM 11286 O O . ARG B 2 93 ? -19.749 -34.604 -51.444 1.000 0.830 93 ARG B O 1
ATOM 11307 N N . THR B 2 94 ? -19.039 -34.941 -53.550 1.000 0.780 94 THR B N 1
ATOM 11308 C CA . THR B 2 94 ? -17.980 -33.915 -53.509 1.000 0.780 94 THR B CA 1
ATOM 11309 C C . THR B 2 94 ? -18.526 -32.533 -53.123 1.000 0.780 94 THR B C 1
ATOM 11310 O O . THR B 2 94 ? -17.978 -31.880 -52.235 1.000 0.780 94 THR B O 1
ATOM 11321 N N . LEU B 2 95 ? -19.637 -32.088 -53.732 1.000 0.780 95 LEU B N 1
ATOM 11322 C CA . LEU B 2 95 ? -20.278 -30.803 -53.404 1.000 0.780 95 LEU B CA 1
ATOM 11323 C C . LEU B 2 95 ? -20.796 -30.741 -51.953 1.000 0.780 95 LEU B C 1
ATOM 11324 O O . LEU B 2 95 ? -20.750 -29.676 -51.327 1.000 0.780 95 LEU B O 1
ATOM 11340 N N . LEU B 2 96 ? -21.280 -31.864 -51.411 1.000 0.830 96 LEU B N 1
ATOM 11341 C CA . LEU B 2 96 ? -21.724 -31.970 -50.019 1.000 0.830 96 LEU B CA 1
ATOM 11342 C C . LEU B 2 96 ? -20.542 -31.838 -49.044 1.000 0.830 96 LEU B C 1
ATOM 11343 O O . LEU B 2 96 ? -20.622 -31.056 -48.097 1.000 0.830 96 LEU B O 1
ATOM 11359 N N . ILE B 2 97 ? -19.432 -32.533 -49.314 1.000 0.840 97 ILE B N 1
ATOM 11360 C CA . ILE B 2 97 ? -18.200 -32.472 -48.509 1.000 0.840 97 ILE B CA 1
ATOM 11361 C C . ILE B 2 97 ? -17.616 -31.052 -48.519 1.000 0.840 97 ILE B C 1
ATOM 11362 O O . ILE B 2 97 ? -17.343 -30.493 -47.456 1.000 0.840 97 ILE B O 1
ATOM 11378 N N . ASP B 2 98 ? -17.530 -30.411 -49.692 1.000 0.790 98 ASP B N 1
ATOM 11379 C CA . ASP B 2 98 ? -17.065 -29.021 -49.817 1.000 0.790 98 ASP B CA 1
ATOM 11380 C C . ASP B 2 98 ? -17.944 -28.026 -49.034 1.000 0.790 98 ASP B C 1
ATOM 11381 O O . ASP B 2 98 ? -17.459 -26.978 -48.603 1.000 0.790 98 ASP B O 1
ATOM 11390 N N . SER B 2 99 ? -19.232 -28.333 -48.842 1.000 0.780 99 SER B N 1
ATOM 11391 C CA . SER B 2 99 ? -20.151 -27.497 -48.056 1.000 0.780 99 SER B CA 1
ATOM 11392 C C . SER B 2 99 ? -19.960 -27.682 -46.551 1.000 0.780 99 SER B C 1
ATOM 11393 O O . SER B 2 99 ? -19.985 -26.700 -45.810 1.000 0.780 99 SER B O 1
ATOM 11401 N N . ILE B 2 100 ? -19.726 -28.917 -46.097 1.000 0.840 100 ILE B N 1
ATOM 11402 C CA . ILE B 2 100 ? -19.442 -29.218 -44.687 1.000 0.840 100 ILE B CA 1
ATOM 11403 C C . ILE B 2 100 ? -18.125 -28.553 -44.266 1.000 0.840 100 ILE B C 1
ATOM 11404 O O . ILE B 2 100 ? -18.092 -27.844 -43.260 1.000 0.840 100 ILE B O 1
ATOM 11420 N N . MET B 2 101 ? -17.069 -28.691 -45.076 1.000 0.790 101 MET B N 1
ATOM 11421 C CA . MET B 2 101 ? -15.725 -28.177 -44.770 1.000 0.790 101 MET B CA 1
ATOM 11422 C C . MET B 2 101 ? -15.617 -26.648 -44.791 1.000 0.790 101 MET B C 1
ATOM 11423 O O . MET B 2 101 ? -14.758 -26.082 -44.123 1.000 0.790 101 MET B O 1
ATOM 11437 N N . LYS B 2 102 ? -16.489 -25.957 -45.535 1.000 0.710 102 LYS B N 1
ATOM 11438 C CA . LYS B 2 102 ? -16.569 -24.484 -45.537 1.000 0.710 102 LYS B CA 1
ATOM 11439 C C . LYS B 2 102 ? -17.438 -23.918 -44.416 1.000 0.710 102 LYS B C 1
ATOM 11440 O O . LYS B 2 102 ? -17.512 -22.696 -44.268 1.000 0.710 102 LYS B O 1
ATOM 11459 N N . SER B 2 103 ? -18.146 -24.767 -43.673 1.000 0.780 103 SER B N 1
ATOM 11460 C CA . SER B 2 103 ? -18.943 -24.304 -42.543 1.000 0.780 103 SER B CA 1
ATOM 11461 C C . SER B 2 103 ? -18.032 -23.751 -41.433 1.000 0.780 103 SER B C 1
ATOM 11462 O O . SER B 2 103 ? -16.868 -24.141 -41.341 1.000 0.780 103 SER B O 1
ATOM 11470 N N . PRO B 2 104 ? -18.534 -22.852 -40.567 1.000 0.730 104 PRO B N 1
ATOM 11471 C CA . PRO B 2 104 ? -17.730 -22.282 -39.484 1.000 0.730 104 PRO B CA 1
ATOM 11472 C C . PRO B 2 104 ? -17.193 -23.344 -38.524 1.000 0.730 104 PRO B C 1
ATOM 11473 O O . PRO B 2 104 ? -16.167 -23.140 -37.885 1.000 0.730 104 PRO B O 1
ATOM 11484 N N . ASN B 2 105 ? -17.921 -24.457 -38.407 1.000 0.810 105 ASN B N 1
ATOM 11485 C CA . ASN B 2 105 ? -17.565 -25.561 -37.541 1.000 0.810 105 ASN B CA 1
ATOM 11486 C C . ASN B 2 105 ? -17.886 -26.901 -38.229 1.000 0.810 105 ASN B C 1
ATOM 11487 O O . ASN B 2 105 ? -18.996 -27.420 -38.074 1.000 0.810 105 ASN B O 1
ATOM 11498 N N . PRO B 2 106 ? -16.939 -27.451 -39.010 1.000 0.870 106 PRO B N 1
ATOM 11499 C CA . PRO B 2 106 ? -17.157 -28.651 -39.816 1.000 0.870 106 PRO B CA 1
ATOM 11500 C C . PRO B 2 106 ? -17.562 -29.892 -39.015 1.000 0.870 106 PRO B C 1
ATOM 11501 O O . PRO B 2 106 ? -18.465 -30.611 -39.439 1.000 0.870 106 PRO B O 1
ATOM 11512 N N . SER B 2 107 ? -16.949 -30.120 -37.848 1.000 0.860 107 SER B N 1
ATOM 11513 C CA . SER B 2 107 ? -17.255 -31.275 -36.988 1.000 0.860 107 SER B CA 1
ATOM 11514 C C . SER B 2 107 ? -18.701 -31.217 -36.477 1.000 0.860 107 SER B C 1
ATOM 11515 O O . SER B 2 107 ? -19.482 -32.153 -36.652 1.000 0.860 107 SER B O 1
ATOM 11523 N N . GLU B 2 108 ? -19.121 -30.058 -35.964 1.000 0.840 108 GLU B N 1
ATOM 11524 C CA . GLU B 2 108 ? -20.487 -29.864 -35.469 1.000 0.840 108 GLU B CA 1
ATOM 11525 C C . GLU B 2 108 ? -21.531 -29.887 -36.604 1.000 0.840 108 GLU B C 1
ATOM 11526 O O . GLU B 2 108 ? -22.651 -30.366 -36.420 1.000 0.840 108 GLU B O 1
ATOM 11538 N N . MET B 2 109 ? -21.174 -29.380 -37.792 1.000 0.860 109 MET B N 1
ATOM 11539 C CA . MET B 2 109 ? -22.014 -29.448 -38.994 1.000 0.860 109 MET B CA 1
ATOM 11540 C C . MET B 2 109 ? -22.229 -30.895 -39.443 1.000 0.860 109 MET B C 1
ATOM 11541 O O . MET B 2 109 ? -23.348 -31.266 -39.798 1.000 0.860 109 MET B O 1
ATOM 11555 N N . LEU B 2 110 ? -21.175 -31.714 -39.400 1.000 0.870 110 LEU B N 1
ATOM 11556 C CA . LEU B 2 110 ? -21.226 -33.128 -39.751 1.000 0.870 110 LEU B CA 1
ATOM 11557 C C . LEU B 2 110 ? -22.167 -33.907 -38.816 1.000 0.870 110 LEU B C 1
ATOM 11558 O O . LEU B 2 110 ? -23.007 -34.667 -39.296 1.000 0.870 110 LEU B O 1
ATOM 11574 N N . ASP B 2 111 ? -22.093 -33.664 -37.503 1.000 0.860 111 ASP B N 1
ATOM 11575 C CA . ASP B 2 111 ? -22.976 -34.292 -36.506 1.000 0.860 111 ASP B CA 1
ATOM 11576 C C . ASP B 2 111 ? -24.461 -33.900 -36.670 1.000 0.860 111 ASP B C 1
ATOM 11577 O O . ASP B 2 111 ? -25.350 -34.638 -36.238 1.000 0.860 111 ASP B O 1
ATOM 11586 N N . LYS B 2 112 ? -24.738 -32.736 -37.279 1.000 0.840 112 LYS B N 1
ATOM 11587 C CA . LYS B 2 112 ? -26.088 -32.173 -37.474 1.000 0.840 112 LYS B CA 1
ATOM 11588 C C . LYS B 2 112 ? -26.727 -32.510 -38.823 1.000 0.840 112 LYS B C 1
ATOM 11589 O O . LYS B 2 112 ? -27.877 -32.121 -39.039 1.000 0.840 112 LYS B O 1
ATOM 11608 N N . LEU B 2 113 ? -26.011 -33.174 -39.733 1.000 0.860 113 LEU B N 1
ATOM 11609 C CA . LEU B 2 113 ? -26.543 -33.534 -41.050 1.000 0.860 113 LEU B CA 1
ATOM 11610 C C . LEU B 2 113 ? -27.859 -34.312 -40.943 1.000 0.860 113 LEU B C 1
ATOM 11611 O O . LEU B 2 113 ? -28.043 -35.134 -40.046 1.000 0.860 113 LEU B O 1
ATOM 11627 N N . ASP B 2 114 ? -28.770 -34.076 -41.891 1.000 0.800 114 ASP B N 1
ATOM 11628 C CA . ASP B 2 114 ? -29.993 -34.866 -41.973 1.000 0.800 114 ASP B CA 1
ATOM 11629 C C . ASP B 2 114 ? -29.701 -36.284 -42.480 1.000 0.800 114 ASP B C 1
ATOM 11630 O O . ASP B 2 114 ? -28.692 -36.546 -43.142 1.000 0.800 114 ASP B O 1
ATOM 11639 N N . GLN B 2 115 ? -30.619 -37.210 -42.188 1.000 0.820 115 GLN B N 1
ATOM 11640 C CA . GLN B 2 115 ? -30.460 -38.615 -42.564 1.000 0.820 115 GLN B CA 1
ATOM 11641 C C . GLN B 2 115 ? -30.182 -38.782 -44.071 1.000 0.820 115 GLN B C 1
ATOM 11642 O O . GLN B 2 115 ? -29.448 -39.678 -44.471 1.000 0.820 115 GLN B O 1
ATOM 11656 N N . LYS B 2 116 ? -30.739 -37.911 -44.927 1.000 0.830 116 LYS B N 1
ATOM 11657 C CA . LYS B 2 116 ? -30.513 -37.963 -46.378 1.000 0.830 116 LYS B CA 1
ATOM 11658 C C . LYS B 2 116 ? -29.076 -37.603 -46.752 1.000 0.830 116 LYS B C 1
ATOM 11659 O O . LYS B 2 116 ? -28.479 -38.315 -47.554 1.000 0.830 116 LYS B O 1
ATOM 11678 N N . ALA B 2 117 ? -28.530 -36.526 -46.195 1.000 0.840 117 ALA B N 1
ATOM 11679 C CA . ALA B 2 117 ? -27.156 -36.103 -46.420 1.000 0.840 117 ALA B CA 1
ATOM 11680 C C . ALA B 2 117 ? -26.153 -37.100 -45.819 1.000 0.840 117 ALA B C 1
ATOM 11681 O O . ALA B 2 117 ? -25.172 -37.430 -46.483 1.000 0.840 117 ALA B O 1
ATOM 11688 N N . THR B 2 118 ? -26.424 -37.649 -44.621 1.000 0.840 118 THR B N 1
ATOM 11689 C CA . THR B 2 118 ? -25.623 -38.749 -44.049 1.000 0.840 118 THR B CA 1
ATOM 11690 C C . THR B 2 118 ? -25.612 -39.960 -44.985 1.000 0.840 118 THR B C 1
ATOM 11691 O O . THR B 2 118 ? -24.541 -40.498 -45.255 1.000 0.840 118 THR B O 1
ATOM 11702 N N . ASN B 2 119 ? -26.764 -40.345 -45.550 1.000 0.850 119 ASN B N 1
ATOM 11703 C CA . ASN B 2 119 ? -26.838 -41.462 -46.494 1.000 0.850 119 ASN B CA 1
ATOM 11704 C C . ASN B 2 119 ? -25.986 -41.223 -47.751 1.000 0.850 119 ASN B C 1
ATOM 11705 O O . ASN B 2 119 ? -25.290 -42.140 -48.152 1.000 0.850 119 ASN B O 1
ATOM 11716 N N . ILE B 2 120 ? -25.951 -40.014 -48.335 1.000 0.840 120 ILE B N 1
ATOM 11717 C CA . ILE B 2 120 ? -25.093 -39.713 -49.509 1.000 0.840 120 ILE B CA 1
ATOM 11718 C C . ILE B 2 120 ? -23.608 -39.982 -49.208 1.000 0.840 120 ILE B C 1
ATOM 11719 O O . ILE B 2 120 ? -22.890 -40.548 -50.034 1.000 0.840 120 ILE B O 1
ATOM 11735 N N . LEU B 2 121 ? -23.138 -39.587 -48.022 1.000 0.850 121 LEU B N 1
ATOM 11736 C CA . LEU B 2 121 ? -21.753 -39.823 -47.602 1.000 0.850 121 LEU B CA 1
ATOM 11737 C C . LEU B 2 121 ? -21.469 -41.316 -47.370 1.000 0.850 121 LEU B C 1
ATOM 11738 O O . LEU B 2 121 ? -20.409 -41.810 -47.755 1.000 0.850 121 LEU B O 1
ATOM 11754 N N . VAL B 2 122 ? -22.407 -42.045 -46.764 1.000 0.850 122 VAL B N 1
ATOM 11755 C CA . VAL B 2 122 ? -22.272 -43.485 -46.480 1.000 0.850 122 VAL B CA 1
ATOM 11756 C C . VAL B 2 122 ? -22.336 -44.310 -47.772 1.000 0.850 122 VAL B C 1
ATOM 11757 O O . VAL B 2 122 ? -21.529 -45.216 -47.960 1.000 0.850 122 VAL B O 1
ATOM 11770 N N . GLU B 2 123 ? -23.202 -43.949 -48.721 1.000 0.820 123 GLU B N 1
ATOM 11771 C CA . GLU B 2 123 ? -23.441 -44.708 -49.956 1.000 0.820 123 GLU B CA 1
ATOM 11772 C C . GLU B 2 123 ? -22.180 -44.882 -50.805 1.000 0.820 123 GLU B C 1
ATOM 11773 O O . GLU B 2 123 ? -21.998 -45.917 -51.443 1.000 0.820 123 GLU B O 1
ATOM 11785 N N . GLY B 2 124 ? -21.262 -43.909 -50.789 1.000 0.800 124 GLY B N 1
ATOM 11786 C CA . GLY B 2 124 ? -20.036 -44.058 -51.571 1.000 0.800 124 GLY B CA 1
ATOM 11787 C C . GLY B 2 124 ? -19.056 -45.110 -51.034 1.000 0.800 124 GLY B C 1
ATOM 11788 O O . GLY B 2 124 ? -18.077 -45.388 -51.714 1.000 0.800 124 GLY B O 1
ATOM 11792 N N . GLN B 2 125 ? -19.326 -45.732 -49.879 1.000 0.840 125 GLN B N 1
ATOM 11793 C CA . GLN B 2 125 ? -18.615 -46.913 -49.364 1.000 0.840 125 GLN B CA 1
ATOM 11794 C C . GLN B 2 125 ? -19.406 -48.224 -49.541 1.000 0.840 125 GLN B C 1
ATOM 11795 O O . GLN B 2 125 ? -18.939 -49.277 -49.111 1.000 0.840 125 GLN B O 1
ATOM 11809 N N . ARG B 2 126 ? -20.580 -48.203 -50.193 1.000 0.850 126 ARG B N 1
ATOM 11810 C CA . ARG B 2 126 ? -21.463 -49.373 -50.378 1.000 0.850 126 ARG B CA 1
ATOM 11811 C C . ARG B 2 126 ? -20.718 -50.619 -50.844 1.000 0.850 126 ARG B C 1
ATOM 11812 O O . ARG B 2 126 ? -20.954 -51.685 -50.302 1.000 0.850 126 ARG B O 1
ATOM 11833 N N . LYS B 2 127 ? -19.765 -50.478 -51.773 1.000 0.830 127 LYS B N 1
ATOM 11834 C CA . LYS B 2 127 ? -18.941 -51.600 -52.252 1.000 0.830 127 LYS B CA 1
ATOM 11835 C C . LYS B 2 127 ? -18.202 -52.322 -51.119 1.000 0.830 127 LYS B C 1
ATOM 11836 O O . LYS B 2 127 ? -18.166 -53.548 -51.110 1.000 0.830 127 LYS B O 1
ATOM 11855 N N . PHE B 2 128 ? -17.616 -51.579 -50.178 1.000 0.890 128 PHE B N 1
ATOM 11856 C CA . PHE B 2 128 ? -16.968 -52.161 -49.004 1.000 0.890 128 PHE B CA 1
ATOM 11857 C C . PHE B 2 128 ? -18.000 -52.758 -48.052 1.000 0.890 128 PHE B C 1
ATOM 11858 O O . PHE B 2 128 ? -17.754 -53.827 -47.515 1.000 0.890 128 PHE B O 1
ATOM 11875 N N . PHE B 2 129 ? -19.153 -52.110 -47.853 1.000 0.900 129 PHE B N 1
ATOM 11876 C CA . PHE B 2 129 ? -20.215 -52.670 -47.010 1.000 0.900 129 PHE B CA 1
ATOM 11877 C C . PHE B 2 129 ? -20.780 -53.980 -47.581 1.000 0.900 129 PHE B C 1
ATOM 11878 O O . PHE B 2 129 ? -20.963 -54.922 -46.813 1.000 0.900 129 PHE B O 1
ATOM 11895 N N . ASP B 2 130 ? -20.959 -54.074 -48.904 1.000 0.870 130 ASP B N 1
ATOM 11896 C CA . ASP B 2 130 ? -21.383 -55.284 -49.620 1.000 0.870 130 ASP B CA 1
ATOM 11897 C C . ASP B 2 130 ? -20.334 -56.397 -49.462 1.000 0.870 130 ASP B C 1
ATOM 11898 O O . ASP B 2 130 ? -20.662 -57.530 -49.112 1.000 0.870 130 ASP B O 1
ATOM 11907 N N . PHE B 2 131 ? -19.052 -56.067 -49.649 1.000 0.900 131 PHE B N 1
ATOM 11908 C CA . PHE B 2 131 ? -17.941 -56.985 -49.398 1.000 0.900 131 PHE B CA 1
ATOM 11909 C C . PHE B 2 131 ? -17.834 -57.397 -47.922 1.000 0.900 131 PHE B C 1
ATOM 11910 O O . PHE B 2 131 ? -17.591 -58.569 -47.640 1.000 0.900 131 PHE B O 1
ATOM 11927 N N . TYR B 2 132 ? -18.035 -56.466 -46.982 1.000 0.910 132 TYR B N 1
ATOM 11928 C CA . TYR B 2 132 ? -17.998 -56.713 -45.542 1.000 0.910 132 TYR B CA 1
ATOM 11929 C C . TYR B 2 132 ? -19.099 -57.700 -45.147 1.000 0.910 132 TYR B C 1
ATOM 11930 O O . TYR B 2 132 ? -18.792 -58.691 -44.492 1.000 0.910 132 TYR B O 1
ATOM 11948 N N . GLU B 2 133 ? -20.353 -57.488 -45.571 1.000 0.920 133 GLU B N 1
ATOM 11949 C CA . GLU B 2 133 ? -21.467 -58.403 -45.272 1.000 0.920 133 GLU B CA 1
ATOM 11950 C C . GLU B 2 133 ? -21.217 -59.804 -45.825 1.000 0.920 133 GLU B C 1
ATOM 11951 O O . GLU B 2 133 ? -21.380 -60.794 -45.110 1.000 0.920 133 GLU B O 1
ATOM 11963 N N . ASP B 2 134 ? -20.766 -59.882 -47.071 1.000 0.910 134 ASP B N 1
ATOM 11964 C CA . ASP B 2 134 ? -20.557 -61.149 -47.756 1.000 0.910 134 ASP B CA 1
ATOM 11965 C C . ASP B 2 134 ? -19.330 -61.920 -47.234 1.000 0.910 134 ASP B C 1
ATOM 11966 O O . ASP B 2 134 ? -19.386 -63.127 -46.992 1.000 0.910 134 ASP B O 1
ATOM 11975 N N . PHE B 2 135 ? -18.208 -61.237 -46.985 1.000 0.920 135 PHE B N 1
ATOM 11976 C CA . PHE B 2 135 ? -17.006 -61.875 -46.457 1.000 0.920 135 PHE B CA 1
ATOM 11977 C C . PHE B 2 135 ? -17.129 -62.195 -44.964 1.000 0.920 135 PHE B C 1
ATOM 11978 O O . PHE B 2 135 ? -16.739 -63.289 -44.554 1.000 0.920 135 PHE B O 1
ATOM 11995 N N . MET B 2 136 ? -17.670 -61.296 -44.138 1.000 0.900 136 MET B N 1
ATOM 11996 C CA . MET B 2 136 ? -17.780 -61.512 -42.686 1.000 0.900 136 MET B CA 1
ATOM 11997 C C . MET B 2 136 ? -19.038 -62.294 -42.286 1.000 0.900 136 MET B C 1
ATOM 11998 O O . MET B 2 136 ? -19.067 -62.885 -41.208 1.000 0.900 136 MET B O 1
ATOM 12012 N N . GLY B 2 137 ? -20.064 -62.335 -43.140 1.000 0.900 137 GLY B N 1
ATOM 12013 C CA . GLY B 2 137 ? -21.355 -62.976 -42.865 1.000 0.900 137 GLY B CA 1
ATOM 12014 C C . GLY B 2 137 ? -22.291 -62.139 -41.990 1.000 0.900 137 GLY B C 1
ATOM 12015 O O . GLY B 2 137 ? -23.295 -62.649 -41.494 1.000 0.900 137 GLY B O 1
ATOM 12019 N N . VAL B 2 138 ? -21.949 -60.871 -41.764 1.000 0.920 138 VAL B N 1
ATOM 12020 C CA . VAL B 2 138 ? -22.681 -59.938 -40.903 1.000 0.920 138 VAL B CA 1
ATOM 12021 C C . VAL B 2 138 ? -22.633 -58.538 -41.502 1.000 0.920 138 VAL B C 1
ATOM 12022 O O . VAL B 2 138 ? -21.590 -58.108 -41.983 1.000 0.920 138 VAL B O 1
ATOM 12035 N N . LYS B 2 139 ? -23.749 -57.805 -41.449 1.000 0.920 139 LYS B N 1
ATOM 12036 C CA . LYS B 2 139 ? -23.830 -56.435 -41.976 1.000 0.920 139 LYS B CA 1
ATOM 12037 C C . LYS B 2 139 ? -22.863 -55.488 -41.273 1.000 0.920 139 LYS B C 1
ATOM 12038 O O . LYS B 2 139 ? -22.781 -55.492 -40.044 1.000 0.920 139 LYS B O 1
ATOM 12057 N N . TYR B 2 140 ? -22.210 -54.621 -42.049 1.000 0.910 140 TYR B N 1
ATOM 12058 C CA . TYR B 2 140 ? -21.512 -53.465 -41.491 1.000 0.910 140 TYR B CA 1
ATOM 12059 C C . TYR B 2 140 ? -22.534 -52.537 -40.800 1.000 0.910 140 TYR B C 1
ATOM 12060 O O . TYR B 2 140 ? -23.628 -52.329 -41.333 1.000 0.910 140 TYR B O 1
ATOM 12078 N N . PRO B 2 141 ? -22.238 -51.962 -39.623 1.000 0.910 141 PRO B N 1
ATOM 12079 C CA . PRO B 2 141 ? -23.163 -51.081 -38.911 1.000 0.910 141 PRO B CA 1
ATOM 12080 C C . PRO B 2 141 ? -23.156 -49.666 -39.512 1.000 0.910 141 PRO B C 1
ATOM 12081 O O . PRO B 2 141 ? -22.613 -48.717 -38.946 1.000 0.910 141 PRO B O 1
ATOM 12092 N N . GLU B 2 142 ? -23.774 -49.533 -40.685 1.000 0.880 142 GLU B N 1
ATOM 12093 C CA . GLU B 2 142 ? -23.751 -48.316 -41.508 1.000 0.880 142 GLU B CA 1
ATOM 12094 C C . GLU B 2 142 ? -24.228 -47.052 -40.767 1.000 0.880 142 GLU B C 1
ATOM 12095 O O . GLU B 2 142 ? -23.628 -45.987 -40.915 1.000 0.880 142 GLU B O 1
ATOM 12107 N N . GLU B 2 143 ? -25.266 -47.145 -39.928 1.000 0.850 143 GLU B N 1
ATOM 12108 C CA . GLU B 2 143 ? -25.771 -45.989 -39.168 1.000 0.850 143 GLU B CA 1
ATOM 12109 C C . GLU B 2 143 ? -24.854 -45.572 -38.004 1.000 0.850 143 GLU B C 1
ATOM 12110 O O . GLU B 2 143 ? -24.679 -44.370 -37.773 1.000 0.850 143 GLU B O 1
ATOM 12122 N N . ASP B 2 144 ? -24.253 -46.530 -37.290 1.000 0.890 144 ASP B N 1
ATOM 12123 C CA . ASP B 2 144 ? -23.356 -46.266 -36.150 1.000 0.890 144 ASP B CA 1
ATOM 12124 C C . ASP B 2 144 ? -21.968 -45.795 -36.623 1.000 0.890 144 ASP B C 1
ATOM 12125 O O . ASP B 2 144 ? -21.321 -45.011 -35.928 1.000 0.890 144 ASP B O 1
ATOM 12134 N N . LEU B 2 145 ? -21.539 -46.218 -37.821 1.000 0.910 145 LEU B N 1
ATOM 12135 C CA . LEU B 2 145 ? -20.257 -45.930 -38.482 1.000 0.910 145 LEU B CA 1
ATOM 12136 C C . LEU B 2 145 ? -19.018 -46.522 -37.784 1.000 0.910 145 LEU B C 1
ATOM 12137 O O . LEU B 2 145 ? -18.164 -47.109 -38.452 1.000 0.910 145 LEU B O 1
ATOM 12153 N N . HIS B 2 146 ? -18.951 -46.400 -36.460 1.000 0.930 146 HIS B N 1
ATOM 12154 C CA . HIS B 2 146 ? -17.930 -46.965 -35.582 1.000 0.930 146 HIS B CA 1
ATOM 12155 C C . HIS B 2 146 ? -18.574 -47.984 -34.659 1.000 0.930 146 HIS B C 1
ATOM 12156 O O . HIS B 2 146 ? -19.702 -47.813 -34.190 1.000 0.930 146 HIS B O 1
ATOM 12170 N N . PHE B 2 147 ? -17.840 -49.040 -34.349 1.000 0.930 147 PHE B N 1
ATOM 12171 C CA . PHE B 2 147 ? -18.377 -50.122 -33.543 1.000 0.930 147 PHE B CA 1
ATOM 12172 C C . PHE B 2 147 ? -17.303 -50.748 -32.676 1.000 0.930 147 PHE B C 1
ATOM 12173 O O . PHE B 2 147 ? -16.105 -50.655 -32.943 1.000 0.930 147 PHE B O 1
ATOM 12190 N N . LEU B 2 148 ? -17.772 -51.368 -31.601 1.000 0.920 148 LEU B N 1
ATOM 12191 C CA . LEU B 2 148 ? -16.943 -51.944 -30.564 1.000 0.920 148 LEU B CA 1
ATOM 12192 C C . LEU B 2 148 ? -17.146 -53.454 -30.539 1.000 0.920 148 LEU B C 1
ATOM 12193 O O . LEU B 2 148 ? -18.273 -53.931 -30.408 1.000 0.920 148 LEU B O 1
ATOM 12209 N N . TYR B 2 149 ? -16.041 -54.183 -30.586 1.000 0.920 149 TYR B N 1
ATOM 12210 C CA . TYR B 2 149 ? -15.992 -55.594 -30.246 1.000 0.920 149 TYR B CA 1
ATOM 12211 C C . TYR B 2 149 ? -15.411 -55.780 -28.845 1.000 0.920 149 TYR B C 1
ATOM 12212 O O . TYR B 2 149 ? -14.457 -55.091 -28.475 1.000 0.920 149 TYR B O 1
ATOM 12230 N N . GLN B 2 150 ? -15.970 -56.719 -28.078 1.000 0.890 150 GLN B N 1
ATOM 12231 C CA . GLN B 2 150 ? -15.504 -57.025 -26.729 1.000 0.890 150 GLN B CA 1
ATOM 12232 C C . GLN B 2 150 ? -15.397 -58.530 -26.495 1.000 0.890 150 GLN B C 1
ATOM 12233 O O . GLN B 2 150 ? -16.303 -59.283 -26.850 1.000 0.890 150 GLN B O 1
ATOM 12247 N N . SER B 2 151 ? -14.316 -58.959 -25.843 1.000 0.870 151 SER B N 1
ATOM 12248 C CA . SER B 2 151 ? -14.069 -60.361 -25.483 1.000 0.870 151 SER B CA 1
ATOM 12249 C C . SER B 2 151 ? -13.478 -60.499 -24.073 1.000 0.870 151 SER B C 1
ATOM 12250 O O . SER B 2 151 ? -13.320 -59.514 -23.350 1.000 0.870 151 SER B O 1
ATOM 12258 N N . GLU B 2 152 ? -13.164 -61.732 -23.654 1.000 0.830 152 GLU B N 1
ATOM 12259 C CA . GLU B 2 152 ? -12.475 -61.980 -22.378 1.000 0.830 152 GLU B CA 1
ATOM 12260 C C . GLU B 2 152 ? -11.015 -61.510 -22.378 1.000 0.830 152 GLU B C 1
ATOM 12261 O O . GLU B 2 152 ? -10.494 -61.178 -21.317 1.000 0.830 152 GLU B O 1
ATOM 12273 N N . LYS B 2 153 ? -10.350 -61.482 -23.539 1.000 0.880 153 LYS B N 1
ATOM 12274 C CA . LYS B 2 153 ? -8.912 -61.181 -23.629 1.000 0.880 153 LYS B CA 1
ATOM 12275 C C . LYS B 2 153 ? -8.603 -59.789 -24.183 1.000 0.880 153 LYS B C 1
ATOM 12276 O O . LYS B 2 153 ? -7.582 -59.208 -23.821 1.000 0.880 153 LYS B O 1
ATOM 12295 N N . TYR B 2 154 ? -9.449 -59.264 -25.066 1.000 0.910 154 TYR B N 1
ATOM 12296 C CA . TYR B 2 154 ? -9.218 -57.990 -25.754 1.000 0.910 154 TYR B CA 1
ATOM 12297 C C . TYR B 2 154 ? -10.518 -57.332 -26.248 1.000 0.910 154 TYR B C 1
ATOM 12298 O O . TYR B 2 154 ? -11.547 -57.995 -26.402 1.000 0.910 154 TYR B O 1
ATOM 12316 N N . ASN B 2 155 ? -10.449 -56.040 -26.555 1.000 0.940 155 ASN B N 1
ATOM 12317 C CA . ASN B 2 155 ? -11.509 -55.241 -27.165 1.000 0.940 155 ASN B CA 1
ATOM 12318 C C . ASN B 2 155 ? -10.963 -54.495 -28.393 1.000 0.940 155 ASN B C 1
ATOM 12319 O O . ASN B 2 155 ? -9.796 -54.105 -28.398 1.000 0.940 155 ASN B O 1
ATOM 12330 N N . VAL B 2 156 ? -11.805 -54.249 -29.400 1.000 0.960 156 VAL B N 1
ATOM 12331 C CA . VAL B 2 156 ? -11.424 -53.518 -30.624 1.000 0.960 156 VAL B CA 1
ATOM 12332 C C . VAL B 2 156 ? -12.464 -52.449 -30.951 1.000 0.960 156 VAL B C 1
ATOM 12333 O O . VAL B 2 156 ? -13.610 -52.776 -31.263 1.000 0.960 156 VAL B O 1
ATOM 12346 N N . LEU B 2 157 ? -12.068 -51.176 -30.898 1.000 0.960 157 LEU B N 1
ATOM 12347 C CA . LEU B 2 157 ? -12.837 -50.037 -31.400 1.000 0.960 157 LEU B CA 1
ATOM 12348 C C . LEU B 2 157 ? -12.483 -49.803 -32.875 1.000 0.960 157 LEU B C 1
ATOM 12349 O O . LEU B 2 157 ? -11.384 -49.354 -33.184 1.000 0.960 157 LEU B O 1
ATOM 12365 N N . SER B 2 158 ? -13.411 -50.113 -33.780 1.000 0.970 158 SER B N 1
ATOM 12366 C CA . SER B 2 158 ? -13.239 -49.941 -35.230 1.000 0.970 158 SER B CA 1
ATOM 12367 C C . SER B 2 158 ? -13.697 -48.544 -35.664 1.000 0.970 158 SER B C 1
ATOM 12368 O O . SER B 2 158 ? -14.883 -48.225 -35.551 1.000 0.970 158 SER B O 1
ATOM 12376 N N . ILE B 2 159 ? -12.774 -47.703 -36.146 1.000 0.960 159 ILE B N 1
ATOM 12377 C CA . ILE B 2 159 ? -13.014 -46.295 -36.501 1.000 0.960 159 ILE B CA 1
ATOM 12378 C C . ILE B 2 159 ? -12.958 -46.109 -38.024 1.000 0.960 159 ILE B C 1
ATOM 12379 O O . ILE B 2 159 ? -11.907 -46.250 -38.645 1.000 0.960 159 ILE B O 1
ATOM 12395 N N . ASN B 2 160 ? -14.079 -45.718 -38.632 1.000 0.940 160 ASN B N 1
ATOM 12396 C CA . ASN B 2 160 ? -14.118 -45.327 -40.040 1.000 0.940 160 ASN B CA 1
ATOM 12397 C C . ASN B 2 160 ? -13.613 -43.885 -40.209 1.000 0.940 160 ASN B C 1
ATOM 12398 O O . ASN B 2 160 ? -14.342 -42.927 -39.953 1.000 0.940 160 ASN B O 1
ATOM 12409 N N . THR B 2 161 ? -12.364 -43.736 -40.646 1.000 0.920 161 THR B N 1
ATOM 12410 C CA . THR B 2 161 ? -11.744 -42.428 -40.920 1.000 0.920 161 THR B CA 1
ATOM 12411 C C . THR B 2 161 ? -11.935 -41.975 -42.371 1.000 0.920 161 THR B C 1
ATOM 12412 O O . THR B 2 161 ? -11.316 -41.010 -42.808 1.000 0.920 161 THR B O 1
ATOM 12423 N N . CYS B 2 162 ? -12.800 -42.660 -43.125 1.000 0.880 162 CYS B N 1
ATOM 12424 C CA . CYS B 2 162 ? -12.906 -42.533 -44.578 1.000 0.880 162 CYS B CA 1
ATOM 12425 C C . CYS B 2 162 ? -14.221 -41.865 -45.027 1.000 0.880 162 CYS B C 1
ATOM 12426 O O . CYS B 2 162 ? -14.512 -41.770 -46.218 1.000 0.880 162 CYS B O 1
ATOM 12434 N N . LEU B 2 163 ? -15.066 -41.407 -44.100 1.000 0.860 163 LEU B N 1
ATOM 12435 C CA . LEU B 2 163 ? -16.385 -40.854 -44.429 1.000 0.860 163 LEU B CA 1
ATOM 12436 C C . LEU B 2 163 ? -16.311 -39.631 -45.367 1.000 0.860 163 LEU B C 1
ATOM 12437 O O . LEU B 2 163 ? -17.114 -39.524 -46.293 1.000 0.860 163 LEU B O 1
ATOM 12453 N N . LEU B 2 164 ? -15.346 -38.730 -45.145 1.000 0.840 164 LEU B N 1
ATOM 12454 C CA . LEU B 2 164 ? -15.150 -37.502 -45.934 1.000 0.840 164 LEU B CA 1
ATOM 12455 C C . LEU B 2 164 ? -14.007 -37.584 -46.951 1.000 0.840 164 LEU B C 1
ATOM 12456 O O . LEU B 2 164 ? -13.715 -36.582 -47.595 1.000 0.840 164 LEU B O 1
ATOM 12472 N N . SER B 2 165 ? -13.380 -38.749 -47.120 1.000 0.800 165 SER B N 1
ATOM 12473 C CA . SER B 2 165 ? -12.309 -38.903 -48.104 1.000 0.800 165 SER B CA 1
ATOM 12474 C C . SER B 2 165 ? -12.858 -38.715 -49.527 1.000 0.800 165 SER B C 1
ATOM 12475 O O . SER B 2 165 ? -13.761 -39.450 -49.943 1.000 0.800 165 SER B O 1
ATOM 12483 N N . ASP B 2 166 ? -12.331 -37.738 -50.273 1.000 0.690 166 ASP B N 1
ATOM 12484 C CA . ASP B 2 166 ? -12.804 -37.387 -51.628 1.000 0.690 166 ASP B CA 1
ATOM 12485 C C . ASP B 2 166 ? -11.692 -36.894 -52.575 1.000 0.690 166 ASP B C 1
ATOM 12486 O O . ASP B 2 166 ? -11.666 -37.223 -53.769 1.000 0.690 166 ASP B O 1
ATOM 12495 N N . LYS B 2 167 ? -10.727 -36.127 -52.066 1.000 0.620 167 LYS B N 1
ATOM 12496 C CA . LYS B 2 167 ? -9.654 -35.479 -52.835 1.000 0.620 167 LYS B CA 1
ATOM 12497 C C . LYS B 2 167 ? -8.271 -35.979 -52.408 1.000 0.620 167 LYS B C 1
ATOM 12498 O O . LYS B 2 167 ? -8.113 -36.857 -51.571 1.000 0.620 167 LYS B O 1
ATOM 12517 N N . LYS B 2 168 ? -7.236 -35.501 -53.103 1.000 0.590 168 LYS B N 1
ATOM 12518 C CA . LYS B 2 168 ? -5.840 -35.687 -52.677 1.000 0.590 168 LYS B CA 1
ATOM 12519 C C . LYS B 2 168 ? -5.434 -34.516 -51.783 1.000 0.590 168 LYS B C 1
ATOM 12520 O O . LYS B 2 168 ? -5.866 -33.395 -52.041 1.000 0.590 168 LYS B O 1
ATOM 12539 N N . GLY B 2 169 ? -4.550 -34.769 -50.818 1.000 0.550 169 GLY B N 1
ATOM 12540 C CA . GLY B 2 169 ? -4.036 -33.739 -49.910 1.000 0.550 169 GLY B CA 1
ATOM 12541 C C . GLY B 2 169 ? -4.994 -33.398 -48.768 1.000 0.550 169 GLY B C 1
ATOM 12542 O O . GLY B 2 169 ? -5.101 -32.236 -48.399 1.000 0.550 169 GLY B O 1
ATOM 12546 N N . GLU B 2 170 ? -5.711 -34.395 -48.245 1.000 0.650 170 GLU B N 1
ATOM 12547 C CA . GLU B 2 170 ? -6.693 -34.227 -47.158 1.000 0.650 170 GLU B CA 1
ATOM 12548 C C . GLU B 2 170 ? -6.104 -34.497 -45.759 1.000 0.650 170 GLU B C 1
ATOM 12549 O O . GLU B 2 170 ? -6.821 -34.448 -44.758 1.000 0.650 170 GLU B O 1
ATOM 12561 N N . GLU B 2 171 ? -4.797 -34.755 -45.664 1.000 0.670 171 GLU B N 1
ATOM 12562 C CA . GLU B 2 171 ? -4.095 -34.959 -44.395 1.000 0.670 171 GLU B CA 1
ATOM 12563 C C . GLU B 2 171 ? -4.291 -33.769 -43.439 1.000 0.670 171 GLU B C 1
ATOM 12564 O O . GLU B 2 171 ? -4.061 -32.612 -43.793 1.000 0.670 171 GLU B O 1
ATOM 12576 N N . GLY B 2 172 ? -4.725 -34.058 -42.210 1.000 0.730 172 GLY B N 1
ATOM 12577 C CA . GLY B 2 172 ? -4.960 -33.067 -41.157 1.000 0.730 172 GLY B CA 1
ATOM 12578 C C . GLY B 2 172 ? -6.335 -32.398 -41.216 1.000 0.730 172 GLY B C 1
ATOM 12579 O O . GLY B 2 172 ? -6.579 -31.460 -40.461 1.000 0.730 172 GLY B O 1
ATOM 12583 N N . THR B 2 173 ? -7.230 -32.852 -42.100 1.000 0.790 173 THR B N 1
ATOM 12584 C CA . THR B 2 173 ? -8.573 -32.264 -42.280 1.000 0.790 173 THR B CA 1
ATOM 12585 C C . THR B 2 173 ? -9.714 -33.274 -42.178 1.000 0.790 173 THR B C 1
ATOM 12586 O O . THR B 2 173 ? -10.881 -32.882 -42.197 1.000 0.790 173 THR B O 1
ATOM 12597 N N . LEU B 2 174 ? -9.400 -34.567 -42.057 1.000 0.870 174 LEU B N 1
ATOM 12598 C CA . LEU B 2 174 ? -10.409 -35.620 -41.960 1.000 0.870 174 LEU B CA 1
ATOM 12599 C C . LEU B 2 174 ? -11.200 -35.504 -40.648 1.000 0.870 174 LEU B C 1
ATOM 12600 O O . LEU B 2 174 ? -10.627 -35.230 -39.596 1.000 0.870 174 LEU B O 1
ATOM 12616 N N . LEU B 2 175 ? -12.504 -35.781 -40.704 1.000 0.890 175 LEU B N 1
ATOM 12617 C CA . LEU B 2 175 ? -13.407 -35.822 -39.549 1.000 0.890 175 LEU B CA 1
ATOM 12618 C C . LEU B 2 175 ? -13.984 -37.230 -39.380 1.000 0.890 175 LEU B C 1
ATOM 12619 O O . LEU B 2 175 ? -14.221 -37.946 -40.355 1.000 0.890 175 LEU B O 1
ATOM 12635 N N . THR B 2 176 ? -14.250 -37.608 -38.137 1.000 0.890 176 THR B N 1
ATOM 12636 C CA . THR B 2 176 ? -14.732 -38.933 -37.733 1.000 0.890 176 THR B CA 1
ATOM 12637 C C . THR B 2 176 ? -16.169 -38.924 -37.226 1.000 0.890 176 THR B C 1
ATOM 12638 O O . THR B 2 176 ? -16.632 -39.956 -36.772 1.000 0.890 176 THR B O 1
ATOM 12649 N N . ALA B 2 177 ? -16.896 -37.802 -37.313 1.000 0.890 177 ALA B N 1
ATOM 12650 C CA . ALA B 2 177 ? -18.215 -37.635 -36.691 1.000 0.890 177 ALA B CA 1
ATOM 12651 C C . ALA B 2 177 ? -18.151 -37.916 -35.178 1.000 0.890 177 ALA B C 1
ATOM 12652 O O . ALA B 2 177 ? -18.625 -38.949 -34.691 1.000 0.890 177 ALA B O 1
ATOM 12659 N N . GLN B 2 178 ? -17.542 -36.979 -34.438 1.000 0.880 178 GLN B N 1
ATOM 12660 C CA . GLN B 2 178 ? -17.254 -37.071 -32.998 1.000 0.880 178 GLN B CA 1
ATOM 12661 C C . GLN B 2 178 ? -18.420 -37.617 -32.158 1.000 0.880 178 GLN B C 1
ATOM 12662 O O . GLN B 2 178 ? -18.201 -38.392 -31.224 1.000 0.880 178 GLN B O 1
ATOM 12676 N N . MET B 2 179 ? -19.674 -37.299 -32.503 1.000 0.880 179 MET B N 1
ATOM 12677 C CA . MET B 2 179 ? -20.834 -37.783 -31.760 1.000 0.880 179 MET B CA 1
ATOM 12678 C C . MET B 2 179 ? -21.063 -39.290 -31.957 1.000 0.880 179 MET B C 1
ATOM 12679 O O . MET B 2 179 ? -21.437 -39.990 -31.009 1.000 0.880 179 MET B O 1
ATOM 12693 N N . LYS B 2 180 ? -20.837 -39.815 -33.172 1.000 0.900 180 LYS B N 1
ATOM 12694 C CA . LYS B 2 180 ? -20.932 -41.253 -33.477 1.000 0.900 180 LYS B CA 1
ATOM 12695 C C . LYS B 2 180 ? -19.786 -42.030 -32.825 1.000 0.900 180 LYS B C 1
ATOM 12696 O O . LYS B 2 180 ? -20.043 -43.036 -32.160 1.000 0.900 180 LYS B O 1
ATOM 12715 N N . LEU B 2 181 ? -18.550 -41.536 -32.926 1.000 0.920 181 LEU B N 1
ATOM 12716 C CA . LEU B 2 181 ? -17.392 -42.150 -32.269 1.000 0.920 181 LEU B CA 1
ATOM 12717 C C . LEU B 2 181 ? -17.545 -42.161 -30.742 1.000 0.920 181 LEU B C 1
ATOM 12718 O O . LEU B 2 181 ? -17.333 -43.201 -30.113 1.000 0.920 181 LEU B O 1
ATOM 12734 N N . TYR B 2 182 ? -17.993 -41.047 -30.145 1.000 0.890 182 TYR B N 1
ATOM 12735 C CA . TYR B 2 182 ? -18.240 -40.968 -28.704 1.000 0.890 182 TYR B CA 1
ATOM 12736 C C . TYR B 2 182 ? -19.323 -41.958 -28.256 1.000 0.890 182 TYR B C 1
ATOM 12737 O O . TYR B 2 182 ? -19.170 -42.646 -27.244 1.000 0.890 182 TYR B O 1
ATOM 12755 N N . LYS B 2 183 ? -20.405 -42.105 -29.034 1.000 0.880 183 LYS B N 1
ATOM 12756 C CA . LYS B 2 183 ? -21.425 -43.138 -28.787 1.000 0.880 183 LYS B CA 1
ATOM 12757 C C . LYS B 2 183 ? -20.856 -44.559 -28.826 1.000 0.880 183 LYS B C 1
ATOM 12758 O O . LYS B 2 183 ? -21.319 -45.391 -28.045 1.000 0.880 183 LYS B O 1
ATOM 12777 N N . ALA B 2 184 ? -19.895 -44.855 -29.703 1.000 0.920 184 ALA B N 1
ATOM 12778 C CA . ALA B 2 184 ? -19.259 -46.170 -29.781 1.000 0.920 184 ALA B CA 1
ATOM 12779 C C . ALA B 2 184 ? -18.314 -46.421 -28.596 1.000 0.920 184 ALA B C 1
ATOM 12780 O O . ALA B 2 184 ? -18.458 -47.442 -27.920 1.000 0.920 184 ALA B O 1
ATOM 12787 N N . ILE B 2 185 ? -17.410 -45.479 -28.293 1.000 0.880 185 ILE B N 1
ATOM 12788 C CA . ILE B 2 185 ? -16.403 -45.654 -27.232 1.000 0.880 185 ILE B CA 1
ATOM 12789 C C . ILE B 2 185 ? -17.030 -45.697 -25.834 1.000 0.880 185 ILE B C 1
ATOM 12790 O O . ILE B 2 185 ? -16.642 -46.517 -25.009 1.000 0.880 185 ILE B O 1
ATOM 12806 N N . ARG B 2 186 ? -18.104 -44.937 -25.593 1.000 0.830 186 ARG B N 1
ATOM 12807 C CA . ARG B 2 186 ? -18.885 -44.974 -24.344 1.000 0.830 186 ARG B CA 1
ATOM 12808 C C . ARG B 2 186 ? -19.431 -46.359 -23.979 1.000 0.830 186 ARG B C 1
ATOM 12809 O O . ARG B 2 186 ? -19.729 -46.600 -22.810 1.000 0.830 186 ARG B O 1
ATOM 12830 N N . LYS B 2 187 ? -19.636 -47.253 -24.954 1.000 0.850 187 LYS B N 1
ATOM 12831 C CA . LYS B 2 187 ? -20.136 -48.616 -24.691 1.000 0.850 187 LYS B CA 1
ATOM 12832 C C . LYS B 2 187 ? -19.104 -49.460 -23.931 1.000 0.850 187 LYS B C 1
ATOM 12833 O O . LYS B 2 187 ? -19.481 -50.445 -23.300 1.000 0.850 187 LYS B O 1
ATOM 12852 N N . MET B 2 188 ? -17.825 -49.078 -23.954 1.000 0.790 188 MET B N 1
ATOM 12853 C CA . MET B 2 188 ? -16.787 -49.720 -23.157 1.000 0.790 188 MET B CA 1
ATOM 12854 C C . MET B 2 188 ? -17.059 -49.530 -21.662 1.000 0.790 188 MET B C 1
ATOM 12855 O O . MET B 2 188 ? -17.227 -48.416 -21.169 1.000 0.790 188 MET B O 1
ATOM 12869 N N . ASN B 2 189 ? -17.076 -50.626 -20.907 1.000 0.670 189 ASN B N 1
ATOM 12870 C CA . ASN B 2 189 ? -17.265 -50.552 -19.466 1.000 0.670 189 ASN B CA 1
ATOM 12871 C C . ASN B 2 189 ? -15.949 -50.136 -18.795 1.000 0.670 189 ASN B C 1
ATOM 12872 O O . ASN B 2 189 ? -15.013 -50.935 -18.741 1.000 0.670 189 ASN B O 1
ATOM 12883 N N . LYS B 2 190 ? -15.898 -48.910 -18.259 1.000 0.620 190 LYS B N 1
ATOM 12884 C CA . LYS B 2 190 ? -14.692 -48.342 -17.634 1.000 0.620 190 LYS B CA 1
ATOM 12885 C C . LYS B 2 190 ? -14.097 -49.248 -16.550 1.000 0.620 190 LYS B C 1
ATOM 12886 O O . LYS B 2 190 ? -12.897 -49.497 -16.554 1.000 0.620 190 LYS B O 1
ATOM 12905 N N . GLU B 2 191 ? -14.927 -49.784 -15.660 1.000 0.560 191 GLU B N 1
ATOM 12906 C CA . GLU B 2 191 ? -14.476 -50.676 -14.582 1.000 0.560 191 GLU B CA 1
ATOM 12907 C C . GLU B 2 191 ? -13.849 -51.970 -15.133 1.000 0.560 191 GLU B C 1
ATOM 12908 O O . GLU B 2 191 ? -12.743 -52.334 -14.741 1.000 0.560 191 GLU B O 1
ATOM 12920 N N . LYS B 2 192 ? -14.497 -52.645 -16.098 1.000 0.630 192 LYS B N 1
ATOM 12921 C CA . LYS B 2 192 ? -13.988 -53.908 -16.675 1.000 0.630 192 LYS B CA 1
ATOM 12922 C C . LYS B 2 192 ? -12.717 -53.695 -17.508 1.000 0.630 192 LYS B C 1
ATOM 12923 O O . LYS B 2 192 ? -11.845 -54.562 -17.525 1.000 0.630 192 LYS B O 1
ATOM 12942 N N . ASN B 2 193 ? -12.599 -52.538 -18.155 1.000 0.650 193 ASN B N 1
ATOM 12943 C CA . ASN B 2 193 ? -11.436 -52.174 -18.960 1.000 0.650 193 ASN B CA 1
ATOM 12944 C C . ASN B 2 193 ? -10.184 -51.911 -18.127 1.000 0.650 193 ASN B C 1
ATOM 12945 O O . ASN B 2 193 ? -9.099 -52.133 -18.649 1.000 0.650 193 ASN B O 1
ATOM 12956 N N . LYS B 2 194 ? -10.311 -51.512 -16.852 1.000 0.590 194 LYS B N 1
ATOM 12957 C CA . LYS B 2 194 ? -9.167 -51.439 -15.923 1.000 0.590 194 LYS B CA 1
ATOM 12958 C C . LYS B 2 194 ? -8.561 -52.810 -15.614 1.000 0.590 194 LYS B C 1
ATOM 12959 O O . LYS B 2 194 ? -7.431 -52.879 -15.146 1.000 0.590 194 LYS B O 1
ATOM 12978 N N . GLY B 2 195 ? -9.308 -53.890 -15.848 1.000 0.670 195 GLY B N 1
ATOM 12979 C CA . GLY B 2 195 ? -8.833 -55.253 -15.660 1.000 0.670 195 GLY B CA 1
ATOM 12980 C C . GLY B 2 195 ? -7.791 -55.681 -16.697 1.000 0.670 195 GLY B C 1
ATOM 12981 O O . GLY B 2 195 ? -7.355 -54.920 -17.560 1.000 0.670 195 GLY B O 1
ATOM 12985 N N . LYS B 2 196 ? -7.424 -56.961 -16.629 1.000 0.770 196 LYS B N 1
ATOM 12986 C CA . LYS B 2 196 ? -6.454 -57.612 -17.519 1.000 0.770 196 LYS B CA 1
ATOM 12987 C C . LYS B 2 196 ? -7.048 -57.925 -18.901 1.000 0.770 196 LYS B C 1
ATOM 12988 O O . LYS B 2 196 ? -7.190 -59.087 -19.264 1.000 0.770 196 LYS B O 1
ATOM 13007 N N . VAL B 2 197 ? -7.429 -56.894 -19.648 1.000 0.870 197 VAL B N 1
ATOM 13008 C CA . VAL B 2 197 ? -7.966 -56.968 -21.018 1.000 0.870 197 VAL B CA 1
ATOM 13009 C C . VAL B 2 197 ? -7.241 -55.924 -21.858 1.000 0.870 197 VAL B C 1
ATOM 13010 O O . VAL B 2 197 ? -7.076 -54.800 -21.393 1.000 0.870 197 VAL B O 1
ATOM 13023 N N . LEU B 2 198 ? -6.812 -56.267 -23.073 1.000 0.920 198 LEU B N 1
ATOM 13024 C CA . LEU B 2 198 ? -6.165 -55.322 -23.993 1.000 0.920 198 LEU B CA 1
ATOM 13025 C C . LEU B 2 198 ? -7.213 -54.482 -24.730 1.000 0.920 198 LEU B C 1
ATOM 13026 O O . LEU B 2 198 ? -8.130 -55.041 -25.329 1.000 0.920 198 LEU B O 1
ATOM 13042 N N . ASN B 2 199 ? -7.075 -53.161 -24.730 1.000 0.930 199 ASN B N 1
ATOM 13043 C CA . ASN B 2 199 ? -7.990 -52.269 -25.433 1.000 0.930 199 ASN B CA 1
ATOM 13044 C C . ASN B 2 199 ? -7.294 -51.678 -26.651 1.000 0.930 199 ASN B C 1
ATOM 13045 O O . ASN B 2 199 ? -6.303 -50.959 -26.536 1.000 0.930 199 ASN B O 1
ATOM 13056 N N . ILE B 2 200 ? -7.836 -51.973 -27.822 1.000 0.950 200 ILE B N 1
ATOM 13057 C CA . ILE B 2 200 ? -7.264 -51.552 -29.091 1.000 0.950 200 ILE B CA 1
ATOM 13058 C C . ILE B 2 200 ? -8.266 -50.660 -29.808 1.000 0.950 200 ILE B C 1
ATOM 13059 O O . ILE B 2 200 ? -9.463 -50.951 -29.830 1.000 0.950 200 ILE B O 1
ATOM 13075 N N . ALA B 2 201 ? -7.776 -49.605 -30.441 1.000 0.960 201 ALA B N 1
ATOM 13076 C CA . ALA B 2 201 ? -8.492 -48.902 -31.490 1.000 0.960 201 ALA B CA 1
ATOM 13077 C C . ALA B 2 201 ? -7.814 -49.179 -32.841 1.000 0.960 201 ALA B C 1
ATOM 13078 O O . ALA B 2 201 ? -6.593 -49.300 -32.921 1.000 0.960 201 ALA B O 1
ATOM 13085 N N . ILE B 2 202 ? -8.606 -49.303 -33.902 1.000 0.970 202 ILE B N 1
ATOM 13086 C CA . ILE B 2 202 ? -8.110 -49.463 -35.271 1.000 0.970 202 ILE B CA 1
ATOM 13087 C C . ILE B 2 202 ? -8.790 -48.452 -36.187 1.000 0.970 202 ILE B C 1
ATOM 13088 O O . ILE B 2 202 ? -9.987 -48.189 -36.059 1.000 0.970 202 ILE B O 1
ATOM 13104 N N . GLY B 2 203 ? -8.034 -47.903 -37.125 1.000 0.950 203 GLY B N 1
ATOM 13105 C CA . GLY B 2 203 ? -8.522 -46.996 -38.157 1.000 0.950 203 GLY B CA 1
ATOM 13106 C C . GLY B 2 203 ? -7.602 -47.064 -39.364 1.000 0.950 203 GLY B C 1
ATOM 13107 O O . GLY B 2 203 ? -6.515 -47.622 -39.278 1.000 0.950 203 GLY B O 1
ATOM 13111 N N . HIS B 2 204 ? -8.030 -46.542 -40.506 1.000 0.920 204 HIS B N 1
ATOM 13112 C CA . HIS B 2 204 ? -7.158 -46.557 -41.677 1.000 0.920 204 HIS B CA 1
ATOM 13113 C C . HIS B 2 204 ? -6.077 -45.474 -41.579 1.000 0.920 204 HIS B C 1
ATOM 13114 O O . HIS B 2 204 ? -4.889 -45.770 -41.490 1.000 0.920 204 HIS B O 1
ATOM 13128 N N . HIS B 2 205 ? -6.499 -44.213 -41.537 1.000 0.910 205 HIS B N 1
ATOM 13129 C CA . HIS B 2 205 ? -5.604 -43.078 -41.353 1.000 0.910 205 HIS B CA 1
ATOM 13130 C C . HIS B 2 205 ? -5.058 -42.980 -39.917 1.000 0.910 205 HIS B C 1
ATOM 13131 O O . HIS B 2 205 ? -5.760 -43.255 -38.939 1.000 0.910 205 HIS B O 1
ATOM 13145 N N . THR B 2 206 ? -3.815 -42.526 -39.790 1.000 0.880 206 THR B N 1
ATOM 13146 C CA . THR B 2 206 ? -3.175 -42.222 -38.500 1.000 0.880 206 THR B CA 1
ATOM 13147 C C . THR B 2 206 ? -3.872 -41.055 -37.788 1.000 0.880 206 THR B C 1
ATOM 13148 O O . THR B 2 206 ? -4.618 -40.286 -38.407 1.000 0.880 206 THR B O 1
ATOM 13159 N N . LEU B 2 207 ? -3.608 -40.853 -36.491 1.000 0.870 207 LEU B N 1
ATOM 13160 C CA . LEU B 2 207 ? -4.160 -39.699 -35.766 1.000 0.870 207 LEU B CA 1
ATOM 13161 C C . LEU B 2 207 ? -3.689 -38.356 -36.345 1.000 0.870 207 LEU B C 1
ATOM 13162 O O . LEU B 2 207 ? -4.379 -37.353 -36.180 1.000 0.870 207 LEU B O 1
ATOM 13178 N N . GLY B 2 208 ? -2.541 -38.311 -37.032 1.000 0.820 208 GLY B N 1
ATOM 13179 C CA . GLY B 2 208 ? -2.024 -37.108 -37.695 1.000 0.820 208 GLY B CA 1
ATOM 13180 C C . GLY B 2 208 ? -2.877 -36.632 -38.875 1.000 0.820 208 GLY B C 1
ATOM 13181 O O . GLY B 2 208 ? -2.891 -35.438 -39.172 1.000 0.820 208 GLY B O 1
ATOM 13185 N N . CYS B 2 209 ? -3.621 -37.543 -39.505 1.000 0.860 209 CYS B N 1
ATOM 13186 C CA . CYS B 2 209 ? -4.493 -37.237 -40.636 1.000 0.860 209 CYS B CA 1
ATOM 13187 C C . CYS B 2 209 ? -5.841 -36.631 -40.218 1.000 0.860 209 CYS B C 1
ATOM 13188 O O . CYS B 2 209 ? -6.531 -36.052 -41.057 1.000 0.860 209 CYS B O 1
ATOM 13196 N N . ILE B 2 210 ? -6.226 -36.778 -38.950 1.000 0.880 210 ILE B N 1
ATOM 13197 C CA . ILE B 2 210 ? -7.481 -36.253 -38.411 1.000 0.880 210 ILE B CA 1
ATOM 13198 C C . ILE B 2 210 ? -7.323 -34.761 -38.103 1.000 0.880 210 ILE B C 1
ATOM 13199 O O . ILE B 2 210 ? -6.254 -34.299 -37.692 1.000 0.880 210 ILE B O 1
ATOM 13215 N N . GLU B 2 211 ? -8.403 -34.014 -38.303 1.000 0.850 211 GLU B N 1
ATOM 13216 C CA . GLU B 2 211 ? -8.514 -32.608 -37.932 1.000 0.850 211 GLU B CA 1
ATOM 13217 C C . GLU B 2 211 ? -8.181 -32.387 -36.442 1.000 0.850 211 GLU B C 1
ATOM 13218 O O . GLU B 2 211 ? -8.479 -33.205 -35.573 1.000 0.850 211 GLU B O 1
ATOM 13230 N N . SER B 2 212 ? -7.513 -31.271 -36.145 1.000 0.800 212 SER B N 1
ATOM 13231 C CA . SER B 2 212 ? -6.914 -30.955 -34.847 1.000 0.800 212 SER B CA 1
ATOM 13232 C C . SER B 2 212 ? -7.866 -30.992 -33.646 1.000 0.800 212 SER B C 1
ATOM 13233 O O . SER B 2 212 ? -7.487 -31.548 -32.611 1.000 0.800 212 SER B O 1
ATOM 13241 N N . SER B 2 213 ? -9.074 -30.434 -33.773 1.000 0.780 213 SER B N 1
ATOM 13242 C CA . SER B 2 213 ? -10.067 -30.400 -32.696 1.000 0.780 213 SER B CA 1
ATOM 13243 C C . SER B 2 213 ? -10.533 -31.813 -32.351 1.000 0.780 213 SER B C 1
ATOM 13244 O O . SER B 2 213 ? -10.529 -32.203 -31.183 1.000 0.780 213 SER B O 1
ATOM 13252 N N . GLU B 2 214 ? -10.893 -32.618 -33.354 1.000 0.830 214 GLU B N 1
ATOM 13253 C CA . GLU B 2 214 ? -11.303 -34.009 -33.118 1.000 0.830 214 GLU B CA 1
ATOM 13254 C C . GLU B 2 214 ? -10.137 -34.885 -32.659 1.000 0.830 214 GLU B C 1
ATOM 13255 O O . GLU B 2 214 ? -10.318 -35.739 -31.792 1.000 0.830 214 GLU B O 1
ATOM 13267 N N . ARG B 2 215 ? -8.929 -34.657 -33.181 1.000 0.860 215 ARG B N 1
ATOM 13268 C CA . ARG B 2 215 ? -7.727 -35.400 -32.792 1.000 0.860 215 ARG B CA 1
ATOM 13269 C C . ARG B 2 215 ? -7.471 -35.313 -31.294 1.000 0.860 215 ARG B C 1
ATOM 13270 O O . ARG B 2 215 ? -7.205 -36.335 -30.663 1.000 0.860 215 ARG B O 1
ATOM 13291 N N . GLU B 2 216 ? -7.549 -34.118 -30.719 1.000 0.810 216 GLU B N 1
ATOM 13292 C CA . GLU B 2 216 ? -7.394 -33.960 -29.271 1.000 0.810 216 GLU B CA 1
ATOM 13293 C C . GLU B 2 216 ? -8.564 -34.594 -28.502 1.000 0.810 216 GLU B C 1
ATOM 13294 O O . GLU B 2 216 ? -8.331 -35.258 -27.492 1.000 0.810 216 GLU B O 1
ATOM 13306 N N . SER B 2 217 ? -9.801 -34.518 -29.015 1.000 0.820 217 SER B N 1
ATOM 13307 C CA . SER B 2 217 ? -10.947 -35.221 -28.408 1.000 0.820 217 SER B CA 1
ATOM 13308 C C . SER B 2 217 ? -10.752 -36.740 -28.399 1.000 0.820 217 SER B C 1
ATOM 13309 O O . SER B 2 217 ? -11.039 -37.398 -27.402 1.000 0.820 217 SER B O 1
ATOM 13317 N N . ILE B 2 218 ? -10.220 -37.313 -29.482 1.000 0.880 218 ILE B N 1
ATOM 13318 C CA . ILE B 2 218 ? -9.926 -38.746 -29.579 1.000 0.880 218 ILE B CA 1
ATOM 13319 C C . ILE B 2 218 ? -8.859 -39.130 -28.561 1.000 0.880 218 ILE B C 1
ATOM 13320 O O . ILE B 2 218 ? -9.041 -40.114 -27.851 1.000 0.880 218 ILE B O 1
ATOM 13336 N N . LYS B 2 219 ? -7.785 -38.339 -28.437 1.000 0.820 219 LYS B N 1
ATOM 13337 C CA . LYS B 2 219 ? -6.739 -38.577 -27.432 1.000 0.820 219 LYS B CA 1
ATOM 13338 C C . LYS B 2 219 ? -7.295 -38.533 -26.010 1.000 0.820 219 LYS B C 1
ATOM 13339 O O . LYS B 2 219 ? -6.962 -39.411 -25.220 1.000 0.820 219 LYS B O 1
ATOM 13358 N N . ALA B 2 220 ? -8.152 -37.560 -25.700 1.000 0.790 220 ALA B N 1
ATOM 13359 C CA . ALA B 2 220 ? -8.801 -37.464 -24.396 1.000 0.790 220 ALA B CA 1
ATOM 13360 C C . ALA B 2 220 ? -9.697 -38.683 -24.126 1.000 0.790 220 ALA B C 1
ATOM 13361 O O . ALA B 2 220 ? -9.634 -39.285 -23.058 1.000 0.790 220 ALA B O 1
ATOM 13368 N N . HIS B 2 221 ? -10.489 -39.109 -25.115 1.000 0.830 221 HIS B N 1
ATOM 13369 C CA . HIS B 2 221 ? -11.311 -40.308 -24.982 1.000 0.830 221 HIS B CA 1
ATOM 13370 C C . HIS B 2 221 ? -10.479 -41.595 -24.894 1.000 0.830 221 HIS B C 1
ATOM 13371 O O . HIS B 2 221 ? -10.856 -42.514 -24.174 1.000 0.830 221 HIS B O 1
ATOM 13385 N N . PHE B 2 222 ? -9.350 -41.689 -25.594 1.000 0.850 222 PHE B N 1
ATOM 13386 C CA . PHE B 2 222 ? -8.461 -42.849 -25.508 1.000 0.850 222 PHE B CA 1
ATOM 13387 C C . PHE B 2 222 ? -7.914 -43.026 -24.095 1.000 0.850 222 PHE B C 1
ATOM 13388 O O . PHE B 2 222 ? -7.904 -44.147 -23.591 1.000 0.850 222 PHE B O 1
ATOM 13405 N N . ASP B 2 223 ? -7.555 -41.928 -23.439 1.000 0.760 223 ASP B N 1
ATOM 13406 C CA . ASP B 2 223 ? -7.117 -41.921 -22.045 1.000 0.760 223 ASP B CA 1
ATOM 13407 C C . ASP B 2 223 ? -8.257 -42.363 -21.099 1.000 0.760 223 ASP B C 1
ATOM 13408 O O . ASP B 2 223 ? -8.157 -43.377 -20.406 1.000 0.760 223 ASP B O 1
ATOM 13417 N N . ASP B 2 224 ? -9.408 -41.683 -21.177 1.000 0.760 224 ASP B N 1
ATOM 13418 C CA . ASP B 2 224 ? -10.619 -41.922 -20.368 1.000 0.760 224 ASP B CA 1
ATOM 13419 C C . ASP B 2 224 ? -11.126 -43.375 -20.365 1.000 0.760 224 ASP B C 1
ATOM 13420 O O . ASP B 2 224 ? -11.791 -43.819 -19.415 1.000 0.760 224 ASP B O 1
ATOM 13429 N N . TYR B 2 225 ? -10.909 -44.068 -21.486 1.000 0.820 225 TYR B N 1
ATOM 13430 C CA . TYR B 2 225 ? -11.397 -45.419 -21.755 1.000 0.820 225 TYR B CA 1
ATOM 13431 C C . TYR B 2 225 ? -10.280 -46.472 -21.840 1.000 0.820 225 TYR B C 1
ATOM 13432 O O . TYR B 2 225 ? -10.572 -47.630 -22.159 1.000 0.820 225 TYR B O 1
ATOM 13450 N N . PHE B 2 226 ? -9.047 -46.115 -21.462 1.000 0.810 226 PHE B N 1
ATOM 13451 C CA . PHE B 2 226 ? -7.893 -47.012 -21.352 1.000 0.810 226 PHE B CA 1
ATOM 13452 C C . PHE B 2 226 ? -7.507 -47.712 -22.658 1.000 0.810 226 PHE B C 1
ATOM 13453 O O . PHE B 2 226 ? -7.228 -48.913 -22.636 1.000 0.810 226 PHE B O 1
ATOM 13470 N N . ILE B 2 227 ? -7.524 -47.003 -23.790 1.000 0.900 227 ILE B N 1
ATOM 13471 C CA . ILE B 2 227 ? -6.990 -47.527 -25.053 1.000 0.900 227 ILE B CA 1
ATOM 13472 C C . ILE B 2 227 ? -5.472 -47.640 -24.931 1.000 0.900 227 ILE B C 1
ATOM 13473 O O . ILE B 2 227 ? -4.793 -46.675 -24.607 1.000 0.900 227 ILE B O 1
ATOM 13489 N N . ASP B 2 228 ? -4.944 -48.824 -25.214 1.000 0.900 228 ASP B N 1
ATOM 13490 C CA . ASP B 2 228 ? -3.517 -49.109 -25.093 1.000 0.900 228 ASP B CA 1
ATOM 13491 C C . ASP B 2 228 ? -2.791 -48.923 -26.421 1.000 0.900 228 ASP B C 1
ATOM 13492 O O . ASP B 2 228 ? -1.677 -48.400 -26.467 1.000 0.900 228 ASP B O 1
ATOM 13501 N N . LEU B 2 229 ? -3.420 -49.395 -27.500 1.000 0.930 229 LEU B N 1
ATOM 13502 C CA . LEU B 2 229 ? -2.838 -49.467 -28.835 1.000 0.930 229 LEU B CA 1
ATOM 13503 C C . LEU B 2 229 ? -3.794 -48.836 -29.860 1.000 0.930 229 LEU B C 1
ATOM 13504 O O . LEU B 2 229 ? -4.985 -49.156 -29.860 1.000 0.930 229 LEU B O 1
ATOM 13520 N N . TYR B 2 230 ? -3.269 -48.000 -30.760 1.000 0.940 230 TYR B N 1
ATOM 13521 C CA . TYR B 2 230 ? -3.961 -47.547 -31.973 1.000 0.940 230 TYR B CA 1
ATOM 13522 C C . TYR B 2 230 ? -3.217 -48.065 -33.207 1.000 0.940 230 TYR B C 1
ATOM 13523 O O . TYR B 2 230 ? -2.041 -47.752 -33.374 1.000 0.940 230 TYR B O 1
ATOM 13541 N N . LEU B 2 231 ? -3.860 -48.880 -34.050 1.000 0.940 231 LEU B N 1
ATOM 13542 C CA . LEU B 2 231 ? -3.223 -49.435 -35.252 1.000 0.940 231 LEU B CA 1
ATOM 13543 C C . LEU B 2 231 ? -3.819 -48.842 -36.529 1.000 0.940 231 LEU B C 1
ATOM 13544 O O . LEU B 2 231 ? -5.034 -48.911 -36.736 1.000 0.940 231 LEU B O 1
ATOM 13560 N N . ALA B 2 232 ? -2.940 -48.289 -37.368 1.000 0.910 232 ALA B N 1
ATOM 13561 C CA . ALA B 2 232 ? -3.261 -47.593 -38.610 1.000 0.910 232 ALA B CA 1
ATOM 13562 C C . ALA B 2 232 ? -2.369 -48.033 -39.789 1.000 0.910 232 ALA B C 1
ATOM 13563 O O . ALA B 2 232 ? -1.426 -48.810 -39.615 1.000 0.910 232 ALA B O 1
ATOM 13570 N N . GLY B 2 233 ? -2.688 -47.551 -40.992 1.000 0.850 233 GLY B N 1
ATOM 13571 C CA . GLY B 2 233 ? -1.936 -47.748 -42.236 1.000 0.850 233 GLY B CA 1
ATOM 13572 C C . GLY B 2 233 ? -1.861 -46.449 -43.037 1.000 0.850 233 GLY B C 1
ATOM 13573 O O . GLY B 2 233 ? -1.434 -45.430 -42.492 1.000 0.850 233 GLY B O 1
ATOM 13577 N N . HIS B 2 234 ? -2.304 -46.466 -44.301 1.000 0.680 234 HIS B N 1
ATOM 13578 C CA . HIS B 2 234 ? -2.427 -45.317 -45.220 1.000 0.680 234 HIS B CA 1
ATOM 13579 C C . HIS B 2 234 ? -1.107 -44.745 -45.756 1.000 0.680 234 HIS B C 1
ATOM 13580 O O . HIS B 2 234 ? -0.981 -44.482 -46.948 1.000 0.680 234 HIS B O 1
ATOM 13594 N N . VAL B 2 235 ? -0.103 -44.559 -44.900 1.000 0.640 235 VAL B N 1
ATOM 13595 C CA . VAL B 2 235 ? 1.143 -43.857 -45.262 1.000 0.640 235 VAL B CA 1
ATOM 13596 C C . VAL B 2 235 ? 2.067 -44.714 -46.154 1.000 0.640 235 VAL B C 1
ATOM 13597 O O . VAL B 2 235 ? 3.021 -44.192 -46.718 1.000 0.640 235 VAL B O 1
ATOM 13610 N N . HIS B 2 236 ? 1.792 -46.024 -46.301 1.000 0.650 236 HIS B N 1
ATOM 13611 C CA . HIS B 2 236 ? 2.606 -47.036 -47.023 1.000 0.650 236 HIS B CA 1
ATOM 13612 C C . HIS B 2 236 ? 4.048 -47.173 -46.520 1.000 0.650 236 HIS B C 1
ATOM 13613 O O . HIS B 2 236 ? 4.832 -47.934 -47.086 1.000 0.650 236 HIS B O 1
ATOM 13627 N N . ASP B 2 237 ? 4.378 -46.490 -45.431 1.000 0.580 237 ASP B N 1
ATOM 13628 C CA . ASP B 2 237 ? 5.674 -46.513 -44.781 1.000 0.580 237 ASP B CA 1
ATOM 13629 C C . ASP B 2 237 ? 5.495 -46.669 -43.269 1.000 0.580 237 ASP B C 1
ATOM 13630 O O . ASP B 2 237 ? 4.535 -46.175 -42.669 1.000 0.580 237 ASP B O 1
ATOM 13639 N N . SER B 2 238 ? 6.418 -47.395 -42.652 1.000 0.620 238 SER B N 1
ATOM 13640 C CA . SER B 2 238 ? 6.300 -47.815 -41.259 1.000 0.620 238 SER B CA 1
ATOM 13641 C C . SER B 2 238 ? 6.654 -46.686 -40.296 1.000 0.620 238 SER B C 1
ATOM 13642 O O . SER B 2 238 ? 7.697 -46.046 -40.438 1.000 0.620 238 SER B O 1
ATOM 13650 N N . SER B 2 239 ? 5.843 -46.474 -39.259 1.000 0.620 239 SER B N 1
ATOM 13651 C CA . SER B 2 239 ? 6.205 -45.577 -38.159 1.000 0.620 239 SER B CA 1
ATOM 13652 C C . SER B 2 239 ? 5.515 -45.969 -36.859 1.000 0.620 239 SER B C 1
ATOM 13653 O O . SER B 2 239 ? 4.507 -46.671 -36.840 1.000 0.620 239 SER B O 1
ATOM 13661 N N . PHE B 2 240 ? 6.073 -45.513 -35.744 1.000 0.630 240 PHE B N 1
ATOM 13662 C CA . PHE B 2 240 ? 5.412 -45.608 -34.453 1.000 0.630 240 PHE B CA 1
ATOM 13663 C C . PHE B 2 240 ? 5.518 -44.268 -33.745 1.000 0.630 240 PHE B C 1
ATOM 13664 O O . PHE B 2 240 ? 6.560 -43.612 -33.791 1.000 0.630 240 PHE B O 1
ATOM 13681 N N . ASN B 2 241 ? 4.454 -43.898 -33.045 1.000 0.630 241 ASN B N 1
ATOM 13682 C CA . ASN B 2 241 ? 4.438 -42.729 -32.183 1.000 0.630 241 ASN B CA 1
ATOM 13683 C C . ASN B 2 241 ? 4.034 -43.145 -30.774 1.000 0.630 241 ASN B C 1
ATOM 13684 O O . ASN B 2 241 ? 3.047 -43.849 -30.561 1.000 0.630 241 ASN B O 1
ATOM 13695 N N . ILE B 2 242 ? 4.821 -42.697 -29.797 1.000 0.520 242 ILE B N 1
ATOM 13696 C CA . ILE B 2 242 ? 4.482 -42.832 -28.383 1.000 0.520 242 ILE B CA 1
ATOM 13697 C C . ILE B 2 242 ? 3.889 -41.501 -27.951 1.000 0.520 242 ILE B C 1
ATOM 13698 O O . ILE B 2 242 ? 4.597 -40.495 -27.891 1.000 0.520 242 ILE B O 1
ATOM 13714 N N . THR B 2 243 ? 2.598 -41.497 -27.644 1.000 0.490 243 THR B N 1
ATOM 13715 C CA . THR B 2 243 ? 1.906 -40.279 -27.223 1.000 0.490 243 THR B CA 1
ATOM 13716 C C . THR B 2 243 ? 1.939 -40.200 -25.701 1.000 0.490 243 THR B C 1
ATOM 13717 O O . THR B 2 243 ? 1.216 -40.931 -25.031 1.000 0.490 243 THR B O 1
ATOM 13728 N N . ALA B 2 244 ? 2.802 -39.337 -25.158 1.000 0.390 244 ALA B N 1
ATOM 13729 C CA . ALA B 2 244 ? 3.041 -39.198 -23.717 1.000 0.390 244 ALA B CA 1
ATOM 13730 C C . ALA B 2 244 ? 2.957 -37.743 -23.214 1.000 0.390 244 ALA B C 1
ATOM 13731 O O . ALA B 2 244 ? 3.668 -37.401 -22.280 1.000 0.390 244 ALA B O 1
ATOM 13738 N N . ASN B 2 245 ? 2.162 -36.867 -23.849 1.000 0.380 245 ASN B N 1
ATOM 13739 C CA . ASN B 2 245 ? 1.992 -35.484 -23.370 1.000 0.380 245 ASN B CA 1
ATOM 13740 C C . ASN B 2 245 ? 1.231 -35.455 -22.020 1.000 0.380 245 ASN B C 1
ATOM 13741 O O . ASN B 2 245 ? 1.677 -35.992 -21.017 1.000 0.380 245 ASN B O 1
ATOM 13752 N N . THR B 2 246 ? 0.067 -34.820 -21.964 1.000 0.370 246 THR B N 1
ATOM 13753 C CA . THR B 2 246 ? -0.670 -34.506 -20.732 1.000 0.370 246 THR B CA 1
ATOM 13754 C C . THR B 2 246 ? -1.567 -35.642 -2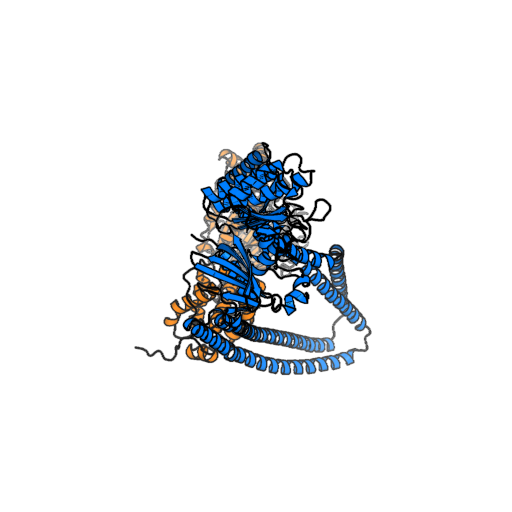0.226 1.000 0.370 246 THR B C 1
ATOM 13755 O O . THR B 2 246 ? -2.465 -35.385 -19.433 1.000 0.370 246 THR B O 1
ATOM 13766 N N . ASN B 2 247 ? -1.364 -36.877 -20.688 1.000 0.470 247 ASN B N 1
ATOM 13767 C CA . ASN B 2 247 ? -2.277 -37.994 -20.431 1.000 0.470 247 ASN B CA 1
ATOM 13768 C C . ASN B 2 247 ? -1.773 -38.873 -19.282 1.000 0.470 247 ASN B C 1
ATOM 13769 O O . ASN B 2 247 ? -0.585 -39.199 -19.230 1.000 0.470 247 ASN B O 1
ATOM 13780 N N . GLU B 2 248 ? -2.678 -39.312 -18.404 1.000 0.510 248 GLU B N 1
ATOM 13781 C CA . GLU B 2 248 ? -2.337 -40.262 -17.332 1.000 0.510 248 GLU B CA 1
ATOM 13782 C C . GLU B 2 248 ? -2.046 -41.655 -17.899 1.000 0.510 248 GLU B C 1
ATOM 13783 O O . GLU B 2 248 ? -1.186 -42.377 -17.385 1.000 0.510 248 GLU B O 1
ATOM 13795 N N . ASN B 2 249 ? -2.730 -42.020 -18.988 1.000 0.630 249 ASN B N 1
ATOM 13796 C CA . ASN B 2 249 ? -2.575 -43.300 -19.662 1.000 0.630 249 ASN B CA 1
ATOM 13797 C C . ASN B 2 249 ? -2.081 -43.078 -21.103 1.000 0.630 249 ASN B C 1
ATOM 13798 O O . ASN B 2 249 ? -2.875 -42.852 -22.022 1.000 0.630 249 ASN B O 1
ATOM 13809 N N . PRO B 2 250 ? -0.757 -43.126 -21.333 1.000 0.720 250 PRO B N 1
ATOM 13810 C CA . PRO B 2 250 ? -0.204 -43.049 -22.679 1.000 0.720 250 PRO B CA 1
ATOM 13811 C C . PRO B 2 250 ? -0.562 -44.305 -23.490 1.000 0.720 250 PRO B C 1
ATOM 13812 O O . PRO B 2 250 ? -0.632 -45.406 -22.944 1.000 0.720 250 PRO B O 1
ATOM 13823 N N . PHE B 2 251 ? -0.716 -44.147 -24.806 1.000 0.820 251 PHE B N 1
ATOM 13824 C CA . PHE B 2 251 ? -0.993 -45.238 -25.749 1.000 0.820 251 PHE B CA 1
ATOM 13825 C C . PHE B 2 251 ? 0.076 -45.318 -26.853 1.000 0.820 251 PHE B C 1
ATOM 13826 O O . PHE B 2 251 ? 0.775 -44.335 -27.141 1.000 0.820 251 PHE B O 1
ATOM 13843 N N . LEU B 2 252 ? 0.198 -46.494 -27.478 1.000 0.860 252 LEU B N 1
ATOM 13844 C CA . LEU B 2 252 ? 1.137 -46.766 -28.569 1.000 0.860 252 LEU B CA 1
ATOM 13845 C C . LEU B 2 252 ? 0.420 -46.761 -29.929 1.000 0.860 252 LEU B C 1
ATOM 13846 O O . LEU B 2 252 ? -0.447 -47.598 -30.179 1.000 0.860 252 LEU B O 1
ATOM 13862 N N . GLU B 2 253 ? 0.800 -45.842 -30.819 1.000 0.890 253 GLU B N 1
ATOM 13863 C CA . GLU B 2 253 ? 0.340 -45.824 -32.213 1.000 0.890 253 GLU B CA 1
ATOM 13864 C C . GLU B 2 253 ? 1.308 -46.622 -33.094 1.000 0.890 253 GLU B C 1
ATOM 13865 O O . GLU B 2 253 ? 2.514 -46.354 -33.105 1.000 0.890 253 GLU B O 1
ATOM 13877 N N . LEU B 2 254 ? 0.779 -47.600 -33.827 1.000 0.900 254 LEU B N 1
ATOM 13878 C CA . LEU B 2 254 ? 1.520 -48.449 -34.754 1.000 0.900 254 LEU B CA 1
ATOM 13879 C C . LEU B 2 254 ? 0.987 -48.226 -36.167 1.000 0.900 254 LEU B C 1
ATOM 13880 O O . LEU B 2 254 ? -0.199 -48.432 -36.427 1.000 0.900 254 LEU B O 1
ATOM 13896 N N . VAL B 2 255 ? 1.863 -47.800 -37.072 1.000 0.870 255 VAL B N 1
ATOM 13897 C CA . VAL B 2 255 ? 1.537 -47.599 -38.483 1.000 0.870 255 VAL B CA 1
ATOM 13898 C C . VAL B 2 255 ? 2.214 -48.700 -39.271 1.000 0.870 255 VAL B C 1
ATOM 13899 O O . VAL B 2 255 ? 3.442 -48.761 -39.355 1.000 0.870 255 VAL B O 1
ATOM 13912 N N . SER B 2 256 ? 1.401 -49.591 -39.818 1.000 0.860 256 SER B N 1
ATOM 13913 C CA . SER B 2 256 ? 1.880 -50.637 -40.708 1.000 0.860 256 SER B CA 1
ATOM 13914 C C . SER B 2 256 ? 2.270 -50.051 -42.065 1.000 0.860 256 SER B C 1
ATOM 13915 O O . SER B 2 256 ? 1.656 -49.095 -42.539 1.000 0.860 256 SER B O 1
ATOM 13923 N N . GLY B 2 257 ? 3.249 -50.686 -42.717 1.000 0.850 257 GLY B N 1
ATOM 13924 C CA . GLY B 2 257 ? 3.454 -50.551 -44.160 1.000 0.850 257 GLY B CA 1
ATOM 13925 C C . GLY B 2 257 ? 2.338 -51.238 -44.964 1.000 0.850 257 GLY B C 1
ATOM 13926 O O . GLY B 2 257 ? 1.249 -51.497 -44.443 1.000 0.850 257 GLY B O 1
ATOM 13930 N N . ALA B 2 258 ? 2.618 -51.562 -46.229 1.000 0.880 258 ALA B N 1
ATOM 13931 C CA . ALA B 2 258 ? 1.648 -52.133 -47.171 1.000 0.880 258 ALA B CA 1
ATOM 13932 C C . ALA B 2 258 ? 2.032 -53.544 -47.638 1.000 0.880 258 ALA B C 1
ATOM 13933 O O . ALA B 2 258 ? 3.187 -53.945 -47.552 1.000 0.880 258 ALA B O 1
ATOM 13940 N N . ILE B 2 259 ? 1.089 -54.295 -48.215 1.000 0.900 259 ILE B N 1
ATOM 13941 C CA . ILE B 2 259 ? 1.362 -55.621 -48.810 1.000 0.900 259 ILE B CA 1
ATOM 13942 C C . ILE B 2 259 ? 1.398 -55.524 -50.338 1.000 0.900 259 ILE B C 1
ATOM 13943 O O . ILE B 2 259 ? 0.735 -56.253 -51.088 1.000 0.900 259 ILE B O 1
ATOM 13959 N N . ILE B 2 260 ? 2.238 -54.610 -50.801 1.000 0.870 260 ILE B N 1
ATOM 13960 C CA . ILE B 2 260 ? 2.594 -54.399 -52.198 1.000 0.870 260 ILE B CA 1
ATOM 13961 C C . ILE B 2 260 ? 4.100 -54.220 -52.247 1.000 0.870 260 ILE B C 1
ATOM 13962 O O . ILE B 2 260 ? 4.686 -53.623 -51.347 1.000 0.870 260 ILE B O 1
ATOM 13978 N N . LYS B 2 261 ? 4.730 -54.672 -53.324 1.000 0.820 261 LYS B N 1
ATOM 13979 C CA . LYS B 2 261 ? 6.074 -54.223 -53.653 1.000 0.820 261 LYS B CA 1
ATOM 13980 C C . LYS B 2 261 ? 6.021 -53.321 -54.873 1.000 0.820 261 LYS B C 1
ATOM 13981 O O . LYS B 2 261 ? 5.911 -53.808 -55.998 1.000 0.820 261 LYS B O 1
ATOM 14000 N N . ASP B 2 262 ? 6.143 -52.021 -54.650 1.000 0.720 262 ASP B N 1
ATOM 14001 C CA . ASP B 2 262 ? 6.360 -51.037 -55.708 1.000 0.720 262 ASP B CA 1
ATOM 14002 C C . ASP B 2 262 ? 7.564 -50.123 -55.383 1.000 0.720 262 ASP B C 1
ATOM 14003 O O . ASP B 2 262 ? 8.421 -50.472 -54.555 1.000 0.720 262 ASP B O 1
ATOM 14012 N N . GLU B 2 263 ? 7.679 -49.013 -56.120 1.000 0.660 263 GLU B N 1
ATOM 14013 C CA . GLU B 2 263 ? 8.743 -48.011 -55.969 1.000 0.660 263 GLU B CA 1
ATOM 14014 C C . GLU B 2 263 ? 8.593 -47.146 -54.704 1.000 0.660 263 GLU B C 1
ATOM 14015 O O . GLU B 2 263 ? 9.565 -46.502 -54.315 1.000 0.660 263 GLU B O 1
ATOM 14027 N N . TYR B 2 264 ? 7.424 -47.134 -54.054 1.000 0.670 264 TYR B N 1
ATOM 14028 C CA . TYR B 2 264 ? 7.081 -46.181 -52.991 1.000 0.670 264 TYR B CA 1
ATOM 14029 C C . TYR B 2 264 ? 6.723 -46.842 -51.656 1.000 0.670 264 TYR B C 1
ATOM 14030 O O . TYR B 2 264 ? 7.016 -46.277 -50.609 1.000 0.670 264 TYR B O 1
ATOM 14048 N N . ALA B 2 265 ? 6.109 -48.020 -51.683 1.000 0.780 265 ALA B N 1
ATOM 14049 C CA . ALA B 2 265 ? 5.620 -48.716 -50.510 1.000 0.780 265 ALA B CA 1
ATOM 14050 C C . ALA B 2 265 ? 6.707 -49.558 -49.838 1.000 0.780 265 ALA B C 1
ATOM 14051 O O . ALA B 2 265 ? 7.498 -50.260 -50.488 1.000 0.780 265 ALA B O 1
ATOM 14058 N N . THR B 2 266 ? 6.679 -49.544 -48.511 1.000 0.820 266 THR B N 1
ATOM 14059 C CA . THR B 2 266 ? 7.494 -50.389 -47.649 1.000 0.820 266 THR B CA 1
ATOM 14060 C C . THR B 2 266 ? 6.710 -51.680 -47.363 1.000 0.820 266 THR B C 1
ATOM 14061 O O . THR B 2 266 ? 5.676 -51.633 -46.689 1.000 0.820 266 THR B O 1
ATOM 14072 N N . PRO B 2 267 ? 7.140 -52.836 -47.912 1.000 0.890 267 PRO B N 1
ATOM 14073 C CA . PRO B 2 267 ? 6.384 -54.081 -47.836 1.000 0.890 267 PRO B CA 1
ATOM 14074 C C . PRO B 2 267 ? 6.491 -54.722 -46.448 1.000 0.890 267 PRO B C 1
ATOM 14075 O O . PRO B 2 267 ? 7.464 -55.432 -46.172 1.000 0.890 267 PRO B O 1
ATOM 14086 N N . GLU B 2 268 ? 5.505 -54.491 -45.579 1.000 0.900 268 GLU B N 1
ATOM 14087 C CA . GLU B 2 268 ? 5.576 -54.870 -44.165 1.000 0.900 268 GLU B CA 1
ATOM 14088 C C . GLU B 2 268 ? 4.244 -55.255 -43.532 1.000 0.900 268 GLU B C 1
ATOM 14089 O O . GLU B 2 268 ? 3.173 -54.825 -43.953 1.000 0.900 268 GLU B O 1
ATOM 14101 N N . PHE B 2 269 ? 4.335 -56.029 -42.454 1.000 0.920 269 PHE B N 1
ATOM 14102 C CA . PHE B 2 269 ? 3.229 -56.280 -41.539 1.000 0.920 269 PHE B CA 1
ATOM 14103 C C . PHE B 2 269 ? 3.733 -56.327 -40.094 1.000 0.920 269 PHE B C 1
ATOM 14104 O O . PHE B 2 269 ? 4.938 -56.437 -39.835 1.000 0.920 269 PHE B O 1
ATOM 14121 N N . ILE B 2 270 ? 2.804 -56.275 -39.140 1.000 0.930 270 ILE B N 1
ATOM 14122 C CA . ILE B 2 270 ? 3.132 -56.196 -37.714 1.000 0.930 270 ILE B CA 1
ATOM 14123 C C . ILE B 2 270 ? 2.590 -57.414 -36.970 1.000 0.930 270 ILE B C 1
ATOM 14124 O O . ILE B 2 270 ? 1.462 -57.845 -37.198 1.000 0.930 270 ILE B O 1
ATOM 14140 N N . SER B 2 271 ? 3.384 -57.938 -36.036 1.000 0.940 271 SER B N 1
ATOM 14141 C CA . SER B 2 271 ? 2.938 -58.852 -34.979 1.000 0.940 271 SER B CA 1
ATOM 14142 C C . SER B 2 271 ? 3.118 -58.189 -33.620 1.000 0.940 271 SER B C 1
ATOM 14143 O O . SER B 2 271 ? 4.164 -57.595 -33.363 1.000 0.940 271 SER B O 1
ATOM 14151 N N . VAL B 2 272 ? 2.146 -58.340 -32.727 1.000 0.940 272 VAL B N 1
ATOM 14152 C CA . VAL B 2 272 ? 2.215 -57.806 -31.362 1.000 0.940 272 VAL B CA 1
ATOM 14153 C C . VAL B 2 272 ? 1.907 -58.918 -30.364 1.000 0.940 272 VAL B C 1
ATOM 14154 O O . VAL B 2 272 ? 0.865 -59.565 -30.460 1.000 0.940 272 VAL B O 1
ATOM 14167 N N . ASP B 2 273 ? 2.807 -59.124 -29.407 1.000 0.940 273 ASP B N 1
ATOM 14168 C CA . ASP B 2 273 ? 2.683 -60.061 -28.290 1.000 0.940 273 ASP B CA 1
ATOM 14169 C C . ASP B 2 273 ? 2.541 -59.265 -26.984 1.000 0.940 273 ASP B C 1
ATOM 14170 O O . ASP B 2 273 ? 3.449 -58.532 -26.594 1.000 0.940 273 ASP B O 1
ATOM 14179 N N . VAL B 2 274 ? 1.413 -59.408 -26.285 1.000 0.930 274 VAL B N 1
ATOM 14180 C CA . VAL B 2 274 ? 1.124 -58.697 -25.030 1.000 0.930 274 VAL B CA 1
ATOM 14181 C C . VAL B 2 274 ? 0.951 -59.685 -23.889 1.000 0.930 274 VAL B C 1
ATOM 14182 O O . VAL B 2 274 ? 0.171 -60.638 -23.974 1.000 0.930 274 VAL B O 1
ATOM 14195 N N . ASN B 2 275 ? 1.629 -59.432 -22.774 1.000 0.890 275 ASN B N 1
ATOM 14196 C CA . ASN B 2 275 ? 1.369 -60.113 -21.519 1.000 0.890 275 ASN B CA 1
ATOM 14197 C C . ASN B 2 275 ? 0.429 -59.278 -20.639 1.000 0.890 275 ASN B C 1
ATOM 14198 O O . ASN B 2 275 ? 0.825 -58.308 -19.999 1.000 0.890 275 ASN B O 1
ATOM 14209 N N . LEU B 2 276 ? -0.827 -59.710 -20.553 1.000 0.880 276 LEU B N 1
ATOM 14210 C CA . LEU B 2 276 ? -1.865 -59.059 -19.753 1.000 0.880 276 LEU B CA 1
ATOM 14211 C C . LEU B 2 276 ? -1.617 -59.123 -18.235 1.000 0.880 276 LEU B C 1
ATOM 14212 O O . LEU B 2 276 ? -2.356 -58.495 -17.485 1.000 0.880 276 LEU B O 1
ATOM 14228 N N . ASP B 2 277 ? -0.640 -59.909 -17.758 1.000 0.780 277 ASP B N 1
ATOM 14229 C CA . ASP B 2 277 ? -0.314 -59.967 -16.325 1.000 0.780 277 ASP B CA 1
ATOM 14230 C C . ASP B 2 277 ? 0.616 -58.844 -15.861 1.000 0.780 277 ASP B C 1
ATOM 14231 O O . ASP B 2 277 ? 0.576 -58.505 -14.680 1.000 0.780 277 ASP B O 1
ATOM 14240 N N . ASN B 2 278 ? 1.469 -58.324 -16.748 1.000 0.750 278 ASN B N 1
ATOM 14241 C CA . ASN B 2 278 ? 2.515 -57.356 -16.398 1.000 0.750 278 ASN B CA 1
ATOM 14242 C C . ASN B 2 278 ? 2.644 -56.173 -17.382 1.000 0.750 278 ASN B C 1
ATOM 14243 O O . ASN B 2 278 ? 3.468 -55.285 -17.158 1.000 0.750 278 ASN B O 1
ATOM 14254 N N . GLY B 2 279 ? 1.870 -56.164 -18.469 1.000 0.830 279 GLY B N 1
ATOM 14255 C CA . GLY B 2 279 ? 1.892 -55.124 -19.496 1.000 0.830 279 GLY B CA 1
ATOM 14256 C C . GLY B 2 279 ? 3.058 -55.206 -20.482 1.000 0.830 279 GLY B C 1
ATOM 14257 O O . GLY B 2 279 ? 3.153 -54.340 -21.356 1.000 0.830 279 GLY B O 1
ATOM 14261 N N . GLU B 2 280 ? 3.942 -56.207 -20.382 1.000 0.860 280 GLU B N 1
ATOM 14262 C CA . GLU B 2 280 ? 5.044 -56.377 -21.337 1.000 0.860 280 GLU B CA 1
ATOM 14263 C C . GLU B 2 280 ? 4.486 -56.586 -22.746 1.000 0.860 280 GLU B C 1
ATOM 14264 O O . GLU B 2 280 ? 3.741 -57.537 -22.995 1.000 0.860 280 GLU B O 1
ATOM 14276 N N . THR B 2 281 ? 4.838 -55.665 -23.646 1.000 0.900 281 THR B N 1
ATOM 14277 C CA . THR B 2 281 ? 4.372 -55.610 -25.032 1.000 0.900 281 THR B CA 1
ATOM 14278 C C . THR B 2 281 ? 5.566 -55.670 -25.972 1.000 0.900 281 THR B C 1
ATOM 14279 O O . THR B 2 281 ? 6.420 -54.782 -25.972 1.000 0.900 281 THR B O 1
ATOM 14290 N N . GLU B 2 282 ? 5.621 -56.723 -26.780 1.000 0.900 282 GLU B N 1
ATOM 14291 C CA . GLU B 2 282 ? 6.643 -56.932 -27.799 1.000 0.900 282 GLU B CA 1
ATOM 14292 C C . GLU B 2 282 ? 6.021 -56.721 -29.187 1.000 0.900 282 GLU B C 1
ATOM 14293 O O . GLU B 2 282 ? 5.188 -57.508 -29.634 1.000 0.900 282 GLU B O 1
ATOM 14305 N N . VAL B 2 283 ? 6.414 -55.642 -29.871 1.000 0.910 283 VAL B N 1
ATOM 14306 C CA . VAL B 2 283 ? 5.979 -55.324 -31.241 1.000 0.910 283 VAL B CA 1
ATOM 14307 C C . VAL B 2 283 ? 7.080 -55.724 -32.221 1.000 0.910 283 VAL B C 1
ATOM 14308 O O . VAL B 2 283 ? 8.219 -55.281 -32.096 1.000 0.910 283 VAL B O 1
ATOM 14321 N N . THR B 2 284 ? 6.758 -56.540 -33.221 1.000 0.910 284 THR B N 1
ATOM 14322 C CA . THR B 2 284 ? 7.695 -56.971 -34.268 1.000 0.910 284 THR B CA 1
ATOM 14323 C C . THR B 2 284 ? 7.191 -56.520 -35.637 1.000 0.910 284 THR B C 1
ATOM 14324 O O . THR B 2 284 ? 6.147 -56.987 -36.092 1.000 0.910 284 THR B O 1
ATOM 14335 N N . TYR B 2 285 ? 7.948 -55.640 -36.297 1.000 0.890 285 TYR B N 1
ATOM 14336 C CA . TYR B 2 285 ? 7.753 -55.293 -37.709 1.000 0.890 285 TYR B CA 1
ATOM 14337 C C . TYR B 2 285 ? 8.474 -56.334 -38.571 1.000 0.890 285 TYR B C 1
ATOM 14338 O O . TYR B 2 285 ? 9.622 -56.686 -38.289 1.000 0.890 285 TYR B O 1
ATOM 14356 N N . TYR B 2 286 ? 7.822 -56.842 -39.610 1.000 0.900 286 TYR B N 1
ATOM 14357 C CA . TYR B 2 286 ? 8.407 -57.783 -40.565 1.000 0.900 286 TYR B CA 1
ATOM 14358 C C . TYR B 2 286 ? 8.421 -57.161 -41.961 1.000 0.900 286 TYR B C 1
ATOM 14359 O O . TYR B 2 286 ? 7.393 -56.645 -42.374 1.000 0.900 286 TYR B O 1
ATOM 14377 N N . ILE B 2 287 ? 9.546 -57.265 -42.684 1.000 0.900 287 ILE B N 1
ATOM 14378 C CA . ILE B 2 287 ? 9.779 -56.707 -44.030 1.000 0.900 287 ILE B CA 1
ATOM 14379 C C . ILE B 2 287 ? 10.121 -57.787 -45.057 1.000 0.900 287 ILE B C 1
ATOM 14380 O O . ILE B 2 287 ? 10.790 -58.780 -44.739 1.000 0.900 287 ILE B O 1
ATOM 14396 N N . TRP B 2 288 ? 9.676 -57.593 -46.300 1.000 0.910 288 TRP B N 1
ATOM 14397 C CA . TRP B 2 288 ? 10.002 -58.462 -47.432 1.000 0.910 288 TRP B CA 1
ATOM 14398 C C . TRP B 2 288 ? 11.373 -58.138 -48.034 1.000 0.910 288 TRP B C 1
ATOM 14399 O O . TRP B 2 288 ? 11.618 -57.035 -48.524 1.000 0.910 288 TRP B O 1
ATOM 14420 N N . ASN B 2 289 ? 12.258 -59.132 -48.091 1.000 0.880 289 ASN B N 1
ATOM 14421 C CA . ASN B 2 289 ? 13.491 -59.050 -48.859 1.000 0.880 289 ASN B CA 1
ATOM 14422 C C . ASN B 2 289 ? 13.217 -59.454 -50.311 1.000 0.880 289 ASN B C 1
ATOM 14423 O O . ASN B 2 289 ? 13.008 -60.627 -50.617 1.000 0.880 289 ASN B O 1
ATOM 14434 N N . THR B 2 290 ? 13.253 -58.479 -51.214 1.000 0.830 290 THR B N 1
ATOM 14435 C CA . THR B 2 290 ? 12.951 -58.708 -52.634 1.000 0.830 290 THR B CA 1
ATOM 14436 C C . THR B 2 290 ? 14.057 -59.470 -53.362 1.000 0.830 290 THR B C 1
ATOM 14437 O O . THR B 2 290 ? 13.772 -60.412 -54.098 1.000 0.830 290 THR B O 1
ATOM 14448 N N . GLU B 2 291 ? 15.317 -59.095 -53.141 1.000 0.790 291 GLU B N 1
ATOM 14449 C CA . GLU B 2 291 ? 16.477 -59.653 -53.848 1.000 0.790 291 GLU B CA 1
ATOM 14450 C C . GLU B 2 291 ? 16.633 -61.157 -53.578 1.000 0.790 291 GLU B C 1
ATOM 14451 O O . GLU B 2 291 ? 16.917 -61.946 -54.480 1.000 0.790 291 GLU B O 1
ATOM 14463 N N . TYR B 2 292 ? 16.353 -61.559 -52.339 1.000 0.840 292 TYR B N 1
ATOM 14464 C CA . TYR B 2 292 ? 16.523 -62.931 -51.868 1.000 0.840 292 TYR B CA 1
ATOM 14465 C C . TYR B 2 292 ? 15.205 -63.672 -51.579 1.000 0.840 292 TYR B C 1
ATOM 14466 O O . TYR B 2 292 ? 15.235 -64.864 -51.278 1.000 0.840 292 TYR B O 1
ATOM 14484 N N . LYS B 2 293 ? 14.050 -63.011 -51.711 1.000 0.880 293 LYS B N 1
ATOM 14485 C CA . LYS B 2 293 ? 12.691 -63.584 -51.656 1.000 0.880 293 LYS B CA 1
ATOM 14486 C C . LYS B 2 293 ? 12.305 -64.261 -50.343 1.000 0.880 293 LYS B C 1
ATOM 14487 O O . LYS B 2 293 ? 11.811 -65.393 -50.339 1.000 0.880 293 LYS B O 1
ATOM 14506 N N . TYR B 2 294 ? 12.484 -63.565 -49.230 1.000 0.870 294 TYR B N 1
ATOM 14507 C CA . TYR B 2 294 ? 12.039 -64.061 -47.932 1.000 0.870 294 TYR B CA 1
ATOM 14508 C C . TYR B 2 294 ? 11.549 -62.934 -47.026 1.000 0.870 294 TYR B C 1
ATOM 14509 O O . TYR B 2 294 ? 11.924 -61.776 -47.182 1.000 0.870 294 TYR B O 1
ATOM 14527 N N . TRP B 2 295 ? 10.730 -63.299 -46.046 1.000 0.910 295 TRP B N 1
ATOM 14528 C CA . TRP B 2 295 ? 10.286 -62.404 -44.985 1.000 0.910 295 TRP B CA 1
ATOM 14529 C C . TRP B 2 295 ? 11.233 -62.467 -43.785 1.000 0.910 295 TRP B C 1
ATOM 14530 O O . TRP B 2 295 ? 11.686 -63.544 -43.391 1.000 0.910 295 TRP B O 1
ATOM 14551 N N . SER B 2 296 ? 11.529 -61.315 -43.185 1.000 0.890 296 SER B N 1
ATOM 14552 C CA . SER B 2 296 ? 12.370 -61.221 -41.986 1.000 0.890 296 SER B CA 1
ATOM 14553 C C . SER B 2 296 ? 11.949 -60.080 -41.079 1.000 0.890 296 SER B C 1
ATOM 14554 O O . SER B 2 296 ? 11.240 -59.176 -41.502 1.000 0.890 296 SER B O 1
ATOM 14562 N N . LYS B 2 297 ? 12.402 -60.103 -39.825 1.000 0.890 297 LYS B N 1
ATOM 14563 C CA . LYS B 2 297 ? 12.197 -58.983 -38.901 1.000 0.890 297 LYS B CA 1
ATOM 14564 C C . LYS B 2 297 ? 12.874 -57.734 -39.453 1.000 0.890 297 LYS B C 1
ATOM 14565 O O . LYS B 2 297 ? 14.044 -57.793 -39.833 1.000 0.890 297 LYS B O 1
ATOM 14584 N N . ASN B 2 298 ? 12.150 -56.625 -39.480 1.000 0.840 298 ASN B N 1
ATOM 14585 C CA . ASN B 2 298 ? 12.715 -55.339 -39.832 1.000 0.840 298 ASN B CA 1
ATOM 14586 C C . ASN B 2 298 ? 13.561 -54.827 -38.664 1.000 0.840 298 ASN B C 1
ATOM 14587 O O . ASN B 2 298 ? 13.054 -54.573 -37.575 1.000 0.840 298 ASN B O 1
ATOM 14598 N N . ASN B 2 299 ? 14.855 -54.654 -38.910 1.000 0.740 299 ASN B N 1
ATOM 14599 C CA . ASN B 2 299 ? 15.811 -54.074 -37.972 1.000 0.740 299 ASN B CA 1
ATOM 14600 C C . ASN B 2 299 ? 16.326 -52.689 -38.399 1.000 0.740 299 ASN B C 1
ATOM 14601 O O . ASN B 2 299 ? 17.265 -52.161 -37.802 1.000 0.740 299 ASN B O 1
ATOM 14612 N N . GLN B 2 300 ? 15.719 -52.105 -39.433 1.000 0.670 300 GLN B N 1
ATOM 14613 C CA . GLN B 2 300 ? 16.100 -50.827 -40.030 1.000 0.670 300 GLN B CA 1
ATOM 14614 C C . GLN B 2 300 ? 15.020 -49.736 -39.896 1.000 0.670 300 GLN B C 1
ATOM 14615 O O . GLN B 2 300 ? 15.305 -48.587 -40.211 1.000 0.670 300 GLN B O 1
ATOM 14629 N N . GLY B 2 301 ? 13.831 -50.036 -39.352 1.000 0.600 301 GLY B N 1
ATOM 14630 C CA . GLY B 2 301 ? 12.714 -49.082 -39.181 1.000 0.600 301 GLY B CA 1
ATOM 14631 C C . GLY B 2 301 ? 12.870 -48.047 -38.054 1.000 0.600 301 GLY B C 1
ATOM 14632 O O . GLY B 2 301 ? 11.931 -47.334 -37.715 1.000 0.600 301 GLY B O 1
ATOM 14636 N N . GLY B 2 302 ? 14.035 -47.975 -37.410 1.000 0.570 302 GLY B N 1
ATOM 14637 C CA . GLY B 2 302 ? 14.319 -46.989 -36.367 1.000 0.570 302 GLY B CA 1
ATOM 14638 C C . GLY B 2 302 ? 15.279 -47.502 -35.300 1.000 0.570 302 GLY B C 1
ATOM 14639 O O . GLY B 2 302 ? 15.527 -48.697 -35.166 1.000 0.570 302 GLY B O 1
ATOM 14643 N N . ARG B 2 303 ? 15.817 -46.591 -34.480 1.000 0.500 303 ARG B N 1
ATOM 14644 C CA . ARG B 2 303 ? 16.818 -46.948 -33.454 1.000 0.500 303 ARG B CA 1
ATOM 14645 C C . ARG B 2 303 ? 16.306 -47.960 -32.432 1.000 0.500 303 ARG B C 1
ATOM 14646 O O . ARG B 2 303 ? 17.064 -48.824 -32.014 1.000 0.500 303 ARG B O 1
ATOM 14667 N N . ARG B 2 304 ? 15.029 -47.868 -32.043 1.000 0.610 304 ARG B N 1
ATOM 14668 C CA . ARG B 2 304 ? 14.417 -48.816 -31.096 1.000 0.610 304 ARG B CA 1
ATOM 14669 C C . ARG B 2 304 ? 14.096 -50.177 -31.721 1.000 0.610 304 ARG B C 1
ATOM 14670 O O . ARG B 2 304 ? 13.745 -51.078 -30.977 1.000 0.610 304 ARG B O 1
ATOM 14691 N N . LEU B 2 305 ? 14.234 -50.324 -33.041 1.000 0.670 305 LEU B N 1
ATOM 14692 C CA . LEU B 2 305 ? 13.999 -51.567 -33.777 1.000 0.670 305 LEU B CA 1
ATOM 14693 C C . LEU B 2 305 ? 15.301 -52.311 -34.125 1.000 0.670 305 LEU B C 1
ATOM 14694 O O . LEU B 2 305 ? 15.242 -53.293 -34.849 1.000 0.670 305 LEU B O 1
ATOM 14710 N N . GLN B 2 306 ? 16.475 -51.920 -33.607 1.000 0.620 306 GLN B N 1
ATOM 14711 C CA . GLN B 2 306 ? 17.751 -52.582 -33.946 1.000 0.620 306 GLN B CA 1
ATOM 14712 C C . GLN B 2 306 ? 17.783 -54.098 -33.664 1.000 0.620 306 GLN B C 1
ATOM 14713 O O . GLN B 2 306 ? 18.378 -54.841 -34.442 1.000 0.620 306 GLN B O 1
ATOM 14727 N N . GLU B 2 307 ? 17.127 -54.577 -32.598 1.000 0.670 307 GLU B N 1
ATOM 14728 C CA . GLU B 2 307 ? 16.994 -56.020 -32.297 1.000 0.670 307 GLU B CA 1
ATOM 14729 C C . GLU B 2 307 ? 15.833 -56.695 -33.067 1.000 0.670 307 GLU B C 1
ATOM 14730 O O . GLU B 2 307 ? 15.494 -57.856 -32.831 1.000 0.670 307 GLU B O 1
ATOM 14742 N N . GLY B 2 308 ? 15.205 -55.966 -33.997 1.000 0.720 308 GLY B N 1
ATOM 14743 C CA . GLY B 2 308 ? 14.037 -56.391 -34.769 1.000 0.720 308 GLY B CA 1
ATOM 14744 C C . GLY B 2 308 ? 12.729 -56.406 -33.975 1.000 0.720 308 GLY B C 1
ATOM 14745 O O . GLY B 2 308 ? 11.732 -56.923 -34.469 1.000 0.720 308 GLY B O 1
ATOM 14749 N N . LYS B 2 309 ? 12.734 -55.898 -32.737 1.000 0.800 309 LYS B N 1
ATOM 14750 C CA . LYS B 2 309 ? 11.597 -55.885 -31.807 1.000 0.800 309 LYS B CA 1
ATOM 14751 C C . LYS B 2 309 ? 11.545 -54.549 -31.063 1.000 0.800 309 LYS B C 1
ATOM 14752 O O . LYS B 2 309 ? 12.562 -54.107 -30.536 1.000 0.800 309 LYS B O 1
ATOM 14771 N N . LEU B 2 310 ? 10.373 -53.921 -30.993 1.000 0.830 310 LEU B N 1
ATOM 14772 C CA . LEU B 2 310 ? 10.086 -52.754 -30.159 1.000 0.830 310 LEU B CA 1
ATOM 14773 C C . LEU B 2 310 ? 9.441 -53.239 -28.853 1.000 0.830 310 LEU B C 1
ATOM 14774 O O . LEU B 2 310 ? 8.282 -53.648 -28.831 1.000 0.830 310 LEU B O 1
ATOM 14790 N N . ASN B 2 311 ? 10.200 -53.172 -27.760 1.000 0.820 311 ASN B N 1
ATOM 14791 C CA . ASN B 2 311 ? 9.685 -53.433 -26.417 1.000 0.820 311 ASN B CA 1
ATOM 14792 C C . ASN B 2 311 ? 9.009 -52.169 -25.863 1.000 0.820 311 ASN B C 1
ATOM 14793 O O . ASN B 2 311 ? 9.626 -51.098 -25.789 1.000 0.820 311 ASN B O 1
ATOM 14804 N N . TYR B 2 312 ? 7.754 -52.303 -25.449 1.000 0.820 312 TYR B N 1
ATOM 14805 C CA . TYR B 2 312 ? 6.951 -51.279 -24.788 1.000 0.820 312 TYR B CA 1
ATOM 14806 C C . TYR B 2 312 ? 6.281 -51.880 -23.545 1.000 0.820 312 TYR B C 1
ATOM 14807 O O . TYR B 2 312 ? 6.120 -53.096 -23.442 1.000 0.820 312 TYR B O 1
ATOM 14825 N N . LYS B 2 313 ? 5.905 -51.044 -22.577 1.000 0.790 313 LYS B N 1
ATOM 14826 C CA . LYS B 2 313 ? 5.203 -51.498 -21.376 1.000 0.790 313 LYS B CA 1
ATOM 14827 C C . LYS B 2 313 ? 3.899 -50.735 -21.234 1.000 0.790 313 LYS B C 1
ATOM 14828 O O . LYS B 2 313 ? 3.906 -49.515 -21.111 1.000 0.790 313 LYS B O 1
ATOM 14847 N N . ILE B 2 314 ? 2.793 -51.470 -21.255 1.000 0.820 314 ILE B N 1
ATOM 14848 C CA . ILE B 2 314 ? 1.463 -50.930 -20.982 1.000 0.820 314 ILE B CA 1
ATOM 14849 C C . ILE B 2 314 ? 1.320 -50.825 -19.461 1.000 0.820 314 ILE B C 1
ATOM 14850 O O . ILE B 2 314 ? 0.991 -51.799 -18.783 1.000 0.820 314 ILE B O 1
ATOM 14866 N N . ASN B 2 315 ? 1.605 -49.639 -18.923 1.000 0.680 315 ASN B N 1
ATOM 14867 C CA . ASN B 2 315 ? 1.730 -49.407 -17.481 1.000 0.680 315 ASN B CA 1
ATOM 14868 C C . ASN B 2 315 ? 0.469 -49.771 -16.687 1.000 0.680 315 ASN B C 1
ATOM 14869 O O . ASN B 2 315 ? 0.578 -50.356 -15.617 1.000 0.680 315 ASN B O 1
ATOM 14880 N N . ARG B 2 316 ? -0.736 -49.491 -17.203 1.000 0.710 316 ARG B N 1
ATOM 14881 C CA . ARG B 2 316 ? -1.985 -49.789 -16.472 1.000 0.710 316 ARG B CA 1
ATOM 14882 C C . ARG B 2 316 ? -2.201 -51.282 -16.189 1.000 0.710 316 ARG B C 1
ATOM 14883 O O . ARG B 2 316 ? -3.001 -51.628 -15.327 1.000 0.710 316 ARG B O 1
ATOM 14904 N N . LEU B 2 317 ? -1.536 -52.160 -16.947 1.000 0.740 317 LEU B N 1
ATOM 14905 C CA . LEU B 2 317 ? -1.585 -53.613 -16.761 1.000 0.740 317 LEU B CA 1
ATOM 14906 C C . LEU B 2 317 ? -0.555 -54.099 -15.729 1.000 0.740 317 LEU B C 1
ATOM 14907 O O . LEU B 2 317 ? -0.501 -55.291 -15.428 1.000 0.740 317 LEU B O 1
ATOM 14923 N N . GLU B 2 318 ? 0.268 -53.202 -15.188 1.000 0.560 318 GLU B N 1
ATOM 14924 C CA . GLU B 2 318 ? 1.217 -53.518 -14.137 1.000 0.560 318 GLU B CA 1
ATOM 14925 C C . GLU B 2 318 ? 0.464 -53.834 -12.842 1.000 0.560 318 GLU B C 1
ATOM 14926 O O . GLU B 2 318 ? -0.332 -53.048 -12.327 1.000 0.560 318 GLU B O 1
ATOM 14938 N N . SER B 2 319 ? 0.714 -55.013 -12.284 1.000 0.450 319 SER B N 1
ATOM 14939 C CA . SER B 2 319 ? 0.268 -55.312 -10.933 1.000 0.450 319 SER B CA 1
ATOM 14940 C C . SER B 2 319 ? 1.019 -54.400 -9.961 1.000 0.450 319 SER B C 1
ATOM 14941 O O . SER B 2 319 ? 2.212 -54.615 -9.733 1.000 0.450 319 SER B O 1
ATOM 14949 N N . LEU B 2 320 ? 0.332 -53.407 -9.387 1.000 0.340 320 LEU B N 1
ATOM 14950 C CA . LEU B 2 320 ? 0.819 -52.627 -8.248 1.000 0.340 320 LEU B CA 1
ATOM 14951 C C . LEU B 2 320 ? 1.158 -53.591 -7.104 1.000 0.340 320 LEU B C 1
ATOM 14952 O O . LEU B 2 320 ? 0.287 -53.992 -6.337 1.000 0.340 320 LEU B O 1
ATOM 14968 N N . ILE B 2 321 ? 2.424 -53.986 -6.979 1.000 0.280 321 ILE B N 1
ATOM 14969 C CA . ILE B 2 321 ? 2.922 -54.442 -5.684 1.000 0.280 321 ILE B CA 1
ATOM 14970 C C . ILE B 2 321 ? 2.901 -53.184 -4.812 1.000 0.280 321 ILE B C 1
ATOM 14971 O O . ILE B 2 321 ? 3.578 -52.213 -5.149 1.000 0.280 321 ILE B O 1
ATOM 14987 N N . GLU B 2 322 ? 2.106 -53.176 -3.740 1.000 0.270 322 GLU B N 1
ATOM 14988 C CA . GLU B 2 322 ? 2.104 -52.118 -2.721 1.000 0.270 322 GLU B CA 1
ATOM 14989 C C . GLU B 2 322 ? 3.512 -51.991 -2.113 1.000 0.270 322 GLU B C 1
ATOM 14990 O O . GLU B 2 322 ? 3.841 -52.640 -1.121 1.000 0.270 322 GLU B O 1
ATOM 15002 N N . LYS B 2 323 ? 4.394 -51.199 -2.727 1.000 0.260 323 LYS B N 1
ATOM 15003 C CA . LYS B 2 323 ? 5.637 -50.771 -2.082 1.000 0.260 323 LYS B CA 1
ATOM 15004 C C . LYS B 2 323 ? 5.339 -49.588 -1.156 1.000 0.260 323 LYS B C 1
ATOM 15005 O O . LYS B 2 323 ? 4.553 -48.707 -1.487 1.000 0.260 323 LYS B O 1
ATOM 15024 N N . GLU B 2 324 ? 5.963 -49.629 0.016 1.000 0.230 324 GLU B N 1
ATOM 15025 C CA . GLU B 2 324 ? 5.723 -48.772 1.183 1.000 0.230 324 GLU B CA 1
ATOM 15026 C C . GLU B 2 324 ? 6.391 -47.371 1.103 1.000 0.230 324 GLU B C 1
ATOM 15027 O O . GLU B 2 324 ? 6.862 -46.937 0.054 1.000 0.230 324 GLU B O 1
ATOM 15039 N N . ILE B 2 325 ? 6.416 -46.667 2.247 1.000 0.250 325 ILE B N 1
ATOM 15040 C CA . ILE B 2 325 ? 6.715 -45.239 2.491 1.000 0.250 325 ILE B CA 1
ATOM 15041 C C . ILE B 2 325 ? 8.222 -44.893 2.403 1.000 0.250 325 ILE B C 1
ATOM 15042 O O . ILE B 2 325 ? 8.819 -44.464 3.392 1.000 0.250 325 ILE B O 1
ATOM 15058 N N . GLU B 2 326 ? 8.892 -45.044 1.263 1.000 0.260 326 GLU B N 1
ATOM 15059 C CA . GLU B 2 326 ? 10.187 -44.353 1.100 1.000 0.260 326 GLU B CA 1
ATOM 15060 C C . GLU B 2 326 ? 9.927 -42.849 0.836 1.000 0.260 326 GLU B C 1
ATOM 15061 O O . GLU B 2 326 ? 9.687 -42.422 -0.290 1.000 0.260 326 GLU B O 1
ATOM 15073 N N . ASP B 2 327 ? 9.882 -42.047 1.917 1.000 0.310 327 ASP B N 1
ATOM 15074 C CA . ASP B 2 327 ? 9.701 -40.578 1.935 1.000 0.310 327 ASP B CA 1
ATOM 15075 C C . ASP B 2 327 ? 10.978 -39.936 1.357 1.000 0.310 327 ASP B C 1
ATOM 15076 O O . ASP B 2 327 ? 11.895 -39.599 2.107 1.000 0.310 327 ASP B O 1
ATOM 15085 N N . ASN B 2 328 ? 11.080 -39.867 0.025 1.000 0.310 328 ASN B N 1
ATOM 15086 C CA . ASN B 2 328 ? 12.267 -39.351 -0.664 1.000 0.310 328 ASN B CA 1
ATOM 15087 C C . ASN B 2 328 ? 12.705 -37.988 -0.079 1.000 0.310 328 ASN B C 1
ATOM 15088 O O . ASN B 2 328 ? 11.913 -37.045 0.030 1.000 0.310 328 ASN B O 1
ATOM 15099 N N . ASP B 2 329 ? 13.985 -37.900 0.305 1.000 0.340 329 ASP B N 1
ATOM 15100 C CA . ASP B 2 329 ? 14.637 -36.772 0.997 1.000 0.340 329 ASP B CA 1
ATOM 15101 C C . ASP B 2 329 ? 14.856 -35.531 0.098 1.000 0.340 329 ASP B C 1
ATOM 15102 O O . ASP B 2 329 ? 15.793 -34.756 0.289 1.000 0.340 329 ASP B O 1
ATOM 15111 N N . ASP B 2 330 ? 13.995 -35.295 -0.890 1.000 0.420 330 ASP B N 1
ATOM 15112 C CA . ASP B 2 330 ? 14.178 -34.173 -1.810 1.000 0.420 330 ASP B CA 1
ATOM 15113 C C . ASP B 2 330 ? 14.041 -32.828 -1.083 1.000 0.420 330 ASP B C 1
ATOM 15114 O O . ASP B 2 330 ? 13.079 -32.588 -0.339 1.000 0.420 330 ASP B O 1
ATOM 15123 N N . LYS B 2 331 ? 15.026 -31.942 -1.284 1.000 0.550 331 LYS B N 1
ATOM 15124 C CA . LYS B 2 331 ? 15.026 -30.575 -0.745 1.000 0.550 331 LYS B CA 1
ATOM 15125 C C . LYS B 2 331 ? 13.816 -29.818 -1.261 1.000 0.550 331 LYS B C 1
ATOM 15126 O O . LYS B 2 331 ? 13.489 -29.885 -2.440 1.000 0.550 331 LYS B O 1
ATOM 15145 N N . ILE B 2 332 ? 13.175 -29.088 -0.359 1.000 0.630 332 ILE B N 1
ATOM 15146 C CA . ILE B 2 332 ? 12.052 -28.244 -0.737 1.000 0.630 332 ILE B CA 1
ATOM 15147 C C . ILE B 2 332 ? 12.553 -26.886 -1.217 1.000 0.630 332 ILE B C 1
ATOM 15148 O O . ILE B 2 332 ? 13.552 -26.380 -0.701 1.000 0.630 332 ILE B O 1
ATOM 15164 N N . ASP B 2 333 ? 11.834 -26.301 -2.164 1.000 0.640 333 ASP B N 1
ATOM 15165 C CA . ASP B 2 333 ? 12.002 -24.916 -2.570 1.000 0.640 333 ASP B CA 1
ATOM 15166 C C . ASP B 2 333 ? 11.467 -23.983 -1.463 1.000 0.640 333 ASP B C 1
ATOM 15167 O O . ASP B 2 333 ? 10.312 -24.082 -1.041 1.000 0.640 333 ASP B O 1
ATOM 15176 N N . GLU B 2 334 ? 12.323 -23.097 -0.943 1.000 0.700 334 GLU B N 1
ATOM 15177 C CA . GLU B 2 334 ? 11.933 -22.156 0.114 1.000 0.700 334 GLU B CA 1
ATOM 15178 C C . GLU B 2 334 ? 10.887 -21.138 -0.359 1.000 0.700 334 GLU B C 1
ATOM 15179 O O . GLU B 2 334 ? 10.053 -20.722 0.444 1.000 0.700 334 GLU B O 1
ATOM 15191 N N . ASP B 2 335 ? 10.916 -20.713 -1.622 1.000 0.640 335 ASP B N 1
ATOM 15192 C CA . ASP B 2 335 ? 9.961 -19.743 -2.162 1.000 0.640 335 ASP B CA 1
ATOM 15193 C C . ASP B 2 335 ? 8.604 -20.397 -2.427 1.000 0.640 335 ASP B C 1
ATOM 15194 O O . ASP B 2 335 ? 7.555 -19.811 -2.137 1.000 0.640 335 ASP B O 1
ATOM 15203 N N . GLU B 2 336 ? 8.610 -21.655 -2.864 1.000 0.680 336 GLU B N 1
ATOM 15204 C CA . GLU B 2 336 ? 7.388 -22.454 -2.934 1.000 0.680 336 GLU B CA 1
ATOM 15205 C C . GLU B 2 336 ? 6.809 -22.704 -1.534 1.000 0.680 336 GLU B C 1
ATOM 15206 O O . GLU B 2 336 ? 5.602 -22.566 -1.333 1.000 0.680 336 GLU B O 1
ATOM 15218 N N . PHE B 2 337 ? 7.654 -22.981 -0.532 1.000 0.810 337 PHE B N 1
ATOM 15219 C CA . PHE B 2 337 ? 7.191 -23.130 0.847 1.000 0.810 337 PHE B CA 1
ATOM 15220 C C . PHE B 2 337 ? 6.597 -21.831 1.401 1.000 0.810 337 PHE B C 1
ATOM 15221 O O . PHE B 2 337 ? 5.567 -21.866 2.073 1.000 0.810 337 PHE B O 1
ATOM 15238 N N . LYS B 2 338 ? 7.196 -20.671 1.098 1.000 0.740 338 LYS B N 1
ATOM 15239 C CA . LYS B 2 338 ? 6.613 -19.370 1.464 1.000 0.740 338 LYS B CA 1
ATOM 15240 C C . LYS B 2 338 ? 5.245 -19.177 0.827 1.000 0.740 338 LYS B C 1
ATOM 15241 O O . LYS B 2 338 ? 4.321 -18.759 1.519 1.000 0.740 338 LYS B O 1
ATOM 15260 N N . SER B 2 339 ? 5.123 -19.511 -0.456 1.000 0.700 339 SER B N 1
ATOM 15261 C CA . SER B 2 339 ? 3.855 -19.435 -1.185 1.000 0.700 339 SER B CA 1
ATOM 15262 C C . SER B 2 339 ? 2.808 -20.333 -0.530 1.000 0.700 339 SER B C 1
ATOM 15263 O O . SER B 2 339 ? 1.716 -19.870 -0.229 1.000 0.700 339 SER B O 1
ATOM 15271 N N . PHE B 2 340 ? 3.183 -21.560 -0.154 1.000 0.800 340 PHE B N 1
ATOM 15272 C CA . PHE B 2 340 ? 2.285 -22.461 0.564 1.000 0.800 340 PHE B CA 1
ATOM 15273 C C . PHE B 2 340 ? 1.804 -21.865 1.889 1.000 0.800 340 PHE B C 1
ATOM 15274 O O . PHE B 2 340 ? 0.626 -21.977 2.214 1.000 0.800 340 PHE B O 1
ATOM 15291 N N . ILE B 2 341 ? 2.696 -21.241 2.668 1.000 0.800 341 ILE B N 1
ATOM 15292 C CA . ILE B 2 341 ? 2.323 -20.617 3.945 1.000 0.800 341 ILE B CA 1
ATOM 15293 C C . ILE B 2 341 ? 1.309 -19.489 3.718 1.000 0.800 341 ILE B C 1
ATOM 15294 O O . ILE B 2 341 ? 0.373 -19.370 4.503 1.000 0.800 341 ILE B O 1
ATOM 15310 N N . ILE B 2 342 ? 1.478 -18.691 2.659 1.000 0.670 342 ILE B N 1
ATOM 15311 C CA . ILE B 2 342 ? 0.555 -17.606 2.293 1.000 0.670 342 ILE B CA 1
ATOM 15312 C C . ILE B 2 342 ? -0.796 -18.179 1.840 1.000 0.670 342 ILE B C 1
ATOM 15313 O O . ILE B 2 342 ? -1.827 -17.799 2.390 1.000 0.670 342 ILE B O 1
ATOM 15329 N N . ASP B 2 343 ? -0.802 -19.145 0.923 1.000 0.710 343 ASP B N 1
ATOM 15330 C CA . ASP B 2 343 ? -2.033 -19.733 0.380 1.000 0.710 343 ASP B CA 1
ATOM 15331 C C . ASP B 2 343 ? -2.831 -20.487 1.454 1.000 0.710 343 ASP B C 1
ATOM 15332 O O . ASP B 2 343 ? -4.056 -20.373 1.552 1.000 0.710 343 ASP B O 1
ATOM 15341 N N . PHE B 2 344 ? -2.131 -21.243 2.309 1.000 0.760 344 PHE B N 1
ATOM 15342 C CA . PHE B 2 344 ? -2.729 -21.931 3.454 1.000 0.760 344 PHE B CA 1
ATOM 15343 C C . PHE B 2 344 ? -3.382 -20.939 4.428 1.000 0.760 344 PHE B C 1
ATOM 15344 O O . PHE B 2 344 ? -4.362 -21.279 5.093 1.000 0.760 344 PHE B O 1
ATOM 15361 N N . HIS B 2 345 ? -2.858 -19.713 4.493 1.000 0.680 345 HIS B N 1
ATOM 15362 C CA . HIS B 2 345 ? -3.393 -18.628 5.306 1.000 0.680 345 HIS B CA 1
ATOM 15363 C C . HIS B 2 345 ? -4.659 -18.009 4.695 1.000 0.680 345 HIS B C 1
ATOM 15364 O O . HIS B 2 345 ? -5.682 -17.913 5.373 1.000 0.680 345 HIS B O 1
ATOM 15378 N N . GLU B 2 346 ? -4.626 -17.632 3.411 1.000 0.600 346 GLU B N 1
ATOM 15379 C CA . GLU B 2 346 ? -5.732 -16.929 2.736 1.000 0.600 346 GLU B CA 1
ATOM 15380 C C . GLU B 2 346 ? -7.037 -17.728 2.686 1.000 0.600 346 GLU B C 1
ATOM 15381 O O . GLU B 2 346 ? -8.122 -17.149 2.757 1.000 0.600 346 GLU B O 1
ATOM 15393 N N . TYR B 2 347 ? -6.944 -19.053 2.592 1.000 0.610 347 TYR B N 1
ATOM 15394 C CA . TYR B 2 347 ? -8.108 -19.931 2.501 1.000 0.610 347 TYR B CA 1
ATOM 15395 C C . TYR B 2 347 ? -9.024 -19.888 3.739 1.000 0.610 347 TYR B C 1
ATOM 15396 O O . TYR B 2 347 ? -10.220 -20.166 3.627 1.000 0.610 347 TYR B O 1
ATOM 15414 N N . ARG B 2 348 ? -8.509 -19.556 4.929 1.000 0.580 348 ARG B N 1
ATOM 15415 C CA . ARG B 2 348 ? -9.293 -19.652 6.169 1.000 0.580 348 ARG B CA 1
ATOM 15416 C C . ARG B 2 348 ? -9.932 -18.322 6.585 1.000 0.580 348 ARG B C 1
ATOM 15417 O O . ARG B 2 348 ? -9.267 -17.303 6.767 1.000 0.580 348 ARG B O 1
ATOM 15438 N N . GLU B 2 349 ? -11.249 -18.353 6.805 1.000 0.470 349 GLU B N 1
ATOM 15439 C CA . GLU B 2 349 ? -12.000 -17.258 7.431 1.000 0.470 349 GLU B CA 1
ATOM 15440 C C . GLU B 2 349 ? -11.678 -17.113 8.927 1.000 0.470 349 GLU B C 1
ATOM 15441 O O . GLU B 2 349 ? -11.316 -18.068 9.616 1.000 0.470 349 GLU B O 1
ATOM 15453 N N . SER B 2 350 ? -11.845 -15.889 9.437 1.000 0.440 350 SER B N 1
ATOM 15454 C CA . SER B 2 350 ? -11.582 -15.525 10.829 1.000 0.440 350 SER B CA 1
ATOM 15455 C C . SER B 2 350 ? -12.574 -16.197 11.781 1.000 0.440 350 SER B C 1
ATOM 15456 O O . SER B 2 350 ? -13.685 -15.697 11.992 1.000 0.440 350 SER B O 1
ATOM 15464 N N . TYR B 2 351 ? -12.172 -17.311 12.381 1.000 0.420 351 TYR B N 1
ATOM 15465 C CA . TYR B 2 351 ? -12.869 -17.855 13.541 1.000 0.420 351 TYR B CA 1
ATOM 15466 C C . TYR B 2 351 ? -12.421 -17.175 14.844 1.000 0.420 351 TYR B C 1
ATOM 15467 O O . TYR B 2 351 ? -11.690 -16.185 14.848 1.000 0.420 351 TYR B O 1
ATOM 15485 N N . LYS B 2 352 ? -12.991 -17.642 15.960 1.000 0.420 352 LYS B N 1
ATOM 15486 C CA . LYS B 2 352 ? -12.839 -17.058 17.294 1.000 0.420 352 LYS B CA 1
ATOM 15487 C C . LYS B 2 352 ? -11.384 -17.048 17.741 1.000 0.420 352 LYS B C 1
ATOM 15488 O O . LYS B 2 352 ? -10.733 -18.079 17.745 1.000 0.420 352 LYS B O 1
ATOM 15507 N N . THR B 2 353 ? -10.975 -15.893 18.240 1.000 0.400 353 THR B N 1
ATOM 15508 C CA . THR B 2 353 ? -9.681 -15.641 18.864 1.000 0.400 353 THR B CA 1
ATOM 15509 C C . THR B 2 353 ? -9.493 -16.553 20.074 1.000 0.400 353 THR B C 1
ATOM 15510 O O . THR B 2 353 ? -10.249 -16.440 21.047 1.000 0.400 353 THR B O 1
ATOM 15521 N N . PHE B 2 354 ? -8.494 -17.432 20.043 1.000 0.420 354 PHE B N 1
ATOM 15522 C CA . PHE B 2 354 ? -7.991 -18.059 21.260 1.000 0.420 354 PHE B CA 1
ATOM 15523 C C . PHE B 2 354 ? -6.757 -17.299 21.732 1.000 0.420 354 PHE B C 1
ATOM 15524 O O . PHE B 2 354 ? -5.840 -17.018 20.975 1.000 0.420 354 PHE B O 1
ATOM 15541 N N . THR B 2 355 ? -6.731 -16.934 23.009 1.000 0.420 355 THR B N 1
ATOM 15542 C CA . THR B 2 355 ? -5.548 -16.317 23.613 1.000 0.420 355 THR B CA 1
ATOM 15543 C C . THR B 2 355 ? -4.501 -17.382 23.911 1.000 0.420 355 THR B C 1
ATOM 15544 O O . THR B 2 355 ? -4.777 -18.321 24.664 1.000 0.420 355 THR B O 1
ATOM 15555 N N . SER B 2 356 ? -3.301 -17.198 23.364 1.000 0.480 356 SER B N 1
ATOM 15556 C CA . SER B 2 356 ? -2.110 -18.000 23.643 1.000 0.480 356 SER B CA 1
ATOM 15557 C C . SER B 2 356 ? -1.814 -18.053 25.149 1.000 0.480 356 SER B C 1
ATOM 15558 O O . SER B 2 356 ? -1.818 -17.040 25.855 1.000 0.480 356 SER B O 1
ATOM 15566 N N . ASN B 2 357 ? -1.599 -19.263 25.674 1.000 0.530 357 ASN B N 1
ATOM 15567 C CA . ASN B 2 357 ? -1.387 -19.484 27.103 1.000 0.530 357 ASN B CA 1
ATOM 15568 C C . ASN B 2 357 ? 0.112 -19.644 27.400 1.000 0.530 357 ASN B C 1
ATOM 15569 O O . ASN B 2 357 ? 0.671 -20.735 27.284 1.000 0.530 357 ASN B O 1
ATOM 15580 N N . PHE B 2 358 ? 0.766 -18.553 27.803 1.000 0.580 358 PHE B N 1
ATOM 15581 C CA . PHE B 2 358 ? 2.212 -18.493 28.077 1.000 0.580 358 PHE B CA 1
ATOM 15582 C C . PHE B 2 358 ? 2.682 -19.322 29.292 1.000 0.580 358 PHE B C 1
ATOM 15583 O O . PHE B 2 358 ? 3.873 -19.335 29.606 1.000 0.580 358 PHE B O 1
ATOM 15600 N N . ASP B 2 359 ? 1.777 -20.031 29.974 1.000 0.600 359 ASP B N 1
ATOM 15601 C CA . ASP B 2 359 ? 2.085 -20.836 31.162 1.000 0.600 359 ASP B CA 1
ATOM 15602 C C . ASP B 2 359 ? 2.805 -22.171 30.824 1.000 0.600 359 ASP B C 1
ATOM 15603 O O . ASP B 2 359 ? 3.381 -22.817 31.701 1.000 0.600 359 ASP B O 1
ATOM 15612 N N . ASN B 2 360 ? 2.839 -22.593 29.553 1.000 0.680 360 ASN B N 1
ATOM 15613 C CA . ASN B 2 360 ? 3.434 -23.871 29.137 1.000 0.680 360 ASN B CA 1
ATOM 15614 C C . ASN B 2 360 ? 4.948 -23.782 28.849 1.000 0.680 360 ASN B C 1
ATOM 15615 O O . ASN B 2 360 ? 5.391 -23.731 27.700 1.000 0.680 360 ASN B O 1
ATOM 15626 N N . GLN B 2 361 ? 5.776 -23.840 29.897 1.000 0.760 361 GLN B N 1
ATOM 15627 C CA . GLN B 2 361 ? 7.245 -23.837 29.787 1.000 0.760 361 GLN B CA 1
ATOM 15628 C C . GLN B 2 361 ? 7.847 -25.256 29.879 1.000 0.760 361 GLN B C 1
ATOM 15629 O O . GLN B 2 361 ? 8.334 -25.686 30.925 1.000 0.760 361 GLN B O 1
ATOM 15643 N N . ILE B 2 362 ? 7.822 -26.015 28.773 1.000 0.800 362 ILE B N 1
ATOM 15644 C CA . ILE B 2 362 ? 8.376 -27.385 28.702 1.000 0.800 362 ILE B CA 1
ATOM 15645 C C . ILE B 2 362 ? 9.501 -27.456 27.662 1.000 0.800 362 ILE B C 1
ATOM 15646 O O . ILE B 2 362 ? 9.336 -27.059 26.506 1.000 0.800 362 ILE B O 1
ATOM 15662 N N . GLY B 2 363 ? 10.672 -27.951 28.074 1.000 0.810 363 GLY B N 1
ATOM 15663 C CA . GLY B 2 363 ? 11.819 -28.153 27.183 1.000 0.810 363 GLY B CA 1
ATOM 15664 C C . GLY B 2 363 ? 11.565 -29.266 26.163 1.000 0.810 363 GLY B C 1
ATOM 15665 O O . GLY B 2 363 ? 10.902 -30.251 26.488 1.000 0.810 363 GLY B O 1
ATOM 15669 N N . LEU B 2 364 ? 12.112 -29.129 24.950 1.000 0.840 364 LEU B N 1
ATOM 15670 C CA . LEU B 2 364 ? 11.911 -30.078 23.840 1.000 0.840 364 LEU B CA 1
ATOM 15671 C C . LEU B 2 364 ? 12.192 -31.536 24.237 1.000 0.840 364 LEU B C 1
ATOM 15672 O O . LEU B 2 364 ? 11.359 -32.407 23.995 1.000 0.840 364 LEU B O 1
ATOM 15688 N N . ASP B 2 365 ? 13.306 -31.796 24.929 1.000 0.810 365 ASP B N 1
ATOM 15689 C CA . ASP B 2 365 ? 13.657 -33.152 25.375 1.000 0.810 365 ASP B CA 1
ATOM 15690 C C . ASP B 2 365 ? 12.596 -33.759 26.297 1.000 0.810 365 ASP B C 1
ATOM 15691 O O . ASP B 2 365 ? 12.243 -34.934 26.171 1.000 0.810 365 ASP B O 1
ATOM 15700 N N . LYS B 2 366 ? 12.034 -32.945 27.195 1.000 0.840 366 LYS B N 1
ATOM 15701 C CA . LYS B 2 366 ? 10.961 -33.370 28.091 1.000 0.840 366 LYS B CA 1
ATOM 15702 C C . LYS B 2 366 ? 9.646 -33.571 27.336 1.000 0.840 366 LYS B C 1
ATOM 15703 O O . LYS B 2 366 ? 8.992 -34.572 27.596 1.000 0.840 366 LYS B O 1
ATOM 15722 N N . LYS B 2 367 ? 9.300 -32.711 26.364 1.000 0.890 367 LYS B N 1
ATOM 15723 C CA . LYS B 2 367 ? 8.118 -32.898 25.493 1.000 0.890 367 LYS B CA 1
ATOM 15724 C C . LYS B 2 367 ? 8.161 -34.259 24.805 1.000 0.890 367 LYS B C 1
ATOM 15725 O O . LYS B 2 367 ? 7.235 -35.056 24.934 1.000 0.890 367 LYS B O 1
ATOM 15744 N N . PHE B 2 368 ? 9.265 -34.555 24.119 1.000 0.860 368 PHE B N 1
ATOM 15745 C CA . PHE B 2 368 ? 9.435 -35.831 23.425 1.000 0.860 368 PHE B CA 1
ATOM 15746 C C . PHE B 2 368 ? 9.412 -37.015 24.394 1.000 0.860 368 PHE B C 1
ATOM 15747 O O . PHE B 2 368 ? 8.857 -38.068 24.082 1.000 0.860 368 PHE B O 1
ATOM 15764 N N . TYR B 2 369 ? 9.975 -36.856 25.591 1.000 0.840 369 TYR B N 1
ATOM 15765 C CA . TYR B 2 369 ? 9.922 -37.893 26.613 1.000 0.840 369 TYR B CA 1
ATOM 15766 C C . TYR B 2 369 ? 8.497 -38.147 27.144 1.000 0.840 369 TYR B C 1
ATOM 15767 O O . TYR B 2 369 ? 8.051 -39.303 27.174 1.000 0.840 369 TYR B O 1
ATOM 15785 N N . ASP B 2 370 ? 7.787 -37.084 27.532 1.000 0.860 370 ASP B N 1
ATOM 15786 C CA . ASP B 2 370 ? 6.441 -37.104 28.117 1.000 0.860 370 ASP B CA 1
ATOM 15787 C C . ASP B 2 370 ? 5.397 -37.592 27.103 1.000 0.860 370 ASP B C 1
ATOM 15788 O O . ASP B 2 370 ? 4.508 -38.373 27.452 1.000 0.860 370 ASP B O 1
ATOM 15797 N N . MET B 2 371 ? 5.568 -37.242 25.827 1.000 0.870 371 MET B N 1
ATOM 15798 C CA . MET B 2 371 ? 4.723 -37.692 24.718 1.000 0.870 371 MET B CA 1
ATOM 15799 C C . MET B 2 371 ? 5.119 -39.066 24.157 1.000 0.870 371 MET B C 1
ATOM 15800 O O . MET B 2 371 ? 4.441 -39.5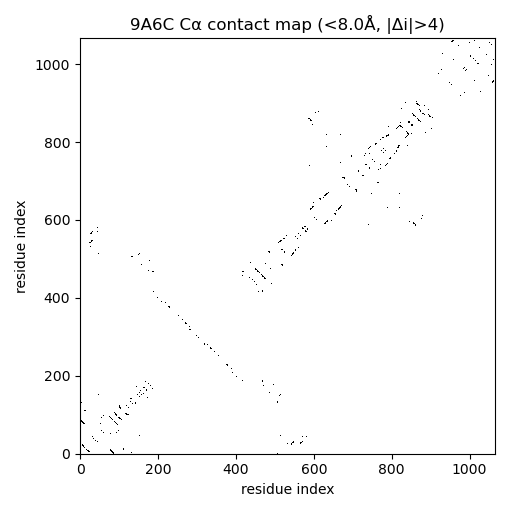66 23.267 1.000 0.870 371 MET B O 1
ATOM 15814 N N . LYS B 2 372 ? 6.171 -39.721 24.672 1.000 0.850 372 LYS B N 1
ATOM 15815 C CA . LYS B 2 372 ? 6.691 -41.013 24.166 1.000 0.850 372 LYS B CA 1
ATOM 15816 C C . LYS B 2 372 ? 7.095 -40.978 22.686 1.000 0.850 372 LYS B C 1
ATOM 15817 O O . LYS B 2 372 ? 6.879 -41.948 21.963 1.000 0.850 372 LYS B O 1
ATOM 15836 N N . SER B 2 373 ? 7.693 -39.878 22.253 1.000 0.820 373 SER B N 1
ATOM 15837 C CA . SER B 2 373 ? 8.148 -39.737 20.877 1.000 0.820 373 SER B CA 1
ATOM 15838 C C . SER B 2 373 ? 9.378 -40.591 20.580 1.000 0.820 373 SER B C 1
ATOM 15839 O O . SER B 2 373 ? 10.346 -40.593 21.354 1.000 0.820 373 SER B O 1
ATOM 15847 N N . GLY B 2 374 ? 9.350 -41.305 19.452 1.000 0.760 374 GLY B N 1
ATOM 15848 C CA . GLY B 2 374 ? 10.437 -42.171 19.007 1.000 0.760 374 GLY B CA 1
ATOM 15849 C C . GLY B 2 374 ? 11.652 -41.404 18.478 1.000 0.760 374 GLY B C 1
ATOM 15850 O O . GLY B 2 374 ? 11.589 -40.222 18.141 1.000 0.760 374 GLY B O 1
ATOM 15854 N N . GLU B 2 375 ? 12.788 -42.092 18.350 1.000 0.730 375 GLU B N 1
ATOM 15855 C CA . GLU B 2 375 ? 14.021 -41.475 17.837 1.000 0.730 375 GLU B CA 1
ATOM 15856 C C . GLU B 2 375 ? 13.892 -41.059 16.362 1.000 0.730 375 GLU B C 1
ATOM 15857 O O . GLU B 2 375 ? 14.475 -40.063 15.932 1.000 0.730 375 GLU B O 1
ATOM 15869 N N . THR B 2 376 ? 13.064 -41.777 15.598 1.000 0.680 376 THR B N 1
ATOM 15870 C CA . THR B 2 376 ? 12.712 -41.420 14.220 1.000 0.680 376 THR B CA 1
ATOM 15871 C C . THR B 2 376 ? 11.980 -40.078 14.157 1.000 0.680 376 THR B C 1
ATOM 15872 O O . THR B 2 376 ? 12.344 -39.240 13.334 1.000 0.680 376 THR B O 1
ATOM 15883 N N . PHE B 2 377 ? 11.010 -39.831 15.051 1.000 0.800 377 PHE B N 1
ATOM 15884 C CA . PHE B 2 377 ? 10.298 -38.551 15.120 1.000 0.800 377 PHE B CA 1
ATOM 15885 C C . PHE B 2 377 ? 11.249 -37.403 15.457 1.000 0.800 377 PHE B C 1
ATOM 15886 O O . PHE B 2 377 ? 11.223 -36.371 14.792 1.000 0.800 377 PHE B O 1
ATOM 15903 N N . LYS B 2 378 ? 12.156 -37.607 16.422 1.000 0.790 378 LYS B N 1
ATOM 15904 C CA . LYS B 2 378 ? 13.158 -36.594 16.791 1.000 0.790 378 LYS B CA 1
ATOM 15905 C C . LYS B 2 378 ? 14.090 -36.239 15.633 1.000 0.790 378 LYS B C 1
ATOM 15906 O O . LYS B 2 378 ? 14.355 -35.064 15.408 1.000 0.790 378 LYS B O 1
ATOM 15925 N N . ARG B 2 379 ? 14.555 -37.230 14.865 1.000 0.790 379 ARG B N 1
ATOM 15926 C CA . ARG B 2 379 ? 15.379 -36.970 13.671 1.000 0.790 379 ARG B CA 1
ATOM 15927 C C . ARG B 2 379 ? 14.614 -36.209 12.592 1.000 0.790 379 ARG B C 1
ATOM 15928 O O . ARG B 2 379 ? 15.177 -35.312 11.976 1.000 0.790 379 ARG B O 1
ATOM 15949 N N . LYS B 2 380 ? 13.339 -36.541 12.360 1.000 0.800 380 LYS B N 1
ATOM 15950 C CA . LYS B 2 380 ? 12.500 -35.792 11.410 1.000 0.800 380 LYS B CA 1
ATOM 15951 C C . LYS B 2 380 ? 12.233 -34.370 11.905 1.000 0.800 380 LYS B C 1
ATOM 15952 O O . LYS B 2 380 ? 12.326 -33.439 11.115 1.000 0.800 380 LYS B O 1
ATOM 15971 N N . PHE B 2 381 ? 11.999 -34.190 13.203 1.000 0.860 381 PHE B N 1
ATOM 15972 C CA . PHE B 2 381 ? 11.894 -32.871 13.822 1.000 0.860 381 PHE B CA 1
ATOM 15973 C C . PHE B 2 381 ? 13.157 -32.032 13.581 1.000 0.860 381 PHE B C 1
ATOM 15974 O O . PHE B 2 381 ? 13.042 -30.893 13.141 1.000 0.860 381 PHE B O 1
ATOM 15991 N N . ASP B 2 382 ? 14.350 -32.598 13.799 1.000 0.820 382 ASP B N 1
ATOM 15992 C CA . ASP B 2 382 ? 15.624 -31.911 13.540 1.000 0.820 382 ASP B CA 1
ATOM 15993 C C . ASP B 2 382 ? 15.745 -31.440 12.086 1.000 0.820 382 ASP B C 1
ATOM 15994 O O . ASP B 2 382 ? 16.141 -30.300 11.850 1.000 0.820 382 ASP B O 1
ATOM 16003 N N . SER B 2 383 ? 15.358 -32.285 11.128 1.000 0.830 383 SER B N 1
ATOM 16004 C CA . SER B 2 383 ? 15.358 -31.937 9.702 1.000 0.830 383 SER B CA 1
ATOM 16005 C C . SER B 2 383 ? 14.346 -30.833 9.374 1.000 0.830 383 SER B C 1
ATOM 16006 O O . SER B 2 383 ? 14.675 -29.870 8.689 1.000 0.830 383 SER B O 1
ATOM 16014 N N . TYR B 2 384 ? 13.123 -30.904 9.903 1.000 0.870 384 TYR B N 1
ATOM 16015 C CA . TYR B 2 384 ? 12.119 -29.861 9.670 1.000 0.870 384 TYR B CA 1
ATOM 16016 C C . TYR B 2 384 ? 12.474 -28.527 10.335 1.000 0.870 384 TYR B C 1
ATOM 16017 O O . TYR B 2 384 ? 12.091 -27.472 9.829 1.000 0.870 384 TYR B O 1
ATOM 16035 N N . SER B 2 385 ? 13.240 -28.558 11.431 1.000 0.870 385 SER B N 1
ATOM 16036 C CA . SER B 2 385 ? 13.674 -27.353 12.145 1.000 0.870 385 SER B CA 1
ATOM 16037 C C . SER B 2 385 ? 14.585 -26.434 11.325 1.000 0.870 385 SER B C 1
ATOM 16038 O O . SER B 2 385 ? 14.722 -25.254 11.656 1.000 0.870 385 SER B O 1
ATOM 16046 N N . GLU B 2 386 ? 15.155 -26.938 10.225 1.000 0.830 386 GLU B N 1
ATOM 16047 C CA . GLU B 2 386 ? 15.913 -26.142 9.254 1.000 0.830 386 GLU B CA 1
ATOM 16048 C C . GLU B 2 386 ? 15.054 -25.060 8.583 1.000 0.830 386 GLU B C 1
ATOM 16049 O O . GLU B 2 386 ? 15.566 -24.003 8.226 1.000 0.830 386 GLU B O 1
ATOM 16061 N N . TYR B 2 387 ? 13.743 -25.285 8.470 1.000 0.840 387 TYR B N 1
ATOM 16062 C CA . TYR B 2 387 ? 12.817 -24.386 7.779 1.000 0.840 387 TYR B CA 1
ATOM 16063 C C . TYR B 2 387 ? 12.095 -23.405 8.715 1.000 0.840 387 TYR B C 1
ATOM 16064 O O . TYR B 2 387 ? 11.316 -22.570 8.256 1.000 0.840 387 TYR B O 1
ATOM 16082 N N . PHE B 2 388 ? 12.344 -23.453 10.028 1.000 0.860 388 PHE B N 1
ATOM 16083 C CA . PHE B 2 388 ? 11.661 -22.576 10.992 1.000 0.860 388 PHE B CA 1
ATOM 16084 C C . PHE B 2 388 ? 11.971 -21.092 10.776 1.000 0.860 388 PHE B C 1
ATOM 16085 O O . PHE B 2 388 ? 11.087 -20.253 10.949 1.000 0.860 388 PHE B O 1
ATOM 16102 N N . GLY B 2 389 ? 13.187 -20.764 10.329 1.000 0.810 389 GLY B N 1
ATOM 16103 C CA . GLY B 2 389 ? 13.554 -19.397 9.959 1.000 0.810 389 GLY B CA 1
ATOM 16104 C C . GLY B 2 389 ? 12.691 -18.832 8.823 1.000 0.810 389 GLY B C 1
ATOM 16105 O O . GLY B 2 389 ? 12.349 -17.652 8.850 1.000 0.810 389 GLY B O 1
ATOM 16109 N N . VAL B 2 390 ? 12.274 -19.669 7.862 1.000 0.790 390 VAL B N 1
ATOM 16110 C CA . VAL B 2 390 ? 11.379 -19.261 6.762 1.000 0.790 390 VAL B CA 1
ATOM 16111 C C . VAL B 2 390 ? 9.998 -18.899 7.307 1.000 0.790 390 VAL B C 1
ATOM 16112 O O . VAL B 2 390 ? 9.460 -17.846 6.968 1.000 0.790 390 VAL B O 1
ATOM 16125 N N . ILE B 2 391 ? 9.463 -19.725 8.210 1.000 0.810 391 ILE B N 1
ATOM 16126 C CA . ILE B 2 391 ? 8.169 -19.479 8.861 1.000 0.810 391 ILE B CA 1
ATOM 16127 C C . ILE B 2 391 ? 8.224 -18.173 9.653 1.000 0.810 391 ILE B C 1
ATOM 16128 O O . ILE B 2 391 ? 7.406 -17.286 9.425 1.000 0.810 391 ILE B O 1
ATOM 16144 N N . ASN B 2 392 ? 9.221 -18.014 10.530 1.000 0.760 392 ASN B N 1
ATOM 16145 C CA . ASN B 2 392 ? 9.385 -16.804 11.339 1.000 0.760 392 ASN B CA 1
ATOM 16146 C C . ASN B 2 392 ? 9.489 -15.555 10.460 1.000 0.760 392 ASN B C 1
ATOM 16147 O O . ASN B 2 392 ? 8.872 -14.538 10.762 1.000 0.760 392 ASN B O 1
ATOM 16158 N N . HIS B 2 393 ? 10.206 -15.641 9.335 1.000 0.720 393 HIS B N 1
ATOM 16159 C CA . HIS B 2 393 ? 10.334 -14.519 8.416 1.000 0.720 393 HIS B CA 1
ATOM 16160 C C . HIS B 2 393 ? 8.974 -14.057 7.863 1.000 0.720 393 HIS B C 1
ATOM 16161 O O . HIS B 2 393 ? 8.734 -12.848 7.771 1.000 0.720 393 HIS B O 1
ATOM 16175 N N . ILE B 2 394 ? 8.082 -14.986 7.510 1.000 0.660 394 ILE B N 1
ATOM 16176 C CA . ILE B 2 394 ? 6.733 -14.649 7.034 1.000 0.660 394 ILE B CA 1
ATOM 16177 C C . ILE B 2 394 ? 5.886 -14.103 8.182 1.000 0.660 394 ILE B C 1
ATOM 16178 O O . ILE B 2 394 ? 5.311 -13.025 8.049 1.000 0.660 394 ILE B O 1
ATOM 16194 N N . MET B 2 395 ? 5.862 -14.799 9.320 1.000 0.680 395 MET B N 1
ATOM 16195 C CA . MET B 2 395 ? 5.023 -14.446 10.473 1.000 0.680 395 MET B CA 1
ATOM 16196 C C . MET B 2 395 ? 5.401 -13.082 11.078 1.000 0.680 395 MET B C 1
ATOM 16197 O O . MET B 2 395 ? 4.543 -12.315 11.534 1.000 0.680 395 MET B O 1
ATOM 16211 N N . ASP B 2 396 ? 6.683 -12.719 11.033 1.000 0.610 396 ASP B N 1
ATOM 16212 C CA . ASP B 2 396 ? 7.173 -11.429 11.519 1.000 0.610 396 ASP B CA 1
ATOM 16213 C C . ASP B 2 396 ? 6.957 -10.285 10.515 1.000 0.610 396 ASP B C 1
ATOM 16214 O O . ASP B 2 396 ? 6.961 -9.114 10.909 1.000 0.610 396 ASP B O 1
ATOM 16223 N N . SER B 2 397 ? 6.714 -10.589 9.239 1.000 0.550 397 SER B N 1
ATOM 16224 C CA . SER B 2 397 ? 6.509 -9.593 8.187 1.000 0.550 397 SER B CA 1
ATOM 16225 C C . SER B 2 397 ? 5.059 -9.114 8.127 1.000 0.550 397 SER B C 1
ATOM 16226 O O . SER B 2 397 ? 4.121 -9.901 8.079 1.000 0.550 397 SER B O 1
ATOM 16234 N N . THR B 2 398 ? 4.855 -7.798 8.068 1.000 0.460 398 THR B N 1
ATOM 16235 C CA . THR B 2 398 ? 3.537 -7.204 7.770 1.000 0.460 398 THR B CA 1
ATOM 16236 C C . THR B 2 398 ? 3.228 -7.164 6.274 1.000 0.460 398 THR B C 1
ATOM 16237 O O . THR B 2 398 ? 2.155 -6.719 5.889 1.000 0.460 398 THR B O 1
ATOM 16248 N N . SER B 2 399 ? 4.183 -7.536 5.417 1.000 0.390 399 SER B N 1
ATOM 16249 C CA . SER B 2 399 ? 4.043 -7.444 3.958 1.000 0.390 399 SER B CA 1
ATOM 16250 C C . SER B 2 399 ? 3.294 -8.623 3.349 1.000 0.390 399 SER B C 1
ATOM 16251 O O . SER B 2 399 ? 2.770 -8.486 2.252 1.000 0.390 399 SER B O 1
ATOM 16259 N N . TYR B 2 400 ? 3.265 -9.761 4.044 1.000 0.450 400 TYR B N 1
ATOM 16260 C CA . TYR B 2 400 ? 2.627 -10.986 3.558 1.000 0.450 400 TYR B CA 1
ATOM 16261 C C . TYR B 2 400 ? 1.312 -11.276 4.279 1.000 0.450 400 TYR B C 1
ATOM 16262 O O . TYR B 2 400 ? 0.373 -11.756 3.660 1.000 0.450 400 TYR B O 1
ATOM 16280 N N . VAL B 2 401 ? 1.230 -10.966 5.578 1.000 0.450 401 VAL B N 1
ATOM 16281 C CA . VAL B 2 401 ? 0.075 -11.307 6.419 1.000 0.450 401 VAL B CA 1
ATOM 16282 C C . VAL B 2 401 ? -0.358 -10.078 7.219 1.000 0.450 401 VAL B C 1
ATOM 16283 O O . VAL B 2 401 ? 0.482 -9.388 7.809 1.000 0.450 401 VAL B O 1
ATOM 16296 N N . SER B 2 402 ? -1.667 -9.792 7.246 1.000 0.420 402 SER B N 1
ATOM 16297 C CA . SER B 2 402 ? -2.208 -8.693 8.055 1.000 0.420 402 SER B CA 1
ATOM 16298 C C . SER B 2 402 ? -1.954 -8.938 9.545 1.000 0.420 402 SER B C 1
ATOM 16299 O O . SER B 2 402 ? -1.874 -10.076 10.010 1.000 0.420 402 SER B O 1
ATOM 16307 N N . ALA B 2 403 ? -1.793 -7.859 10.315 1.000 0.420 403 ALA B N 1
ATOM 16308 C CA . ALA B 2 403 ? -1.443 -7.944 11.734 1.000 0.420 403 ALA B CA 1
ATOM 16309 C C . ALA B 2 403 ? -2.489 -8.724 12.552 1.000 0.420 403 ALA B C 1
ATOM 16310 O O . ALA B 2 403 ? -2.144 -9.510 13.427 1.000 0.420 403 ALA B O 1
ATOM 16317 N N . ASP B 2 404 ? -3.752 -8.522 12.206 1.000 0.430 404 ASP B N 1
ATOM 16318 C CA . ASP B 2 404 ? -4.974 -9.119 12.745 1.000 0.430 404 ASP B CA 1
ATOM 16319 C C . ASP B 2 404 ? -5.103 -10.629 12.483 1.000 0.430 404 ASP B C 1
ATOM 16320 O O . ASP B 2 404 ? -5.915 -11.291 13.123 1.000 0.430 404 ASP B O 1
ATOM 16329 N N . LYS B 2 405 ? -4.290 -11.188 11.582 1.000 0.500 405 LYS B N 1
ATOM 16330 C CA . LYS B 2 405 ? -4.413 -12.571 11.109 1.000 0.500 405 LYS B CA 1
ATOM 16331 C C . LYS B 2 405 ? -3.238 -13.483 11.482 1.000 0.500 405 LYS B C 1
ATOM 16332 O O . LYS B 2 405 ? -3.213 -14.645 11.086 1.000 0.500 405 LYS B O 1
ATOM 16351 N N . LYS B 2 406 ? -2.256 -13.003 12.244 1.000 0.530 406 LYS B N 1
ATOM 16352 C CA . LYS B 2 406 ? -0.968 -13.699 12.432 1.000 0.530 406 LYS B CA 1
ATOM 16353 C C . LYS B 2 406 ? -1.026 -15.065 13.134 1.000 0.530 406 LYS B C 1
ATOM 16354 O O . LYS B 2 406 ? -0.112 -15.855 12.931 1.000 0.530 406 LYS B O 1
ATOM 16373 N N . GLU B 2 407 ? -2.063 -15.368 13.913 1.000 0.610 407 GLU B N 1
ATOM 16374 C CA . GLU B 2 407 ? -2.113 -16.594 14.739 1.000 0.610 407 GLU B CA 1
ATOM 16375 C C . GLU B 2 407 ? -2.865 -17.778 14.086 1.000 0.610 407 GLU B C 1
ATOM 16376 O O . GLU B 2 407 ? -2.787 -18.903 14.577 1.000 0.610 407 GLU B O 1
ATOM 16388 N N . LEU B 2 408 ? -3.486 -17.585 12.913 1.000 0.700 408 LEU B N 1
ATOM 16389 C CA . LEU B 2 408 ? -4.402 -18.566 12.295 1.000 0.700 408 LEU B CA 1
ATOM 16390 C C . LEU B 2 408 ? -3.793 -19.957 12.006 1.000 0.700 408 LEU B C 1
ATOM 16391 O O . LEU B 2 408 ? -4.478 -20.983 12.084 1.000 0.700 408 LEU B O 1
ATOM 16407 N N . ILE B 2 409 ? -2.509 -20.008 11.630 1.000 0.720 409 ILE B N 1
ATOM 16408 C CA . ILE B 2 409 ? -1.831 -21.269 11.278 1.000 0.720 409 ILE B CA 1
ATOM 16409 C C . ILE B 2 409 ? -1.617 -22.130 12.524 1.000 0.720 409 ILE B C 1
ATOM 16410 O O . ILE B 2 409 ? -1.934 -23.322 12.513 1.000 0.720 409 ILE B O 1
ATOM 16426 N N . ALA B 2 410 ? -1.083 -21.523 13.587 1.000 0.760 410 ALA B N 1
ATOM 16427 C CA . ALA B 2 410 ? -0.842 -22.209 14.849 1.000 0.760 410 ALA B CA 1
ATOM 16428 C C . ALA B 2 410 ? -2.164 -22.702 15.448 1.000 0.760 410 ALA B C 1
ATOM 16429 O O . ALA B 2 410 ? -2.261 -23.872 15.809 1.000 0.760 410 ALA B O 1
ATOM 16436 N N . GLU B 2 411 ? -3.204 -21.864 15.440 1.000 0.750 411 GLU B N 1
ATOM 16437 C CA . GLU B 2 411 ? -4.549 -22.222 15.910 1.000 0.750 411 GLU B CA 1
ATOM 16438 C C . GLU B 2 411 ? -5.109 -23.455 15.193 1.000 0.750 411 GLU B C 1
ATOM 16439 O O . GLU B 2 411 ? -5.560 -24.394 15.842 1.000 0.750 411 GLU B O 1
ATOM 16451 N N . THR B 2 412 ? -5.005 -23.514 13.862 1.000 0.780 412 THR B N 1
ATOM 16452 C CA . THR B 2 412 ? -5.485 -24.670 13.083 1.000 0.780 412 THR B CA 1
ATOM 16453 C C . THR B 2 412 ? -4.822 -25.974 13.533 1.000 0.780 412 THR B C 1
ATOM 16454 O O . THR B 2 412 ? -5.463 -27.025 13.600 1.000 0.780 412 THR B O 1
ATOM 16465 N N . ILE B 2 413 ? -3.533 -25.913 13.865 1.000 0.830 413 ILE B N 1
ATOM 16466 C CA . ILE B 2 413 ? -2.771 -27.063 14.352 1.000 0.830 413 ILE B CA 1
ATOM 16467 C C . ILE B 2 413 ? -3.136 -27.386 15.810 1.000 0.830 413 ILE B C 1
ATOM 16468 O O . ILE B 2 413 ? -3.277 -28.564 16.150 1.000 0.830 413 ILE B O 1
ATOM 16484 N N . VAL B 2 414 ? -3.325 -26.370 16.658 1.000 0.830 414 VAL B N 1
ATOM 16485 C CA . VAL B 2 414 ? -3.734 -26.512 18.066 1.000 0.830 414 VAL B CA 1
ATOM 16486 C C . VAL B 2 414 ? -5.130 -27.121 18.185 1.000 0.830 414 VAL B C 1
ATOM 16487 O O . VAL B 2 414 ? -5.302 -28.060 18.959 1.000 0.830 414 VAL B O 1
ATOM 16500 N N . ASP B 2 415 ? -6.103 -26.678 17.391 1.000 0.820 415 ASP B N 1
ATOM 16501 C CA . ASP B 2 415 ? -7.465 -27.223 17.386 1.000 0.820 415 ASP B CA 1
ATOM 16502 C C . ASP B 2 415 ? -7.463 -28.713 17.041 1.000 0.820 415 ASP B C 1
ATOM 16503 O O . ASP B 2 415 ? -8.055 -29.527 17.753 1.000 0.820 415 ASP B O 1
ATOM 16512 N N . LYS B 2 416 ? -6.719 -29.104 15.996 1.000 0.850 416 LYS B N 1
ATOM 16513 C CA . LYS B 2 416 ? -6.558 -30.517 15.626 1.000 0.850 416 LYS B CA 1
ATOM 16514 C C . LYS B 2 416 ? -5.836 -31.302 16.710 1.000 0.850 416 LYS B C 1
ATOM 16515 O O . LYS B 2 416 ? -6.191 -32.446 16.994 1.000 0.850 416 LYS B O 1
ATOM 16534 N N . TYR B 2 417 ? -4.848 -30.699 17.361 1.000 0.870 417 TYR B N 1
ATOM 16535 C CA . TYR B 2 417 ? -4.216 -31.318 18.513 1.000 0.870 417 TYR B CA 1
ATOM 16536 C C . TYR B 2 417 ? -5.221 -31.542 19.654 1.000 0.870 417 TYR B C 1
ATOM 16537 O O . TYR B 2 417 ? -5.310 -32.663 20.140 1.000 0.870 417 TYR B O 1
ATOM 16555 N N . LEU B 2 418 ? -6.031 -30.556 20.046 1.000 0.830 418 LEU B N 1
ATOM 16556 C CA . LEU B 2 418 ? -7.040 -30.707 21.107 1.000 0.830 418 LEU B CA 1
ATOM 16557 C C . LEU B 2 418 ? -8.142 -31.717 20.743 1.000 0.830 418 LEU B C 1
ATOM 16558 O O . LEU B 2 418 ? -8.597 -32.469 21.605 1.000 0.830 418 LEU B O 1
ATOM 16574 N N . GLU B 2 419 ? -8.529 -31.785 19.469 1.000 0.810 419 GLU B N 1
ATOM 16575 C CA . GLU B 2 419 ? -9.534 -32.723 18.962 1.000 0.810 419 GLU B CA 1
ATOM 16576 C C . GLU B 2 419 ? -9.055 -34.187 19.050 1.000 0.810 419 GLU B C 1
ATOM 16577 O O . GLU B 2 419 ? -9.827 -35.090 19.397 1.000 0.810 419 GLU B O 1
ATOM 16589 N N . PHE B 2 420 ? -7.761 -34.431 18.798 1.000 0.820 420 PHE B N 1
ATOM 16590 C CA . PHE B 2 420 ? -7.227 -35.789 18.655 1.000 0.820 420 PHE B CA 1
ATOM 16591 C C . PHE B 2 420 ? -6.263 -36.240 19.750 1.000 0.820 420 PHE B C 1
ATOM 16592 O O . PHE B 2 420 ? -6.118 -37.449 19.930 1.000 0.820 420 PHE B O 1
ATOM 16609 N N . HIS B 2 421 ? -5.610 -35.354 20.511 1.000 0.810 421 HIS B N 1
ATOM 16610 C CA . HIS B 2 421 ? -4.499 -35.756 21.383 1.000 0.810 421 HIS B CA 1
ATOM 16611 C C . HIS B 2 421 ? -4.922 -36.813 22.407 1.000 0.810 421 HIS B C 1
ATOM 16612 O O . HIS B 2 421 ? -4.142 -37.717 22.688 1.000 0.810 421 HIS B O 1
ATOM 16626 N N . ASN B 2 422 ? -6.151 -36.766 22.931 1.000 0.810 422 ASN B N 1
ATOM 16627 C CA . ASN B 2 422 ? -6.659 -37.739 23.906 1.000 0.810 422 ASN B CA 1
ATOM 16628 C C . ASN B 2 422 ? -7.007 -39.113 23.317 1.000 0.810 422 ASN B C 1
ATOM 16629 O O . ASN B 2 422 ? -7.159 -40.063 24.076 1.000 0.810 422 ASN B O 1
ATOM 16640 N N . GLN B 2 423 ? -7.105 -39.245 21.994 1.000 0.810 423 GLN B N 1
ATOM 16641 C CA . GLN B 2 423 ? -7.456 -40.505 21.327 1.000 0.810 423 GLN B CA 1
ATOM 16642 C C . GLN B 2 423 ? -6.239 -41.419 21.098 1.000 0.810 423 GLN B C 1
ATOM 16643 O O . GLN B 2 423 ? -6.405 -42.584 20.742 1.000 0.810 423 GLN B O 1
ATOM 16657 N N . TYR B 2 424 ? -5.022 -40.906 21.315 1.000 0.810 424 TYR B N 1
ATOM 16658 C CA . TYR B 2 424 ? -3.767 -41.605 21.033 1.000 0.810 424 TYR B CA 1
ATOM 16659 C C . TYR B 2 424 ? -2.829 -41.643 22.250 1.000 0.810 424 TYR B C 1
ATOM 16660 O O . TYR B 2 424 ? -2.808 -40.748 23.106 1.000 0.810 424 TYR B O 1
ATOM 16678 N N . ASN B 2 425 ? -2.012 -42.702 22.302 1.000 0.770 425 ASN B N 1
ATOM 16679 C CA . ASN B 2 425 ? -1.161 -43.047 23.448 1.000 0.770 425 ASN B CA 1
ATOM 16680 C C . ASN B 2 425 ? 0.298 -42.575 23.326 1.000 0.770 425 ASN B C 1
ATOM 16681 O O . ASN B 2 425 ? 1.062 -42.712 24.290 1.000 0.770 425 ASN B O 1
ATOM 16692 N N . ASN B 2 426 ? 0.702 -42.063 22.161 1.000 0.820 426 ASN B N 1
ATOM 16693 C CA . ASN B 2 426 ? 2.034 -41.522 21.894 1.000 0.820 426 ASN B CA 1
ATOM 16694 C C . ASN B 2 426 ? 1.957 -40.323 20.933 1.000 0.820 426 ASN B C 1
ATOM 16695 O O . ASN B 2 426 ? 0.977 -40.146 20.213 1.000 0.820 426 ASN B O 1
ATOM 16706 N N . GLY B 2 427 ? 2.995 -39.492 20.943 1.000 0.860 427 GLY B N 1
ATOM 16707 C CA . GLY B 2 427 ? 3.075 -38.282 20.133 1.000 0.860 427 GLY B CA 1
ATOM 16708 C C . GLY B 2 427 ? 3.172 -38.556 18.635 1.000 0.860 427 GLY B C 1
ATOM 16709 O O . GLY B 2 427 ? 2.646 -37.775 17.849 1.000 0.860 427 GLY B O 1
ATOM 16713 N N . ASP B 2 428 ? 3.794 -39.660 18.231 1.000 0.800 428 ASP B N 1
ATOM 16714 C CA . ASP B 2 428 ? 4.065 -39.960 16.823 1.000 0.800 428 ASP B CA 1
ATOM 16715 C C . ASP B 2 428 ? 2.747 -40.219 16.062 1.000 0.800 428 ASP B C 1
ATOM 16716 O O . ASP B 2 428 ? 2.527 -39.662 14.985 1.000 0.800 428 ASP B O 1
ATOM 16725 N N . GLU B 2 429 ? 1.818 -40.970 16.660 1.000 0.800 429 GLU B N 1
ATOM 16726 C CA . GLU B 2 429 ? 0.463 -41.179 16.129 1.000 0.800 429 GLU B CA 1
ATOM 16727 C C . GLU B 2 429 ? -0.365 -39.882 16.102 1.000 0.800 429 GLU B C 1
ATOM 16728 O O . GLU B 2 429 ? -1.044 -39.614 15.109 1.000 0.800 429 GLU B O 1
ATOM 16740 N N . ILE B 2 430 ? -0.270 -39.044 17.149 1.000 0.880 430 ILE B N 1
ATOM 16741 C CA . ILE B 2 430 ? -0.957 -37.736 17.218 1.000 0.880 430 ILE B CA 1
ATOM 16742 C C . ILE B 2 430 ? -0.485 -36.832 16.079 1.000 0.880 430 ILE B C 1
ATOM 16743 O O . ILE B 2 430 ? -1.302 -36.238 15.378 1.000 0.880 430 ILE B O 1
ATOM 16759 N N . PHE B 2 431 ? 0.828 -36.758 15.859 1.000 0.890 431 PHE B N 1
ATOM 16760 C CA . PHE B 2 431 ? 1.415 -35.967 14.783 1.000 0.890 431 PHE B CA 1
ATOM 16761 C C . PHE B 2 431 ? 0.924 -36.430 13.407 1.000 0.890 431 PHE B C 1
ATOM 16762 O O . PHE B 2 431 ? 0.470 -35.615 12.606 1.000 0.890 431 PHE B O 1
ATOM 16779 N N . VAL B 2 432 ? 0.958 -37.740 13.136 1.000 0.830 432 VAL B N 1
ATOM 16780 C CA . VAL B 2 432 ? 0.478 -38.296 11.859 1.000 0.830 432 VAL B CA 1
ATOM 16781 C C . VAL B 2 432 ? -1.012 -38.014 11.653 1.000 0.830 432 VAL B C 1
ATOM 16782 O O . VAL B 2 432 ? -1.422 -37.690 10.535 1.000 0.830 432 VAL B O 1
ATOM 16795 N N . LYS B 2 433 ? -1.830 -38.097 12.710 1.000 0.850 433 LYS B N 1
ATOM 16796 C CA . LYS B 2 433 ? -3.261 -37.782 12.634 1.000 0.850 433 LYS B CA 1
ATOM 16797 C C . LYS B 2 433 ? -3.499 -36.309 12.306 1.000 0.850 433 LYS B C 1
ATOM 16798 O O . LYS B 2 433 ? -4.235 -36.040 11.362 1.000 0.850 433 LYS B O 1
ATOM 16817 N N . ILE B 2 434 ? -2.837 -35.386 13.008 1.000 0.890 434 ILE B N 1
ATOM 16818 C CA . ILE B 2 434 ? -2.933 -33.940 12.745 1.000 0.890 434 ILE B CA 1
ATOM 16819 C C . ILE B 2 434 ? -2.585 -33.638 11.284 1.000 0.890 434 ILE B C 1
ATOM 16820 O O . ILE B 2 434 ? -3.369 -33.003 10.584 1.000 0.890 434 ILE B O 1
ATOM 16836 N N . VAL B 2 435 ? -1.457 -34.166 10.793 1.000 0.880 435 VAL B N 1
ATOM 16837 C CA . VAL B 2 435 ? -1.004 -33.949 9.408 1.000 0.880 435 VAL B CA 1
ATOM 16838 C C . VAL B 2 435 ? -2.036 -34.435 8.389 1.000 0.880 435 VAL B C 1
ATOM 16839 O O . VAL B 2 435 ? -2.266 -33.781 7.374 1.000 0.880 435 VAL B O 1
ATOM 16852 N N . ASN B 2 436 ? -2.653 -35.590 8.636 1.000 0.790 436 ASN B N 1
ATOM 16853 C CA . ASN B 2 436 ? -3.646 -36.154 7.729 1.000 0.790 436 ASN B CA 1
ATOM 16854 C C . ASN B 2 436 ? -4.958 -35.367 7.728 1.000 0.790 436 ASN B C 1
ATOM 16855 O O . ASN B 2 436 ? -5.505 -35.136 6.655 1.000 0.790 436 ASN B O 1
ATOM 16866 N N . GLU B 2 437 ? -5.449 -34.961 8.896 1.000 0.820 437 GLU B N 1
ATOM 16867 C CA . GLU B 2 437 ? -6.700 -34.205 9.012 1.000 0.820 437 GLU B CA 1
ATOM 16868 C C . GLU B 2 437 ? -6.583 -32.828 8.368 1.000 0.820 437 GLU B C 1
ATOM 16869 O O . GLU B 2 437 ? -7.434 -32.457 7.568 1.000 0.820 437 GLU B O 1
ATOM 16881 N N . ILE B 2 438 ? -5.485 -32.111 8.624 1.000 0.860 438 ILE B N 1
ATOM 16882 C CA . ILE B 2 438 ? -5.245 -30.813 7.982 1.000 0.860 438 ILE B CA 1
ATOM 16883 C C . ILE B 2 438 ? -5.135 -30.981 6.464 1.000 0.860 438 ILE B C 1
ATOM 16884 O O . ILE B 2 438 ? -5.718 -30.204 5.713 1.000 0.860 438 ILE B O 1
ATOM 16900 N N . TYR B 2 439 ? -4.429 -32.018 6.000 1.000 0.800 439 TYR B N 1
ATOM 16901 C CA . TYR B 2 439 ? -4.337 -32.308 4.571 1.000 0.800 439 TYR B CA 1
ATOM 16902 C C . TYR B 2 439 ? -5.722 -32.529 3.945 1.000 0.800 439 TYR B C 1
ATOM 16903 O O . TYR B 2 439 ? -5.990 -32.003 2.868 1.000 0.800 439 TYR B O 1
ATOM 16921 N N . LEU B 2 440 ? -6.611 -33.276 4.609 1.000 0.710 440 LEU B N 1
ATOM 16922 C CA . LEU B 2 440 ? -7.965 -33.540 4.111 1.000 0.710 440 LEU B CA 1
ATOM 16923 C C . LEU B 2 440 ? -8.815 -32.266 3.965 1.000 0.710 440 LEU B C 1
ATOM 16924 O O . LEU B 2 440 ? -9.675 -32.214 3.093 1.000 0.710 440 LEU B O 1
ATOM 16940 N N . GLU B 2 441 ? -8.567 -31.233 4.767 1.000 0.740 441 GLU B N 1
ATOM 16941 C CA . GLU B 2 441 ? -9.322 -29.976 4.701 1.000 0.740 441 GLU B CA 1
ATOM 16942 C C . GLU B 2 441 ? -8.822 -29.001 3.627 1.000 0.740 441 GLU B C 1
ATOM 16943 O O . GLU B 2 441 ? -9.582 -28.131 3.195 1.000 0.740 441 GLU B O 1
ATOM 16955 N N . CYS B 2 442 ? -7.556 -29.114 3.208 1.000 0.690 442 CYS B N 1
ATOM 16956 C CA . CYS B 2 442 ? -6.939 -28.150 2.293 1.000 0.690 442 CYS B CA 1
ATOM 16957 C C . CYS B 2 442 ? -6.564 -28.715 0.915 1.000 0.690 442 CYS B C 1
ATOM 16958 O O . CYS B 2 442 ? -6.362 -27.937 -0.019 1.000 0.690 442 CYS B O 1
ATOM 16966 N N . HIS B 2 443 ? -6.498 -30.042 0.740 1.000 0.600 443 HIS B N 1
ATOM 16967 C CA . HIS B 2 443 ? -5.998 -30.643 -0.507 1.000 0.600 443 HIS B CA 1
ATOM 16968 C C . HIS B 2 443 ? -6.821 -30.300 -1.755 1.000 0.600 443 HIS B C 1
ATOM 16969 O O . HIS B 2 443 ? -6.319 -30.435 -2.865 1.000 0.600 443 HIS B O 1
ATOM 16983 N N . SER B 2 444 ? -8.098 -29.948 -1.597 1.000 0.550 444 SER B N 1
ATOM 16984 C CA . SER B 2 444 ? -8.986 -29.616 -2.714 1.000 0.550 444 SER B CA 1
ATOM 16985 C C . SER B 2 444 ? -8.858 -28.168 -3.170 1.000 0.550 444 SER B C 1
ATOM 16986 O O . SER B 2 444 ? -9.402 -27.815 -4.211 1.000 0.550 444 SER B O 1
ATOM 16994 N N . VAL B 2 445 ? -8.202 -27.328 -2.370 1.000 0.570 445 VAL B N 1
ATOM 16995 C CA . VAL B 2 445 ? -8.178 -25.878 -2.579 1.000 0.570 445 VAL B CA 1
ATOM 16996 C C . VAL B 2 445 ? -6.776 -25.377 -2.909 1.000 0.570 445 VAL B C 1
ATOM 16997 O O . VAL B 2 445 ? -6.642 -24.414 -3.655 1.000 0.570 445 VAL B O 1
ATOM 17010 N N . LEU B 2 446 ? -5.731 -26.043 -2.410 1.000 0.620 446 LEU B N 1
ATOM 17011 C CA . LEU B 2 446 ? -4.350 -25.608 -2.604 1.000 0.620 446 LEU B CA 1
ATOM 17012 C C . LEU B 2 446 ? -3.676 -26.292 -3.813 1.000 0.620 446 LEU B C 1
ATOM 17013 O O . LEU B 2 446 ? -3.803 -27.509 -3.970 1.000 0.620 446 LEU B O 1
ATOM 17029 N N . PRO B 2 447 ? -2.898 -25.558 -4.631 1.000 0.570 447 PRO B N 1
ATOM 17030 C CA . PRO B 2 447 ? -2.364 -26.028 -5.915 1.000 0.570 447 PRO B CA 1
ATOM 17031 C C . PRO B 2 447 ? -1.068 -26.857 -5.794 1.000 0.570 447 PRO B C 1
ATOM 17032 O O . PRO B 2 447 ? -0.172 -26.738 -6.626 1.000 0.570 447 PRO B O 1
ATOM 17043 N N . TYR B 2 448 ? -0.944 -27.709 -4.773 1.000 0.660 448 TYR B N 1
ATOM 17044 C CA . TYR B 2 448 ? 0.286 -28.466 -4.502 1.000 0.660 448 TYR B CA 1
ATOM 17045 C C . TYR B 2 448 ? 0.078 -29.972 -4.580 1.000 0.660 448 TYR B C 1
ATOM 17046 O O . TYR B 2 448 ? -1.008 -30.500 -4.332 1.000 0.660 448 TYR B O 1
ATOM 17064 N N . SER B 2 449 ? 1.161 -30.695 -4.868 1.000 0.570 449 SER B N 1
ATOM 17065 C CA . SER B 2 449 ? 1.118 -32.156 -4.847 1.000 0.570 449 SER B CA 1
ATOM 17066 C C . SER B 2 449 ? 0.867 -32.684 -3.431 1.000 0.570 449 SER B C 1
ATOM 17067 O O . SER B 2 449 ? 1.352 -32.126 -2.448 1.000 0.570 449 SER B O 1
ATOM 17075 N N . LYS B 2 450 ? 0.185 -33.833 -3.318 1.000 0.650 450 LYS B N 1
ATOM 17076 C CA . LYS B 2 450 ? -0.097 -34.499 -2.031 1.000 0.650 450 LYS B CA 1
ATOM 17077 C C . LYS B 2 450 ? 1.147 -34.669 -1.155 1.000 0.650 450 LYS B C 1
ATOM 17078 O O . LYS B 2 450 ? 1.069 -34.474 0.060 1.000 0.650 450 LYS B O 1
ATOM 17097 N N . ALA B 2 451 ? 2.268 -35.063 -1.759 1.000 0.670 451 ALA B N 1
ATOM 17098 C CA . ALA B 2 451 ? 3.527 -35.257 -1.049 1.000 0.670 451 ALA B CA 1
ATOM 17099 C C . ALA B 2 451 ? 4.038 -33.932 -0.465 1.000 0.670 451 ALA B C 1
ATOM 17100 O O . ALA B 2 451 ? 4.348 -33.868 0.727 1.000 0.670 451 ALA B O 1
ATOM 17107 N N . LEU B 2 452 ? 4.033 -32.871 -1.278 1.000 0.710 452 LEU B N 1
ATOM 17108 C CA . LEU B 2 452 ? 4.439 -31.528 -0.868 1.000 0.710 452 LEU B CA 1
ATOM 17109 C C . LEU B 2 452 ? 3.518 -30.945 0.202 1.000 0.710 452 LEU B C 1
ATOM 17110 O O . LEU B 2 452 ? 4.003 -30.597 1.276 1.000 0.710 452 LEU B O 1
ATOM 17126 N N . THR B 2 453 ? 2.200 -30.924 -0.025 1.000 0.790 453 THR B N 1
ATOM 17127 C CA . THR B 2 453 ? 1.215 -30.401 0.937 1.000 0.790 453 THR B CA 1
ATOM 17128 C C . THR B 2 453 ? 1.416 -31.032 2.312 1.000 0.790 453 THR B C 1
ATOM 17129 O O . THR B 2 453 ? 1.513 -30.338 3.322 1.000 0.790 453 THR B O 1
ATOM 17140 N N . LYS B 2 454 ? 1.552 -32.363 2.371 1.000 0.810 454 LYS B N 1
ATOM 17141 C CA . LYS B 2 454 ? 1.797 -33.062 3.637 1.000 0.810 454 LYS B CA 1
ATOM 17142 C C . LYS B 2 454 ? 3.134 -32.690 4.259 1.000 0.810 454 LYS B C 1
ATOM 17143 O O . LYS B 2 454 ? 3.188 -32.499 5.471 1.000 0.810 454 LYS B O 1
ATOM 17162 N N . LYS B 2 455 ? 4.208 -32.604 3.472 1.000 0.840 455 LYS B N 1
ATOM 17163 C CA . LYS B 2 455 ? 5.536 -32.215 3.970 1.000 0.840 455 LYS B CA 1
ATOM 17164 C C . LYS B 2 455 ? 5.502 -30.823 4.602 1.000 0.840 455 LYS B C 1
ATOM 17165 O O . LYS B 2 455 ? 6.023 -30.649 5.699 1.000 0.840 455 LYS B O 1
ATOM 17184 N N . TYR B 2 456 ? 4.809 -29.877 3.981 1.000 0.870 456 TYR B N 1
ATOM 17185 C CA . TYR B 2 456 ? 4.633 -28.537 4.528 1.000 0.870 456 TYR B CA 1
ATOM 17186 C C . TYR B 2 456 ? 3.827 -28.516 5.823 1.000 0.870 456 TYR B C 1
ATOM 17187 O O . TYR B 2 456 ? 4.263 -27.919 6.807 1.000 0.870 456 TYR B O 1
ATOM 17205 N N . ILE B 2 457 ? 2.714 -29.251 5.879 1.000 0.880 457 ILE B N 1
ATOM 17206 C CA . ILE B 2 457 ? 1.925 -29.389 7.111 1.000 0.880 457 ILE B CA 1
ATOM 17207 C C . ILE B 2 457 ? 2.771 -30.009 8.234 1.000 0.880 457 ILE B C 1
ATOM 17208 O O . ILE B 2 457 ? 2.695 -29.559 9.378 1.000 0.880 457 ILE B O 1
ATOM 17224 N N . LYS B 2 458 ? 3.622 -31.000 7.930 1.000 0.890 458 LYS B N 1
ATOM 17225 C CA . LYS B 2 458 ? 4.561 -31.580 8.907 1.000 0.890 458 LYS B CA 1
ATOM 17226 C C . LYS B 2 458 ? 5.508 -30.514 9.467 1.000 0.890 458 LYS B C 1
ATOM 17227 O O . LYS B 2 458 ? 5.664 -30.438 10.683 1.000 0.890 458 LYS B O 1
ATOM 17246 N N . ILE B 2 459 ? 6.103 -29.685 8.606 1.000 0.910 459 ILE B N 1
ATOM 17247 C CA . ILE B 2 459 ? 7.023 -28.614 9.018 1.000 0.910 459 ILE B CA 1
ATOM 17248 C C . ILE B 2 459 ? 6.312 -27.610 9.935 1.000 0.910 459 ILE B C 1
ATOM 17249 O O . ILE B 2 459 ? 6.809 -27.333 11.027 1.000 0.910 459 ILE B O 1
ATOM 17265 N N . LEU B 2 460 ? 5.128 -27.127 9.542 1.000 0.890 460 LEU B N 1
ATOM 17266 C CA . LEU B 2 460 ? 4.319 -26.212 10.359 1.000 0.890 460 LEU B CA 1
ATOM 17267 C C . LEU B 2 460 ? 3.929 -26.832 11.709 1.000 0.890 460 LEU B C 1
ATOM 17268 O O . LEU B 2 460 ? 3.978 -26.173 12.747 1.000 0.890 460 LEU B O 1
ATOM 17284 N N . THR B 2 461 ? 3.600 -28.124 11.720 1.000 0.900 461 THR B N 1
ATOM 17285 C CA . THR B 2 461 ? 3.252 -28.845 12.952 1.000 0.900 461 THR B CA 1
ATOM 17286 C C . THR B 2 461 ? 4.462 -28.984 13.879 1.000 0.900 461 THR B C 1
ATOM 17287 O O . THR B 2 461 ? 4.348 -28.758 15.084 1.000 0.900 461 THR B O 1
ATOM 17298 N N . CYS B 2 462 ? 5.649 -29.298 13.347 1.000 0.910 462 CYS B N 1
ATOM 17299 C CA . CYS B 2 462 ? 6.885 -29.312 14.135 1.000 0.910 462 CYS B CA 1
ATOM 17300 C C . CYS B 2 462 ? 7.236 -27.924 14.679 1.000 0.910 462 CYS B C 1
ATOM 17301 O O . CYS B 2 462 ? 7.695 -27.813 15.816 1.000 0.910 462 CYS B O 1
ATOM 17309 N N . TRP B 2 463 ? 6.973 -26.871 13.911 1.000 0.890 463 TRP B N 1
ATOM 17310 C CA . TRP B 2 463 ? 7.149 -25.500 14.373 1.000 0.890 463 TRP B CA 1
ATOM 17311 C C . TRP B 2 463 ? 6.208 -25.157 15.542 1.000 0.890 463 TRP B C 1
ATOM 17312 O O . TRP B 2 463 ? 6.648 -24.580 16.532 1.000 0.890 463 TRP B O 1
ATOM 17333 N N . CYS B 2 464 ? 4.959 -25.633 15.531 1.000 0.870 464 CYS B N 1
ATOM 17334 C CA . CYS B 2 464 ? 4.043 -25.469 16.671 1.000 0.870 464 CYS B CA 1
ATOM 17335 C C . CYS B 2 464 ? 4.518 -26.215 17.933 1.000 0.870 464 CYS B C 1
ATOM 17336 O O . CYS B 2 464 ? 4.366 -25.728 19.052 1.000 0.870 464 CYS B O 1
ATOM 17344 N N . ILE B 2 465 ? 5.145 -27.389 17.789 1.000 0.880 465 ILE B N 1
ATOM 17345 C CA . ILE B 2 465 ? 5.785 -28.082 18.927 1.000 0.880 465 ILE B CA 1
ATOM 17346 C C . ILE B 2 465 ? 6.928 -27.225 19.494 1.000 0.880 465 ILE B C 1
ATOM 17347 O O . ILE B 2 465 ? 7.088 -27.119 20.717 1.000 0.880 465 ILE B O 1
ATOM 17363 N N . TYR B 2 466 ? 7.716 -26.615 18.605 1.000 0.860 466 TYR B N 1
ATOM 17364 C CA . TYR B 2 466 ? 8.852 -25.765 18.946 1.000 0.860 466 TYR B CA 1
ATOM 17365 C C . TYR B 2 466 ? 8.433 -24.505 19.718 1.000 0.860 466 TYR B C 1
ATOM 17366 O O . TYR B 2 466 ? 9.007 -24.244 20.783 1.000 0.860 466 TYR B O 1
ATOM 17384 N N . GLU B 2 467 ? 7.390 -23.809 19.256 1.000 0.800 467 GLU B N 1
ATOM 17385 C CA . GLU B 2 467 ? 6.801 -22.620 19.898 1.000 0.800 467 GLU B CA 1
ATOM 17386 C C . GLU B 2 467 ? 5.963 -22.949 21.154 1.000 0.800 467 GLU B C 1
ATOM 17387 O O . GLU B 2 467 ? 5.374 -22.056 21.747 1.000 0.800 467 GLU B O 1
ATOM 17399 N N . CYS B 2 468 ? 5.964 -24.205 21.633 1.000 0.780 468 CYS B N 1
ATOM 17400 C CA . CYS B 2 468 ? 5.216 -24.652 22.820 1.000 0.780 468 CYS B CA 1
ATOM 17401 C C . CYS B 2 468 ? 3.683 -24.676 22.674 1.000 0.780 468 CYS B C 1
ATOM 17402 O O . CYS B 2 468 ? 3.002 -24.861 23.679 1.000 0.780 468 CYS B O 1
ATOM 17410 N N . GLU B 2 469 ? 3.130 -24.597 21.469 1.000 0.780 469 GLU B N 1
ATOM 17411 C CA . GLU B 2 469 ? 1.674 -24.612 21.254 1.000 0.780 469 GLU B CA 1
ATOM 17412 C C . GLU B 2 469 ? 1.060 -25.991 21.533 1.000 0.780 469 GLU B C 1
ATOM 17413 O O . GLU B 2 469 ? 0.004 -26.128 22.148 1.000 0.780 469 GLU B O 1
ATOM 17425 N N . ILE B 2 470 ? 1.770 -27.049 21.138 1.000 0.870 470 ILE B N 1
ATOM 17426 C CA . ILE B 2 470 ? 1.311 -28.436 21.267 1.000 0.870 470 ILE B CA 1
ATOM 17427 C C . ILE B 2 470 ? 2.385 -29.318 21.906 1.000 0.870 470 ILE B C 1
ATOM 17428 O O . ILE B 2 470 ? 3.504 -28.869 22.175 1.000 0.870 470 ILE B O 1
ATOM 17444 N N . PHE B 2 471 ? 2.062 -30.591 22.159 1.000 0.880 471 PHE B N 1
ATOM 17445 C CA . PHE B 2 471 ? 2.957 -31.538 22.842 1.000 0.880 471 PHE B CA 1
ATOM 17446 C C . PHE B 2 471 ? 3.341 -31.050 24.254 1.000 0.880 471 PHE B C 1
ATOM 17447 O O . PHE B 2 471 ? 4.513 -31.061 24.629 1.000 0.880 471 PHE B O 1
ATOM 17464 N N . ASN B 2 472 ? 2.375 -30.541 25.026 1.000 0.850 472 ASN B N 1
ATOM 17465 C CA . ASN B 2 472 ? 2.584 -30.133 26.427 1.000 0.850 472 ASN B CA 1
ATOM 17466 C C . ASN B 2 472 ? 2.071 -31.162 27.447 1.000 0.850 472 ASN B C 1
ATOM 17467 O O . ASN B 2 472 ? 2.330 -31.031 28.641 1.000 0.850 472 ASN B O 1
ATOM 17478 N N . ASP B 2 473 ? 1.342 -32.177 26.988 1.000 0.850 473 ASP B N 1
ATOM 17479 C CA . ASP B 2 473 ? 0.727 -33.190 27.846 1.000 0.850 473 ASP B CA 1
ATOM 17480 C C . ASP B 2 473 ? 1.712 -34.299 28.265 1.000 0.850 473 ASP B C 1
ATOM 17481 O O . ASP B 2 473 ? 2.767 -34.490 27.660 1.000 0.850 473 ASP B O 1
ATOM 17490 N N . ASN B 2 474 ? 1.334 -35.098 29.274 1.000 0.820 474 ASN B N 1
ATOM 17491 C CA . ASN B 2 474 ? 2.094 -36.276 29.708 1.000 0.820 474 ASN B CA 1
ATOM 17492 C C . ASN B 2 474 ? 1.342 -37.584 29.422 1.000 0.820 474 ASN B C 1
ATOM 17493 O O . ASN B 2 474 ? 0.366 -37.921 30.091 1.000 0.820 474 ASN B O 1
ATOM 17504 N N . LYS B 2 475 ? 1.836 -38.365 28.454 1.000 0.800 475 LYS B N 1
ATOM 17505 C CA . LYS B 2 475 ? 1.257 -39.653 28.033 1.000 0.800 475 LYS B CA 1
ATOM 17506 C C . LYS B 2 475 ? 1.761 -40.861 28.837 1.000 0.800 475 LYS B C 1
ATOM 17507 O O . LYS B 2 475 ? 1.340 -41.989 28.574 1.000 0.800 475 LYS B O 1
ATOM 17526 N N . ARG B 2 476 ? 2.681 -40.693 29.796 1.000 0.750 476 ARG B N 1
ATOM 17527 C CA . ARG B 2 476 ? 3.236 -41.783 30.633 1.000 0.750 476 ARG B CA 1
ATOM 17528 C C . ARG B 2 476 ? 2.540 -41.948 31.991 1.000 0.750 476 ARG B C 1
ATOM 17529 O O . ARG B 2 476 ? 2.616 -43.040 32.542 1.000 0.750 476 ARG B O 1
ATOM 17550 N N . SER B 2 477 ? 1.886 -40.916 32.532 1.000 0.640 477 SER B N 1
ATOM 17551 C CA . SER B 2 477 ? 1.222 -40.943 33.852 1.000 0.640 477 SER B CA 1
ATOM 17552 C C . SER B 2 477 ? -0.263 -41.332 33.831 1.000 0.640 477 SER B C 1
ATOM 17553 O O . SER B 2 477 ? -0.856 -41.456 34.904 1.000 0.640 477 SER B O 1
ATOM 17561 N N . VAL B 2 478 ? -0.866 -41.534 32.651 1.000 0.470 478 VAL B N 1
ATOM 17562 C CA . VAL B 2 478 ? -2.284 -41.912 32.517 1.000 0.470 478 VAL B CA 1
ATOM 17563 C C . VAL B 2 478 ? -2.484 -43.314 33.098 1.000 0.470 478 VAL B C 1
ATOM 17564 O O . VAL B 2 478 ? -2.080 -44.318 32.507 1.000 0.470 478 VAL B O 1
ATOM 17577 N N . LYS B 2 479 ? -3.060 -43.372 34.300 1.000 0.360 479 LYS B N 1
ATOM 17578 C CA . LYS B 2 479 ? -3.554 -44.617 34.884 1.000 0.360 479 LYS B CA 1
ATOM 17579 C C . LYS B 2 479 ? -4.812 -45.037 34.129 1.000 0.360 479 LYS B C 1
ATOM 17580 O O . LYS B 2 479 ? -5.646 -44.190 33.834 1.000 0.360 479 LYS B O 1
ATOM 17599 N N . ASN B 2 480 ? -4.933 -46.333 33.850 1.000 0.300 480 ASN B N 1
ATOM 17600 C CA . ASN B 2 480 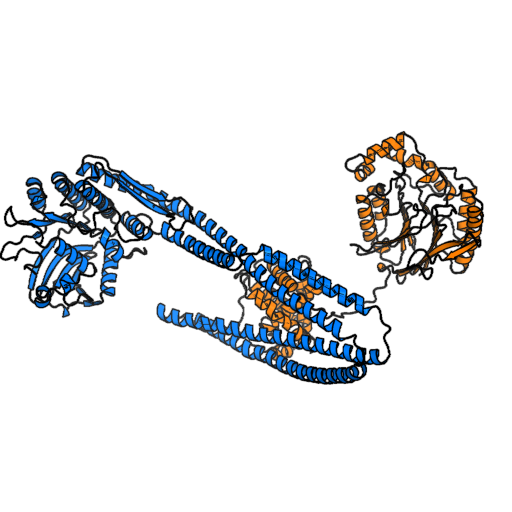? -6.213 -46.918 33.465 1.000 0.300 480 ASN B CA 1
ATOM 17601 C C . ASN B 2 480 ? -7.142 -46.852 34.680 1.000 0.300 480 ASN B C 1
ATOM 17602 O O . ASN B 2 480 ? -6.928 -47.611 35.630 1.000 0.300 480 ASN B O 1
ATOM 17613 N N . ASP B 2 481 ? -8.101 -45.928 34.636 1.000 0.230 481 ASP B N 1
ATOM 17614 C CA . ASP B 2 481 ? -9.342 -46.043 35.408 1.000 0.230 481 ASP B CA 1
ATOM 17615 C C . ASP B 2 481 ? -10.235 -47.150 34.831 1.000 0.230 481 ASP B C 1
ATOM 17616 O O . ASP B 2 481 ? -10.207 -47.378 33.595 1.000 0.230 481 ASP B O 1
#

B-factor: mean 0.8, std 0.15, range [0.23, 0.98]

Radius of gyration: 52.84 Å; Cα contacts (8 Å, |Δi|>4): 1528; chains: 2; bounding box: 86×147×110 Å

Secondary structure (DSSP, 8-state):
---EEEEEEEEE-SS-EEEEEE--SSEEEEEEE--SSTTS--TTSSHHHHHHHHHHHTTPPPPHHHHT-HHHHHTT-EEEEEEEETTEEEEEEEESS-TTEEEEE-SSS--S-GGGSEEEEHHHHHHHHHHHHHTT--SS--HHHHHHHHEE-TTTTTS-SSPSSS-HHHHHHHHHHHTT---SHHHHHHHHHHHHHHHHHHHHHHHHH-TTHHHHHHHHHHHHHHHHHHHHHHHHHHTSS---HHHHHHHHHHHHHHHHHHHHHHHHHHHHHHHHHHHHHHHHHHHHHHHHHHHHHHHHHHS---HHHHHHHHHHHHHHHHHHHHHHHHHHHHHHHHHHHHHHHHHHHHHHHHHHHHHHHHTTT-TTHHHHHHHHHHHHHHHHHHHHHHHHHHHHHHHHHHHHHHHHHHHHHHHHHHHHHHHHHHTHHHHHHHHHHHHHHHHHHHSS--EEEEEE------STT--TT-EEEEEE-TTTTSHHHHHHHHHHHHHHHHHHHHHTT-S--EEEESSTTSSS-HHHHHHHHHHHHHHHHHHT--EEEEEEEGGGS-HHHHHHHHHTT-EEEEE-STTTTTTSTTSS--/-EEEEEEE----TT---HHHHHHHHHHHHHHHHHHHHS---EEEEES--SSTT----HHHHHHHHHHHHHHT--GGGEEEE--GGG----HHHHHHHHHHHTSSSHHHHHHT--HHHHHHHHHTTHHHHHHHHHHHSS---TTT-SEEEE-SSEEEEEE---TT--SS--TTTB---HHHHHHHHTTS-HHHHTSS-EEEEEESS-GGGB-HHHHHHHHHHHHHTT--EEEE-SSSS-EEEEE-SS-SS-EEEEE--BS--SSS--BEEEEEEEETTT-EEEEEEEEEETTTTEEEE-SSS-GGGTTS-EEEE-GGGS-----------PPPPHHHHHHHHHHHHHT----PPPPP-TT----HHHHHHHTT--HHHHHHHHHHGGGHHHHHHHHH-TTTS-GGGTTHHHHHHHHHHHHHGGG-SSHHHHHHHHHHHHHHHHTTTS-S-HHHHHHHHHHHHHHHHHTTSS--S-SSS----

Foldseek 3Di:
DAAKFWAWKFKDFLPDTLDIFGADRFAFAEAAFEADDPPDDSPDLCQVVVLLLVVLLLLDQRDVVLLVDPVQVVRQIKMWIWIAGPNFIKIKIATSPCSQKIWIDRDDDDDSPSVPTDIDGSVVSLVVSQCSQQVCPPDPDGCVLLVCLQAPAPPFSQPALFGPPDDPLSRLLSLCVLLVHDRCQQVVLVVLLVVLVVLVVVLVVLCVVCVCLPVLVVLLVVLVVLLVVLVVVLVVVPPPDDDDDLRVVLVVLVVVLVVLVVLLVVLVVLLVVLVVVLVVLVVVLVVLVVCVVVVVVCCVPVVDDDPVVVVVSVVVNVVSVCCNVPSVVVSVVVSVVSVVVSVVSVVVSVVSVVVSVVSVVVVPPDPPPVVSVVSVVVSVVSVVVSVVSVVSVVSSVVSVVSVVVSVVSLVVSLVSLVVLVVVRVVCVVSQVQLLVQLQVLVCQQPVDGWDWHWDAQCDDDSDPPDRHRRTDIDTGDPPCVFLQNSLVSSVSSSLSSLLSCLLVVHRRQHHEDEPSLQRHQQVSVLRSSVVSRVSRVVSVTHYYYYYDYPVSHDPVSVVVCVVVVSHRAYGYCPDQNCRRPSRHDD/DKAKEWEAEQAQPPDDDPLLVLQLVQVLVVLLVVVVVDAHQAYEYAANLHAQQDAPDVVSLVSVVSNCVSNVHDLVRYYDEYDQSNFDADPVLLVLLVVLLPDPHNLVSLLPDDPVSLCSLLVRNVSVQVVCCVSSVHGDPSVLQWAKDDDPAEIEIEFEQNSSRHDPPQAQPTYRNLVSSCVHLVVQDQVCQLALHAYEYGHADDLRRYHDVVSVVVVVSCLSRVHAEYEYEDQLAWDKDWDDPPGPFIHIYTYFHHSGDDPRHFRWMKMWMADSQAQWIKIAIWGADSVVSHIDQDCPNDPCCVVSIRIDGRHSSHDPPPDDDPLDPDDDDLVVLLVLVLQLQVPDDDDDDDDDDPPQDDDPVVLCVQQVPDPVLVVLLVVLVVNLVSVCVQLVDCPRDPPVRSCVLLVLLLVLCVVPVVVDLHDVVSLVSSLVVSCVVPVVPDPDDSSVSSSSNSSSNSSSVVVSSDSRHGSPPDDDD

Solvent-accessible surface area: 59386 Å² total; per-residue (Å²): 207,127,23,11,36,0,65,17,0,15,0,0,23,75,152,93,65,50,48,76,17,136,17,44,46,38,0,0,0,0,0,1,0,32,77,126,130,130,189,70,132,16,104,52,3,13,26,50,22,0,7,76,0,0,4,0,0,4,1,80,105,12,59,114,131,8,32,95,22,129,75,0,50,124,87,82,0,5,0,0,0,8,0,39,12,74,58,101,64,6,6,0,0,3,9,1,69,29,44,158,60,0,17,9,18,117,72,124,72,32,40,76,66,41,157,106,11,140,114,23,51,45,67,83,0,77,157,51,1,47,138,28,12,10,62,52,82,210,72,110,12,66,7,52,10,0,28,69,0,3,13,1,54,89,185,66,1,5,99,72,16,29,8,69,158,56,52,28,51,109,19,39,26,3,0,6,8,0,0,44,6,7,12,65,3,20,79,50,0,85,76,44,30,69,106,5,76,143,28,60,57,67,10,151,104,35,74,71,146,25,153,82,44,44,87,30,116,86,84,32,89,99,5,62,86,67,20,92,81,54,77,155,82,30,165,137,55,156,117,91,114,214,181,123,132,105,39,94,179,63,58,123,23,90,60,102,25,80,144,20,78,108,85,16,152,77,34,82,76,39,18,148,19,11,78,139,3,9,57,26,6,62,128,38,19,76,139,17,106,109,87,81,106,86,37,149,128,104,82,126,117,92,67,136,28,58,107,148,77,66,118,89,42,73,98,35,34,114,15,41,62,46,0,38,137,28,0,3,55,28,0,123,89,54,20,98,144,25,95,50,59,20,151,130,23,66,127,131,71,118,31,20,57,106,93,25,110,67,29,42,196,146,79,179,110,107,150,127,128,135,100,64,71,113,36,98,121,59,24,158,160,41,85,110,56,24,60,106,9,130,131,133,28,68,63,61,84,117,34,98,135,22,89,83,121,14,83,122,31,64,133,66,4,94,155,23,6,61,120,36,80,90,50,20,84,86,63,69,76,40,15,52,64,0,67,150,24,0,46,70,1,0,74,42,8,34,126,62,141,15,106,8,41,10,105,10,6,68,170,77,45,74,60,167,170,21,34,3,0,29,0,55,10,52,14,44,10,49,101,66,241,53,132,10,47,47,21,0,19,0,0,0,0,1,0,0,0,0,5,9,5,2,64,66,163,30,18,9,8,9,0,0,0,7,10,0,0,40,77,4,85,50,119,13,3,0,47,0,0,37,52,0,10,49,17,1,93,141,59,193,20,5,2,0,0,0,2,2,20,87,96,21,15,78,133,115,13,17,119,64,0,79,94,100,37,1,22,25,5,92,1,15,58,54,100,163,24,124,38,32,3,2,16,23,163,69,97,144,0,17,0,0,0,2,1,0,3,4,23,42,58,113,52,143,54,0,76,27,0,8,83,87,0,42,84,35,0,76,76,6,85,185,120,54,106,13,29,0,0,0,3,1,2,2,4,0,41,159,17,73,110,24,56,117,76,0,32,127,19,0,63,20,0,10,169,9,2,40,26,55,77,122,44,5,12,1,0,0,0,28,67,2,14,52,147,65,159,84,0,34,113,36,9,44,65,1,68,172,21,148,73,34,9,72,82,10,44,142,33,91,117,164,14,26,81,63,1,9,94,6,0,81,98,0,6,81,6,15,72,91,2,28,61,89,150,7,43,48,132,66,0,0,39,34,75,86,32,154,75,10,4,0,0,1,2,0,0,0,6,7,8,6,97,197,79,35,129,31,58,8,3,0,3,60,103,49,6,89,129,2,1,165,120,4,84,88,137,136,2,124,34,108,14,0,0,0,0,0,0,0,6,15,7,46,8,1,44,57,79,2,69,92,36,4,40,53,37,2,25,72,15,26,3,5,0,1,0,0,0,46,81,45,74,24,52,49,85,66,24,69,133,141,36,163,34,40,1,0,8,0,2,0,0,0,0,5,54,42,163,189,6,30,8,0,0,0,1,0,32,1,31,0,60,48,0,102,3,55,0,7,1,7,51,11,40,44,146,151,85,105,14,36,87,7,83,166,30,29,227,129,2,137,156,2,65,0,94,31,88,8,89,49,8,87,73,170,143,174,192,164,154,165,74,119,130,105,152,19,84,62,93,65,0,59,49,0,0,41,44,11,9,136,99,75,148,93,201,184,120,151,122,46,107,64,89,57,81,30,22,5,107,121,1,3,135,13,0,83,12,29,109,104,16,65,176,74,0,25,51,12,0,40,31,0,12,14,0,10,123,3,22,81,21,108,99,121,10,51,75,128,80,55,90,26,2,13,43,4,1,33,79,24,8,101,98,21,19,117,120,58,118,34,0,44,82,0,12,87,54,0,4,47,34,2,28,108,65,2,86,90,79,14,111,36,61,130,78,54,1,48,49,0,1,44,0,1,0,0,16,0,0,4,25,8,64,0,0,31,50,67,22,133,80,114,179,154,204

Sequence (1067 aa):
MIVMIIKNLFVCNSQEILKEYKFNAVGVNIILGEKREDHEETNGVGKSTMIECISFLLGKTISNFYTTNEILLNKNVFIVLNVEIDGNQVFLARSFNSPKHGYTLHDTSLTFNLEEWKKVSISVYKKFIEKEILKGEKEDITFAALREYIIRDEKTGFNDIVLPNRGGLKQYKLLNYLFTLPTHTEKNIKVFRDKIEKLNSEIKLIESMNINIGDLKVKEDELINEIEDYNRVIYQTKTANKYNNDTNRYSEIKSELNKIQNEIFENEHICKQYQRNIDDLNKKVTKIKELENIEKFYEDIVGFFPEEVKQNYNKVQEFYNFMVESRGSYFKDKIVKIQADLKKLNIKKQGLTEQLESSARILKSNNFIEDISIVMEEQRRKEIELAEVRLRISDYDKKNHIFDKINELQHEILRVNSMYYDEFQSYSAIVSELKKLFNNLMDVTYNQHGFLDFEYDNRISNAKQSTTGRIKISCSIPDERSHGRLHMKINIFDLTWFLYRCINKCSLNILIHDGSYSNPDPHVKGTLLKHINSSLLENRIGQYFVTINKNELLLDDLQELESKGMIVAKLDRNNEDKNRFFGFRFMKVRFLQISDLHFQFQNYDTIVMRDKLLDFIEVLRRESDFDFLLLTGDIAHKGDVYNEDVKEYLNGIIKSMGLSKNNVHLVPGNHDISRDMTRTLLIDSIMKSPNPSEMLDKLDQKATNILVEGQRKFFDFYEDFMGVKYPEEDLHFLYQSEKYNVLSINTCLLSDKKGEEGTLLTAQMKLYKAIRKMNKEKNKGKVLNIAIGHHTLGCIESSERESIKAHFDDYFIDLYLAGHVHDSSFNITANTNENPFLELVSGAIIKDEYATPEFISVDVNLDNGETEVTYYIWNTEYKYWSKNNQGGRRLQEGKLNYKINRLESLIEKEIEDNDDKIDEDEFKSFIIDFHEYRESYKTFTSNFDNQIGLDKKFYDMKSGETFKRKFDSYSEYFGVINHIMDSTSYVSADKKELIAETIVDKYLEFHNQYNNGDEIFVKIVNEIYLECHSVLPYSKALTKKYIKILTCWCIYECEIFNDNKRSVKND

Nearest PDB structures (foldseek):
  5xg2-assembly1_A  TM=1.851E-01  e=6.831E-03  Pyrococcus yayanosii CH1
  5y05-assembly1_A  TM=3.435E-01  e=4.277E+00  Mycolicibacterium smegmatis MC2 155
  8i4v-assembly1_A  TM=1.620E-01  e=2.416E-01  Saccharomyces cerevisiae S288C
  7ov3-assembly1_A  TM=5.469E-01  e=8.302E-09  Sus scrofa
  1qhw-assembly1_A  TM=5.729E-01  e=3.069E-08  Rattus norvegicus